Protein 7F3V (pdb70)

Nearest PDB structures (foldseek):
  7f3v-assembly2_B  TM=1.004E+00  e=4.528E-59  Escherichia coli
  1xaf-assembly1_B  TM=9.957E-01  e=8.694E-54  Shigella flexneri 2a str. 2457T
  1z9t-assembly1_A  TM=9.986E-01  e=2.511E-53  Escherichia coli
  7f3v-assembly3_C  TM=9.979E-01  e=1.737E-52  Escherichia coli
  1rw0-assembly1_B  TM=9.990E-01  e=9.414E-51  Salmonella enterica subsp. enterica serovar Typhi

Structure (mmCIF, N/CA/C/O backbone):
data_7F3V
#
_entry.id   7F3V
#
_cell.length_a   69.949
_cell.length_b   98.831
_cell.length_c   136.240
_cell.angle_alpha   90.000
_cell.angle_beta   90.000
_cell.angle_gamma   90.000
#
_symmetry.space_group_name_H-M   'P 21 21 21'
#
loop_
_entity.id
_entity.type
_entity.pdbx_description
1 polymer 'Purine nucleoside phosphorylase YfiH'
2 non-polymer '(2R)-2-{[(2R,3R,4R,5S,6R)-3-(acetylamino)-2-{[(S)-{[(R)-{[(2R,3S,4R,5R)-5-(2,4-dioxo-3,4-dihydropyrimidin-1(2H)-yl)-3,4-dihydroxytetrahydrofuran-2-yl]methoxy}(hydroxy)phosphoryl]oxy}(hydroxy)phosphoryl]oxy}-5-hydroxy-6-(hydroxymethyl)tetrahydro-2H-pyran-4-yl]oxy}propanoic acid'
3 non-polymer 'PHOSPHATE ION'
4 non-polymer 2-AMINO-2-HYDROXYMETHYL-PROPANE-1,3-DIOL
5 water water
#
loop_
_atom_site.group_PDB
_atom_site.id
_atom_site.type_symbol
_atom_site.label_atom_id
_atom_site.label_alt_id
_atom_site.label_comp_id
_atom_site.label_asym_id
_atom_site.label_entity_id
_atom_site.label_seq_id
_atom_site.pdbx_PDB_ins_code
_atom_site.Cartn_x
_atom_site.Cartn_y
_atom_site.Cartn_z
_atom_site.occupancy
_atom_site.B_iso_or_equiv
_atom_site.auth_seq_id
_atom_site.auth_comp_id
_atom_site.auth_asym_id
_atom_site.auth_atom_id
_atom_site.pdbx_PDB_model_num
ATOM 1 N N . SER A 1 2 ? -6.565 25.517 -20.040 1.00 60.90 2 SER A N 1
ATOM 2 C CA . SER A 1 2 ? -7.739 24.847 -19.402 1.00 60.81 2 SER A CA 1
ATOM 3 C C . SER A 1 2 ? -7.803 23.387 -19.870 1.00 57.25 2 SER A C 1
ATOM 4 O O . SER A 1 2 ? -6.754 22.853 -20.282 1.00 63.13 2 SER A O 1
ATOM 7 N N . LYS A 1 3 ? -8.987 22.769 -19.806 1.00 53.34 3 LYS A N 1
ATOM 8 C CA . LYS A 1 3 ? -9.277 21.463 -20.458 1.00 47.90 3 LYS A CA 1
ATOM 9 C C . LYS A 1 3 ? -8.858 21.521 -21.932 1.00 39.74 3 LYS A C 1
ATOM 10 O O . LYS A 1 3 ? -8.372 20.498 -22.428 1.00 37.35 3 LYS A O 1
ATOM 16 N N . LEU A 1 4 ? -9.074 22.660 -22.602 1.00 28.24 4 LEU A N 1
ATOM 17 C CA . LEU A 1 4 ? -9.176 22.704 -24.085 1.00 22.85 4 LEU A CA 1
ATOM 18 C C . LEU A 1 4 ? -7.999 23.450 -24.697 1.00 19.61 4 LEU A C 1
ATOM 19 O O . LEU A 1 4 ? -7.608 24.526 -24.220 1.00 22.89 4 LEU A O 1
ATOM 24 N N . ILE A 1 5 ? -7.603 22.978 -25.856 1.00 14.47 5 ILE A N 1
ATOM 25 C CA . ILE A 1 5 ? -6.631 23.660 -26.744 1.00 15.23 5 ILE A CA 1
ATOM 26 C C . ILE A 1 5 ? -7.435 24.541 -27.705 1.00 15.56 5 ILE A C 1
ATOM 27 O O . ILE A 1 5 ? -8.383 24.087 -28.311 1.00 15.11 5 ILE A O 1
ATOM 32 N N . VAL A 1 6 ? -7.018 25.791 -27.861 1.00 16.93 6 VAL A N 1
ATOM 33 C CA . VAL A 1 6 ? -7.622 26.691 -28.882 1.00 17.62 6 VAL A CA 1
ATOM 34 C C . VAL A 1 6 ? -6.586 26.870 -29.973 1.00 15.07 6 VAL A C 1
ATOM 35 O O . VAL A 1 6 ? -5.470 27.274 -29.722 1.00 17.46 6 VAL A O 1
ATOM 39 N N . PRO A 1 7 ? -6.858 26.394 -31.208 1.00 15.43 7 PRO A N 1
ATOM 40 C CA . PRO A 1 7 ? -5.877 26.516 -32.286 1.00 16.29 7 PRO A CA 1
ATOM 41 C C . PRO A 1 7 ? -5.301 27.931 -32.437 1.00 19.26 7 PRO A C 1
ATOM 42 O O . PRO A 1 7 ? -6.089 28.808 -32.375 1.00 20.55 7 PRO A O 1
ATOM 46 N N . GLN A 1 8 ? -3.969 28.028 -32.588 1.00 20.95 8 GLN A N 1
ATOM 47 C CA . GLN A 1 8 ? -3.206 29.274 -32.865 1.00 22.57 8 GLN A CA 1
ATOM 48 C C . GLN A 1 8 ? -3.043 29.314 -34.389 1.00 21.20 8 GLN A C 1
ATOM 49 O O . GLN A 1 8 ? -2.132 28.647 -34.988 1.00 24.93 8 GLN A O 1
ATOM 55 N N . TRP A 1 9 ? -4.046 29.915 -34.999 1.00 17.86 9 TRP A N 1
ATOM 56 C CA . TRP A 1 9 ? -4.069 30.225 -36.441 1.00 15.91 9 TRP A CA 1
ATOM 57 C C . TRP A 1 9 ? -4.794 31.544 -36.585 1.00 16.27 9 TRP A C 1
ATOM 58 O O . TRP A 1 9 ? -5.451 31.949 -35.645 1.00 17.62 9 TRP A O 1
ATOM 69 N N . PRO A 1 10 ? -4.687 32.210 -37.749 1.00 14.32 10 PRO A N 1
ATOM 70 C CA . PRO A 1 10 ? -5.374 33.489 -37.970 1.00 17.05 10 PRO A CA 1
ATOM 71 C C . PRO A 1 10 ? -6.857 33.231 -38.278 1.00 17.39 10 PRO A C 1
ATOM 72 O O . PRO A 1 10 ? -7.352 33.465 -39.335 1.00 24.93 10 PRO A O 1
ATOM 76 N N . GLN A 1 11 ? -7.532 32.819 -37.227 1.00 18.41 11 GLN A N 1
ATOM 77 C CA . GLN A 1 11 ? -8.954 32.444 -37.147 1.00 20.99 11 GLN A CA 1
ATOM 78 C C . GLN A 1 11 ? -9.793 33.650 -37.580 1.00 18.86 11 GLN A C 1
ATOM 79 O O . GLN A 1 11 ? -9.685 34.680 -36.966 1.00 18.37 11 GLN A O 1
ATOM 85 N N . PRO A 1 12 ? -10.618 33.546 -38.630 1.00 18.41 12 PRO A N 1
ATOM 86 C CA . PRO A 1 12 ? -11.602 34.587 -38.979 1.00 20.70 12 PRO A CA 1
ATOM 87 C C . PRO A 1 12 ? -12.592 34.799 -37.823 1.00 19.69 12 PRO A C 1
ATOM 88 O O . PRO A 1 12 ? -12.794 33.887 -37.072 1.00 17.54 12 PRO A O 1
ATOM 92 N N . LYS A 1 13 ? -13.224 35.971 -37.719 1.00 20.65 13 LYS A N 1
ATOM 93 C CA . LYS A 1 13 ? -14.169 36.303 -36.620 1.00 22.44 13 LYS A CA 1
ATOM 94 C C . LYS A 1 13 ? -15.370 35.356 -36.566 1.00 20.12 13 LYS A C 1
ATOM 95 O O . LYS A 1 13 ? -15.844 35.090 -35.465 1.00 22.08 13 LYS A O 1
ATOM 101 N N . GLY A 1 14 ? -15.873 34.857 -37.679 1.00 17.37 14 GLY A N 1
ATOM 102 C CA . GLY A 1 14 ? -17.060 33.986 -37.659 1.00 16.07 14 GLY A CA 1
ATOM 103 C C . GLY A 1 14 ? -16.826 32.537 -37.263 1.00 14.17 14 GLY A C 1
ATOM 104 O O . GLY A 1 14 ? -17.789 31.756 -37.390 1.00 15.65 14 GLY A O 1
ATOM 105 N N . VAL A 1 15 ? -15.582 32.202 -36.967 1.00 14.41 15 VAL A N 1
ATOM 106 C CA . VAL A 1 15 ? -15.146 30.795 -36.737 1.00 15.17 15 VAL A CA 1
ATOM 107 C C . VAL A 1 15 ? -14.744 30.652 -35.278 1.00 14.57 15 VAL A C 1
ATOM 108 O O . VAL A 1 15 ? -13.993 31.484 -34.749 1.00 14.05 15 VAL A O 1
ATOM 112 N N . ALA A 1 16 ? -15.115 29.512 -34.688 1.00 12.83 16 ALA A N 1
ATOM 113 C CA . ALA A 1 16 ? -14.646 29.058 -33.371 1.00 13.35 16 ALA A CA 1
ATOM 114 C C . ALA A 1 16 ? -14.183 27.608 -33.501 1.00 11.68 16 ALA A C 1
ATOM 115 O O . ALA A 1 16 ? -14.761 26.865 -34.289 1.00 11.85 16 ALA A O 1
ATOM 117 N N . ALA A 1 17 ? -13.167 27.298 -32.726 1.00 11.72 17 ALA A N 1
ATOM 118 C CA . ALA A 1 17 ? -12.593 25.927 -32.743 1.00 10.78 17 ALA A CA 1
ATOM 119 C C . ALA A 1 17 ? -12.038 25.601 -31.370 1.00 12.53 17 ALA A C 1
ATOM 120 O O . ALA A 1 17 ? -11.574 26.483 -30.631 1.00 13.50 17 ALA A O 1
ATOM 122 N N . CYS A 1 18 ? -11.951 24.307 -31.089 1.00 12.71 18 CYS A N 1
ATOM 123 C CA . CYS A 1 18 ? -11.273 23.826 -29.886 1.00 12.36 18 CYS A CA 1
ATOM 124 C C . CYS A 1 18 ? -10.872 22.377 -30.122 1.00 11.09 18 CYS A C 1
ATOM 125 O O . CYS A 1 18 ? -11.406 21.730 -31.005 1.00 11.29 18 CYS A O 1
ATOM 128 N N . SER A 1 19 ? -9.920 21.932 -29.339 1.00 11.09 19 SER A N 1
ATOM 129 C CA . SER A 1 19 ? -9.439 20.542 -29.423 1.00 10.58 19 SER A CA 1
ATOM 130 C C . SER A 1 19 ? -9.290 20.050 -27.970 1.00 9.90 19 SER A C 1
ATOM 131 O O . SER A 1 19 ? -8.605 20.679 -27.164 1.00 11.10 19 SER A O 1
ATOM 134 N N . SER A 1 20 ? -9.903 18.912 -27.661 1.00 10.07 20 SER A N 1
ATOM 135 C CA . SER A 1 20 ? -9.953 18.429 -26.260 1.00 10.07 20 SER A CA 1
ATOM 136 C C . SER A 1 20 ? -8.650 17.723 -25.888 1.00 10.42 20 SER A C 1
ATOM 137 O O . SER A 1 20 ? -7.862 17.249 -26.775 1.00 11.48 20 SER A O 1
ATOM 140 N N . THR A 1 21 ? -8.451 17.590 -24.582 1.00 11.50 21 THR A N 1
ATOM 141 C CA . THR A 1 21 ? -7.306 16.849 -24.021 1.00 11.88 21 THR A CA 1
ATOM 142 C C . THR A 1 21 ? -7.909 15.738 -23.148 1.00 11.59 21 THR A C 1
ATOM 143 O O . THR A 1 21 ? -9.131 15.649 -23.061 1.00 10.84 21 THR A O 1
ATOM 147 N N . ARG A 1 22 ? -7.063 14.939 -22.514 1.00 10.90 22 ARG A N 1
ATOM 148 C CA . ARG A 1 22 ? -7.561 13.858 -21.642 1.00 11.71 22 ARG A CA 1
ATOM 149 C C . ARG A 1 22 ? -8.085 14.382 -20.311 1.00 12.59 22 ARG A C 1
ATOM 150 O O . ARG A 1 22 ? -8.563 13.578 -19.523 1.00 11.12 22 ARG A O 1
ATOM 158 N N . ILE A 1 23 ? -7.885 15.649 -19.999 1.00 14.54 23 ILE A N 1
ATOM 159 C CA . ILE A 1 23 ? -8.115 16.211 -18.645 1.00 15.71 23 ILE A CA 1
ATOM 160 C C . ILE A 1 23 ? -9.580 16.635 -18.536 1.00 14.37 23 ILE A C 1
ATOM 161 O O . ILE A 1 23 ? -10.151 17.166 -19.542 1.00 15.33 23 ILE A O 1
ATOM 166 N N . GLY A 1 24 ? -10.143 16.514 -17.347 1.00 14.91 24 GLY A N 1
ATOM 167 C CA . GLY A 1 24 ? -11.407 17.175 -16.991 1.00 15.79 24 GLY A CA 1
ATOM 168 C C . GLY A 1 24 ? -12.632 16.301 -17.062 1.00 13.91 24 GLY A C 1
ATOM 169 O O . GLY A 1 24 ? -13.731 16.860 -17.013 1.00 16.64 24 GLY A O 1
ATOM 170 N N . GLY A 1 25 ? -12.477 14.988 -17.230 1.00 13.18 25 GLY A N 1
ATOM 171 C CA . GLY A 1 25 ? -13.629 14.070 -17.355 1.00 13.27 25 GLY A CA 1
ATOM 172 C C . GLY A 1 25 ? -13.865 13.215 -16.116 1.00 12.68 25 GLY A C 1
ATOM 173 O O . GLY A 1 25 ? -13.308 13.529 -15.036 1.00 14.81 25 GLY A O 1
ATOM 174 N N . VAL A 1 26 ? -14.589 12.105 -16.288 1.00 11.74 26 VAL A N 1
ATOM 175 C CA . VAL A 1 26 ? -14.986 11.212 -15.153 1.00 12.60 26 VAL A CA 1
ATOM 176 C C . VAL A 1 26 ? -14.541 9.782 -15.414 1.00 13.45 26 VAL A C 1
ATOM 177 O O . VAL A 1 26 ? -14.837 8.906 -14.554 1.00 15.36 26 VAL A O 1
ATOM 181 N N . SER A 1 27 ? -13.904 9.482 -16.540 1.00 11.25 27 SER A N 1
ATOM 182 C CA . SER A 1 27 ? -13.519 8.083 -16.836 1.00 11.67 27 SER A CA 1
ATOM 183 C C . SER A 1 27 ? -12.349 7.626 -15.998 1.00 11.26 27 SER A C 1
ATOM 184 O O . SER A 1 27 ? -11.440 8.411 -15.675 1.00 12.74 27 SER A O 1
ATOM 187 N N . LEU A 1 28 ? -12.383 6.322 -15.725 1.00 12.35 28 LEU A N 1
ATOM 188 C CA . LEU A 1 28 ? -11.308 5.674 -14.966 1.00 12.38 28 LEU A CA 1
ATOM 189 C C . LEU A 1 28 ? -10.198 5.239 -15.902 1.00 12.13 28 LEU A C 1
ATOM 190 O O . LEU A 1 28 ? -10.447 4.952 -17.055 1.00 10.44 28 LEU A O 1
ATOM 198 N N . PRO A 1 29 ? -8.959 5.032 -15.431 1.00 11.65 29 PRO A N 1
ATOM 199 C CA . PRO A 1 29 ? -7.895 4.412 -16.208 1.00 11.51 29 PRO A CA 1
ATOM 200 C C . PRO A 1 29 ? -8.359 3.121 -16.872 1.00 12.17 29 PRO A C 1
ATOM 201 O O . PRO A 1 29 ? -9.004 2.336 -16.194 1.00 12.20 29 PRO A O 1
ATOM 205 N N . PRO A 1 30 ? -7.983 2.809 -18.146 1.00 10.83 30 PRO A N 1
ATOM 206 C CA . PRO A 1 30 ? -7.051 3.561 -18.996 1.00 10.80 30 PRO A CA 1
ATOM 207 C C . PRO A 1 30 ? -7.660 4.719 -19.811 1.00 10.14 30 PRO A C 1
ATOM 208 O O . PRO A 1 30 ? -6.990 5.209 -20.762 1.00 11.37 30 PRO A O 1
ATOM 212 N N . TYR A 1 31 ? -8.905 5.049 -19.519 1.00 9.76 31 TYR A N 1
ATOM 213 C CA . TYR A 1 31 ? -9.696 6.073 -20.248 1.00 9.17 31 TYR A CA 1
ATOM 214 C C . TYR A 1 31 ? -9.609 7.411 -19.518 1.00 10.37 31 TYR A C 1
ATOM 215 O O . TYR A 1 31 ? -10.417 8.264 -19.757 1.00 9.41 31 TYR A O 1
ATOM 224 N N . ASP A 1 32 ? -8.669 7.532 -18.598 1.00 10.49 32 ASP A N 1
ATOM 225 C CA . ASP A 1 32 ? -8.655 8.678 -17.668 1.00 10.16 32 ASP A CA 1
ATOM 226 C C . ASP A 1 32 ? -8.264 9.979 -18.389 1.00 10.46 32 ASP A C 1
ATOM 227 O O . ASP A 1 32 ? -7.171 10.001 -18.954 1.00 9.83 32 ASP A O 1
ATOM 232 N N . SER A 1 33 ? -9.118 11.016 -18.396 1.00 10.58 33 SER A N 1
ATOM 233 C CA . SER A 1 33 ? -10.470 11.031 -17.857 1.00 10.09 33 SER A CA 1
ATOM 234 C C . SER A 1 33 ? -11.528 11.502 -18.860 1.00 10.54 33 SER A C 1
ATOM 235 O O . SER A 1 33 ? -12.675 11.061 -18.759 1.00 10.30 33 SER A O 1
ATOM 238 N N . LEU A 1 34 ? -11.200 12.424 -19.798 1.00 9.35 34 LEU A N 1
ATOM 239 C CA . LEU A 1 34 ? -12.194 13.032 -20.705 1.00 9.86 34 LEU A CA 1
ATOM 240 C C . LEU A 1 34 ? -12.234 12.197 -21.987 1.00 10.42 34 LEU A C 1
ATOM 241 O O . LEU A 1 34 ? -11.955 12.657 -23.072 1.00 11.06 34 LEU A O 1
ATOM 246 N N . ASN A 1 35 ? -12.614 10.925 -21.843 1.00 9.33 35 ASN A N 1
ATOM 247 C CA . ASN A 1 35 ? -12.753 10.014 -22.982 1.00 9.09 35 ASN A CA 1
ATOM 248 C C . ASN A 1 35 ? -14.050 10.297 -23.705 1.00 9.48 35 ASN A C 1
ATOM 249 O O . ASN A 1 35 ? -15.163 10.136 -23.140 1.00 9.47 35 ASN A O 1
ATOM 254 N N . LEU A 1 36 ? -13.964 10.740 -24.965 1.00 8.63 36 LEU A N 1
ATOM 255 C CA . LEU A 1 36 ? -15.150 11.039 -25.787 1.00 9.13 36 LEU A CA 1
ATOM 256 C C . LEU A 1 36 ? -15.532 9.885 -26.711 1.00 8.94 36 LEU A C 1
ATOM 257 O O . LEU A 1 36 ? -16.556 9.988 -27.379 1.00 11.15 36 LEU A O 1
ATOM 262 N N . GLY A 1 37 ? -14.737 8.808 -26.760 1.00 8.75 37 GLY A N 1
ATOM 263 C CA . GLY A 1 37 ? -15.011 7.703 -27.677 1.00 9.22 37 GLY A CA 1
ATOM 264 C C . GLY A 1 37 ? -15.949 6.663 -27.074 1.00 9.54 37 GLY A C 1
ATOM 265 O O . GLY A 1 37 ? -15.675 6.220 -25.927 1.00 9.76 37 GLY A O 1
ATOM 266 N N . ALA A 1 38 ? -16.951 6.223 -27.818 1.00 11.24 38 ALA A N 1
ATOM 267 C CA . ALA A 1 38 ? -18.008 5.304 -27.338 1.00 11.52 38 ALA A CA 1
ATOM 268 C C . ALA A 1 38 ? -17.742 3.862 -27.766 1.00 11.22 38 ALA A C 1
ATOM 269 O O . ALA A 1 38 ? -18.495 2.952 -27.340 1.00 13.22 38 ALA A O 1
ATOM 271 N N . HIS A 1 39 ? -16.697 3.566 -28.515 1.00 10.67 39 HIS A N 1
ATOM 272 C CA . HIS A 1 39 ? -16.436 2.193 -29.015 1.00 11.02 39 HIS A CA 1
ATOM 273 C C . HIS A 1 39 ? -15.059 1.700 -28.620 1.00 10.75 39 HIS A C 1
ATOM 274 O O . HIS A 1 39 ? -14.594 0.792 -29.268 1.00 11.00 39 HIS A O 1
ATOM 281 N N . CYS A 1 40 ? -14.520 2.183 -27.508 1.00 11.01 40 CYS A N 1
ATOM 282 C CA . CYS A 1 40 ? -13.169 1.764 -27.098 1.00 11.33 40 CYS A CA 1
ATOM 283 C C . CYS A 1 40 ? -13.214 1.045 -25.748 1.00 9.26 40 CYS A C 1
ATOM 284 O O . CYS A 1 40 ? -12.121 0.831 -25.215 1.00 10.20 40 CYS A O 1
ATOM 287 N N . GLY A 1 41 ? -14.402 0.674 -25.255 1.00 9.78 41 GLY A N 1
ATOM 288 C CA . GLY A 1 41 ? -14.564 -0.250 -24.107 1.00 10.02 41 GLY A CA 1
ATOM 289 C C . GLY A 1 41 ? -14.767 0.474 -22.803 1.00 9.58 41 GLY A C 1
ATOM 290 O O . GLY A 1 41 ? -14.871 -0.173 -21.778 1.00 11.65 41 GLY A O 1
ATOM 291 N N . ASP A 1 42 ? -14.899 1.791 -22.823 1.00 9.34 42 ASP A N 1
ATOM 292 C CA . ASP A 1 42 ? -15.221 2.554 -21.600 1.00 9.42 42 ASP A CA 1
ATOM 293 C C . ASP A 1 42 ? -16.684 2.377 -21.182 1.00 9.68 42 ASP A C 1
ATOM 294 O O . ASP A 1 42 ? -17.507 1.866 -21.920 1.00 9.86 42 ASP A O 1
ATOM 299 N N . ASN A 1 43 ? -16.954 2.753 -19.941 1.00 10.28 43 ASN A N 1
ATOM 300 C CA . ASN A 1 43 ? -18.329 2.846 -19.432 1.00 10.31 43 ASN A CA 1
ATOM 301 C C . ASN A 1 43 ? -19.115 3.849 -20.261 1.00 10.46 43 ASN A C 1
ATOM 302 O O . ASN A 1 43 ? -18.788 5.041 -20.210 1.00 10.55 43 ASN A O 1
ATOM 307 N N . PRO A 1 44 ? -20.217 3.454 -20.935 1.00 10.39 44 PRO A N 1
ATOM 308 C CA . PRO A 1 44 ? -20.985 4.378 -21.752 1.00 11.40 44 PRO A CA 1
ATOM 309 C C . PRO A 1 44 ? -21.530 5.552 -20.936 1.00 10.76 44 PRO A C 1
ATOM 310 O O . PRO A 1 44 ? -21.610 6.655 -21.435 1.00 12.29 44 PRO A O 1
ATOM 314 N N . ASP A 1 45 ? -21.839 5.340 -19.644 1.00 11.00 45 ASP A N 1
ATOM 315 C CA . ASP A 1 45 ? -22.387 6.456 -18.845 1.00 11.21 45 ASP A CA 1
ATOM 316 C C . ASP A 1 45 ? -21.302 7.505 -18.602 1.00 12.21 45 ASP A C 1
ATOM 317 O O . ASP A 1 45 ? -21.615 8.710 -18.532 1.00 13.92 45 ASP A O 1
ATOM 322 N N . HIS A 1 46 ? -20.057 7.093 -18.510 1.00 11.44 46 HIS A N 1
ATOM 323 C CA . HIS A 1 46 ? -18.941 8.047 -18.320 1.00 11.37 46 HIS A CA 1
ATOM 324 C C . HIS A 1 46 ? -18.677 8.786 -19.638 1.00 9.95 46 HIS A C 1
ATOM 325 O O . HIS A 1 46 ? -18.500 10.015 -19.579 1.00 10.93 46 HIS A O 1
ATOM 332 N N . VAL A 1 47 ? -18.718 8.084 -20.759 1.00 9.91 47 VAL A N 1
ATOM 333 C CA . VAL A 1 47 ? -18.489 8.738 -22.079 1.00 10.75 47 VAL A CA 1
ATOM 334 C C . VAL A 1 47 ? -19.526 9.822 -22.265 1.00 12.20 47 VAL A C 1
ATOM 335 O O . VAL A 1 47 ? -19.185 10.966 -22.657 1.00 10.52 47 VAL A O 1
ATOM 339 N N . GLU A 1 48 ? -20.788 9.539 -21.934 1.00 11.97 48 GLU A N 1
ATOM 340 C CA . GLU A 1 48 ? -21.925 10.485 -22.080 1.00 14.17 48 GLU A CA 1
ATOM 341 C C . GLU A 1 48 ? -21.629 11.733 -21.243 1.00 14.24 48 GLU A C 1
ATOM 342 O O . GLU A 1 48 ? -21.828 12.874 -21.707 1.00 13.18 48 GLU A O 1
ATOM 348 N N . GLU A 1 49 ? -21.152 11.536 -20.020 1.00 11.81 49 GLU A N 1
ATOM 349 C CA . GLU A 1 49 ? -20.871 12.660 -19.098 1.00 12.96 49 GLU A CA 1
ATOM 350 C C . GLU A 1 49 ? -19.668 13.444 -19.639 1.00 12.68 49 GLU A C 1
ATOM 351 O O . GLU A 1 49 ? -19.653 14.679 -19.565 1.00 12.50 49 GLU A O 1
ATOM 357 N N . ASN A 1 50 ? -18.674 12.754 -20.200 1.00 11.90 50 ASN A N 1
ATOM 358 C CA . ASN A 1 50 ? -17.457 13.458 -20.711 1.00 11.27 50 ASN A CA 1
ATOM 359 C C . ASN A 1 50 ? -17.903 14.330 -21.883 1.00 11.19 50 ASN A C 1
ATOM 360 O O . ASN A 1 50 ? -17.403 15.483 -22.039 1.00 10.77 50 ASN A O 1
ATOM 365 N N . ARG A 1 51 ? -18.800 13.836 -22.726 1.00 11.18 51 ARG A N 1
ATOM 366 C CA . ARG A 1 51 ? -19.272 14.576 -23.936 1.00 11.71 51 ARG A CA 1
ATOM 367 C C . ARG A 1 51 ? -20.060 15.797 -23.467 1.00 13.18 51 ARG A C 1
ATOM 368 O O . ARG A 1 51 ? -19.904 16.887 -24.048 1.00 14.24 51 ARG A O 1
ATOM 376 N N . LYS A 1 52 ? -20.806 15.665 -22.382 1.00 13.51 52 LYS A N 1
ATOM 377 C CA . LYS A 1 52 ? -21.575 16.827 -21.858 1.00 16.34 52 LYS A CA 1
ATOM 378 C C . LYS A 1 52 ? -20.603 17.868 -21.312 1.00 15.71 52 LYS A C 1
ATOM 379 O O . LYS A 1 52 ? -20.812 19.098 -21.520 1.00 15.33 52 LYS A O 1
ATOM 385 N N . ARG A 1 53 ? -19.555 17.433 -20.627 1.00 14.31 53 ARG A N 1
ATOM 386 C CA . ARG A 1 53 ? -18.529 18.327 -20.053 1.00 14.61 53 ARG A CA 1
ATOM 387 C C . ARG A 1 53 ? -17.857 19.082 -21.198 1.00 16.31 53 ARG A C 1
ATOM 388 O O . ARG A 1 53 ? -17.607 20.266 -20.995 1.00 16.57 53 ARG A O 1
ATOM 396 N N . LEU A 1 54 ? -17.508 18.410 -22.288 1.00 13.96 54 LEU A N 1
ATOM 397 C CA . LEU A 1 54 ? -16.840 19.060 -23.448 1.00 13.78 54 LEU A CA 1
ATOM 398 C C . LEU A 1 54 ? -17.775 20.136 -23.984 1.00 14.64 54 LEU A C 1
ATOM 399 O O . LEU A 1 54 ? -17.323 21.306 -24.223 1.00 14.10 54 LEU A O 1
ATOM 404 N N . PHE A 1 55 ? -19.036 19.780 -24.209 1.00 13.89 55 PHE A N 1
ATOM 405 C CA . PHE A 1 55 ? -20.067 20.721 -24.699 1.00 15.94 55 PHE A CA 1
ATOM 406 C C . PHE A 1 55 ? -20.040 21.988 -23.837 1.00 17.07 55 PHE A C 1
ATOM 407 O O . PHE A 1 55 ? -20.036 23.130 -24.376 1.00 17.19 55 PHE A O 1
ATOM 415 N N . ALA A 1 56 ? -20.060 21.839 -22.532 1.00 15.35 56 ALA A N 1
ATOM 416 C CA . ALA A 1 56 ? -20.116 23.023 -21.641 1.00 17.10 56 ALA A CA 1
ATOM 417 C C . ALA A 1 56 ? -18.797 23.794 -21.704 1.00 18.37 56 ALA A C 1
ATOM 418 O O . ALA A 1 56 ? -18.834 25.052 -21.811 1.00 21.21 56 ALA A O 1
ATOM 420 N N . ALA A 1 57 ? -17.649 23.131 -21.646 1.00 16.14 57 ALA A N 1
ATOM 421 C CA . ALA A 1 57 ? -16.327 23.764 -21.480 1.00 17.19 57 ALA A CA 1
ATOM 422 C C . ALA A 1 57 ? -16.059 24.543 -22.768 1.00 18.63 57 ALA A C 1
ATOM 423 O O . ALA A 1 57 ? -15.446 25.659 -22.702 1.00 19.21 57 ALA A O 1
ATOM 425 N N . GLY A 1 58 ? -16.474 23.984 -23.897 1.00 18.78 58 GLY A N 1
ATOM 426 C CA . GLY A 1 58 ? -16.194 24.568 -25.216 1.00 18.84 58 GLY A CA 1
ATOM 427 C C . GLY A 1 58 ? -17.160 25.684 -25.568 1.00 20.64 58 GLY A C 1
ATOM 428 O O . GLY A 1 58 ? -16.913 26.370 -26.592 1.00 19.99 58 GLY A O 1
ATOM 429 N N . ASN A 1 59 ? -18.264 25.829 -24.824 1.00 21.14 59 ASN A N 1
ATOM 430 C CA . ASN A 1 59 ? -19.326 26.809 -25.159 1.00 24.04 59 ASN A CA 1
ATOM 431 C C . ASN A 1 59 ? -19.883 26.451 -26.537 1.00 21.97 59 ASN A C 1
ATOM 432 O O . ASN A 1 59 ? -20.164 27.350 -27.316 1.00 24.33 59 ASN A O 1
ATOM 437 N N . LEU A 1 60 ? -20.031 25.160 -26.850 1.00 20.32 60 LEU A N 1
ATOM 438 C CA . LEU A 1 60 ? -20.548 24.747 -28.174 1.00 18.14 60 LEU A CA 1
ATOM 439 C C . LEU A 1 60 ? -21.981 25.243 -28.322 1.00 21.46 60 LEU A C 1
ATOM 440 O O . LEU A 1 60 ? -22.750 25.236 -27.359 1.00 22.32 60 LEU A O 1
ATOM 445 N N . PRO A 1 61 ? -22.375 25.719 -29.526 1.00 19.41 61 PRO A N 1
ATOM 446 C CA . PRO A 1 61 ? -23.764 26.137 -29.766 1.00 18.93 61 PRO A CA 1
ATOM 447 C C . PRO A 1 61 ? -24.811 25.050 -29.983 1.00 19.98 61 PRO A C 1
ATOM 448 O O . PRO A 1 61 ? -26.018 25.302 -29.936 1.00 21.93 61 PRO A O 1
ATOM 452 N N . SER A 1 62 ? -24.329 23.853 -30.300 1.00 18.64 62 SER A N 1
ATOM 453 C CA . SER A 1 62 ? -25.166 22.655 -30.457 1.00 18.20 62 SER A CA 1
ATOM 454 C C . SER A 1 62 ? -24.267 21.443 -30.203 1.00 18.14 62 SER A C 1
ATOM 455 O O . SER A 1 62 ? -23.012 21.616 -30.074 1.00 17.33 62 SER A O 1
ATOM 458 N N . LYS A 1 63 ? -24.882 20.288 -30.072 1.00 19.88 63 LYS A N 1
ATOM 459 C CA . LYS A 1 63 ? -24.124 19.048 -29.795 1.00 21.44 63 LYS A CA 1
ATOM 460 C C . LYS A 1 63 ? -23.315 18.693 -31.040 1.00 18.58 63 LYS A C 1
ATOM 461 O O . LYS A 1 63 ? -23.772 18.805 -32.166 1.00 16.30 63 LYS A O 1
ATOM 467 N N . PRO A 1 64 ? -22.057 18.226 -30.850 1.00 16.71 64 PRO A N 1
ATOM 468 C CA . PRO A 1 64 ? -21.225 17.860 -31.994 1.00 16.96 64 PRO A CA 1
ATOM 469 C C . PRO A 1 64 ? -21.896 16.770 -32.834 1.00 16.24 64 PRO A C 1
ATOM 470 O O . PRO A 1 64 ? -22.563 15.869 -32.283 1.00 16.49 64 PRO A O 1
ATOM 474 N N . VAL A 1 65 ? -21.689 16.802 -34.145 1.00 14.55 65 VAL A N 1
ATOM 475 C CA . VAL A 1 65 ? -22.152 15.725 -35.050 1.00 14.25 65 VAL A CA 1
ATOM 476 C C . VAL A 1 65 ? -21.065 14.650 -35.056 1.00 15.92 65 VAL A C 1
ATOM 477 O O . VAL A 1 65 ? -20.118 14.716 -35.862 1.00 18.02 65 VAL A O 1
ATOM 481 N N . TRP A 1 66 ? -21.211 13.654 -34.205 1.00 14.58 66 TRP A N 1
ATOM 482 C CA . TRP A 1 66 ? -20.236 12.533 -34.174 1.00 13.56 66 TRP A CA 1
ATOM 483 C C . TRP A 1 66 ? -20.387 11.670 -35.416 1.00 15.55 66 TRP A C 1
ATOM 484 O O . TRP A 1 66 ? -21.498 11.255 -35.771 1.00 16.17 66 TRP A O 1
ATOM 495 N N . LEU A 1 67 ? -19.261 11.299 -36.041 1.00 14.24 67 LEU A N 1
ATOM 496 C CA . LEU A 1 67 ? -19.270 10.469 -37.235 1.00 12.98 67 LEU A CA 1
ATOM 497 C C . LEU A 1 67 ? -19.047 8.982 -36.874 1.00 11.61 67 LEU A C 1
ATOM 498 O O . LEU A 1 67 ? -18.449 8.693 -35.810 1.00 12.96 67 LEU A O 1
ATOM 503 N N . GLU A 1 68 ? -19.510 8.145 -37.775 1.00 12.31 68 GLU A N 1
ATOM 504 C CA . GLU A 1 68 ? -19.166 6.709 -37.816 1.00 13.24 68 GLU A CA 1
ATOM 505 C C . GLU A 1 68 ? -17.873 6.668 -38.636 1.00 10.97 68 GLU A C 1
ATOM 506 O O . GLU A 1 68 ? -17.907 6.451 -39.837 1.00 11.39 68 GLU A O 1
ATOM 512 N N . GLN A 1 69 ? -16.762 6.853 -37.920 1.00 10.11 69 GLN A N 1
ATOM 513 C CA . GLN A 1 69 ? -15.415 6.919 -38.538 1.00 9.96 69 GLN A CA 1
ATOM 514 C C . GLN A 1 69 ? -14.939 5.536 -38.942 1.00 9.58 69 GLN A C 1
ATOM 515 O O . GLN A 1 69 ? -15.007 4.617 -38.116 1.00 11.24 69 GLN A O 1
ATOM 521 N N . VAL A 1 70 ? -14.452 5.410 -40.166 1.00 9.63 70 VAL A N 1
ATOM 522 C CA . VAL A 1 70 ? -14.011 4.109 -40.701 1.00 10.08 70 VAL A CA 1
ATOM 523 C C . VAL A 1 70 ? -12.626 4.220 -41.353 1.00 10.27 70 VAL A C 1
ATOM 524 O O . VAL A 1 70 ? -12.282 3.326 -42.103 1.00 11.43 70 VAL A O 1
ATOM 528 N N . HIS A 1 71 ? -11.871 5.275 -41.077 1.00 9.91 71 HIS A N 1
ATOM 529 C CA . HIS A 1 71 ? -10.498 5.478 -41.646 1.00 9.84 71 HIS A CA 1
ATOM 530 C C . HIS A 1 71 ? -10.563 5.557 -43.184 1.00 9.50 71 HIS A C 1
ATOM 531 O O . HIS A 1 71 ? -9.672 5.065 -43.863 1.00 9.80 71 HIS A O 1
ATOM 538 N N . GLY A 1 72 ? -11.641 6.138 -43.711 1.00 9.60 72 GLY A N 1
ATOM 539 C CA . GLY A 1 72 ? -11.791 6.366 -45.151 1.00 9.25 72 GLY A CA 1
ATOM 540 C C . GLY A 1 72 ? -11.660 7.825 -45.501 1.00 9.31 72 GLY A C 1
ATOM 541 O O . GLY A 1 72 ? -11.106 8.619 -44.723 1.00 8.98 72 GLY A O 1
ATOM 542 N N . LYS A 1 73 ? -12.154 8.146 -46.691 1.00 10.14 73 LYS A N 1
ATOM 543 C CA . LYS A 1 73 ? -11.975 9.486 -47.295 1.00 10.84 73 LYS A CA 1
ATOM 544 C C . LYS A 1 73 ? -13.346 10.120 -47.503 1.00 11.40 73 LYS A C 1
ATOM 545 O O . LYS A 1 73 ? -13.430 11.086 -48.233 1.00 11.64 73 LYS A O 1
ATOM 551 N N . ASP A 1 74 ? -14.397 9.618 -46.921 1.00 11.37 74 ASP A N 1
ATOM 552 C CA . ASP A 1 74 ? -15.729 10.223 -47.178 1.00 12.49 74 ASP A CA 1
ATOM 553 C C . ASP A 1 74 ? -15.972 11.396 -46.234 1.00 12.09 74 ASP A C 1
ATOM 554 O O . ASP A 1 74 ? -15.572 11.390 -45.087 1.00 11.24 74 ASP A O 1
ATOM 559 N N . VAL A 1 75 ? -16.683 12.413 -46.741 1.00 11.71 75 VAL A N 1
ATOM 560 C CA . VAL A 1 75 ? -17.003 13.675 -46.037 1.00 12.22 75 VAL A CA 1
ATOM 561 C C . VAL A 1 75 ? -18.537 13.756 -45.923 1.00 12.42 75 VAL A C 1
ATOM 562 O O . VAL A 1 75 ? -19.201 13.580 -46.981 1.00 14.99 75 VAL A O 1
ATOM 566 N N . LEU A 1 76 ? -19.050 13.981 -44.734 1.00 13.72 76 LEU A N 1
ATOM 567 C CA . LEU A 1 76 ? -20.497 14.235 -44.530 1.00 15.20 76 LEU A CA 1
ATOM 568 C C . LEU A 1 76 ? -20.687 15.745 -44.561 1.00 14.03 76 LEU A C 1
ATOM 569 O O . LEU A 1 76 ? -20.130 16.441 -43.712 1.00 12.79 76 LEU A O 1
ATOM 574 N N . LYS A 1 77 ? -21.530 16.232 -45.470 1.00 16.63 77 LYS A N 1
ATOM 575 C CA . LYS A 1 77 ? -21.938 17.662 -45.452 1.00 17.06 77 LYS A CA 1
ATOM 576 C C . LYS A 1 77 ? -23.069 17.810 -44.433 1.00 15.83 77 LYS A C 1
ATOM 577 O O . LYS A 1 77 ? -24.030 17.060 -44.546 1.00 17.12 77 LYS A O 1
ATOM 583 N N . LEU A 1 78 ? -22.902 18.672 -43.445 1.00 16.34 78 LEU A N 1
ATOM 584 C CA . LEU A 1 78 ? -23.783 18.790 -42.256 1.00 15.58 78 LEU A CA 1
ATOM 585 C C . LEU A 1 78 ? -24.982 19.687 -42.636 1.00 18.58 78 LEU A C 1
ATOM 586 O O . LEU A 1 78 ? -25.031 20.841 -42.243 1.00 19.08 78 LEU A O 1
ATOM 591 N N . THR A 1 79 ? -25.845 19.121 -43.454 1.00 21.61 79 THR A N 1
ATOM 592 C CA . THR A 1 79 ? -27.083 19.787 -43.960 1.00 23.00 79 THR A CA 1
ATOM 593 C C . THR A 1 79 ? -28.233 19.668 -42.947 1.00 28.79 79 THR A C 1
ATOM 594 O O . THR A 1 79 ? -29.263 20.312 -43.198 1.00 28.78 79 THR A O 1
ATOM 598 N N . GLY A 1 80 ? -28.095 18.910 -41.855 1.00 25.15 80 GLY A N 1
ATOM 599 C CA . GLY A 1 80 ? -29.025 19.009 -40.709 1.00 27.04 80 GLY A CA 1
ATOM 600 C C . GLY A 1 80 ? -29.402 17.666 -40.122 1.00 26.59 80 GLY A C 1
ATOM 601 O O . GLY A 1 80 ? -29.673 16.700 -40.901 1.00 26.17 80 GLY A O 1
ATOM 602 N N . GLU A 1 81 ? -29.496 17.625 -38.790 1.00 29.47 81 GLU A N 1
ATOM 603 C CA . GLU A 1 81 ? -29.746 16.403 -37.980 1.00 31.99 81 GLU A CA 1
ATOM 604 C C . GLU A 1 81 ? -31.247 16.107 -38.044 1.00 32.02 81 GLU A C 1
ATOM 605 O O . GLU A 1 81 ? -32.070 17.035 -38.030 1.00 29.14 81 GLU A O 1
ATOM 611 N N . PRO A 1 82 ? -31.676 14.823 -38.083 1.00 28.53 82 PRO A N 1
ATOM 612 C CA . PRO A 1 82 ? -30.784 13.667 -38.105 1.00 27.13 82 PRO A CA 1
ATOM 613 C C . PRO A 1 82 ? -30.298 13.276 -39.496 1.00 25.97 82 PRO A C 1
ATOM 614 O O . PRO A 1 82 ? -30.874 13.697 -40.480 1.00 23.54 82 PRO A O 1
ATOM 618 N N . TYR A 1 83 ? -29.259 12.450 -39.545 1.00 27.38 83 TYR A N 1
ATOM 619 C CA . TYR A 1 83 ? -28.632 11.976 -40.815 1.00 26.69 83 TYR A CA 1
ATOM 620 C C . TYR A 1 83 ? -28.954 10.492 -41.039 1.00 28.48 83 TYR A C 1
ATOM 621 O O . TYR A 1 83 ? -28.926 9.743 -40.063 1.00 29.06 83 TYR A O 1
ATOM 630 N N . ALA A 1 84 ? -29.212 10.111 -42.294 1.00 26.98 84 ALA A N 1
ATOM 631 C CA . ALA A 1 84 ? -29.418 8.715 -42.741 1.00 29.97 84 ALA A CA 1
ATOM 632 C C . ALA A 1 84 ? -28.202 7.886 -42.311 1.00 31.84 84 ALA A C 1
ATOM 633 O O . ALA A 1 84 ? -28.359 6.841 -41.652 1.00 33.34 84 ALA A O 1
ATOM 635 N N . SER A 1 85 ? -27.018 8.338 -42.706 1.00 29.66 85 SER A N 1
ATOM 636 C CA . SER A 1 85 ? -25.731 7.650 -42.434 1.00 27.27 85 SER A CA 1
ATOM 637 C C . SER A 1 85 ? -24.719 8.705 -42.007 1.00 25.88 85 SER A C 1
ATOM 638 O O . SER A 1 85 ? -24.754 9.840 -42.580 1.00 27.53 85 SER A O 1
ATOM 641 N N . LYS A 1 86 ? -23.892 8.382 -41.016 1.00 22.11 86 LYS A N 1
ATOM 642 C CA . LYS A 1 86 ? -22.754 9.261 -40.647 1.00 18.44 86 LYS A CA 1
ATOM 643 C C . LYS A 1 86 ? -21.453 8.499 -40.920 1.00 17.02 86 LYS A C 1
ATOM 644 O O . LYS A 1 86 ? -20.508 8.879 -40.267 1.00 14.88 86 LYS A O 1
ATOM 650 N N . ARG A 1 87 ? -21.454 7.530 -41.834 1.00 17.44 87 ARG A N 1
ATOM 651 C CA . ARG A 1 87 ? -20.248 6.744 -42.230 1.00 17.49 87 ARG A CA 1
ATOM 652 C C . ARG A 1 87 ? -19.332 7.696 -43.008 1.00 16.09 87 ARG A C 1
ATOM 653 O O . ARG A 1 87 ? -19.503 7.876 -44.229 1.00 18.64 87 ARG A O 1
ATOM 661 N N . ALA A 1 88 ? -18.363 8.285 -42.337 1.00 13.04 88 ALA A N 1
ATOM 662 C CA . ALA A 1 88 ? -17.488 9.336 -42.930 1.00 12.47 88 ALA A CA 1
ATOM 663 C C . ALA A 1 88 ? -16.345 9.590 -41.961 1.00 10.90 88 ALA A C 1
ATOM 664 O O . ALA A 1 88 ? -16.466 9.315 -40.746 1.00 10.09 88 ALA A O 1
ATOM 666 N N . ASP A 1 89 ? -15.254 10.160 -42.465 1.00 10.27 89 ASP A N 1
ATOM 667 C CA . ASP A 1 89 ? -14.118 10.536 -41.614 1.00 9.35 89 ASP A CA 1
ATOM 668 C C . ASP A 1 89 ? -13.851 12.035 -41.692 1.00 8.97 89 ASP A C 1
ATOM 669 O O . ASP A 1 89 ? -12.846 12.477 -41.152 1.00 8.95 89 ASP A O 1
ATOM 674 N N . ALA A 1 90 ? -14.787 12.788 -42.250 1.00 8.24 90 ALA A N 1
ATOM 675 C CA . ALA A 1 90 ? -14.696 14.245 -42.213 1.00 8.81 90 ALA A CA 1
ATOM 676 C C . ALA A 1 90 ? -16.091 14.816 -42.330 1.00 9.44 90 ALA A C 1
ATOM 677 O O . ALA A 1 90 ? -16.992 14.116 -42.851 1.00 11.23 90 ALA A O 1
ATOM 679 N N . SER A 1 91 ? -16.233 16.028 -41.873 1.00 9.97 91 SER A N 1
ATOM 680 C CA . SER A 1 91 ? -17.527 16.730 -42.030 1.00 10.54 91 SER A CA 1
ATOM 681 C C . SER A 1 91 ? -17.251 18.160 -42.478 1.00 11.01 91 SER A C 1
ATOM 682 O O . SER A 1 91 ? -16.202 18.719 -42.154 1.00 10.03 91 SER A O 1
ATOM 685 N N . TYR A 1 92 ? -18.285 18.755 -43.087 1.00 11.65 92 TYR A N 1
ATOM 686 C CA . TYR A 1 92 ? -18.234 20.088 -43.732 1.00 12.09 92 TYR A CA 1
ATOM 687 C C . TYR A 1 92 ? -19.466 20.853 -43.280 1.00 11.35 92 TYR A C 1
ATOM 688 O O . TYR A 1 92 ? -20.569 20.224 -43.317 1.00 13.66 92 TYR A O 1
ATOM 697 N N . SER A 1 93 ? -19.299 22.109 -42.914 1.00 12.51 93 SER A N 1
ATOM 698 C CA . SER A 1 93 ? -20.479 22.956 -42.591 1.00 13.63 93 SER A CA 1
ATOM 699 C C . SER A 1 93 ? -20.353 24.348 -43.209 1.00 12.63 93 SER A C 1
ATOM 700 O O . SER A 1 93 ? -19.358 24.989 -43.055 1.00 12.94 93 SER A O 1
ATOM 703 N N . ASN A 1 94 ? -21.503 24.875 -43.639 1.00 14.29 94 ASN A N 1
ATOM 704 C CA . ASN A 1 94 ? -21.635 26.328 -43.918 1.00 15.88 94 ASN A CA 1
ATOM 705 C C . ASN A 1 94 ? -22.847 26.853 -43.152 1.00 17.93 94 ASN A C 1
ATOM 706 O O . ASN A 1 94 ? -23.376 27.915 -43.552 1.00 17.88 94 ASN A O 1
ATOM 711 N N . THR A 1 95 ? -23.294 26.137 -42.123 1.00 17.71 95 THR A N 1
ATOM 712 C CA . THR A 1 95 ? -24.483 26.495 -41.315 1.00 17.70 95 THR A CA 1
ATOM 713 C C . THR A 1 95 ? -24.052 27.034 -39.963 1.00 17.76 95 THR A C 1
ATOM 714 O O . THR A 1 95 ? -23.473 26.309 -39.129 1.00 18.42 95 THR A O 1
ATOM 718 N N . PRO A 1 96 ? -24.321 28.315 -39.622 1.00 17.92 96 PRO A N 1
ATOM 719 C CA . PRO A 1 96 ? -24.005 28.800 -38.292 1.00 18.70 96 PRO A CA 1
ATOM 720 C C . PRO A 1 96 ? -24.603 27.887 -37.218 1.00 18.28 96 PRO A C 1
ATOM 721 O O . PRO A 1 96 ? -25.781 27.474 -37.312 1.00 19.24 96 PRO A O 1
ATOM 725 N N . GLY A 1 97 ? -23.773 27.590 -36.228 1.00 17.69 97 GLY A N 1
ATOM 726 C CA . GLY A 1 97 ? -24.126 26.856 -35.002 1.00 17.07 97 GLY A CA 1
ATOM 727 C C . GLY A 1 97 ? -23.845 25.364 -35.094 1.00 16.26 97 GLY A C 1
ATOM 728 O O . GLY A 1 97 ? -23.861 24.748 -34.012 1.00 18.47 97 GLY A O 1
ATOM 729 N N . THR A 1 98 ? -23.616 24.836 -36.290 1.00 15.29 98 THR A N 1
ATOM 730 C CA . THR A 1 98 ? -23.437 23.378 -36.560 1.00 14.83 98 THR A CA 1
ATOM 731 C C . THR A 1 98 ? -21.984 23.047 -36.203 1.00 14.76 98 THR A C 1
ATOM 732 O O . THR A 1 98 ? -21.066 23.769 -36.631 1.00 14.32 98 THR A O 1
ATOM 736 N N . VAL A 1 99 ? -21.782 22.010 -35.392 1.00 15.14 99 VAL A N 1
ATOM 737 C CA . VAL A 1 99 ? -20.426 21.696 -34.865 1.00 13.62 99 VAL A CA 1
ATOM 738 C C . VAL A 1 99 ? -19.880 20.465 -35.599 1.00 13.49 99 VAL A C 1
ATOM 739 O O . VAL A 1 99 ? -20.408 19.350 -35.437 1.00 13.29 99 VAL A O 1
ATOM 743 N N . CYS A 1 100 ? -18.775 20.659 -36.327 1.00 11.57 100 CYS A N 1
ATOM 744 C CA . CYS A 1 100 ? -17.993 19.562 -36.943 1.00 11.64 100 CYS A CA 1
ATOM 745 C C . CYS A 1 100 ? -17.064 19.001 -35.879 1.00 9.49 100 CYS A C 1
ATOM 746 O O . CYS A 1 100 ? -16.455 19.763 -35.138 1.00 11.26 100 CYS A O 1
ATOM 749 N N . ALA A 1 101 ? -16.928 17.670 -35.859 1.00 9.79 101 ALA A N 1
ATOM 750 C CA . ALA A 1 101 ? -16.151 16.988 -34.802 1.00 10.98 101 ALA A CA 1
ATOM 751 C C . ALA A 1 101 ? -15.502 15.744 -35.368 1.00 9.91 101 ALA A C 1
ATOM 752 O O . ALA A 1 101 ? -16.160 15.004 -36.094 1.00 9.33 101 ALA A O 1
ATOM 754 N N . VAL A 1 102 ? -14.234 15.552 -35.006 1.00 8.99 102 VAL A N 1
ATOM 755 C CA . VAL A 1 102 ? -13.506 14.305 -35.315 1.00 9.50 102 VAL A CA 1
ATOM 756 C C . VAL A 1 102 ? -12.847 13.797 -34.053 1.00 8.82 102 VAL A C 1
ATOM 757 O O . VAL A 1 102 ? -12.284 14.550 -33.306 1.00 8.70 102 VAL A O 1
ATOM 761 N N . MET A 1 103 ? -12.886 12.465 -33.918 1.00 9.71 103 MET A N 1
ATOM 762 C CA . MET A 1 103 ? -12.425 11.792 -32.686 1.00 10.18 103 MET A CA 1
ATOM 763 C C . MET A 1 103 ? -11.090 11.115 -33.000 1.00 8.54 103 MET A C 1
ATOM 764 O O . MET A 1 103 ? -10.994 10.497 -34.045 1.00 7.92 103 MET A O 1
ATOM 769 N N . THR A 1 104 ? -10.093 11.354 -32.159 1.00 7.95 104 THR A N 1
ATOM 770 C CA . THR A 1 104 ? -8.701 10.899 -32.408 1.00 7.98 104 THR A CA 1
ATOM 771 C C . THR A 1 104 ? -7.973 10.484 -31.133 1.00 8.52 104 THR A C 1
ATOM 772 O O . THR A 1 104 ? -8.302 10.991 -30.046 1.00 8.97 104 THR A O 1
ATOM 776 N N . ALA A 1 105 ? -6.963 9.630 -31.311 1.00 8.76 105 ALA A N 1
ATOM 777 C CA . ALA A 1 105 ? -5.953 9.283 -30.283 1.00 8.08 105 ALA A CA 1
ATOM 778 C C . ALA A 1 105 ? -4.706 8.799 -31.009 1.00 8.17 105 ALA A C 1
ATOM 779 O O . ALA A 1 105 ? -4.300 7.677 -30.807 1.00 8.02 105 ALA A O 1
ATOM 781 N N . ASP A 1 106 ? -4.182 9.673 -31.864 1.00 8.22 106 ASP A N 1
ATOM 782 C CA . ASP A 1 106 ? -2.915 9.561 -32.653 1.00 8.43 106 ASP A CA 1
ATOM 783 C C . ASP A 1 106 ? -3.169 10.018 -34.098 1.00 8.22 106 ASP A C 1
ATOM 784 O O . ASP A 1 106 ? -2.281 10.638 -34.707 1.00 7.74 106 ASP A O 1
ATOM 789 N N . ALA A 1 107 ? -4.327 9.684 -34.647 1.00 7.71 107 ALA A N 1
ATOM 790 C CA . ALA A 1 107 ? -4.651 10.128 -36.029 1.00 7.52 107 ALA A CA 1
ATOM 791 C C . ALA A 1 107 ? -4.645 11.647 -36.064 1.00 7.24 107 ALA A C 1
ATOM 792 O O . ALA A 1 107 ? -5.008 12.289 -35.100 1.00 8.57 107 ALA A O 1
ATOM 794 N N . LEU A 1 108 ? -4.283 12.213 -37.205 1.00 7.02 108 LEU A N 1
ATOM 795 C CA . LEU A 1 108 ? -4.218 13.669 -37.324 1.00 7.54 108 LEU A CA 1
ATOM 796 C C . LEU A 1 108 ? -5.624 14.251 -37.453 1.00 7.22 108 LEU A C 1
ATOM 797 O O . LEU A 1 108 ? -6.303 13.955 -38.436 1.00 7.83 108 LEU A O 1
ATOM 802 N N . PRO A 1 109 ? -6.021 15.143 -36.550 1.00 7.47 109 PRO A N 1
ATOM 803 C CA . PRO A 1 109 ? -7.225 15.946 -36.768 1.00 8.02 109 PRO A CA 1
ATOM 804 C C . PRO A 1 109 ? -6.825 17.171 -37.604 1.00 8.50 109 PRO A C 1
ATOM 805 O O . PRO A 1 109 ? -5.817 17.794 -37.309 1.00 9.03 109 PRO A O 1
ATOM 809 N N . VAL A 1 110 ? -7.569 17.479 -38.646 1.00 7.44 110 VAL A N 1
ATOM 810 C CA . VAL A 1 110 ? -7.301 18.758 -39.363 1.00 7.28 110 VAL A CA 1
ATOM 811 C C . VAL A 1 110 ? -8.572 19.568 -39.330 1.00 6.89 110 VAL A C 1
ATOM 812 O O . VAL A 1 110 ? -9.636 19.060 -39.739 1.00 7.59 110 VAL A O 1
ATOM 816 N N . LEU A 1 111 ? -8.447 20.789 -38.902 1.00 7.99 111 LEU A N 1
ATOM 817 C CA . LEU A 1 111 ? -9.567 21.753 -38.929 1.00 8.60 111 LEU A CA 1
ATOM 818 C C . LEU A 1 111 ? -9.353 22.709 -40.110 1.00 9.18 111 LEU A C 1
ATOM 819 O O . LEU A 1 111 ? -8.198 23.131 -40.342 1.00 8.99 111 LEU A O 1
ATOM 824 N N . PHE A 1 112 ? -10.439 23.037 -40.800 1.00 8.16 112 PHE A N 1
ATOM 825 C CA . PHE A 1 112 ? -10.383 23.907 -42.001 1.00 8.92 112 PHE A CA 1
ATOM 826 C C . PHE A 1 112 ? -11.400 25.041 -41.850 1.00 9.60 112 PHE A C 1
ATOM 827 O O . PHE A 1 112 ? -12.520 24.817 -41.365 1.00 9.46 112 PHE A O 1
ATOM 835 N N . CYS A 1 113 ? -11.055 26.203 -42.391 1.00 10.57 113 CYS A N 1
ATOM 836 C CA . CYS A 1 113 ? -12.072 27.262 -42.589 1.00 10.45 113 CYS A CA 1
ATOM 837 C C . CYS A 1 113 ? -11.629 28.103 -43.791 1.00 11.12 113 CYS A C 1
ATOM 838 O O . CYS A 1 113 ? -10.484 27.993 -44.229 1.00 11.90 113 CYS A O 1
ATOM 841 N N . ASN A 1 114 ? -12.548 28.909 -44.327 1.00 11.56 114 ASN A N 1
ATOM 842 C CA . ASN A 1 114 ? -12.208 29.904 -45.372 1.00 11.72 114 ASN A CA 1
ATOM 843 C C . ASN A 1 114 ? -11.852 31.245 -44.720 1.00 12.22 114 ASN A C 1
ATOM 844 O O . ASN A 1 114 ? -12.229 31.503 -43.554 1.00 11.80 114 ASN A O 1
ATOM 849 N N . ARG A 1 115 ? -11.140 32.098 -45.458 1.00 11.18 115 ARG A N 1
ATOM 850 C CA . ARG A 1 115 ? -10.753 33.440 -44.973 1.00 12.80 115 ARG A CA 1
ATOM 851 C C . ARG A 1 115 ? -12.003 34.257 -44.609 1.00 12.57 115 ARG A C 1
ATOM 852 O O . ARG A 1 115 ? -11.884 35.039 -43.634 1.00 14.11 115 ARG A O 1
ATOM 860 N N . ALA A 1 116 ? -13.113 34.078 -45.331 1.00 13.21 116 ALA A N 1
ATOM 861 C CA . ALA A 1 116 ? -14.378 34.809 -45.086 1.00 15.08 116 ALA A CA 1
ATOM 862 C C . ALA A 1 116 ? -15.013 34.346 -43.763 1.00 15.21 116 ALA A C 1
ATOM 863 O O . ALA A 1 116 ? -15.919 35.033 -43.254 1.00 16.74 116 ALA A O 1
ATOM 865 N N . GLY A 1 117 ? -14.655 33.175 -43.222 1.00 13.95 117 GLY A N 1
ATOM 866 C CA . GLY A 1 117 ? -15.313 32.673 -41.997 1.00 14.35 117 GLY A CA 1
ATOM 867 C C . GLY A 1 117 ? -16.772 32.352 -42.236 1.00 14.44 117 GLY A C 1
ATOM 868 O O . GLY A 1 117 ? -17.587 32.694 -41.368 1.00 16.21 117 GLY A O 1
ATOM 869 N N . THR A 1 118 ? -17.077 31.706 -43.359 1.00 13.15 118 THR A N 1
ATOM 870 C CA . THR A 1 118 ? -18.422 31.264 -43.791 1.00 14.56 118 THR A CA 1
ATOM 871 C C . THR A 1 118 ? -18.471 29.754 -44.078 1.00 14.74 118 THR A C 1
ATOM 872 O O . THR A 1 118 ? -19.545 29.274 -44.371 1.00 14.87 118 THR A O 1
ATOM 876 N N . GLU A 1 119 ? -17.340 29.028 -44.022 1.00 14.36 119 GLU A N 1
ATOM 877 C CA . GLU A 1 119 ? -17.378 27.557 -44.187 1.00 14.50 119 GLU A CA 1
ATOM 878 C C . GLU A 1 119 ? -16.244 26.963 -43.373 1.00 11.36 119 GLU A C 1
ATOM 879 O O . GLU A 1 119 ? -15.218 27.593 -43.211 1.00 11.79 119 GLU A O 1
ATOM 885 N N . VAL A 1 120 ? -16.574 25.836 -42.741 1.00 12.36 120 VAL A N 1
ATOM 886 C CA . VAL A 1 120 ? -15.635 25.086 -41.866 1.00 10.55 120 VAL A CA 1
ATOM 887 C C . VAL A 1 120 ? -15.735 23.604 -42.189 1.00 9.90 120 VAL A C 1
ATOM 888 O O . VAL A 1 120 ? -16.687 23.109 -42.758 1.00 11.24 120 VAL A O 1
ATOM 892 N N . ALA A 1 121 ? -14.713 22.871 -41.732 1.00 9.29 121 ALA A N 1
ATOM 893 C CA . ALA A 1 121 ? -14.684 21.406 -41.852 1.00 9.45 121 ALA A CA 1
ATOM 894 C C . ALA A 1 121 ? -13.670 20.829 -40.867 1.00 9.36 121 ALA A C 1
ATOM 895 O O . ALA A 1 121 ? -12.768 21.493 -40.400 1.00 9.11 121 ALA A O 1
ATOM 897 N N . ALA A 1 122 ? -13.936 19.573 -40.534 1.00 10.03 122 ALA A N 1
ATOM 898 C CA . ALA A 1 122 ? -13.018 18.790 -39.689 1.00 10.40 122 ALA A CA 1
ATOM 899 C C . ALA A 1 122 ? -12.771 17.448 -40.342 1.00 9.06 122 ALA A C 1
ATOM 900 O O . ALA A 1 122 ? -13.722 16.803 -40.783 1.00 9.39 122 ALA A O 1
ATOM 902 N N . ALA A 1 123 ? -11.497 17.030 -40.357 1.00 7.94 123 ALA A N 1
ATOM 903 C CA . ALA A 1 123 ? -11.105 15.730 -40.931 1.00 8.21 123 ALA A CA 1
ATOM 904 C C . ALA A 1 123 ? -10.327 14.873 -39.929 1.00 7.92 123 ALA A C 1
ATOM 905 O O . ALA A 1 123 ? -9.470 15.369 -39.234 1.00 7.69 123 ALA A O 1
ATOM 907 N N . HIS A 1 124 ? -10.624 13.588 -39.972 1.00 8.54 124 HIS A N 1
ATOM 908 C CA . HIS A 1 124 ? -9.920 12.498 -39.243 1.00 8.56 124 HIS A CA 1
ATOM 909 C C . HIS A 1 124 ? -8.949 11.834 -40.188 1.00 8.59 124 HIS A C 1
ATOM 910 O O . HIS A 1 124 ? -9.371 11.067 -40.992 1.00 8.45 124 HIS A O 1
ATOM 917 N N . ALA A 1 125 ? -7.668 12.198 -40.097 1.00 8.46 125 ALA A N 1
ATOM 918 C CA . ALA A 1 125 ? -6.627 11.720 -41.000 1.00 8.68 125 ALA A CA 1
ATOM 919 C C . ALA A 1 125 ? -5.664 10.771 -40.277 1.00 7.74 125 ALA A C 1
ATOM 920 O O . ALA A 1 125 ? -4.524 11.141 -39.960 1.00 7.54 125 ALA A O 1
ATOM 922 N N . GLY A 1 126 ? -6.143 9.575 -39.970 1.00 7.84 126 GLY A N 1
ATOM 923 C CA . GLY A 1 126 ? -5.203 8.504 -39.649 1.00 8.19 126 GLY A CA 1
ATOM 924 C C . GLY A 1 126 ? -4.373 8.184 -40.875 1.00 8.00 126 GLY A C 1
ATOM 925 O O . GLY A 1 126 ? -4.649 8.705 -41.967 1.00 8.53 126 GLY A O 1
ATOM 926 N N . TRP A 1 127 ? -3.391 7.290 -40.784 1.00 8.01 127 TRP A N 1
ATOM 927 C CA . TRP A 1 127 ? -2.542 7.026 -41.955 1.00 8.40 127 TRP A CA 1
ATOM 928 C C . TRP A 1 127 ? -3.406 6.529 -43.103 1.00 8.20 127 TRP A C 1
ATOM 929 O O . TRP A 1 127 ? -3.163 6.914 -44.265 1.00 8.12 127 TRP A O 1
ATOM 940 N N A ARG A 1 128 ? -4.406 5.680 -42.844 0.50 8.05 128 ARG A N 1
ATOM 941 N N B ARG A 1 128 ? -4.404 5.703 -42.833 0.50 7.96 128 ARG A N 1
ATOM 942 C CA A ARG A 1 128 ? -5.153 5.009 -43.938 0.50 8.52 128 ARG A CA 1
ATOM 943 C CA B ARG A 1 128 ? -5.135 5.039 -43.928 0.50 8.34 128 ARG A CA 1
ATOM 944 C C A ARG A 1 128 ? -6.002 6.043 -44.677 0.50 8.09 128 ARG A C 1
ATOM 945 C C B ARG A 1 128 ? -5.961 6.084 -44.678 0.50 8.01 128 ARG A C 1
ATOM 946 O O A ARG A 1 128 ? -5.999 6.029 -45.921 0.50 8.37 128 ARG A O 1
ATOM 947 O O B ARG A 1 128 ? -5.862 6.162 -45.921 0.50 8.20 128 ARG A O 1
ATOM 962 N N . GLY A 1 129 ? -6.670 6.930 -43.944 1.00 8.00 129 GLY A N 1
ATOM 963 C CA . GLY A 1 129 ? -7.531 7.961 -44.541 1.00 7.99 129 GLY A CA 1
ATOM 964 C C . GLY A 1 129 ? -6.723 9.088 -45.140 1.00 8.64 129 GLY A C 1
ATOM 965 O O . GLY A 1 129 ? -7.119 9.633 -46.196 1.00 8.60 129 GLY A O 1
ATOM 966 N N . LEU A 1 130 ? -5.628 9.439 -44.507 1.00 8.68 130 LEU A N 1
ATOM 967 C CA . LEU A 1 130 ? -4.724 10.471 -45.060 1.00 8.45 130 LEU A CA 1
ATOM 968 C C . LEU A 1 130 ? -4.207 9.962 -46.399 1.00 7.95 130 LEU A C 1
ATOM 969 O O . LEU A 1 130 ? -4.310 10.683 -47.424 1.00 8.24 130 LEU A O 1
ATOM 974 N N . CYS A 1 131 ? -3.767 8.722 -46.430 1.00 7.50 131 CYS A N 1
ATOM 975 C CA . CYS A 1 131 ? -3.252 8.158 -47.703 1.00 8.05 131 CYS A CA 1
ATOM 976 C C . CYS A 1 131 ? -4.355 8.152 -48.779 1.00 8.30 131 CYS A C 1
ATOM 977 O O . CYS A 1 131 ? -4.080 8.536 -49.935 1.00 8.72 131 CYS A O 1
ATOM 980 N N . ALA A 1 132 ? -5.579 7.784 -48.400 1.00 9.28 132 ALA A N 1
ATOM 981 C CA . ALA A 1 132 ? -6.721 7.612 -49.339 1.00 9.98 132 ALA A CA 1
ATOM 982 C C . ALA A 1 132 ? -7.178 8.961 -49.897 1.00 9.81 132 ALA A C 1
ATOM 983 O O . ALA A 1 132 ? -7.860 8.963 -50.907 1.00 10.45 132 ALA A O 1
ATOM 985 N N . GLY A 1 133 ? -6.878 10.083 -49.236 1.00 9.00 133 GLY A N 1
ATOM 986 C CA . GLY A 1 133 ? -7.303 11.414 -49.694 1.00 9.00 133 GLY A CA 1
ATOM 987 C C . GLY A 1 133 ? -8.374 12.113 -48.887 1.00 8.96 133 GLY A C 1
ATOM 988 O O . GLY A 1 133 ? -8.995 13.064 -49.390 1.00 9.21 133 GLY A O 1
ATOM 989 N N . VAL A 1 134 ? -8.531 11.787 -47.614 1.00 8.54 134 VAL A N 1
ATOM 990 C CA . VAL A 1 134 ? -9.578 12.484 -46.837 1.00 8.24 134 VAL A CA 1
ATOM 991 C C . VAL A 1 134 ? -9.347 14.006 -46.852 1.00 8.00 134 VAL A C 1
ATOM 992 O O . VAL A 1 134 ? -10.295 14.737 -46.861 1.00 7.85 134 VAL A O 1
ATOM 996 N N . LEU A 1 135 ? -8.097 14.484 -46.713 1.00 7.65 135 LEU A N 1
ATOM 997 C CA . LEU A 1 135 ? -7.880 15.952 -46.664 1.00 7.55 135 LEU A CA 1
ATOM 998 C C . LEU A 1 135 ? -8.271 16.594 -48.011 1.00 7.42 135 LEU A C 1
ATOM 999 O O . LEU A 1 135 ? -8.969 17.626 -47.984 1.00 7.31 135 LEU A O 1
ATOM 1004 N N . GLU A 1 136 ? -7.846 16.020 -49.118 1.00 8.04 136 GLU A N 1
ATOM 1005 C CA . GLU A 1 136 ? -8.168 16.552 -50.468 1.00 8.21 136 GLU A CA 1
ATOM 1006 C C . GLU A 1 136 ? -9.689 16.525 -50.627 1.00 8.63 136 GLU A C 1
ATOM 1007 O O . GLU A 1 136 ? -10.254 17.492 -51.140 1.00 8.71 136 GLU A O 1
ATOM 1013 N N . GLU A 1 137 ? -10.309 15.454 -50.175 1.00 9.38 137 GLU A N 1
ATOM 1014 C CA . GLU A 1 137 ? -11.797 15.387 -50.297 1.00 9.21 137 GLU A CA 1
ATOM 1015 C C . GLU A 1 137 ? -12.458 16.469 -49.446 1.00 10.24 137 GLU A C 1
ATOM 1016 O O . GLU A 1 137 ? -13.492 17.084 -49.852 1.00 10.29 137 GLU A O 1
ATOM 1022 N N . THR A 1 138 ? -11.968 16.712 -48.252 1.00 9.23 138 THR A N 1
ATOM 1023 C CA . THR A 1 138 ? -12.525 17.750 -47.361 1.00 9.73 138 THR A CA 1
ATOM 1024 C C . THR A 1 138 ? -12.375 19.114 -48.035 1.00 10.19 138 THR A C 1
ATOM 1025 O O . THR A 1 138 ? -13.375 19.867 -48.127 1.00 9.57 138 THR A O 1
ATOM 1029 N N . VAL A 1 139 ? -11.195 19.406 -48.581 1.00 9.46 139 VAL A N 1
ATOM 1030 C CA . VAL A 1 139 ? -10.989 20.715 -49.264 1.00 10.54 139 VAL A CA 1
ATOM 1031 C C . VAL A 1 139 ? -11.981 20.828 -50.429 1.00 11.35 139 VAL A C 1
ATOM 1032 O O . VAL A 1 139 ? -12.526 21.926 -50.679 1.00 12.76 139 VAL A O 1
ATOM 1036 N N . SER A 1 140 ? -12.199 19.757 -51.154 1.00 11.62 140 SER A N 1
ATOM 1037 C CA . SER A 1 140 ? -13.038 19.807 -52.376 1.00 13.07 140 SER A CA 1
ATOM 1038 C C . SER A 1 140 ? -14.486 20.141 -52.033 1.00 14.58 140 SER A C 1
ATOM 1039 O O . SER A 1 140 ? -15.196 20.616 -52.942 1.00 15.87 140 SER A O 1
ATOM 1042 N N . CYS A 1 141 ? -14.935 19.969 -50.781 1.00 13.08 141 CYS A N 1
ATOM 1043 C CA . CYS A 1 141 ? -16.322 20.273 -50.379 1.00 14.21 141 CYS A CA 1
ATOM 1044 C C . CYS A 1 141 ? -16.519 21.787 -50.280 1.00 13.81 141 CYS A C 1
ATOM 1045 O O . CYS A 1 141 ? -17.683 22.202 -50.229 1.00 15.20 141 CYS A O 1
ATOM 1048 N N . PHE A 1 142 ? -15.458 22.557 -50.067 1.00 12.63 142 PHE A N 1
ATOM 1049 C CA . PHE A 1 142 ? -15.544 24.029 -49.892 1.00 12.08 142 PHE A CA 1
ATOM 1050 C C . PHE A 1 142 ? -15.986 24.681 -51.206 1.00 13.80 142 PHE A C 1
ATOM 1051 O O . PHE A 1 142 ? -15.574 24.245 -52.275 1.00 13.49 142 PHE A O 1
ATOM 1059 N N . ALA A 1 143 ? -16.780 25.737 -51.071 1.00 15.63 143 ALA A N 1
ATOM 1060 C CA . ALA A 1 143 ? -17.169 26.594 -52.219 1.00 16.59 143 ALA A CA 1
ATOM 1061 C C . ALA A 1 143 ? -15.954 27.443 -52.595 1.00 14.58 143 ALA A C 1
ATOM 1062 O O . ALA A 1 143 ? -15.590 27.544 -53.797 1.00 14.07 143 ALA A O 1
ATOM 1064 N N . ASP A 1 144 ? -15.274 27.955 -51.588 1.00 13.75 144 ASP A N 1
ATOM 1065 C CA . ASP A 1 144 ? -14.089 28.806 -51.829 1.00 14.35 144 ASP A CA 1
ATOM 1066 C C . ASP A 1 144 ? -12.962 27.965 -52.442 1.00 14.24 144 ASP A C 1
ATOM 1067 O O . ASP A 1 144 ? -12.849 26.693 -52.219 1.00 14.17 144 ASP A O 1
ATOM 1072 N N . ASN A 1 145 ? -12.091 28.653 -53.155 1.00 13.14 145 ASN A N 1
ATOM 1073 C CA . ASN A 1 145 ? -10.846 28.151 -53.749 1.00 13.59 145 ASN A CA 1
ATOM 1074 C C . ASN A 1 145 ? -9.855 27.788 -52.644 1.00 12.02 145 ASN A C 1
ATOM 1075 O O . ASN A 1 145 ? -9.779 28.517 -51.637 1.00 11.64 145 ASN A O 1
ATOM 1080 N N . PRO A 1 146 ? -9.035 26.731 -52.841 1.00 12.75 146 PRO A N 1
ATOM 1081 C CA . PRO A 1 146 ? -8.018 26.392 -51.830 1.00 13.10 146 PRO A CA 1
ATOM 1082 C C . PRO A 1 146 ? -7.068 27.520 -51.438 1.00 13.53 146 PRO A C 1
ATOM 1083 O O . PRO A 1 146 ? -6.586 27.516 -50.305 1.00 12.69 146 PRO A O 1
ATOM 1087 N N . GLU A 1 147 ? -6.806 28.498 -52.311 1.00 11.98 147 GLU A N 1
ATOM 1088 C CA . GLU A 1 147 ? -5.891 29.599 -51.943 1.00 12.83 147 GLU A CA 1
ATOM 1089 C C . GLU A 1 147 ? -6.468 30.385 -50.765 1.00 11.48 147 GLU A C 1
ATOM 1090 O O . GLU A 1 147 ? -5.718 31.159 -50.102 1.00 14.30 147 GLU A O 1
ATOM 1096 N N . ASN A 1 148 ? -7.793 30.276 -50.559 1.00 11.24 148 ASN A N 1
ATOM 1097 C CA . ASN A 1 148 ? -8.539 31.043 -49.513 1.00 11.25 148 ASN A CA 1
ATOM 1098 C C . ASN A 1 148 ? -8.954 30.129 -48.340 1.00 11.79 148 ASN A C 1
ATOM 1099 O O . ASN A 1 148 ? -9.781 30.569 -47.517 1.00 10.94 148 ASN A O 1
ATOM 1104 N N . ILE A 1 149 ? -8.358 28.937 -48.247 1.00 11.18 149 ILE A N 1
ATOM 1105 C CA . ILE A 1 149 ? -8.622 28.008 -47.123 1.00 12.52 149 ILE A CA 1
ATOM 1106 C C . ILE A 1 149 ? -7.435 27.926 -46.166 1.00 12.24 149 ILE A C 1
ATOM 1107 O O . ILE A 1 149 ? -6.287 27.969 -46.601 1.00 14.61 149 ILE A O 1
ATOM 1112 N N . LEU A 1 150 ? -7.749 27.912 -44.876 1.00 10.84 150 LEU A N 1
ATOM 1113 C CA . LEU A 1 150 ? -6.796 27.753 -43.774 1.00 11.98 150 LEU A CA 1
ATOM 1114 C C . LEU A 1 150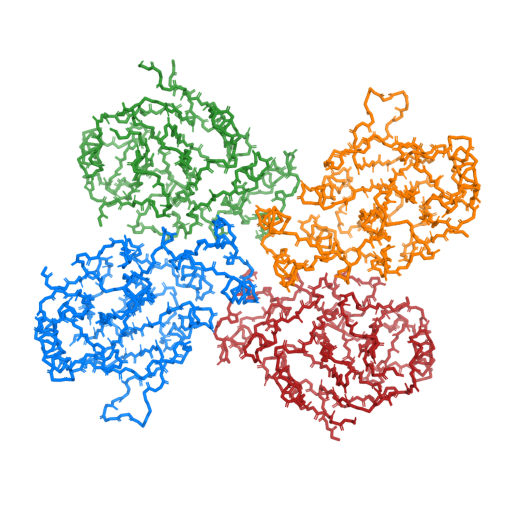 ? -6.961 26.347 -43.219 1.00 9.38 150 LEU A C 1
ATOM 1115 O O . LEU A 1 150 ? -8.069 25.880 -43.139 1.00 10.20 150 LEU A O 1
ATOM 1120 N N . ALA A 1 151 ? -5.855 25.740 -42.814 1.00 9.51 151 ALA A N 1
ATOM 1121 C CA . ALA A 1 151 ? -5.838 24.405 -42.196 1.00 9.19 151 ALA A CA 1
ATOM 1122 C C . ALA A 1 151 ? -5.038 24.506 -40.906 1.00 9.13 151 ALA A C 1
ATOM 1123 O O . ALA A 1 151 ? -3.937 25.102 -40.848 1.00 9.62 151 ALA A O 1
ATOM 1125 N N . TRP A 1 152 ? -5.538 23.803 -39.893 1.00 8.81 152 TRP A N 1
ATOM 1126 C CA . TRP A 1 152 ? -4.881 23.643 -38.592 1.00 8.59 152 TRP A CA 1
ATOM 1127 C C . TRP A 1 152 ? -4.626 22.164 -38.381 1.00 7.63 152 TRP A C 1
ATOM 1128 O O . TRP A 1 152 ? -5.588 21.371 -38.313 1.00 8.39 152 TRP A O 1
ATOM 1139 N N . LEU A 1 153 ? -3.350 21.822 -38.216 1.00 7.90 153 LEU A N 1
ATOM 1140 C CA . LEU A 1 153 ? -2.927 20.439 -37.941 1.00 8.01 153 LEU A CA 1
ATOM 1141 C C . LEU A 1 153 ? -3.037 20.238 -36.427 1.00 8.19 153 LEU A C 1
ATOM 1142 O O . LEU A 1 153 ? -2.314 20.904 -35.672 1.00 9.61 153 LEU A O 1
ATOM 1147 N N . GLY A 1 154 ? -3.975 19.390 -36.002 1.00 7.79 154 GLY A N 1
ATOM 1148 C CA . GLY A 1 154 ? -4.165 19.153 -34.568 1.00 7.66 154 GLY A CA 1
ATOM 1149 C C . GLY A 1 154 ? -3.174 18.129 -34.025 1.00 8.37 154 GLY A C 1
ATOM 1150 O O . GLY A 1 154 ? -2.264 17.639 -34.723 1.00 8.47 154 GLY A O 1
ATOM 1151 N N . PRO A 1 155 ? -3.340 17.801 -32.734 1.00 8.96 155 PRO A N 1
ATOM 1152 C CA . PRO A 1 155 ? -2.417 16.894 -32.082 1.00 8.35 155 PRO A CA 1
ATOM 1153 C C . PRO A 1 155 ? -2.536 15.470 -32.618 1.00 8.14 155 PRO A C 1
ATOM 1154 O O . PRO A 1 155 ? -3.594 14.900 -32.618 1.00 9.03 155 PRO A O 1
ATOM 1158 N N . ALA A 1 156 ? -1.413 14.964 -33.102 1.00 8.16 156 ALA A N 1
ATOM 1159 C CA . ALA A 1 156 ? -1.281 13.638 -33.713 1.00 7.92 156 ALA A CA 1
ATOM 1160 C C . ALA A 1 156 ? -0.034 12.945 -33.185 1.00 8.36 156 ALA A C 1
ATOM 1161 O O . ALA A 1 156 ? 0.755 13.564 -32.452 1.00 8.47 156 ALA A O 1
ATOM 1163 N N . ILE A 1 157 ? 0.152 11.714 -33.610 1.00 8.60 157 ILE A N 1
ATOM 1164 C CA . ILE A 1 157 ? 1.395 10.974 -33.272 1.00 9.18 157 ILE A CA 1
ATOM 1165 C C . ILE A 1 157 ? 2.499 11.511 -34.187 1.00 10.95 157 ILE A C 1
ATOM 1166 O O . ILE A 1 157 ? 2.429 11.346 -35.423 1.00 11.69 157 ILE A O 1
ATOM 1171 N N . GLY A 1 158 ? 3.504 12.134 -33.558 1.00 12.69 158 GLY A N 1
ATOM 1172 C CA . GLY A 1 158 ? 4.578 12.770 -34.344 1.00 13.21 158 GLY A CA 1
ATOM 1173 C C . GLY A 1 158 ? 5.704 11.827 -34.747 1.00 13.90 158 GLY A C 1
ATOM 1174 O O . GLY A 1 158 ? 5.748 10.633 -34.382 1.00 13.44 158 GLY A O 1
ATOM 1175 N N . PRO A 1 159 ? 6.641 12.310 -35.585 1.00 17.69 159 PRO A N 1
ATOM 1176 C CA . PRO A 1 159 ? 7.635 11.425 -36.170 1.00 19.76 159 PRO A CA 1
ATOM 1177 C C . PRO A 1 159 ? 8.638 10.859 -35.179 1.00 21.17 159 PRO A C 1
ATOM 1178 O O . PRO A 1 159 ? 9.238 9.885 -35.541 1.00 23.57 159 PRO A O 1
ATOM 1182 N N . ARG A 1 160 ? 8.737 11.413 -33.977 1.00 18.92 160 ARG A N 1
ATOM 1183 C CA . ARG A 1 160 ? 9.524 10.744 -32.902 1.00 20.95 160 ARG A CA 1
ATOM 1184 C C . ARG A 1 160 ? 8.990 9.326 -32.665 1.00 20.42 160 ARG A C 1
ATOM 1185 O O . ARG A 1 160 ? 9.781 8.492 -32.272 1.00 21.51 160 ARG A O 1
ATOM 1193 N N . ALA A 1 161 ? 7.662 9.078 -32.770 1.00 17.15 161 ALA A N 1
ATOM 1194 C CA . ALA A 1 161 ? 6.974 7.896 -32.178 1.00 16.12 161 ALA A CA 1
ATOM 1195 C C . ALA A 1 161 ? 6.233 7.041 -33.221 1.00 13.71 161 ALA A C 1
ATOM 1196 O O . ALA A 1 161 ? 5.865 5.898 -32.910 1.00 16.00 161 ALA A O 1
ATOM 1198 N N . PHE A 1 162 ? 5.945 7.598 -34.403 1.00 12.87 162 PHE A N 1
ATOM 1199 C CA . PHE A 1 162 ? 5.058 6.922 -35.368 1.00 12.33 162 PHE A CA 1
ATOM 1200 C C . PHE A 1 162 ? 5.873 5.923 -36.174 1.00 11.33 162 PHE A C 1
ATOM 1201 O O . PHE A 1 162 ? 6.139 6.119 -37.355 1.00 11.20 162 PHE A O 1
ATOM 1209 N N . GLU A 1 163 ? 6.191 4.781 -35.566 1.00 12.33 163 GLU A N 1
ATOM 1210 C CA . GLU A 1 163 ? 6.897 3.714 -36.250 1.00 13.20 163 GLU A CA 1
ATOM 1211 C C . GLU A 1 163 ? 5.909 2.951 -37.134 1.00 12.85 163 GLU A C 1
ATOM 1212 O O . GLU A 1 163 ? 4.831 2.564 -36.678 1.00 13.67 163 GLU A O 1
ATOM 1218 N N . VAL A 1 164 ? 6.240 2.772 -38.401 1.00 11.76 164 VAL A N 1
ATOM 1219 C CA . VAL A 1 164 ? 5.388 2.003 -39.348 1.00 11.78 164 VAL A CA 1
ATOM 1220 C C . VAL A 1 164 ? 6.241 1.046 -40.159 1.00 12.77 164 VAL A C 1
ATOM 1221 O O . VAL A 1 164 ? 7.467 1.265 -40.197 1.00 14.17 164 VAL A O 1
ATOM 1225 N N . GLY A 1 165 ? 5.621 0.013 -40.729 1.00 14.66 165 GLY A N 1
ATOM 1226 C CA . GLY A 1 165 ? 6.224 -0.888 -41.724 1.00 15.45 165 GLY A CA 1
ATOM 1227 C C . GLY A 1 165 ? 5.786 -0.587 -43.150 1.00 19.92 165 GLY A C 1
ATOM 1228 O O . GLY A 1 165 ? 5.273 0.515 -43.377 1.00 17.42 165 GLY A O 1
ATOM 1229 N N . GLY A 1 166 ? 5.893 -1.565 -44.078 1.00 22.57 166 GLY A N 1
ATOM 1230 C CA . GLY A 1 166 ? 5.478 -1.464 -45.505 1.00 20.59 166 GLY A CA 1
ATOM 1231 C C . GLY A 1 166 ? 3.988 -1.405 -45.752 1.00 25.26 166 GLY A C 1
ATOM 1232 O O . GLY A 1 166 ? 3.581 -0.808 -46.760 1.00 28.57 166 GLY A O 1
ATOM 1233 N N . GLU A 1 167 ? 3.138 -1.963 -44.884 1.00 29.16 167 GLU A N 1
ATOM 1234 C CA . GLU A 1 167 ? 1.675 -1.791 -45.053 1.00 29.65 167 GLU A CA 1
ATOM 1235 C C . GLU A 1 167 ? 1.470 -0.303 -45.393 1.00 27.29 167 GLU A C 1
ATOM 1236 O O . GLU A 1 167 ? 0.806 0.016 -46.390 1.00 31.06 167 GLU A O 1
ATOM 1242 N N . VAL A 1 168 ? 2.140 0.578 -44.655 1.00 22.32 168 VAL A N 1
ATOM 1243 C CA . VAL A 1 168 ? 1.940 2.057 -44.725 1.00 19.26 168 VAL A CA 1
ATOM 1244 C C . VAL A 1 168 ? 2.812 2.696 -45.814 1.00 16.75 168 VAL A C 1
ATOM 1245 O O . VAL A 1 168 ? 2.266 3.544 -46.570 1.00 13.31 168 VAL A O 1
ATOM 1249 N N . ARG A 1 169 ? 4.138 2.511 -45.804 1.00 18.00 169 ARG A N 1
ATOM 1250 C CA . ARG A 1 169 ? 4.992 3.221 -46.767 1.00 19.03 169 ARG A CA 1
ATOM 1251 C C . ARG A 1 169 ? 4.592 2.901 -48.220 1.00 18.53 169 ARG A C 1
ATOM 1252 O O . ARG A 1 169 ? 4.464 3.860 -49.002 1.00 16.95 169 ARG A O 1
ATOM 1260 N N . GLU A 1 170 ? 4.330 1.638 -48.546 1.00 20.98 170 GLU A N 1
ATOM 1261 C CA . GLU A 1 170 ? 3.987 1.267 -49.942 1.00 24.68 170 GLU A CA 1
ATOM 1262 C C . GLU A 1 170 ? 2.711 2.014 -50.359 1.00 20.85 170 GLU A C 1
ATOM 1263 O O . GLU A 1 170 ? 2.650 2.507 -51.494 1.00 20.70 170 GLU A O 1
ATOM 1269 N N . ALA A 1 171 ? 1.709 2.047 -49.487 1.00 18.52 171 ALA A N 1
ATOM 1270 C CA . ALA A 1 171 ? 0.382 2.674 -49.736 1.00 16.46 171 ALA A CA 1
ATOM 1271 C C . ALA A 1 171 ? 0.581 4.140 -50.150 1.00 14.03 171 ALA A C 1
ATOM 1272 O O . ALA A 1 171 ? 0.028 4.610 -51.153 1.00 13.79 171 ALA A O 1
ATOM 1274 N N . PHE A 1 172 ? 1.396 4.853 -49.410 1.00 12.93 172 PHE A N 1
ATOM 1275 C CA . PHE A 1 172 ? 1.642 6.280 -49.679 1.00 10.80 172 PHE A CA 1
ATOM 1276 C C . PHE A 1 172 ? 2.449 6.466 -50.959 1.00 13.13 172 PHE A C 1
ATOM 1277 O O . PHE A 1 172 ? 2.112 7.365 -51.719 1.00 13.11 172 PHE A O 1
ATOM 1285 N N . MET A 1 173 ? 3.465 5.632 -51.176 1.00 14.89 173 MET A N 1
ATOM 1286 C CA . MET A 1 173 ? 4.338 5.808 -52.359 1.00 18.30 173 MET A CA 1
ATOM 1287 C C . MET A 1 173 ? 3.546 5.455 -53.637 1.00 18.26 173 MET A C 1
ATOM 1288 O O . MET A 1 173 ? 3.803 6.127 -54.648 1.00 21.25 173 MET A O 1
ATOM 1293 N N . ALA A 1 174 ? 2.524 4.585 -53.577 1.00 18.10 174 ALA A N 1
ATOM 1294 C CA . ALA A 1 174 ? 1.588 4.290 -54.693 1.00 21.27 174 ALA A CA 1
ATOM 1295 C C . ALA A 1 174 ? 0.797 5.536 -55.110 1.00 21.34 174 ALA A C 1
ATOM 1296 O O . ALA A 1 174 ? 0.625 5.759 -56.314 1.00 25.28 174 ALA A O 1
ATOM 1298 N N . VAL A 1 175 ? 0.352 6.357 -54.162 1.00 15.23 175 VAL A N 1
ATOM 1299 C CA . VAL A 1 175 ? -0.514 7.543 -54.413 1.00 15.09 175 VAL A CA 1
ATOM 1300 C C . VAL A 1 175 ? 0.364 8.710 -54.872 1.00 12.52 175 VAL A C 1
ATOM 1301 O O . VAL A 1 175 ? -0.099 9.495 -55.707 1.00 12.17 175 VAL A O 1
ATOM 1305 N N . ASP A 1 176 ? 1.572 8.910 -54.325 1.00 12.92 176 ASP A N 1
ATOM 1306 C CA . ASP A 1 176 ? 2.359 10.161 -54.541 1.00 13.66 176 ASP A CA 1
ATOM 1307 C C . ASP A 1 176 ? 3.791 9.846 -54.082 1.00 16.59 176 ASP A C 1
ATOM 1308 O O . ASP A 1 176 ? 4.028 9.809 -52.873 1.00 15.51 176 ASP A O 1
ATOM 1313 N N . ALA A 1 177 ? 4.692 9.536 -55.002 1.00 19.23 177 ALA A N 1
ATOM 1314 C CA . ALA A 1 177 ? 6.042 9.027 -54.670 1.00 18.71 177 ALA A CA 1
ATOM 1315 C C . ALA A 1 177 ? 6.780 9.975 -53.713 1.00 18.07 177 ALA A C 1
ATOM 1316 O O . ALA A 1 177 ? 7.562 9.454 -52.878 1.00 17.73 177 ALA A O 1
ATOM 1318 N N . LYS A 1 178 ? 6.529 11.279 -53.788 1.00 17.28 178 LYS A N 1
ATOM 1319 C CA . LYS A 1 178 ? 7.185 12.315 -52.937 1.00 18.08 178 LYS A CA 1
ATOM 1320 C C . LYS A 1 178 ? 6.934 12.052 -51.443 1.00 15.55 178 LYS A C 1
ATOM 1321 O O . LYS A 1 178 ? 7.655 12.610 -50.591 1.00 15.58 178 LYS A O 1
ATOM 1327 N N . ALA A 1 179 ? 5.981 11.189 -51.075 1.00 13.73 179 ALA A N 1
ATOM 1328 C CA . ALA A 1 179 ? 5.752 10.821 -49.672 1.00 12.77 179 ALA A CA 1
ATOM 1329 C C . ALA A 1 179 ? 6.980 10.146 -49.054 1.00 12.62 179 ALA A C 1
ATOM 1330 O O . ALA A 1 179 ? 7.105 10.153 -47.856 1.00 11.81 179 ALA A O 1
ATOM 1332 N N . SER A 1 180 ? 7.857 9.594 -49.880 1.00 13.46 180 SER A N 1
ATOM 1333 C CA . SER A 1 180 ? 9.101 8.898 -49.428 1.00 14.26 180 SER A CA 1
ATOM 1334 C C . SER A 1 180 ? 9.880 9.784 -48.449 1.00 13.80 180 SER A C 1
ATOM 1335 O O . SER A 1 180 ? 10.406 9.294 -47.451 1.00 14.43 180 SER A O 1
ATOM 1338 N N . ALA A 1 181 ? 9.913 11.100 -48.638 1.00 13.29 181 ALA A N 1
ATOM 1339 C CA . ALA A 1 181 ? 10.627 12.022 -47.744 1.00 12.14 181 ALA A CA 1
ATOM 1340 C C . ALA A 1 181 ? 10.154 11.879 -46.300 1.00 12.53 181 ALA A C 1
ATOM 1341 O O . ALA A 1 181 ? 10.900 12.221 -45.389 1.00 13.51 181 ALA A O 1
ATOM 1343 N N . ALA A 1 182 ? 8.875 11.520 -46.106 1.00 11.87 182 ALA A N 1
ATOM 1344 C CA . ALA A 1 182 ? 8.223 11.554 -44.774 1.00 11.48 182 ALA A CA 1
ATOM 1345 C C . ALA A 1 182 ? 8.388 10.211 -44.069 1.00 12.04 182 ALA A C 1
ATOM 1346 O O . ALA A 1 182 ? 7.843 10.080 -42.956 1.00 12.77 182 ALA A O 1
ATOM 1348 N N . PHE A 1 183 ? 9.195 9.302 -44.625 1.00 12.17 183 PHE A N 1
ATOM 1349 C CA . PHE A 1 183 ? 9.492 7.960 -44.044 1.00 12.85 183 PHE A CA 1
ATOM 1350 C C . PHE A 1 183 ? 11.003 7.882 -43.839 1.00 12.95 183 PHE A C 1
ATOM 1351 O O . PHE A 1 183 ? 11.745 7.983 -44.836 1.00 13.32 183 PHE A O 1
ATOM 1359 N N . ILE A 1 184 ? 11.420 7.708 -42.597 1.00 13.52 184 ILE A N 1
ATOM 1360 C CA . ILE A 1 184 ? 12.864 7.656 -42.246 1.00 15.35 184 ILE A CA 1
ATOM 1361 C C . ILE A 1 184 ? 13.178 6.258 -41.744 1.00 17.54 184 ILE A C 1
ATOM 1362 O O . ILE A 1 184 ? 12.560 5.805 -40.719 1.00 15.87 184 ILE A O 1
ATOM 1367 N N . GLN A 1 185 ? 14.162 5.594 -42.342 1.00 17.77 185 GLN A N 1
ATOM 1368 C CA . GLN A 1 185 ? 14.527 4.227 -41.886 1.00 20.75 185 GLN A CA 1
ATOM 1369 C C . GLN A 1 185 ? 14.835 4.297 -40.383 1.00 19.91 185 GLN A C 1
ATOM 1370 O O . GLN A 1 185 ? 15.450 5.276 -39.917 1.00 19.51 185 GLN A O 1
ATOM 1376 N N . HIS A 1 186 ? 14.317 3.328 -39.622 1.00 22.54 186 HIS A N 1
ATOM 1377 C CA . HIS A 1 186 ? 14.455 3.275 -38.142 1.00 24.74 186 HIS A CA 1
ATOM 1378 C C . HIS A 1 186 ? 14.484 1.792 -37.786 1.00 28.85 186 HIS A C 1
ATOM 1379 O O . HIS A 1 186 ? 13.419 1.196 -37.665 1.00 28.12 186 HIS A O 1
ATOM 1386 N N . GLY A 1 187 ? 15.675 1.194 -37.828 1.00 31.20 187 GLY A N 1
ATOM 1387 C CA . GLY A 1 187 ? 15.849 -0.272 -37.825 1.00 30.83 187 GLY A CA 1
ATOM 1388 C C . GLY A 1 187 ? 15.151 -0.932 -39.003 1.00 30.71 187 GLY A C 1
ATOM 1389 O O . GLY A 1 187 ? 15.340 -0.491 -40.158 1.00 28.75 187 GLY A O 1
ATOM 1390 N N . ASP A 1 188 ? 14.342 -1.964 -38.749 1.00 31.41 188 ASP A N 1
ATOM 1391 C CA . ASP A 1 188 ? 13.639 -2.700 -39.834 1.00 35.06 188 ASP A CA 1
ATOM 1392 C C . ASP A 1 188 ? 12.342 -1.979 -40.200 1.00 32.21 188 ASP A C 1
ATOM 1393 O O . ASP A 1 188 ? 11.699 -2.390 -41.197 1.00 30.61 188 ASP A O 1
ATOM 1398 N N . LYS A 1 189 ? 11.999 -0.911 -39.476 1.00 28.82 189 LYS A N 1
ATOM 1399 C CA . LYS A 1 189 ? 10.744 -0.170 -39.740 1.00 29.12 189 LYS A CA 1
ATOM 1400 C C . LYS A 1 189 ? 11.096 1.239 -40.211 1.00 25.67 189 LYS A C 1
ATOM 1401 O O . LYS A 1 189 ? 12.230 1.473 -40.622 1.00 20.64 189 LYS A O 1
ATOM 1407 N N . TYR A 1 190 ? 10.108 2.121 -40.231 1.00 19.66 190 TYR A N 1
ATOM 1408 C CA . TYR A 1 190 ? 10.285 3.534 -40.617 1.00 17.27 190 TYR A CA 1
ATOM 1409 C C . TYR A 1 190 ? 9.663 4.373 -39.531 1.00 17.57 190 TYR A C 1
ATOM 1410 O O . TYR A 1 190 ? 8.702 3.926 -38.844 1.00 18.40 190 TYR A O 1
ATOM 1419 N N . LEU A 1 191 ? 10.184 5.566 -39.327 1.00 13.73 191 LEU A N 1
ATOM 1420 C CA . LEU A 1 191 ? 9.395 6.604 -38.659 1.00 13.63 191 LEU A CA 1
ATOM 1421 C C . LEU A 1 191 ? 8.702 7.418 -39.730 1.00 16.20 191 LEU A C 1
ATOM 1422 O O . LEU A 1 191 ? 9.348 7.785 -40.696 1.00 15.46 191 LEU A O 1
ATOM 1427 N N . ALA A 1 192 ? 7.403 7.632 -39.567 1.00 12.56 192 ALA A N 1
ATOM 1428 C CA . ALA A 1 192 ? 6.597 8.393 -40.521 1.00 12.77 192 ALA A CA 1
ATOM 1429 C C . ALA A 1 192 ? 6.257 9.737 -39.895 1.00 11.33 192 ALA A C 1
ATOM 1430 O O . ALA A 1 192 ? 5.931 9.829 -38.730 1.00 11.17 192 ALA A O 1
ATOM 1432 N N . ASP A 1 193 ? 6.288 10.778 -40.732 1.00 10.50 193 ASP A N 1
ATOM 1433 C CA . ASP A 1 193 ? 5.944 12.146 -40.344 1.00 10.69 193 ASP A CA 1
ATOM 1434 C C . ASP A 1 193 ? 4.563 12.522 -40.879 1.00 10.11 193 ASP A C 1
ATOM 1435 O O . ASP A 1 193 ? 4.396 12.853 -42.070 1.00 10.44 193 ASP A O 1
ATOM 1440 N N . ILE A 1 194 ? 3.560 12.307 -40.042 1.00 8.97 194 ILE A N 1
ATOM 1441 C CA . ILE A 1 194 ? 2.160 12.478 -40.474 1.00 8.37 194 ILE A CA 1
ATOM 1442 C C . ILE A 1 194 ? 1.889 13.950 -40.790 1.00 8.33 194 ILE A C 1
ATOM 1443 O O . ILE A 1 194 ? 1.040 14.215 -41.654 1.00 7.83 194 ILE A O 1
ATOM 1448 N N . TYR A 1 195 ? 2.564 14.879 -40.109 1.00 8.11 195 TYR A N 1
ATOM 1449 C CA . TYR A 1 195 ? 2.381 16.301 -40.392 1.00 7.99 195 TYR A CA 1
ATOM 1450 C C . TYR A 1 195 ? 2.931 16.642 -41.784 1.00 7.93 195 TYR A C 1
ATOM 1451 O O . TYR A 1 195 ? 2.265 17.351 -42.541 1.00 9.12 195 TYR A O 1
ATOM 1460 N N . GLN A 1 196 ? 4.094 16.097 -42.115 1.00 9.25 196 GLN A N 1
ATOM 1461 C CA . GLN A 1 196 ? 4.684 16.289 -43.463 1.00 9.71 196 GLN A CA 1
ATOM 1462 C C . GLN A 1 196 ? 3.752 15.712 -44.516 1.00 9.16 196 GLN A C 1
ATOM 1463 O O . GLN A 1 196 ? 3.582 16.304 -45.599 1.00 10.21 196 GLN A O 1
ATOM 1469 N N . LEU A 1 197 ? 3.208 14.511 -44.288 1.00 8.42 197 LEU A N 1
ATOM 1470 C CA . LEU A 1 197 ? 2.332 13.900 -45.298 1.00 8.86 197 LEU A CA 1
ATOM 1471 C C . LEU A 1 197 ? 1.093 14.771 -45.474 1.00 8.61 197 LEU A C 1
ATOM 1472 O O . LEU A 1 197 ? 0.660 14.995 -46.622 1.00 8.28 197 LEU A O 1
ATOM 1477 N N . ALA A 1 198 ? 0.510 15.286 -44.396 1.00 8.22 198 ALA A N 1
ATOM 1478 C CA . ALA A 1 198 ? -0.642 16.218 -44.496 1.00 8.00 198 ALA A CA 1
ATOM 1479 C C . ALA A 1 198 ? -0.244 17.453 -45.298 1.00 7.75 198 ALA A C 1
ATOM 1480 O O . ALA A 1 198 ? -0.988 17.883 -46.158 1.00 8.97 198 ALA A O 1
ATOM 1482 N N . ARG A 1 199 ? 0.910 18.005 -45.003 1.00 6.77 199 ARG A N 1
ATOM 1483 C CA . ARG A 1 199 ? 1.340 19.239 -45.712 1.00 7.52 199 ARG A CA 1
ATOM 1484 C C . ARG A 1 199 ? 1.503 18.927 -47.199 1.00 9.04 199 ARG A C 1
ATOM 1485 O O . ARG A 1 199 ? 1.178 19.779 -47.995 1.00 9.59 199 ARG A O 1
ATOM 1493 N N . GLN A 1 200 ? 1.991 17.763 -47.559 1.00 8.78 200 GLN A N 1
ATOM 1494 C CA . GLN A 1 200 ? 2.074 17.368 -49.005 1.00 9.00 200 GLN A CA 1
ATOM 1495 C C . GLN A 1 200 ? 0.683 17.364 -49.632 1.00 8.99 200 GLN A C 1
ATOM 1496 O O . GLN A 1 200 ? 0.499 17.914 -50.733 1.00 9.21 200 GLN A O 1
ATOM 1502 N N . ARG A 1 201 ? -0.258 16.668 -48.998 1.00 8.81 201 ARG A N 1
ATOM 1503 C CA . ARG A 1 201 ? -1.592 16.503 -49.580 1.00 8.68 201 ARG A CA 1
ATOM 1504 C C . ARG A 1 201 ? -2.273 17.861 -49.661 1.00 9.09 201 ARG A C 1
ATOM 1505 O O . ARG A 1 201 ? -2.997 18.156 -50.633 1.00 9.16 201 ARG A O 1
ATOM 1513 N N . LEU A 1 202 ? -2.110 18.687 -48.636 1.00 9.19 202 LEU A N 1
ATOM 1514 C CA . LEU A 1 202 ? -2.733 20.036 -48.644 1.00 9.44 202 LEU A CA 1
ATOM 1515 C C . LEU A 1 202 ? -2.098 20.876 -49.751 1.00 9.37 202 LEU A C 1
ATOM 1516 O O . LEU A 1 202 ? -2.830 21.509 -50.484 1.00 9.62 202 LEU A O 1
ATOM 1521 N N . ALA A 1 203 ? -0.773 20.870 -49.887 1.00 8.84 203 ALA A N 1
ATOM 1522 C CA . ALA A 1 203 ? -0.134 21.622 -51.005 1.00 10.04 203 ALA A CA 1
ATOM 1523 C C . ALA A 1 203 ? -0.615 21.080 -52.360 1.00 10.65 203 ALA A C 1
ATOM 1524 O O . ALA A 1 203 ? -0.798 21.852 -53.295 1.00 11.14 203 ALA A O 1
ATOM 1526 N N . ASN A 1 204 ? -0.838 19.775 -52.477 1.00 10.35 204 ASN A N 1
ATOM 1527 C CA . ASN A 1 204 ? -1.299 19.163 -53.752 1.00 11.51 204 ASN A CA 1
ATOM 1528 C C . ASN A 1 204 ? -2.609 19.795 -54.210 1.00 11.93 204 ASN A C 1
ATOM 1529 O O . ASN A 1 204 ? -2.783 19.891 -55.432 1.00 11.69 204 ASN A O 1
ATOM 1534 N N . VAL A 1 205 ? -3.507 20.157 -53.297 1.00 11.94 205 VAL A N 1
ATOM 1535 C CA . VAL A 1 205 ? -4.825 20.758 -53.642 1.00 12.15 205 VAL A CA 1
ATOM 1536 C C . VAL A 1 205 ? -4.778 22.277 -53.537 1.00 12.55 205 VAL A C 1
ATOM 1537 O O . VAL A 1 205 ? -5.823 22.886 -53.845 1.00 14.33 205 VAL A O 1
ATOM 1541 N N . GLY A 1 206 ? -3.629 22.866 -53.233 1.00 11.61 206 GLY A N 1
ATOM 1542 C CA . GLY A 1 206 ? -3.391 24.319 -53.221 1.00 11.85 206 GLY A CA 1
ATOM 1543 C C . GLY A 1 206 ? -3.680 25.001 -51.896 1.00 12.65 206 GLY A C 1
ATOM 1544 O O . GLY A 1 206 ? -3.811 26.249 -51.875 1.00 13.62 206 GLY A O 1
ATOM 1545 N N . VAL A 1 207 ? -3.854 24.237 -50.825 1.00 11.75 207 VAL A N 1
ATOM 1546 C CA . VAL A 1 207 ? -3.925 24.841 -49.468 1.00 12.18 207 VAL A CA 1
ATOM 1547 C C . VAL A 1 207 ? -2.496 25.148 -49.000 1.00 14.17 207 VAL A C 1
ATOM 1548 O O . VAL A 1 207 ? -1.741 24.215 -48.802 1.00 16.87 207 VAL A O 1
ATOM 1552 N N . GLU A 1 208 ? -2.278 26.437 -48.759 1.00 15.42 208 GLU A N 1
ATOM 1553 C CA . GLU A 1 208 ? -0.957 27.027 -48.444 1.00 19.72 208 GLU A CA 1
ATOM 1554 C C . GLU A 1 208 ? -0.850 27.511 -46.995 1.00 18.03 208 GLU A C 1
ATOM 1555 O O . GLU A 1 208 ? 0.284 27.463 -46.462 1.00 18.50 208 GLU A O 1
ATOM 1561 N N . GLN A 1 209 ? -1.983 27.917 -46.410 1.00 14.23 209 GLN A N 1
ATOM 1562 C CA . GLN A 1 209 ? -2.032 28.596 -45.103 1.00 14.19 209 GLN A CA 1
ATOM 1563 C C . GLN A 1 209 ? -2.245 27.470 -44.086 1.00 11.80 209 GLN A C 1
ATOM 1564 O O . GLN A 1 209 ? -3.383 27.080 -43.904 1.00 12.09 209 GLN A O 1
ATOM 1570 N N . ILE A 1 210 ? -1.182 26.938 -43.506 1.00 10.94 210 ILE A N 1
ATOM 1571 C CA . ILE A 1 210 ? -1.257 25.702 -42.655 1.00 11.13 210 ILE A CA 1
ATOM 1572 C C . ILE A 1 210 ? -0.618 26.051 -41.331 1.00 11.60 210 ILE A C 1
ATOM 1573 O O . ILE A 1 210 ? 0.520 26.522 -41.286 1.00 11.79 210 ILE A O 1
ATOM 1578 N N . PHE A 1 211 ? -1.288 25.704 -40.251 1.00 10.38 211 PHE A N 1
ATOM 1579 C CA . PHE A 1 211 ? -0.914 26.049 -38.867 1.00 10.66 211 PHE A CA 1
ATOM 1580 C C . PHE A 1 211 ? -0.880 24.807 -37.993 1.00 11.11 211 PHE A C 1
ATOM 1581 O O . PHE A 1 211 ? -1.354 23.762 -38.390 1.00 9.46 211 PHE A O 1
ATOM 1589 N N . GLY A 1 212 ? -0.347 24.953 -36.793 1.00 10.51 212 GLY A N 1
ATOM 1590 C CA . GLY A 1 212 ? -0.334 23.820 -35.843 1.00 11.29 212 GLY A CA 1
ATOM 1591 C C . GLY A 1 212 ? 0.756 22.848 -36.153 1.00 10.93 212 GLY A C 1
ATOM 1592 O O . GLY A 1 212 ? 1.793 23.171 -36.745 1.00 11.46 212 GLY A O 1
ATOM 1593 N N . GLY A 1 213 ? 0.595 21.586 -35.754 1.00 10.37 213 GLY A N 1
ATOM 1594 C CA . GLY A 1 213 ? 1.552 20.527 -36.078 1.00 11.40 213 GLY A CA 1
ATOM 1595 C C . GLY A 1 213 ? 2.729 20.448 -35.130 1.00 10.74 213 GLY A C 1
ATOM 1596 O O . GLY A 1 213 ? 3.687 19.726 -35.458 1.00 14.24 213 GLY A O 1
ATOM 1597 N N . ASP A 1 214 ? 2.598 20.991 -33.923 1.00 11.32 214 ASP A N 1
ATOM 1598 C CA . ASP A 1 214 ? 3.692 21.088 -32.921 1.00 13.11 214 ASP A CA 1
ATOM 1599 C C . ASP A 1 214 ? 3.534 20.034 -31.804 1.00 15.15 214 ASP A C 1
ATOM 1600 O O . ASP A 1 214 ? 4.468 19.923 -30.962 1.00 16.75 214 ASP A O 1
ATOM 1605 N N . ARG A 1 215 ? 2.416 19.317 -31.735 1.00 12.88 215 ARG A N 1
ATOM 1606 C CA . ARG A 1 215 ? 2.085 18.437 -30.584 1.00 11.99 215 ARG A CA 1
ATOM 1607 C C . ARG A 1 215 ? 2.471 16.997 -30.928 1.00 11.74 215 ARG A C 1
ATOM 1608 O O . ARG A 1 215 ? 2.750 16.632 -32.113 1.00 10.68 215 ARG A O 1
ATOM 1616 N N . CYS A 1 216 ? 2.513 16.164 -29.894 1.00 12.65 216 CYS A N 1
ATOM 1617 C CA . CYS A 1 216 ? 2.780 14.730 -30.066 1.00 12.56 216 CYS A CA 1
ATOM 1618 C C . CYS A 1 216 ? 1.909 13.961 -29.065 1.00 12.02 216 CYS A C 1
ATOM 1619 O O . CYS A 1 216 ? 2.112 14.077 -27.847 1.00 11.40 216 CYS A O 1
ATOM 1622 N N . THR A 1 217 ? 0.915 13.245 -29.565 1.00 10.69 217 THR A N 1
ATOM 1623 C CA . THR A 1 217 ? -0.045 12.536 -28.687 1.00 10.03 217 THR A CA 1
ATOM 1624 C C . THR A 1 217 ? 0.647 11.430 -27.887 1.00 10.48 217 THR A C 1
ATOM 1625 O O . THR A 1 217 ? 0.257 11.209 -26.774 1.00 11.74 217 THR A O 1
ATOM 1629 N N . TYR A 1 218 ? 1.619 10.759 -28.474 1.00 10.67 218 TYR A N 1
ATOM 1630 C CA . TYR A 1 218 ? 2.338 9.637 -27.836 1.00 11.83 218 TYR A CA 1
ATOM 1631 C C . TYR A 1 218 ? 3.197 10.221 -26.719 1.00 12.67 218 TYR A C 1
ATOM 1632 O O . TYR A 1 218 ? 3.167 9.704 -25.568 1.00 12.55 218 TYR A O 1
ATOM 1641 N N . THR A 1 219 ? 3.980 11.252 -27.036 1.00 12.65 219 THR A N 1
ATOM 1642 C CA . THR A 1 219 ? 4.984 11.795 -26.100 1.00 14.07 219 THR A CA 1
ATOM 1643 C C . THR A 1 219 ? 4.328 12.560 -24.954 1.00 14.08 219 THR A C 1
ATOM 1644 O O . THR A 1 219 ? 4.841 12.479 -23.816 1.00 14.34 219 THR A O 1
ATOM 1648 N N . GLU A 1 220 ? 3.331 13.395 -25.245 1.00 12.22 220 GLU A N 1
ATOM 1649 C CA . GLU A 1 220 ? 2.658 14.283 -24.292 1.00 12.52 220 GLU A CA 1
ATOM 1650 C C . GLU A 1 220 ? 1.506 13.543 -23.603 1.00 12.68 220 GLU A C 1
ATOM 1651 O O . GLU A 1 220 ? 0.340 13.928 -23.693 1.00 12.42 220 GLU A O 1
ATOM 1657 N N . ASN A 1 221 ? 1.895 12.564 -22.787 1.00 12.23 221 ASN A N 1
ATOM 1658 C CA . ASN A 1 221 ? 0.953 11.591 -22.189 1.00 12.12 221 ASN A CA 1
ATOM 1659 C C . ASN A 1 221 ? 0.187 12.220 -21.048 1.00 11.67 221 ASN A C 1
ATOM 1660 O O . ASN A 1 221 ? -0.929 11.725 -20.750 1.00 11.78 221 ASN A O 1
ATOM 1665 N N . GLU A 1 222 ? 0.654 13.330 -20.448 1.00 13.15 222 GLU A N 1
ATOM 1666 C CA . GLU A 1 222 ? -0.151 14.058 -19.444 1.00 13.53 222 GLU A CA 1
ATOM 1667 C C . GLU A 1 222 ? -1.368 14.724 -20.098 1.00 12.17 222 GLU A C 1
ATOM 1668 O O . GLU A 1 222 ? -2.340 15.036 -19.437 1.00 14.97 222 GLU A O 1
ATOM 1674 N N . THR A 1 223 ? -1.314 14.959 -21.423 1.00 11.02 223 THR A N 1
ATOM 1675 C CA . THR A 1 223 ? -2.313 15.770 -22.126 1.00 11.30 223 THR A CA 1
ATOM 1676 C C . THR A 1 223 ? -3.197 14.922 -23.053 1.00 9.64 223 THR A C 1
ATOM 1677 O O . THR A 1 223 ? -4.389 15.243 -23.152 1.00 10.36 223 THR A O 1
ATOM 1681 N N . PHE A 1 224 ? -2.637 13.907 -23.679 1.00 10.42 224 PHE A N 1
ATOM 1682 C CA . PHE A 1 224 ? -3.352 13.165 -24.737 1.00 9.36 224 PHE A CA 1
ATOM 1683 C C . PHE A 1 224 ? -3.428 11.666 -24.512 1.00 9.46 224 PHE A C 1
ATOM 1684 O O . PHE A 1 224 ? -2.457 11.022 -24.159 1.00 9.77 224 PHE A O 1
ATOM 1692 N N . PHE A 1 225 ? -4.557 11.086 -24.888 1.00 8.70 225 PHE A N 1
ATOM 1693 C CA . PHE A 1 225 ? -4.652 9.650 -25.171 1.00 8.80 225 PHE A CA 1
ATOM 1694 C C . PHE A 1 225 ? -3.834 9.302 -26.414 1.00 8.43 225 PHE A C 1
ATOM 1695 O O . PHE A 1 225 ? -3.750 10.108 -27.378 1.00 8.59 225 PHE A O 1
ATOM 1703 N N . SER A 1 226 ? -3.306 8.095 -26.487 1.00 8.11 226 SER A N 1
ATOM 1704 C CA . SER A 1 226 ? -2.533 7.606 -27.629 1.00 7.77 226 SER A CA 1
ATOM 1705 C C . SER A 1 226 ? -2.767 6.124 -27.773 1.00 8.18 226 SER A C 1
ATOM 1706 O O . SER A 1 226 ? -2.370 5.357 -26.849 1.00 9.07 226 SER A O 1
ATOM 1709 N N . TYR A 1 227 ? -3.343 5.714 -28.887 1.00 8.01 227 TYR A N 1
ATOM 1710 C CA . TYR A 1 227 ? -3.550 4.271 -29.172 1.00 9.25 227 TYR A CA 1
ATOM 1711 C C . TYR A 1 227 ? -2.198 3.566 -29.173 1.00 8.85 227 TYR A C 1
ATOM 1712 O O . TYR A 1 227 ? -2.051 2.442 -28.643 1.00 9.93 227 TYR A O 1
ATOM 1721 N N . ARG A 1 228 ? -1.204 4.136 -29.861 1.00 9.16 228 ARG A N 1
ATOM 1722 C CA . ARG A 1 228 ? 0.106 3.479 -29.979 1.00 9.11 228 ARG A CA 1
ATOM 1723 C C . ARG A 1 228 ? 0.759 3.331 -28.594 1.00 8.98 228 ARG A C 1
ATOM 1724 O O . ARG A 1 228 ? 1.344 2.256 -28.335 1.00 11.13 228 ARG A O 1
ATOM 1732 N N . ARG A 1 229 ? 0.681 4.353 -27.767 1.00 9.66 229 ARG A N 1
ATOM 1733 C CA . ARG A 1 229 ? 1.294 4.302 -26.412 1.00 10.45 229 ARG A CA 1
ATOM 1734 C C . ARG A 1 229 ? 0.537 3.314 -25.535 1.00 11.45 229 ARG A C 1
ATOM 1735 O O . ARG A 1 229 ? 1.196 2.423 -24.903 1.00 12.66 229 ARG A O 1
ATOM 1743 N N . ASP A 1 230 ? -0.786 3.458 -25.429 1.00 11.38 230 ASP A N 1
ATOM 1744 C CA . ASP A 1 230 ? -1.607 2.822 -24.364 1.00 10.71 230 ASP A CA 1
ATOM 1745 C C . ASP A 1 230 ? -2.287 1.523 -24.794 1.00 12.28 230 ASP A C 1
ATOM 1746 O O . ASP A 1 230 ? -2.515 0.712 -23.919 1.00 13.57 230 ASP A O 1
ATOM 1751 N N . LYS A 1 231 ? -2.582 1.341 -26.084 1.00 12.26 231 LYS A N 1
ATOM 1752 C CA . LYS A 1 231 ? -3.333 0.190 -26.669 1.00 14.60 231 LYS A CA 1
ATOM 1753 C C . LYS A 1 231 ? -4.813 0.289 -26.319 1.00 14.29 231 LYS A C 1
ATOM 1754 O O . LYS A 1 231 ? -5.607 0.655 -27.166 1.00 18.68 231 LYS A O 1
ATOM 1760 N N . THR A 1 232 ? -5.205 0.084 -25.075 1.00 11.98 232 THR A N 1
ATOM 1761 C CA . THR A 1 232 ? -6.570 0.330 -24.602 1.00 11.32 232 THR A CA 1
ATOM 1762 C C . THR A 1 232 ? -6.573 1.750 -24.063 1.00 12.18 232 THR A C 1
ATOM 1763 O O . THR A 1 232 ? -5.731 2.041 -23.144 1.00 12.19 232 THR A O 1
ATOM 1767 N N . THR A 1 233 ? -7.365 2.630 -24.655 1.00 10.46 233 THR A N 1
ATOM 17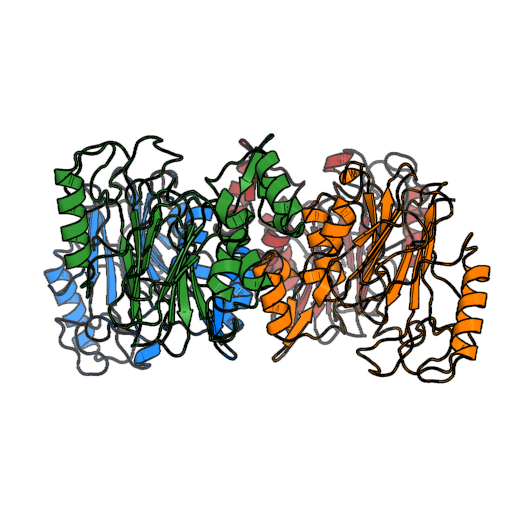68 C CA . THR A 1 233 ? -7.279 4.070 -24.303 1.00 10.91 233 THR A CA 1
ATOM 1769 C C . THR A 1 233 ? -8.551 4.776 -24.739 1.00 9.53 233 THR A C 1
ATOM 1770 O O . THR A 1 233 ? -9.421 4.211 -25.419 1.00 9.08 233 THR A O 1
ATOM 1774 N N . GLY A 1 234 ? -8.631 6.031 -24.389 1.00 9.44 234 GLY A N 1
ATOM 1775 C CA . GLY A 1 234 ? -9.762 6.863 -24.773 1.00 9.37 234 GLY A CA 1
ATOM 1776 C C . GLY A 1 234 ? -9.511 7.624 -26.060 1.00 8.12 234 GLY A C 1
ATOM 1777 O O . GLY A 1 234 ? -8.573 7.286 -26.800 1.00 8.50 234 GLY A O 1
ATOM 1778 N N . ARG A 1 235 ? -10.374 8.591 -26.317 1.00 7.87 235 ARG A N 1
ATOM 1779 C CA . ARG A 1 235 ? -10.340 9.430 -27.556 1.00 7.94 235 ARG A CA 1
ATOM 1780 C C . ARG A 1 235 ? -10.540 10.879 -27.154 1.00 8.64 235 ARG A C 1
ATOM 1781 O O . ARG A 1 235 ? -11.406 11.175 -26.328 1.00 7.79 235 ARG A O 1
ATOM 1789 N N . MET A 1 236 ? -9.720 11.779 -27.704 1.00 8.83 236 MET A N 1
ATOM 1790 C CA . MET A 1 236 ? -9.950 13.232 -27.758 1.00 9.37 236 MET A CA 1
ATOM 1791 C C . MET A 1 236 ? -10.827 13.550 -28.971 1.00 8.89 236 MET A C 1
ATOM 1792 O O . MET A 1 236 ? -11.066 12.686 -29.775 1.00 8.26 236 MET A O 1
ATOM 1797 N N . ALA A 1 237 ? -11.173 14.828 -29.140 1.00 9.06 237 ALA A N 1
ATOM 1798 C CA . ALA A 1 237 ? -11.800 15.250 -30.402 1.00 9.02 237 ALA A CA 1
ATOM 1799 C C . ALA A 1 237 ? -11.458 16.695 -30.690 1.00 8.27 237 ALA A C 1
ATOM 1800 O O . ALA A 1 237 ? -11.037 17.467 -29.807 1.00 9.95 237 ALA A O 1
ATOM 1802 N N . SER A 1 238 ? -11.513 17.010 -31.967 1.00 8.40 238 SER A N 1
ATOM 1803 C CA . SER A 1 238 ? -11.286 18.391 -32.438 1.00 8.77 238 SER A CA 1
ATOM 1804 C C . SER A 1 238 ? -12.595 18.880 -33.065 1.00 8.80 238 SER A C 1
ATOM 1805 O O . SER A 1 238 ? -13.283 18.113 -33.716 1.00 9.05 238 SER A O 1
ATOM 1808 N N . PHE A 1 239 ? -12.854 20.170 -32.856 1.00 8.85 239 PHE A N 1
ATOM 1809 C CA . PHE A 1 239 ? -14.173 20.779 -33.095 1.00 9.71 239 PHE A CA 1
ATOM 1810 C C . PHE A 1 239 ? -13.993 22.129 -33.793 1.00 9.20 239 PHE A C 1
ATOM 1811 O O . PHE A 1 239 ? -13.122 22.860 -33.455 1.00 9.49 239 PHE A O 1
ATOM 1819 N N . ILE A 1 240 ? -14.920 22.393 -34.686 1.00 9.04 240 ILE A N 1
ATOM 1820 C CA . ILE A 1 240 ? -14.980 23.724 -35.375 1.00 9.12 240 ILE A CA 1
ATOM 1821 C C . ILE A 1 240 ? -16.437 24.014 -35.721 1.00 10.05 240 ILE A C 1
ATOM 1822 O O . ILE A 1 240 ? -17.180 23.137 -36.132 1.00 10.85 240 ILE A O 1
ATOM 1827 N N . TRP A 1 241 ? -16.795 25.292 -35.662 1.00 11.47 241 TRP A N 1
ATOM 1828 C CA . TRP A 1 241 ? -18.141 25.740 -36.053 1.00 12.69 241 TRP A CA 1
ATOM 1829 C C . TRP A 1 241 ? -18.088 27.192 -36.471 1.00 11.57 241 TRP A C 1
ATOM 1830 O O . TRP A 1 241 ? -17.179 27.921 -36.055 1.00 12.58 241 TRP A O 1
ATOM 1841 N N . LEU A 1 242 ? -19.104 27.528 -37.231 1.00 13.92 242 LEU A N 1
ATOM 1842 C CA . LEU A 1 242 ? -19.471 28.943 -37.493 1.00 15.05 242 LEU A CA 1
ATOM 1843 C C . LEU A 1 242 ? -20.301 29.454 -36.311 1.00 16.82 242 LEU A C 1
ATOM 1844 O O . LEU A 1 242 ? -21.301 28.822 -35.948 1.00 16.82 242 LEU A O 1
ATOM 1849 N N . ILE A 1 243 ? -19.871 30.548 -35.727 1.00 18.58 243 ILE A N 1
ATOM 1850 C CA . ILE A 1 243 ? -20.531 31.213 -34.555 1.00 20.10 243 ILE A CA 1
ATOM 1851 C C . ILE A 1 243 ? -21.915 31.662 -35.015 1.00 18.93 243 ILE A C 1
ATOM 1852 O O . ILE A 1 243 ? -22.925 31.481 -34.288 1.00 24.48 243 ILE A O 1
ATOM 1857 N N . LYS B 1 3 ? 27.465 -15.140 -82.120 1.00 42.37 3 LYS B N 1
ATOM 1858 C CA . LYS B 1 3 ? 27.989 -14.910 -80.748 1.00 38.79 3 LYS B CA 1
ATOM 1859 C C . LYS B 1 3 ? 27.332 -13.658 -80.131 1.00 32.55 3 LYS B C 1
ATOM 1860 O O . LYS B 1 3 ? 26.945 -13.701 -78.943 1.00 38.56 3 LYS B O 1
ATOM 1866 N N . LEU B 1 4 ? 27.249 -12.556 -80.889 1.00 27.05 4 LEU B N 1
ATOM 1867 C CA . LEU B 1 4 ? 27.082 -11.197 -80.317 1.00 20.05 4 LEU B CA 1
ATOM 1868 C C . LEU B 1 4 ? 25.671 -10.667 -80.526 1.00 19.57 4 LEU B C 1
ATOM 1869 O O . LEU B 1 4 ? 25.025 -10.963 -81.530 1.00 21.18 4 LEU B O 1
ATOM 1874 N N . ILE B 1 5 ? 25.225 -9.807 -79.615 1.00 16.09 5 ILE B N 1
ATOM 1875 C CA . ILE B 1 5 ? 23.969 -9.022 -79.749 1.00 16.48 5 ILE B CA 1
ATOM 1876 C C . ILE B 1 5 ? 24.289 -7.716 -80.472 1.00 16.44 5 ILE B C 1
ATOM 1877 O O . ILE B 1 5 ? 25.255 -7.033 -80.052 1.00 16.75 5 ILE B O 1
ATOM 1882 N N . VAL B 1 6 ? 23.498 -7.380 -81.499 1.00 18.65 6 VAL B N 1
ATOM 1883 C CA . VAL B 1 6 ? 23.585 -6.053 -82.141 1.00 19.52 6 VAL B CA 1
ATOM 1884 C C . VAL B 1 6 ? 22.387 -5.271 -81.629 1.00 17.71 6 VAL B C 1
ATOM 1885 O O . VAL B 1 6 ? 21.248 -5.668 -81.783 1.00 17.90 6 VAL B O 1
ATOM 1889 N N . PRO B 1 7 ? 22.640 -4.179 -80.880 1.00 16.17 7 PRO B N 1
ATOM 1890 C CA . PRO B 1 7 ? 21.548 -3.374 -80.346 1.00 17.12 7 PRO B CA 1
ATOM 1891 C C . PRO B 1 7 ? 20.450 -3.092 -81.388 1.00 17.23 7 PRO B C 1
ATOM 1892 O O . PRO B 1 7 ? 20.789 -2.670 -82.492 1.00 18.36 7 PRO B O 1
ATOM 1896 N N . GLN B 1 8 ? 19.202 -3.300 -80.946 1.00 19.50 8 GLN B N 1
ATOM 1897 C CA . GLN B 1 8 ? 17.934 -3.005 -81.655 1.00 21.46 8 GLN B CA 1
ATOM 1898 C C . GLN B 1 8 ? 17.647 -1.519 -81.402 1.00 18.94 8 GLN B C 1
ATOM 1899 O O . GLN B 1 8 ? 17.020 -1.216 -80.401 1.00 19.69 8 GLN B O 1
ATOM 1905 N N . TRP B 1 9 ? 18.156 -0.628 -82.246 1.00 15.97 9 TRP B N 1
ATOM 1906 C CA . TRP B 1 9 ? 17.973 0.836 -82.162 1.00 14.70 9 TRP B CA 1
ATOM 1907 C C . TRP B 1 9 ? 18.269 1.475 -83.514 1.00 15.37 9 TRP B C 1
ATOM 1908 O O . TRP B 1 9 ? 18.902 0.834 -84.364 1.00 15.41 9 TRP B O 1
ATOM 1919 N N . PRO B 1 10 ? 17.796 2.706 -83.763 1.00 15.91 10 PRO B N 1
ATOM 1920 C CA . PRO B 1 10 ? 17.980 3.347 -85.056 1.00 17.18 10 PRO B CA 1
ATOM 1921 C C . PRO B 1 10 ? 19.405 3.882 -85.081 1.00 16.94 10 PRO B C 1
ATOM 1922 O O . PRO B 1 10 ? 19.583 5.044 -85.064 1.00 18.16 10 PRO B O 1
ATOM 1926 N N . GLN B 1 11 ? 20.328 2.940 -85.211 1.00 18.62 11 GLN B N 1
ATOM 1927 C CA . GLN B 1 11 ? 21.792 3.121 -85.150 1.00 17.70 11 GLN B CA 1
ATOM 1928 C C . GLN B 1 11 ? 22.194 4.096 -86.251 1.00 15.95 11 GLN B C 1
ATOM 1929 O O . GLN B 1 11 ? 21.939 3.848 -87.401 1.00 15.58 11 GLN B O 1
ATOM 1935 N N . PRO B 1 12 ? 22.832 5.227 -85.933 1.00 15.88 12 PRO B N 1
ATOM 1936 C CA . PRO B 1 12 ? 23.398 6.115 -86.949 1.00 15.99 12 PRO B CA 1
ATOM 1937 C C . PRO B 1 12 ? 24.442 5.385 -87.835 1.00 15.20 12 PRO B C 1
ATOM 1938 O O . PRO B 1 12 ? 25.106 4.513 -87.346 1.00 13.77 12 PRO B O 1
ATOM 1942 N N . LYS B 1 13 ? 24.550 5.724 -89.129 1.00 18.59 13 LYS B N 1
ATOM 1943 C CA . LYS B 1 13 ? 25.460 5.028 -90.076 1.00 19.23 13 LYS B CA 1
ATOM 1944 C C . LYS B 1 13 ? 26.935 5.059 -89.604 1.00 17.81 13 LYS B C 1
ATOM 1945 O O . LYS B 1 13 ? 27.666 4.093 -89.799 1.00 18.42 13 LYS B O 1
ATOM 1951 N N . GLY B 1 14 ? 27.314 6.122 -88.927 1.00 15.04 14 GLY B N 1
ATOM 1952 C CA . GLY B 1 14 ? 28.687 6.349 -88.426 1.00 14.38 14 GLY B CA 1
ATOM 1953 C C . GLY B 1 14 ? 28.952 5.735 -87.045 1.00 12.23 14 GLY B C 1
ATOM 1954 O O . GLY B 1 14 ? 30.008 5.990 -86.497 1.00 12.43 14 GLY B O 1
ATOM 1955 N N . VAL B 1 15 ? 28.026 4.934 -86.521 1.00 11.24 15 VAL B N 1
ATOM 1956 C CA . VAL B 1 15 ? 28.139 4.313 -85.188 1.00 11.11 15 VAL B CA 1
ATOM 1957 C C . VAL B 1 15 ? 28.105 2.803 -85.351 1.00 11.04 15 VAL B C 1
ATOM 1958 O O . VAL B 1 15 ? 27.271 2.292 -86.126 1.00 12.24 15 VAL B O 1
ATOM 1962 N N . ALA B 1 16 ? 28.968 2.117 -84.625 1.00 11.07 16 ALA B N 1
ATOM 1963 C CA . ALA B 1 16 ? 28.869 0.648 -84.531 1.00 10.99 16 ALA B CA 1
ATOM 1964 C C . ALA B 1 16 ? 28.885 0.219 -83.072 1.00 9.64 16 ALA B C 1
ATOM 1965 O O . ALA B 1 16 ? 29.480 0.935 -82.234 1.00 8.13 16 ALA B O 1
ATOM 1967 N N . ALA B 1 17 ? 28.201 -0.880 -82.749 1.00 9.71 17 ALA B N 1
ATOM 1968 C CA . ALA B 1 17 ? 28.037 -1.292 -81.354 1.00 10.37 17 ALA B CA 1
ATOM 1969 C C . ALA B 1 17 ? 27.831 -2.793 -81.309 1.00 11.42 17 ALA B C 1
ATOM 1970 O O . ALA B 1 17 ? 27.208 -3.345 -82.245 1.00 13.08 17 ALA B O 1
ATOM 1972 N N . CYS B 1 18 ? 28.222 -3.400 -80.218 1.00 10.26 18 CYS B N 1
ATOM 1973 C CA . CYS B 1 18 ? 27.942 -4.845 -80.005 1.00 10.58 18 CYS B CA 1
ATOM 1974 C C . CYS B 1 18 ? 27.952 -5.119 -78.512 1.00 10.98 18 CYS B C 1
ATOM 1975 O O . CYS B 1 18 ? 28.534 -4.398 -77.732 1.00 9.50 18 CYS B O 1
ATOM 1978 N N . SER B 1 19 ? 27.377 -6.249 -78.132 1.00 10.23 19 SER B N 1
ATOM 1979 C CA . SER B 1 19 ? 27.266 -6.661 -76.720 1.00 10.56 19 SER B CA 1
ATOM 1980 C C . SER B 1 19 ? 27.386 -8.188 -76.682 1.00 11.01 19 SER B C 1
ATOM 1981 O O . SER B 1 19 ? 26.707 -8.853 -77.528 1.00 12.53 19 SER B O 1
ATOM 1984 N N . SER B 1 20 ? 28.346 -8.690 -75.921 1.00 10.37 20 SER B N 1
ATOM 1985 C CA . SER B 1 20 ? 28.730 -10.116 -75.970 1.00 11.66 20 SER B CA 1
ATOM 1986 C C . SER B 1 20 ? 27.805 -10.965 -75.110 1.00 13.55 20 SER B C 1
ATOM 1987 O O . SER B 1 20 ? 27.101 -10.506 -74.190 1.00 12.35 20 SER B O 1
ATOM 1990 N N . THR B 1 21 ? 27.788 -12.238 -75.457 1.00 14.23 21 THR B N 1
ATOM 1991 C CA . THR B 1 21 ? 27.121 -13.291 -74.645 1.00 14.36 21 THR B CA 1
ATOM 1992 C C . THR B 1 21 ? 28.224 -14.219 -74.136 1.00 13.50 21 THR B C 1
ATOM 1993 O O . THR B 1 21 ? 29.412 -14.078 -74.468 1.00 13.37 21 THR B O 1
ATOM 1997 N N . ARG B 1 22 ? 27.844 -15.241 -73.359 1.00 14.91 22 ARG B N 1
ATOM 1998 C CA . ARG B 1 22 ? 28.802 -16.222 -72.837 1.00 15.65 22 ARG B CA 1
ATOM 1999 C C . ARG B 1 22 ? 29.157 -17.247 -73.935 1.00 15.15 22 ARG B C 1
ATOM 2000 O O . ARG B 1 22 ? 30.110 -17.964 -73.703 1.00 15.98 22 ARG B O 1
ATOM 2008 N N . ILE B 1 23 ? 28.476 -17.217 -75.091 1.00 15.02 23 ILE B N 1
ATOM 2009 C CA . ILE B 1 23 ? 28.673 -18.239 -76.173 1.00 16.14 23 ILE B CA 1
ATOM 2010 C C . ILE B 1 23 ? 29.911 -17.870 -77.006 1.00 17.96 23 ILE B C 1
ATOM 2011 O O . ILE B 1 23 ? 30.149 -16.654 -77.280 1.00 18.87 23 ILE B O 1
ATOM 2016 N N . GLY B 1 24 ? 30.748 -18.853 -77.342 1.00 19.52 24 GLY B N 1
ATOM 2017 C CA . GLY B 1 24 ? 31.694 -18.734 -78.468 1.00 18.57 24 GLY B CA 1
ATOM 2018 C C . GLY B 1 24 ? 33.148 -18.578 -78.078 1.00 16.07 24 GLY B C 1
ATOM 2019 O O . GLY B 1 24 ? 33.972 -18.260 -78.990 1.00 17.81 24 GLY B O 1
ATOM 2020 N N . GLY B 1 25 ? 33.497 -18.747 -76.805 1.00 15.51 25 GLY B N 1
ATOM 2021 C CA . GLY B 1 25 ? 34.884 -18.608 -76.355 1.00 14.71 25 GLY B CA 1
ATOM 2022 C C . GLY B 1 25 ? 35.474 -19.939 -75.960 1.00 17.19 25 GLY B C 1
ATOM 2023 O O . GLY B 1 25 ? 34.963 -21.000 -76.454 1.00 19.13 25 GLY B O 1
ATOM 2024 N N . VAL B 1 26 ? 36.506 -19.900 -75.139 1.00 16.02 26 VAL B N 1
ATOM 2025 C CA . VAL B 1 26 ? 37.300 -21.109 -74.778 1.00 19.41 26 VAL B CA 1
ATOM 2026 C C . VAL B 1 26 ? 37.348 -21.319 -73.273 1.00 21.06 26 VAL B C 1
ATOM 2027 O O . VAL B 1 26 ? 38.076 -22.216 -72.821 1.00 24.70 26 VAL B O 1
ATOM 2031 N N . SER B 1 27 ? 36.698 -20.478 -72.483 1.00 18.84 27 SER B N 1
ATOM 2032 C CA . SER B 1 27 ? 36.834 -20.612 -71.017 1.00 17.98 27 SER B CA 1
ATOM 2033 C C . SER B 1 27 ? 36.018 -21.808 -70.527 1.00 16.96 27 SER B C 1
ATOM 2034 O O . SER B 1 27 ? 34.973 -22.086 -71.107 1.00 19.92 27 SER B O 1
ATOM 2037 N N . LEU B 1 28 ? 36.396 -22.313 -69.348 1.00 19.69 28 LEU B N 1
ATOM 2038 C CA . LEU B 1 28 ? 35.722 -23.432 -68.638 1.00 22.42 28 LEU B CA 1
ATOM 2039 C C . LEU B 1 28 ? 34.759 -22.912 -67.577 1.00 24.64 28 LEU B C 1
ATOM 2040 O O . LEU B 1 28 ? 34.956 -21.811 -67.023 1.00 20.56 28 LEU B O 1
ATOM 2045 N N . PRO B 1 29 ? 33.699 -23.688 -67.227 1.00 20.65 29 PRO B N 1
ATOM 2046 C CA . PRO B 1 29 ? 32.768 -23.293 -66.163 1.00 19.76 29 PRO B CA 1
ATOM 2047 C C . PRO B 1 29 ? 33.580 -22.919 -64.930 1.00 20.38 29 PRO B C 1
ATOM 2048 O O . PRO B 1 29 ? 34.594 -23.556 -64.600 1.00 22.29 29 PRO B O 1
ATOM 2052 N N . PRO B 1 30 ? 33.175 -21.879 -64.168 1.00 19.53 30 PRO B N 1
ATOM 2053 C CA . PRO B 1 30 ? 31.930 -21.131 -64.362 1.00 19.23 30 PRO B CA 1
ATOM 2054 C C . PRO B 1 30 ? 32.072 -19.912 -65.287 1.00 18.60 30 PRO B C 1
ATOM 2055 O O . PRO B 1 30 ? 31.108 -19.128 -65.346 1.00 21.49 30 PRO B O 1
ATOM 2059 N N . TYR B 1 31 ? 33.171 -19.865 -66.042 1.00 18.48 31 TYR B N 1
ATOM 2060 C CA . TYR B 1 31 ? 33.486 -18.787 -67.028 1.00 17.96 31 TYR B CA 1
ATOM 2061 C C . TYR B 1 31 ? 33.105 -19.209 -68.454 1.00 17.93 31 TYR B C 1
ATOM 2062 O O . TYR B 1 31 ? 33.483 -18.526 -69.438 1.00 16.67 31 TYR B O 1
ATOM 2071 N N . ASP B 1 32 ? 32.401 -20.338 -68.587 1.00 18.23 32 ASP B N 1
ATOM 2072 C CA . ASP B 1 32 ? 32.118 -20.930 -69.918 1.00 18.99 32 ASP B CA 1
ATOM 2073 C C . ASP B 1 32 ? 31.212 -19.974 -70.691 1.00 16.57 32 ASP B C 1
ATOM 2074 O O . ASP B 1 32 ? 30.130 -19.691 -70.230 1.00 16.28 32 ASP B O 1
ATOM 2079 N N . SER B 1 33 ? 31.631 -19.476 -71.884 1.00 15.98 33 SER B N 1
ATOM 2080 C CA . SER B 1 33 ? 32.949 -19.695 -72.452 1.00 16.45 33 SER B CA 1
ATOM 2081 C C . SER B 1 33 ? 33.616 -18.362 -72.895 1.00 15.08 33 SER B C 1
ATOM 2082 O O . SER B 1 33 ? 34.862 -18.303 -72.882 1.00 15.29 33 SER B O 1
ATOM 2085 N N . LEU B 1 34 ? 32.831 -17.373 -73.359 1.00 14.14 34 LEU B N 1
ATOM 2086 C CA . LEU B 1 34 ? 33.411 -16.098 -73.866 1.00 13.69 34 LEU B CA 1
ATOM 2087 C C . LEU B 1 34 ? 33.533 -15.146 -72.677 1.00 14.70 34 LEU B C 1
ATOM 2088 O O . LEU B 1 34 ? 32.882 -14.058 -72.685 1.00 15.03 34 LEU B O 1
ATOM 2093 N N . ASN B 1 35 ? 34.362 -15.508 -71.708 1.00 15.09 35 ASN B N 1
ATOM 2094 C CA . ASN B 1 35 ? 34.640 -14.638 -70.548 1.00 15.83 35 ASN B CA 1
ATOM 2095 C C . ASN B 1 35 ? 35.602 -13.536 -71.016 1.00 15.43 35 ASN B C 1
ATOM 2096 O O . ASN B 1 35 ? 36.774 -13.811 -71.384 1.00 14.90 35 ASN B O 1
ATOM 2101 N N . LEU B 1 36 ? 35.151 -12.286 -70.942 1.00 14.91 36 LEU B N 1
ATOM 2102 C CA . LEU B 1 36 ? 36.019 -11.147 -71.329 1.00 14.99 36 LEU B CA 1
ATOM 2103 C C . LEU B 1 36 ? 36.607 -10.451 -70.105 1.00 16.71 36 LEU B C 1
ATOM 2104 O O . LEU B 1 36 ? 37.342 -9.442 -70.324 1.00 18.97 36 LEU B O 1
ATOM 2109 N N . GLY B 1 37 ? 36.252 -10.919 -68.915 1.00 15.82 37 GLY B N 1
ATOM 2110 C CA . GLY B 1 37 ? 36.659 -10.377 -67.597 1.00 16.10 37 GLY B CA 1
ATOM 2111 C C . GLY B 1 37 ? 38.031 -10.857 -67.211 1.00 19.58 37 GLY B C 1
ATOM 2112 O O . GLY B 1 37 ? 38.229 -12.076 -67.087 1.00 19.73 37 GLY B O 1
ATOM 2113 N N . ALA B 1 38 ? 38.982 -9.956 -67.035 1.00 19.07 38 ALA B N 1
ATOM 2114 C CA . ALA B 1 38 ? 40.395 -10.285 -66.702 1.00 20.99 38 ALA B CA 1
ATOM 2115 C C . ALA B 1 38 ? 40.686 -10.285 -65.188 1.00 22.42 38 ALA B C 1
ATOM 2116 O O . ALA B 1 38 ? 41.852 -10.557 -64.846 1.00 26.34 38 ALA B O 1
ATOM 2118 N N . HIS B 1 39 ? 39.722 -10.023 -64.317 1.00 25.75 39 HIS B N 1
ATOM 2119 C CA . HIS B 1 39 ? 39.969 -9.941 -62.852 1.00 25.64 39 HIS B CA 1
ATOM 2120 C C . HIS B 1 39 ? 38.895 -10.732 -62.100 1.00 26.88 39 HIS B C 1
ATOM 2121 O O . HIS B 1 39 ? 38.583 -10.350 -60.964 1.00 26.09 39 HIS B O 1
ATOM 2128 N N . CYS B 1 40 ? 38.381 -11.839 -62.659 1.00 23.01 40 CYS B N 1
ATOM 2129 C CA . CYS B 1 40 ? 37.302 -12.627 -62.001 1.00 22.97 40 CYS B CA 1
ATOM 2130 C C . CYS B 1 40 ? 37.744 -14.082 -61.763 1.00 23.09 40 CYS B C 1
ATOM 2131 O O . CYS B 1 40 ? 36.890 -14.869 -61.361 1.00 25.56 40 CYS B O 1
ATOM 2134 N N . GLY B 1 41 ? 39.035 -14.372 -61.902 1.00 23.11 41 GLY B N 1
ATOM 2135 C CA . GLY B 1 41 ? 39.657 -15.644 -61.479 1.00 26.85 41 GLY B CA 1
ATOM 2136 C C . GLY B 1 41 ? 39.885 -16.622 -62.624 1.00 26.94 41 GLY B C 1
ATOM 2137 O O . GLY B 1 41 ? 40.319 -17.781 -62.353 1.00 26.74 41 GLY B O 1
ATOM 2138 N N . ASP B 1 42 ? 39.596 -16.234 -63.867 1.00 24.99 42 ASP B N 1
ATOM 2139 C CA . ASP B 1 42 ? 39.688 -17.166 -65.024 1.00 23.06 42 ASP B CA 1
ATOM 2140 C C . ASP B 1 42 ? 41.157 -17.291 -65.443 1.00 22.95 42 ASP B C 1
ATOM 2141 O O . ASP B 1 42 ? 41.985 -16.474 -65.014 1.00 24.73 42 ASP B O 1
ATOM 2146 N N . ASN B 1 43 ? 41.464 -18.320 -66.231 1.00 26.87 43 ASN B N 1
ATOM 2147 C CA . ASN B 1 43 ? 42.751 -18.505 -66.941 1.00 25.85 43 ASN B CA 1
ATOM 2148 C C . ASN B 1 43 ? 42.951 -17.315 -67.875 1.00 28.67 43 ASN B C 1
ATOM 2149 O O . ASN B 1 43 ? 42.154 -17.070 -68.777 1.00 26.33 43 ASN B O 1
ATOM 2154 N N . PRO B 1 44 ? 44.010 -16.512 -67.670 1.00 30.70 44 PRO B N 1
ATOM 2155 C CA . PRO B 1 44 ? 44.295 -15.373 -68.552 1.00 30.69 44 PRO B CA 1
ATOM 2156 C C . PRO B 1 44 ? 44.582 -15.639 -70.047 1.00 29.67 44 PRO B C 1
ATOM 2157 O O . PRO B 1 44 ? 44.291 -14.781 -70.850 1.00 27.43 44 PRO B O 1
ATOM 2161 N N . ASP B 1 45 ? 45.122 -16.801 -70.438 1.00 24.89 45 ASP B N 1
ATOM 2162 C CA . ASP B 1 45 ? 45.252 -17.187 -71.870 1.00 25.46 45 ASP B CA 1
ATOM 2163 C C . ASP B 1 45 ? 43.853 -17.288 -72.502 1.00 19.72 45 ASP B C 1
ATOM 2164 O O . ASP B 1 45 ? 43.733 -16.972 -73.722 1.00 22.09 45 ASP B O 1
ATOM 2169 N N . HIS B 1 46 ? 42.922 -17.902 -71.761 1.00 20.41 46 HIS B N 1
ATOM 2170 C CA . HIS B 1 46 ? 41.501 -18.064 -72.155 1.00 19.84 46 HIS B CA 1
ATOM 2171 C C . HIS B 1 46 ? 40.889 -16.664 -72.350 1.00 19.58 46 HIS B C 1
ATOM 2172 O O . HIS B 1 46 ? 40.369 -16.401 -73.417 1.00 19.45 46 HIS B O 1
ATOM 2179 N N . VAL B 1 47 ? 41.034 -15.791 -71.365 1.00 21.02 47 VAL B N 1
ATOM 2180 C CA . VAL B 1 47 ? 40.469 -14.408 -71.478 1.00 19.14 47 VAL B CA 1
ATOM 2181 C C . VAL B 1 47 ? 41.066 -13.717 -72.715 1.00 21.71 47 VAL B C 1
ATOM 2182 O O . VAL B 1 47 ? 40.308 -13.070 -73.456 1.00 20.35 47 VAL B O 1
ATOM 2186 N N . GLU B 1 48 ? 42.379 -13.788 -72.946 1.00 21.28 48 GLU B N 1
ATOM 2187 C CA . GLU B 1 48 ? 43.029 -13.159 -74.121 1.00 25.26 48 GLU B CA 1
ATOM 2188 C C . GLU B 1 48 ? 42.443 -13.699 -75.421 1.00 23.99 48 GLU B C 1
ATOM 2189 O O . GLU B 1 48 ? 42.168 -12.916 -76.329 1.00 21.15 48 GLU B O 1
ATOM 2195 N N . GLU B 1 49 ? 42.301 -15.021 -75.544 1.00 20.94 49 GLU B N 1
ATOM 2196 C CA . GLU B 1 49 ? 41.685 -15.645 -76.734 1.00 20.95 49 GLU B CA 1
ATOM 2197 C C . GLU B 1 49 ? 40.240 -15.142 -76.897 1.00 15.06 49 GLU B C 1
ATOM 2198 O O . GLU B 1 49 ? 39.821 -14.859 -78.019 1.00 15.55 49 GLU B O 1
ATOM 2204 N N . ASN B 1 50 ? 39.501 -15.072 -75.791 1.00 17.13 50 ASN B N 1
ATOM 2205 C CA . ASN B 1 50 ? 38.084 -14.639 -75.823 1.00 14.69 50 ASN B CA 1
ATOM 2206 C C . ASN B 1 50 ? 38.045 -13.185 -76.344 1.00 13.83 50 ASN B C 1
ATOM 2207 O O . ASN B 1 50 ? 37.247 -12.890 -77.195 1.00 12.29 50 ASN B O 1
ATOM 2212 N N . ARG B 1 51 ? 38.985 -12.364 -75.889 1.00 14.03 51 ARG B N 1
ATOM 2213 C CA . ARG B 1 51 ? 39.045 -10.941 -76.298 1.00 15.87 51 ARG B CA 1
ATOM 2214 C C . ARG B 1 51 ? 39.382 -10.882 -77.786 1.00 16.07 51 ARG B C 1
ATOM 2215 O O . ARG B 1 51 ? 38.707 -10.159 -78.525 1.00 12.92 51 ARG B O 1
ATOM 2223 N N . LYS B 1 52 ? 40.371 -11.651 -78.255 1.00 17.07 52 LYS B N 1
ATOM 2224 C CA . LYS B 1 52 ? 40.682 -11.682 -79.706 1.00 16.17 52 LYS B CA 1
ATOM 2225 C C . LYS B 1 52 ? 39.440 -12.095 -80.510 1.00 14.54 52 LYS B C 1
ATOM 2226 O O . LYS B 1 52 ? 39.147 -11.500 -81.512 1.00 15.74 52 LYS B O 1
ATOM 2232 N N . ARG B 1 53 ? 38.714 -13.145 -80.083 1.00 12.78 53 ARG B N 1
ATOM 2233 C CA . ARG B 1 53 ? 37.483 -13.555 -80.763 1.00 15.12 53 ARG B CA 1
ATOM 2234 C C . ARG B 1 53 ? 36.477 -12.417 -80.799 1.00 13.89 53 ARG B C 1
ATOM 2235 O O . ARG B 1 53 ? 35.855 -12.199 -81.800 1.00 13.14 53 ARG B O 1
ATOM 2243 N N . LEU B 1 54 ? 36.364 -11.652 -79.717 1.00 13.28 54 LEU B N 1
ATOM 2244 C CA . LEU B 1 54 ? 35.418 -10.539 -79.732 1.00 12.84 54 LEU B CA 1
ATOM 2245 C C . LEU B 1 54 ? 35.897 -9.447 -80.699 1.00 11.90 54 LEU B C 1
ATOM 2246 O O . LEU B 1 54 ? 35.077 -8.886 -81.399 1.00 12.19 54 LEU B O 1
ATOM 2251 N N . PHE B 1 55 ? 37.193 -9.133 -80.712 1.00 11.46 55 PHE B N 1
ATOM 2252 C CA . PHE B 1 55 ? 37.684 -8.088 -81.644 1.00 11.42 55 PHE B CA 1
ATOM 2253 C C . PHE B 1 55 ? 37.213 -8.391 -83.076 1.00 11.18 55 PHE B C 1
ATOM 2254 O O . PHE B 1 55 ? 36.879 -7.470 -83.794 1.00 10.95 55 PHE B O 1
ATOM 2262 N N . ALA B 1 56 ? 37.342 -9.665 -83.482 1.00 11.61 56 ALA B N 1
ATOM 2263 C CA . ALA B 1 56 ? 36.988 -10.076 -84.851 1.00 11.65 56 ALA B CA 1
ATOM 2264 C C . ALA B 1 56 ? 35.479 -10.050 -85.055 1.00 11.08 56 ALA B C 1
ATOM 2265 O O . ALA B 1 56 ? 34.988 -9.411 -86.007 1.00 11.54 56 ALA B O 1
ATOM 2267 N N . ALA B 1 57 ? 34.747 -10.729 -84.159 1.00 11.29 57 ALA B N 1
ATOM 2268 C CA . ALA B 1 57 ? 33.297 -10.921 -84.315 1.00 11.26 57 ALA B CA 1
ATOM 2269 C C . ALA B 1 57 ? 32.561 -9.583 -84.304 1.00 11.25 57 ALA B C 1
ATOM 2270 O O . ALA B 1 57 ? 31.538 -9.418 -84.995 1.00 12.84 57 ALA B O 1
ATOM 2272 N N . GLY B 1 58 ? 33.067 -8.642 -83.508 1.00 11.40 58 GLY B N 1
ATOM 2273 C CA . GLY B 1 58 ? 32.478 -7.308 -83.321 1.00 12.03 58 GLY B CA 1
ATOM 2274 C C . GLY B 1 58 ? 32.967 -6.299 -84.345 1.00 12.22 58 GLY B C 1
ATOM 2275 O O . GLY B 1 58 ? 32.416 -5.199 -84.372 1.00 12.50 58 GLY B O 1
ATOM 2276 N N . ASN B 1 59 ? 33.997 -6.638 -85.132 1.00 10.87 59 ASN B N 1
ATOM 2277 C CA . ASN B 1 59 ? 34.605 -5.706 -86.115 1.00 12.09 59 ASN B CA 1
ATOM 2278 C C . ASN B 1 59 ? 35.153 -4.479 -85.368 1.00 10.82 59 ASN B C 1
ATOM 2279 O O . ASN B 1 59 ? 35.035 -3.363 -85.891 1.00 12.33 59 ASN B O 1
ATOM 2284 N N . LEU B 1 60 ? 35.804 -4.688 -84.230 1.00 10.55 60 LEU B N 1
ATOM 2285 C CA . LEU B 1 60 ? 36.363 -3.517 -83.497 1.00 10.86 60 LEU B CA 1
ATOM 2286 C C . LEU B 1 60 ? 37.510 -2.953 -84.316 1.00 11.71 60 LEU B C 1
ATOM 2287 O O . LEU B 1 60 ? 38.397 -3.711 -84.738 1.00 13.70 60 LEU B O 1
ATOM 2292 N N . PRO B 1 61 ? 37.571 -1.623 -84.502 1.00 11.22 61 PRO B N 1
ATOM 2293 C CA . PRO B 1 61 ? 38.650 -1.029 -85.277 1.00 11.48 61 PRO B CA 1
ATOM 2294 C C . PRO B 1 61 ? 39.926 -0.746 -84.499 1.00 12.31 61 PRO B C 1
ATOM 2295 O O . PRO B 1 61 ? 40.948 -0.475 -85.077 1.00 14.08 61 PRO B O 1
ATOM 2299 N N . SER B 1 62 ? 39.843 -0.840 -83.180 1.00 11.34 62 SER B N 1
ATOM 2300 C CA . SER B 1 62 ? 40.996 -0.689 -82.274 1.00 12.24 62 SER B CA 1
ATOM 2301 C C . SER B 1 62 ? 40.705 -1.455 -81.001 1.00 11.27 62 SER B C 1
ATOM 2302 O O . SER B 1 62 ? 39.570 -1.864 -80.717 1.00 10.50 62 SER B O 1
ATOM 2305 N N . LYS B 1 63 ? 41.745 -1.700 -80.231 1.00 13.63 63 LYS B N 1
ATOM 2306 C CA . LYS B 1 63 ? 41.602 -2.323 -78.922 1.00 16.10 63 LYS B CA 1
ATOM 2307 C C . LYS B 1 63 ? 40.760 -1.439 -78.017 1.00 14.84 63 LYS B C 1
ATOM 2308 O O . LYS B 1 63 ? 40.987 -0.229 -78.001 1.00 15.77 63 LYS B O 1
ATOM 2314 N N . PRO B 1 64 ? 39.787 -2.036 -77.302 1.00 14.24 64 PRO B N 1
ATOM 2315 C CA . PRO B 1 64 ? 38.904 -1.287 -76.394 1.00 16.12 64 PRO B CA 1
ATOM 2316 C C . PRO B 1 64 ? 39.731 -0.688 -75.271 1.00 15.46 64 PRO B C 1
ATOM 2317 O O . PRO B 1 64 ? 40.662 -1.293 -74.783 1.00 16.94 64 PRO B O 1
ATOM 2321 N N . VAL B 1 65 ? 39.262 0.462 -74.805 1.00 15.27 65 VAL B N 1
ATOM 2322 C CA . VAL B 1 65 ? 39.759 1.044 -73.538 1.00 15.42 65 VAL B CA 1
ATOM 2323 C C . VAL B 1 65 ? 39.056 0.392 -72.349 1.00 16.03 65 VAL B C 1
ATOM 2324 O O . VAL B 1 65 ? 38.037 0.933 -71.827 1.00 16.47 65 VAL B O 1
ATOM 2328 N N . TRP B 1 66 ? 39.621 -0.707 -71.839 1.00 16.79 66 TRP B N 1
ATOM 2329 C CA . TRP B 1 66 ? 39.114 -1.395 -70.633 1.00 17.17 66 TRP B CA 1
ATOM 2330 C C . TRP B 1 66 ? 39.281 -0.457 -69.440 1.00 16.45 66 TRP B C 1
ATOM 2331 O O . TRP B 1 66 ? 40.358 0.076 -69.241 1.00 18.53 66 TRP B O 1
ATOM 2342 N N . LEU B 1 67 ? 38.247 -0.298 -68.655 1.00 13.87 67 LEU B N 1
ATOM 2343 C CA . LEU B 1 67 ? 38.295 0.523 -67.447 1.00 13.91 67 LEU B CA 1
ATOM 2344 C C . LEU B 1 67 ? 38.656 -0.336 -66.238 1.00 14.86 67 LEU B C 1
ATOM 2345 O O . LEU B 1 67 ? 38.282 -1.520 -66.190 1.00 15.85 67 LEU B O 1
ATOM 2350 N N . GLU B 1 68 ? 39.198 0.339 -65.242 1.00 14.26 68 GLU B N 1
ATOM 2351 C CA . GLU B 1 68 ? 39.250 -0.177 -63.860 1.00 15.91 68 GLU B CA 1
ATOM 2352 C C . GLU B 1 68 ? 37.939 0.227 -63.173 1.00 13.60 68 GLU B C 1
ATOM 2353 O O . GLU B 1 68 ? 37.888 1.327 -62.607 1.00 16.08 68 GLU B O 1
ATOM 2359 N N . GLN B 1 69 ? 36.933 -0.628 -63.281 1.00 12.61 69 GLN B N 1
ATOM 2360 C CA . GLN B 1 69 ? 35.548 -0.396 -62.839 1.00 12.24 69 GLN B CA 1
ATOM 2361 C C . GLN B 1 69 ? 35.507 -0.520 -61.326 1.00 12.86 69 GLN B C 1
ATOM 2362 O O . GLN B 1 69 ? 36.035 -1.536 -60.778 1.00 14.93 69 GLN B O 1
ATOM 2368 N N . VAL B 1 70 ? 34.893 0.437 -60.641 1.00 13.17 70 VAL B N 1
ATOM 2369 C CA . VAL B 1 70 ? 34.813 0.465 -59.158 1.00 13.04 70 VAL B CA 1
ATOM 2370 C C . VAL B 1 70 ? 33.386 0.714 -58.706 1.00 13.02 70 VAL B C 1
ATOM 2371 O O . VAL B 1 70 ? 33.177 1.029 -57.501 1.00 14.16 70 VAL B O 1
ATOM 2375 N N . HIS B 1 71 ? 32.400 0.536 -59.592 1.00 11.18 71 HIS B N 1
ATOM 2376 C CA . HIS B 1 71 ? 30.977 0.719 -59.233 1.00 11.55 71 HIS B CA 1
ATOM 2377 C C . HIS B 1 71 ? 30.802 2.173 -58.774 1.00 11.86 71 HIS B C 1
ATOM 2378 O O . HIS B 1 71 ? 29.973 2.399 -57.881 1.00 13.10 71 HIS B O 1
ATOM 2385 N N . GLY B 1 72 ? 31.524 3.109 -59.377 1.00 12.08 72 GLY B N 1
ATOM 2386 C CA . GLY B 1 72 ? 31.363 4.554 -59.082 1.00 11.13 72 GLY B CA 1
ATOM 2387 C C . GLY B 1 72 ? 30.632 5.279 -60.206 1.00 12.39 72 GLY B C 1
ATOM 2388 O O . GLY B 1 72 ? 29.974 4.647 -61.052 1.00 11.26 72 GLY B O 1
ATOM 2389 N N . LYS B 1 73 ? 30.741 6.605 -60.206 1.00 12.26 73 LYS B N 1
ATOM 2390 C CA . LYS B 1 73 ? 30.048 7.425 -61.239 1.00 13.95 73 LYS B CA 1
ATOM 2391 C C . LYS B 1 73 ? 31.058 8.201 -62.077 1.00 12.76 73 LYS B C 1
ATOM 2392 O O . LYS B 1 73 ? 30.620 9.140 -62.730 1.00 13.09 73 LYS B O 1
ATOM 2398 N N . ASP B 1 74 ? 32.333 7.823 -62.116 1.00 11.63 74 ASP B N 1
ATOM 2399 C CA . ASP B 1 74 ? 33.357 8.589 -62.857 1.00 13.39 74 ASP B CA 1
ATOM 2400 C C . ASP B 1 74 ? 33.354 8.161 -64.336 1.00 12.12 74 ASP B C 1
ATOM 2401 O O . ASP B 1 74 ? 33.087 6.975 -64.624 1.00 11.99 74 ASP B O 1
ATOM 2406 N N . VAL B 1 75 ? 33.525 9.128 -65.209 1.00 12.37 75 VAL B N 1
ATOM 2407 C CA . VAL B 1 75 ? 33.592 8.958 -66.674 1.00 11.66 75 VAL B CA 1
ATOM 2408 C C . VAL B 1 75 ? 34.986 9.293 -67.149 1.00 11.74 75 VAL B C 1
ATOM 2409 O O . VAL B 1 75 ? 35.484 10.390 -66.868 1.00 13.71 75 VAL B O 1
ATOM 2413 N N . LEU B 1 76 ? 35.556 8.385 -67.927 1.00 11.73 76 LEU B N 1
ATOM 2414 C CA . LEU B 1 76 ? 36.854 8.609 -68.578 1.00 12.70 76 LEU B CA 1
ATOM 2415 C C . LEU B 1 76 ? 36.627 9.127 -69.988 1.00 12.50 76 LEU B C 1
ATOM 2416 O O . LEU B 1 76 ? 36.001 8.427 -70.830 1.00 11.68 76 LEU B O 1
ATOM 2421 N N . LYS B 1 77 ? 37.014 10.371 -70.260 1.00 12.42 77 LYS B N 1
ATOM 2422 C CA . LYS B 1 77 ? 36.952 10.904 -71.641 1.00 13.46 77 LYS B CA 1
ATOM 2423 C C . LYS B 1 77 ? 38.117 10.314 -72.403 1.00 14.10 77 LYS B C 1
ATOM 2424 O O . LYS B 1 77 ? 39.227 10.425 -71.936 1.00 15.26 77 LYS B O 1
ATOM 2430 N N . LEU B 1 78 ? 37.833 9.592 -73.492 1.00 12.47 78 LEU B N 1
ATOM 2431 C CA . LEU B 1 78 ? 38.848 8.796 -74.206 1.00 13.90 78 LEU B CA 1
ATOM 2432 C C . LEU B 1 78 ? 39.603 9.690 -75.185 1.00 16.13 78 LEU B C 1
ATOM 2433 O O . LEU B 1 78 ? 39.311 9.682 -76.362 1.00 15.08 78 LEU B O 1
ATOM 2438 N N . THR B 1 79 ? 40.539 10.450 -74.629 1.00 17.26 79 THR B N 1
ATOM 2439 C CA . THR B 1 79 ? 41.335 11.488 -75.314 1.00 21.19 79 THR B CA 1
ATOM 2440 C C . THR B 1 79 ? 42.642 10.858 -75.772 1.00 19.42 79 THR B C 1
ATOM 2441 O O . THR B 1 79 ? 43.400 11.539 -76.449 1.00 24.20 79 THR B O 1
ATOM 2445 N N . GLY B 1 80 ? 42.875 9.604 -75.454 1.00 20.46 80 GLY B N 1
ATOM 2446 C CA . GLY B 1 80 ? 44.042 8.872 -75.975 1.00 20.16 80 GLY B CA 1
ATOM 2447 C C . GLY B 1 80 ? 45.067 8.497 -74.927 1.00 21.96 80 GLY B C 1
ATOM 2448 O O . GLY B 1 80 ? 45.170 9.149 -73.822 1.00 24.03 80 GLY B O 1
ATOM 2449 N N . GLU B 1 81 ? 45.765 7.410 -75.237 1.00 25.56 81 GLU B N 1
ATOM 2450 C CA . GLU B 1 81 ? 46.843 6.839 -74.407 1.00 27.87 81 GLU B CA 1
ATOM 2451 C C . GLU B 1 81 ? 47.977 7.852 -74.360 1.00 28.61 81 GLU B C 1
ATOM 2452 O O . GLU B 1 81 ? 48.149 8.635 -75.302 1.00 26.59 81 GLU B O 1
ATOM 2458 N N . PRO B 1 82 ? 48.714 7.910 -73.230 1.00 26.93 82 PRO B N 1
ATOM 2459 C CA . PRO B 1 82 ? 48.387 7.153 -72.015 1.00 26.64 82 PRO B CA 1
ATOM 2460 C C . PRO B 1 82 ? 47.456 7.895 -71.034 1.00 25.34 82 PRO B C 1
ATOM 2461 O O . PRO B 1 82 ? 47.346 9.107 -71.098 1.00 27.02 82 PRO B O 1
ATOM 2465 N N . TYR B 1 83 ? 46.776 7.124 -70.177 1.00 25.75 83 TYR B N 1
ATOM 2466 C CA . TYR B 1 83 ? 45.846 7.598 -69.129 1.00 25.63 83 TYR B CA 1
ATOM 2467 C C . TYR B 1 83 ? 46.533 7.402 -67.777 1.00 26.55 83 TYR B C 1
ATOM 2468 O O . TYR B 1 83 ? 46.920 6.247 -67.465 1.00 30.68 83 TYR B O 1
ATOM 2477 N N . ALA B 1 84 ? 46.648 8.468 -66.990 1.00 29.37 84 ALA B N 1
ATOM 2478 C CA . ALA B 1 84 ? 47.134 8.400 -65.589 1.00 31.11 84 ALA B CA 1
ATOM 2479 C C . ALA B 1 84 ? 46.349 7.305 -64.851 1.00 32.18 84 ALA B C 1
ATOM 2480 O O . ALA B 1 84 ? 46.998 6.364 -64.327 1.00 37.03 84 ALA B O 1
ATOM 2482 N N . SER B 1 85 ? 45.010 7.383 -64.928 1.00 28.08 85 SER B N 1
ATOM 2483 C CA . SER B 1 85 ? 44.034 6.490 -64.260 1.00 26.02 85 SER B CA 1
ATOM 2484 C C . SER B 1 85 ? 42.941 6.049 -65.244 1.00 22.70 85 SER B C 1
ATOM 2485 O O . SER B 1 85 ? 42.380 6.916 -65.968 1.00 24.60 85 SER B O 1
ATOM 2488 N N . LYS B 1 86 ? 42.604 4.767 -65.234 1.00 21.06 86 LYS B N 1
ATOM 2489 C CA . LYS B 1 86 ? 41.399 4.291 -65.949 1.00 20.96 86 LYS B CA 1
ATOM 2490 C C . LYS B 1 86 ? 40.339 3.901 -64.927 1.00 19.61 86 LYS B C 1
ATOM 2491 O O . LYS B 1 86 ? 39.444 3.093 -65.250 1.00 19.37 86 LYS B O 1
ATOM 2497 N N . ARG B 1 87 ? 40.493 4.401 -63.714 1.00 19.25 87 ARG B N 1
ATOM 2498 C CA . ARG B 1 87 ? 39.550 4.189 -62.610 1.00 19.06 87 ARG B CA 1
ATOM 2499 C C . ARG B 1 87 ? 38.281 4.954 -62.946 1.00 17.47 87 ARG B C 1
ATOM 2500 O O . ARG B 1 87 ? 38.240 6.182 -62.812 1.00 19.02 87 ARG B O 1
ATOM 2508 N N . ALA B 1 88 ? 37.302 4.245 -63.470 1.00 14.48 88 ALA B N 1
ATOM 2509 C CA . ALA B 1 88 ? 36.064 4.867 -63.952 1.00 13.61 88 ALA B CA 1
ATOM 2510 C C . ALA B 1 88 ? 35.061 3.776 -64.263 1.00 11.76 88 ALA B C 1
ATOM 2511 O O . ALA B 1 88 ? 35.475 2.628 -64.425 1.00 12.78 88 ALA B O 1
ATOM 2513 N N . ASP B 1 89 ? 33.796 4.145 -64.359 1.00 10.24 89 ASP B N 1
ATOM 2514 C CA . ASP B 1 89 ? 32.719 3.183 -64.690 1.00 10.14 89 ASP B CA 1
ATOM 2515 C C . ASP B 1 89 ? 31.960 3.576 -65.943 1.00 8.67 89 ASP B C 1
ATOM 2516 O O . ASP B 1 89 ? 30.904 2.959 -66.227 1.00 9.45 89 ASP B O 1
ATOM 2521 N N . ALA B 1 90 ? 32.484 4.533 -66.691 1.00 8.35 90 ALA B N 1
ATOM 2522 C CA . ALA B 1 90 ? 31.901 4.899 -67.984 1.00 8.77 90 ALA B CA 1
ATOM 2523 C C . ALA B 1 90 ? 32.985 5.553 -68.799 1.00 8.57 90 ALA B C 1
ATOM 2524 O O . ALA B 1 90 ? 34.003 5.990 -68.235 1.00 10.13 90 ALA B O 1
ATOM 2526 N N . SER B 1 91 ? 32.792 5.627 -70.094 1.00 8.62 91 SER B N 1
ATOM 2527 C CA . SER B 1 91 ? 33.746 6.308 -70.999 1.00 9.05 91 SER B CA 1
ATOM 2528 C C . SER B 1 91 ? 32.962 6.988 -72.100 1.00 9.24 91 SER B C 1
ATOM 2529 O O . SER B 1 91 ? 31.804 6.643 -72.326 1.00 9.40 91 SER B O 1
ATOM 2532 N N . TYR B 1 92 ? 33.560 8.038 -72.614 1.00 9.61 92 TYR B N 1
ATOM 2533 C CA . TYR B 1 92 ? 32.990 8.926 -73.639 1.00 9.55 92 TYR B CA 1
ATOM 2534 C C . TYR B 1 92 ? 34.019 9.121 -74.761 1.00 8.62 92 TYR B C 1
ATOM 2535 O O . TYR B 1 92 ? 35.228 9.288 -74.489 1.00 10.42 92 TYR B O 1
ATOM 2544 N N . SER B 1 93 ? 33.531 9.111 -75.995 1.00 9.09 93 SER B N 1
ATOM 2545 C CA . SER B 1 93 ? 34.397 9.382 -77.147 1.00 10.27 93 SER B CA 1
ATOM 2546 C C . SER B 1 93 ? 33.706 10.258 -78.173 1.00 10.01 93 SER B C 1
ATOM 2547 O O . SER B 1 93 ? 32.558 9.992 -78.580 1.00 10.00 93 SER B O 1
ATOM 2550 N N . ASN B 1 94 ? 34.435 11.224 -78.718 1.00 10.97 94 ASN B N 1
ATOM 2551 C CA . ASN B 1 94 ? 34.012 11.888 -79.964 1.00 11.70 94 ASN B CA 1
ATOM 2552 C C . ASN B 1 94 ? 35.119 11.675 -81.005 1.00 11.93 94 ASN B C 1
ATOM 2553 O O . ASN B 1 94 ? 35.127 12.410 -82.006 1.00 11.68 94 ASN B O 1
ATOM 2558 N N . THR B 1 95 ? 35.919 10.623 -80.844 1.00 11.84 95 THR B N 1
ATOM 2559 C CA . THR B 1 95 ? 37.084 10.321 -81.701 1.00 12.89 95 THR B CA 1
ATOM 2560 C C . THR B 1 95 ? 36.820 9.077 -82.541 1.00 12.61 95 THR B C 1
ATOM 2561 O O . THR B 1 95 ? 36.776 7.975 -81.999 1.00 12.36 95 THR B O 1
ATOM 2565 N N . PRO B 1 96 ? 36.635 9.209 -83.873 1.00 12.90 96 PRO B N 1
ATOM 2566 C CA . PRO B 1 96 ? 36.469 8.054 -84.754 1.00 13.12 96 PRO B CA 1
ATOM 2567 C C . PRO B 1 96 ? 37.551 7.007 -84.497 1.00 11.71 96 PRO B C 1
ATOM 2568 O O . PRO B 1 96 ? 38.767 7.322 -84.376 1.00 12.30 96 PRO B O 1
ATOM 2572 N N . GLY B 1 97 ? 37.125 5.749 -84.386 1.00 11.28 97 GLY B N 1
ATOM 2573 C CA . GLY B 1 97 ? 37.997 4.582 -84.207 1.00 11.82 97 GLY B CA 1
ATOM 2574 C C . GLY B 1 97 ? 38.177 4.180 -82.762 1.00 12.02 97 GLY B C 1
ATOM 2575 O O . GLY B 1 97 ? 38.569 3.088 -82.543 1.00 11.89 97 GLY B O 1
ATOM 2576 N N . THR B 1 98 ? 37.915 5.061 -81.793 1.00 11.50 98 THR B N 1
ATOM 2577 C CA . THR B 1 98 ? 38.119 4.764 -80.360 1.00 11.58 98 THR B CA 1
ATOM 2578 C C . THR B 1 98 ? 36.955 3.945 -79.821 1.00 10.87 98 THR B C 1
ATOM 2579 O O . THR B 1 98 ? 35.813 4.342 -80.079 1.00 10.95 98 THR B O 1
ATOM 2583 N N . VAL B 1 99 ? 37.229 2.858 -79.115 1.00 9.98 99 VAL B N 1
ATOM 2584 C CA . VAL B 1 99 ? 36.169 1.931 -78.625 1.00 9.85 99 VAL B CA 1
ATOM 2585 C C . VAL B 1 99 ? 35.950 2.158 -77.129 1.00 10.00 99 VAL B C 1
ATOM 2586 O O . VAL B 1 99 ? 36.807 1.838 -76.317 1.00 10.76 99 VAL B O 1
ATOM 2590 N N . CYS B 1 100 ? 34.724 2.543 -76.775 1.00 8.78 100 CYS B N 1
ATOM 2591 C CA . CYS B 1 100 ? 34.230 2.548 -75.394 1.00 9.27 100 CYS B CA 1
ATOM 2592 C C . CYS B 1 100 ? 33.746 1.142 -75.039 1.00 9.15 100 CYS B C 1
ATOM 2593 O O . CYS B 1 100 ? 33.047 0.487 -75.878 1.00 10.42 100 CYS B O 1
ATOM 2596 N N . ALA B 1 101 ? 34.096 0.673 -73.857 1.00 9.50 101 ALA B N 1
ATOM 2597 C CA . ALA B 1 101 ? 33.774 -0.701 -73.449 1.00 9.72 101 ALA B CA 1
ATOM 2598 C C . ALA B 1 101 ? 33.461 -0.703 -71.951 1.00 9.32 101 ALA B C 1
ATOM 2599 O O . ALA B 1 101 ? 34.190 -0.088 -71.150 1.00 9.22 101 ALA B O 1
ATOM 2601 N N . VAL B 1 102 ? 32.465 -1.500 -71.577 1.00 8.79 102 VAL B N 1
ATOM 2602 C CA . VAL B 1 102 ? 32.098 -1.765 -70.163 1.00 9.15 102 VAL B CA 1
ATOM 2603 C C . VAL B 1 102 ? 31.820 -3.249 -69.954 1.00 10.15 102 VAL B C 1
ATOM 2604 O O . VAL B 1 102 ? 31.293 -3.896 -70.829 1.00 10.27 102 VAL B O 1
ATOM 2608 N N . MET B 1 103 ? 32.256 -3.761 -68.825 1.00 10.77 103 MET B N 1
ATOM 2609 C CA . MET B 1 103 ? 32.178 -5.205 -68.504 1.00 11.80 103 MET B CA 1
ATOM 2610 C C . MET B 1 103 ? 31.088 -5.438 -67.470 1.00 10.99 103 MET B C 1
ATOM 2611 O O . MET B 1 103 ? 31.063 -4.671 -66.482 1.00 11.74 103 MET B O 1
ATOM 2616 N N . THR B 1 104 ? 30.242 -6.446 -67.656 1.00 11.00 104 THR B N 1
ATOM 2617 C CA . THR B 1 104 ? 29.050 -6.666 -66.800 1.00 12.16 104 THR B CA 1
ATOM 2618 C C . THR B 1 104 ? 28.774 -8.156 -66.618 1.00 12.56 104 THR B C 1
ATOM 2619 O O . THR B 1 104 ? 29.114 -8.955 -67.486 1.00 14.71 104 THR B O 1
ATOM 2623 N N . ALA B 1 105 ? 28.070 -8.453 -65.535 1.00 13.00 105 ALA B N 1
ATOM 2624 C CA . ALA B 1 105 ? 27.444 -9.774 -65.288 1.00 14.16 105 ALA B CA 1
ATOM 2625 C C . ALA B 1 105 ? 26.306 -9.546 -64.292 1.00 14.41 105 ALA B C 1
ATOM 2626 O O . ALA B 1 105 ? 26.378 -10.132 -63.214 1.00 13.94 105 ALA B O 1
ATOM 2628 N N . ASP B 1 106 ? 25.338 -8.738 -64.668 1.00 12.80 106 ASP B N 1
ATOM 2629 C CA . ASP B 1 106 ? 24.043 -8.378 -64.015 1.00 14.16 106 ASP B CA 1
ATOM 2630 C C . ASP B 1 106 ? 23.876 -6.843 -64.060 1.00 11.28 106 ASP B C 1
ATOM 2631 O O . ASP B 1 106 ? 22.764 -6.338 -64.179 1.00 12.93 106 ASP B O 1
ATOM 2636 N N . ALA B 1 107 ? 24.956 -6.127 -63.846 1.00 12.40 107 ALA B N 1
ATOM 2637 C CA . ALA B 1 107 ? 24.956 -4.649 -63.893 1.00 10.85 107 ALA B CA 1
ATOM 2638 C C . ALA B 1 107 ? 24.462 -4.219 -65.275 1.00 12.17 107 ALA B C 1
ATOM 2639 O O . ALA B 1 107 ? 24.757 -4.930 -66.282 1.00 12.04 107 ALA B O 1
ATOM 2641 N N . LEU B 1 108 ? 23.804 -3.083 -65.327 1.00 11.10 108 LEU B N 1
ATOM 2642 C CA . LEU B 1 108 ? 23.267 -2.568 -66.597 1.00 11.46 108 LEU B CA 1
ATOM 2643 C C . LEU B 1 108 ? 24.385 -1.942 -67.417 1.00 10.86 108 LEU B C 1
ATOM 2644 O O . LEU B 1 108 ? 25.017 -0.965 -67.007 1.00 10.11 108 LEU B O 1
ATOM 2649 N N . PRO B 1 109 ? 24.650 -2.460 -68.640 1.00 9.97 109 PRO B N 1
ATOM 2650 C CA . PRO B 1 109 ? 25.486 -1.754 -69.606 1.00 10.20 109 PRO B CA 1
ATOM 2651 C C . PRO B 1 109 ? 24.554 -0.795 -70.333 1.00 10.31 109 PRO B C 1
ATOM 2652 O O . PRO B 1 109 ? 23.483 -1.208 -70.748 1.00 11.83 109 PRO B O 1
ATOM 2656 N N . VAL B 1 110 ? 24.953 0.474 -70.454 1.00 8.79 110 VAL B N 1
ATOM 2657 C CA . VAL B 1 110 ? 24.212 1.448 -71.308 1.00 9.41 110 VAL B CA 1
ATOM 2658 C C . VAL B 1 110 ? 25.168 1.940 -72.386 1.00 8.57 110 VAL B C 1
ATOM 2659 O O . VAL B 1 110 ? 26.257 2.439 -72.087 1.00 8.76 110 VAL B O 1
ATOM 2663 N N . LEU B 1 111 ? 24.741 1.793 -73.629 1.00 8.36 111 LEU B N 1
ATOM 2664 C CA . LEU B 1 111 ? 25.494 2.369 -74.751 1.00 8.86 111 LEU B CA 1
ATOM 2665 C C . LEU B 1 111 ? 24.781 3.588 -75.286 1.00 8.73 111 LEU B C 1
ATOM 2666 O O . LEU B 1 111 ? 23.553 3.590 -75.320 1.00 8.72 111 LEU B O 1
ATOM 2671 N N . PHE B 1 112 ? 25.542 4.619 -75.543 1.00 7.83 112 PHE B N 1
ATOM 2672 C CA . PHE B 1 112 ? 24.984 5.921 -75.950 1.00 8.48 112 PHE B CA 1
ATOM 2673 C C . PHE B 1 112 ? 25.569 6.342 -77.289 1.00 8.54 112 PHE B C 1
ATOM 2674 O O . PHE B 1 112 ? 26.760 6.165 -77.515 1.00 8.91 112 PHE B O 1
ATOM 2682 N N . CYS B 1 113 ? 24.759 7.009 -78.087 1.00 8.82 113 CYS B N 1
ATOM 2683 C CA . CYS B 1 113 ? 25.278 7.752 -79.232 1.00 9.32 113 CYS B CA 1
ATOM 2684 C C . CYS B 1 113 ? 24.354 8.927 -79.500 1.00 9.83 113 CYS B C 1
ATOM 2685 O O . CYS B 1 113 ? 23.242 8.924 -78.989 1.00 11.91 113 CYS B O 1
ATOM 2688 N N . ASN B 1 114 ? 24.802 9.897 -80.286 1.00 9.54 114 ASN B N 1
ATOM 2689 C CA . ASN B 1 114 ? 23.838 10.895 -80.769 1.00 9.58 114 ASN B CA 1
ATOM 2690 C C . ASN B 1 114 ? 23.306 10.505 -82.152 1.00 10.04 114 ASN B C 1
ATOM 2691 O O . ASN B 1 114 ? 23.909 9.691 -82.842 1.00 9.82 114 ASN B O 1
ATOM 2696 N N . ARG B 1 115 ? 22.110 11.008 -82.485 1.00 11.18 115 ARG B N 1
ATOM 2697 C CA . ARG B 1 115 ? 21.479 10.724 -83.796 1.00 12.14 115 ARG B CA 1
ATOM 2698 C C . ARG B 1 115 ? 22.427 11.020 -84.951 1.00 11.09 115 ARG B C 1
ATOM 2699 O O . ARG B 1 115 ? 22.334 10.295 -85.960 1.00 13.19 115 ARG B O 1
ATOM 2707 N N . ALA B 1 116 ? 23.272 12.045 -84.864 1.00 11.59 116 ALA B N 1
ATOM 2708 C CA . ALA B 1 116 ? 24.157 12.481 -85.955 1.00 12.37 116 ALA B CA 1
ATOM 2709 C C . ALA B 1 116 ? 25.401 11.612 -86.073 1.00 12.78 116 ALA B C 1
ATOM 2710 O O . ALA B 1 116 ? 26.155 11.775 -87.050 1.00 14.11 116 ALA B O 1
ATOM 2712 N N . GLY B 1 117 ? 25.651 10.713 -85.119 1.00 11.02 117 GLY B N 1
ATOM 2713 C CA . GLY B 1 117 ? 26.816 9.827 -85.208 1.00 11.47 117 GLY B CA 1
ATOM 2714 C C . GLY B 1 117 ? 28.140 10.536 -85.136 1.00 11.23 117 GLY B C 1
ATOM 2715 O O . GLY B 1 117 ? 29.063 10.233 -85.929 1.00 12.06 117 GLY B O 1
ATOM 2716 N N . THR B 1 118 ? 28.265 11.435 -84.162 1.00 9.78 118 THR B N 1
ATOM 2717 C CA . THR B 1 118 ? 29.501 12.189 -83.873 1.00 10.07 118 THR B CA 1
ATOM 2718 C C . THR B 1 118 ? 29.918 12.098 -82.397 1.00 9.62 118 THR B C 1
ATOM 2719 O O . THR B 1 118 ? 31.011 12.553 -82.102 1.00 9.22 118 THR B O 1
ATOM 2723 N N . GLU B 1 119 ? 29.155 11.406 -81.519 1.00 9.07 119 GLU B N 1
ATOM 2724 C CA . GLU B 1 119 ? 29.541 11.225 -80.099 1.00 9.26 119 GLU B CA 1
ATOM 2725 C C . GLU B 1 119 ? 28.997 9.866 -79.612 1.00 8.74 119 GLU B C 1
ATOM 2726 O O . GLU B 1 119 ? 27.856 9.512 -79.970 1.00 8.96 119 GLU B O 1
ATOM 2732 N N . VAL B 1 120 ? 29.772 9.145 -78.815 1.00 8.03 120 VAL B N 1
ATOM 2733 C CA . VAL B 1 120 ? 29.375 7.826 -78.251 1.00 8.05 120 VAL B CA 1
ATOM 2734 C C . VAL B 1 120 ? 29.852 7.765 -76.808 1.00 8.02 120 VAL B C 1
ATOM 2735 O O . VAL B 1 120 ? 30.748 8.514 -76.400 1.00 8.93 120 VAL B O 1
ATOM 2739 N N . ALA B 1 121 ? 29.252 6.846 -76.049 1.00 6.97 121 ALA B N 1
ATOM 2740 C CA . ALA B 1 121 ? 29.701 6.597 -74.686 1.00 7.31 121 ALA B CA 1
ATOM 2741 C C . ALA B 1 121 ? 29.207 5.227 -74.249 1.00 7.17 121 ALA B C 1
ATOM 2742 O O . ALA B 1 121 ? 28.248 4.695 -74.803 1.00 7.90 121 ALA B O 1
ATOM 2744 N N . ALA B 1 122 ? 29.756 4.724 -73.165 1.00 7.58 122 ALA B N 1
ATOM 2745 C CA . ALA B 1 122 ? 29.337 3.453 -72.557 1.00 7.68 122 ALA B CA 1
ATOM 2746 C C . ALA B 1 122 ? 29.431 3.615 -71.042 1.00 8.38 122 ALA B C 1
ATOM 2747 O O . ALA B 1 122 ? 30.464 4.128 -70.554 1.00 9.48 122 ALA B O 1
ATOM 2749 N N . ALA B 1 123 ? 28.440 3.074 -70.358 1.00 7.62 123 ALA B N 1
ATOM 2750 C CA . ALA B 1 123 ? 28.364 3.137 -68.891 1.00 8.25 123 ALA B CA 1
ATOM 2751 C C . ALA B 1 123 ? 28.084 1.773 -68.272 1.00 8.50 123 ALA B C 1
ATOM 2752 O O . ALA B 1 123 ? 27.289 0.998 -68.785 1.00 8.78 123 ALA B O 1
ATOM 2754 N N . HIS B 1 124 ? 28.777 1.527 -67.174 1.00 9.20 124 HIS B N 1
ATOM 2755 C CA . HIS B 1 124 ? 28.594 0.368 -66.277 1.00 9.09 124 HIS B CA 1
ATOM 2756 C C . HIS B 1 124 ? 27.725 0.791 -65.094 1.00 9.83 124 HIS B C 1
ATOM 2757 O O . HIS B 1 124 ? 28.212 1.528 -64.238 1.00 10.73 124 HIS B O 1
ATOM 2764 N N . ALA B 1 125 ? 26.454 0.472 -65.147 1.00 10.00 125 ALA B N 1
ATOM 2765 C CA . ALA B 1 125 ? 25.463 0.907 -64.136 1.00 9.62 125 ALA B CA 1
ATOM 2766 C C . ALA B 1 125 ? 25.002 -0.325 -63.338 1.00 9.60 125 ALA B C 1
ATOM 2767 O O . ALA B 1 125 ? 23.859 -0.789 -63.515 1.00 9.85 125 ALA B O 1
ATOM 2769 N N . GLY B 1 126 ? 25.859 -0.741 -62.427 1.00 11.49 126 GLY B N 1
ATOM 2770 C CA . GLY B 1 126 ? 25.407 -1.570 -61.290 1.00 10.85 126 GLY B CA 1
ATOM 2771 C C . GLY B 1 126 ? 24.503 -0.745 -60.394 1.00 11.87 126 GLY B C 1
ATOM 2772 O O . GLY B 1 126 ? 24.376 0.472 -60.562 1.00 11.95 126 GLY B O 1
ATOM 2773 N N . TRP B 1 127 ? 23.886 -1.347 -59.390 1.00 11.96 127 TRP B N 1
ATOM 2774 C CA . TRP B 1 127 ? 22.951 -0.552 -58.562 1.00 12.61 127 TRP B CA 1
ATOM 2775 C C . TRP B 1 127 ? 23.668 0.594 -57.874 1.00 11.49 127 TRP B C 1
ATOM 2776 O O . TRP B 1 127 ? 23.097 1.653 -57.778 1.00 11.66 127 TRP B O 1
ATOM 2787 N N . ARG B 1 128 ? 24.918 0.420 -57.444 1.00 11.18 128 ARG B N 1
ATOM 2788 C CA . ARG B 1 128 ? 25.667 1.485 -56.727 1.00 12.10 128 ARG B CA 1
ATOM 2789 C C . ARG B 1 128 ? 25.919 2.649 -57.654 1.00 11.62 128 ARG B C 1
ATOM 2790 O O . ARG B 1 128 ? 25.647 3.829 -57.280 1.00 11.97 128 ARG B O 1
ATOM 2798 N N . GLY B 1 129 ? 26.461 2.386 -58.839 1.00 10.39 129 GLY B N 1
ATOM 2799 C CA . GLY B 1 129 ? 26.793 3.506 -59.725 1.00 10.26 129 GLY B CA 1
ATOM 2800 C C . GLY B 1 129 ? 25.550 4.094 -60.368 1.00 9.92 129 GLY B C 1
ATOM 2801 O O . GLY B 1 129 ? 25.507 5.317 -60.603 1.00 9.69 129 GLY B O 1
ATOM 2802 N N . LEU B 1 130 ? 24.556 3.279 -60.675 1.00 10.07 130 LEU B N 1
ATOM 2803 C CA . LEU B 1 130 ? 23.250 3.778 -61.170 1.00 10.59 130 LEU B CA 1
ATOM 2804 C C . LEU B 1 130 ? 22.735 4.782 -60.135 1.00 10.80 130 LEU B C 1
ATOM 2805 O O . LEU B 1 130 ? 22.331 5.915 -60.472 1.00 10.93 130 LEU B O 1
ATOM 2810 N N . CYS B 1 131 ? 22.705 4.377 -58.869 1.00 10.79 131 CYS B N 1
ATOM 2811 C CA . CYS B 1 131 ? 22.167 5.270 -57.807 1.00 12.86 131 CYS B CA 1
ATOM 2812 C C . CYS B 1 131 ? 22.982 6.569 -57.773 1.00 11.04 131 CYS B C 1
ATOM 2813 O O . CYS B 1 131 ? 22.450 7.664 -57.695 1.00 12.12 131 CYS B O 1
ATOM 2816 N N . ALA B 1 132 ? 24.301 6.453 -57.817 1.00 11.72 132 ALA B N 1
ATOM 2817 C CA . ALA B 1 132 ? 25.215 7.575 -57.654 1.00 12.01 132 ALA B CA 1
ATOM 2818 C C . ALA B 1 132 ? 25.133 8.543 -58.823 1.00 11.92 132 ALA B C 1
ATOM 2819 O O . ALA B 1 132 ? 25.640 9.684 -58.656 1.00 13.43 132 ALA B O 1
ATOM 2821 N N . GLY B 1 133 ? 24.639 8.123 -59.995 1.00 9.75 133 GLY B N 1
ATOM 2822 C CA . GLY B 1 133 ? 24.443 9.021 -61.145 1.00 10.20 133 GLY B CA 1
ATOM 2823 C C . GLY B 1 133 ? 25.427 8.808 -62.311 1.00 9.50 133 GLY B C 1
ATOM 2824 O O . GLY B 1 133 ? 25.645 9.711 -63.068 1.00 9.97 133 GLY B O 1
ATOM 2825 N N . VAL B 1 134 ? 25.960 7.604 -62.458 1.00 9.32 134 VAL B N 1
ATOM 2826 C CA . VAL B 1 134 ? 26.870 7.325 -63.602 1.00 9.45 134 VAL B CA 1
ATOM 2827 C C . VAL B 1 134 ? 26.178 7.616 -64.934 1.00 8.74 134 VAL B C 1
ATOM 2828 O O . VAL B 1 134 ? 26.864 8.122 -65.820 1.00 7.91 134 VAL B O 1
ATOM 2832 N N . LEU B 1 135 ? 24.866 7.357 -65.092 1.00 8.94 135 LEU B N 1
ATOM 2833 C CA . LEU B 1 135 ? 24.224 7.645 -66.400 1.00 8.94 135 LEU B CA 1
ATOM 2834 C C . LEU B 1 135 ? 24.171 9.147 -66.620 1.00 9.47 135 LEU B C 1
ATOM 2835 O O . LEU B 1 135 ? 24.516 9.625 -67.708 1.00 10.03 135 LEU B O 1
ATOM 2840 N N . GLU B 1 136 ? 23.746 9.897 -65.596 1.00 9.91 136 GLU B N 1
ATOM 2841 C CA . GLU B 1 136 ? 23.657 11.370 -65.739 1.00 8.99 136 GLU B CA 1
ATOM 2842 C C . GLU B 1 136 ? 25.064 11.948 -66.004 1.00 9.16 136 GLU B C 1
ATOM 2843 O O . GLU B 1 136 ? 25.202 12.898 -66.790 1.00 8.95 136 GLU B O 1
ATOM 2849 N N . GLU B 1 137 ? 26.100 11.465 -65.312 1.00 8.75 137 GLU B N 1
ATOM 2850 C CA . GLU B 1 137 ? 27.494 11.922 -65.527 1.00 8.81 137 GLU B CA 1
ATOM 2851 C C . GLU B 1 137 ? 27.910 11.641 -66.977 1.00 8.32 137 GLU B C 1
ATOM 2852 O O . GLU B 1 137 ? 28.589 12.468 -67.591 1.00 9.43 137 GLU B O 1
ATOM 2858 N N . THR B 1 138 ? 27.572 10.461 -67.482 1.00 8.70 138 THR B N 1
ATOM 2859 C CA . THR B 1 138 ? 27.934 10.128 -68.876 1.00 8.28 138 THR B CA 1
ATOM 2860 C C . THR B 1 138 ? 27.217 11.078 -69.842 1.00 9.22 138 THR B C 1
ATOM 2861 O O . THR B 1 138 ? 27.850 11.598 -70.784 1.00 9.49 138 THR B O 1
ATOM 2865 N N . VAL B 1 139 ? 25.924 11.305 -69.651 1.00 9.58 139 VAL B N 1
ATOM 2866 C CA . VAL B 1 139 ? 25.158 12.229 -70.514 1.00 10.00 139 VAL B CA 1
ATOM 2867 C C . VAL B 1 139 ? 25.786 13.618 -70.478 1.00 10.13 139 VAL B C 1
ATOM 2868 O O . VAL B 1 139 ? 25.885 14.288 -71.529 1.00 11.38 139 VAL B O 1
ATOM 2872 N N . SER B 1 140 ? 26.260 14.043 -69.326 1.00 10.28 140 SER B N 1
ATOM 2873 C CA . SER B 1 140 ? 26.878 15.376 -69.144 1.00 12.32 140 SER B CA 1
ATOM 2874 C C . SER B 1 140 ? 28.115 15.569 -70.032 1.00 12.74 140 SER B C 1
ATOM 2875 O O . SER B 1 140 ? 28.493 16.727 -70.336 1.00 13.48 140 SER B O 1
ATOM 2878 N N . CYS B 1 141 ? 28.754 14.495 -70.480 1.00 11.24 141 CYS B N 1
ATOM 2879 C CA . CYS B 1 141 ? 29.955 14.631 -71.306 1.00 10.71 141 CYS B CA 1
ATOM 2880 C C . CYS B 1 141 ? 29.598 14.986 -72.757 1.00 10.63 141 CYS B C 1
ATOM 2881 O O . CYS B 1 141 ? 30.509 15.383 -73.504 1.00 11.97 141 CYS B O 1
ATOM 2884 N N . PHE B 1 142 ? 28.369 14.760 -73.176 1.00 10.22 142 PHE B N 1
ATOM 2885 C CA . PHE B 1 142 ? 27.906 15.041 -74.560 1.00 10.49 142 PHE B CA 1
ATOM 2886 C C . PHE B 1 142 ? 27.820 16.544 -74.797 1.00 11.10 142 PHE B C 1
ATOM 2887 O O . PHE B 1 142 ? 27.281 17.300 -73.949 1.00 12.83 142 PHE B O 1
ATOM 2895 N N . ALA B 1 143 ? 28.248 16.934 -75.981 1.00 11.07 143 ALA B N 1
ATOM 2896 C CA . ALA B 1 143 ? 28.018 18.310 -76.495 1.00 12.45 143 ALA B CA 1
ATOM 2897 C C . ALA B 1 143 ? 26.564 18.454 -76.971 1.00 11.83 143 ALA B C 1
ATOM 2898 O O . ALA B 1 143 ? 25.903 19.552 -76.736 1.00 14.31 143 ALA B O 1
ATOM 2900 N N . ASP B 1 144 ? 26.016 17.417 -77.592 1.00 11.45 144 ASP B N 1
ATOM 2901 C CA . ASP B 1 144 ? 24.692 17.487 -78.231 1.00 12.20 144 ASP B CA 1
ATOM 2902 C C . ASP B 1 144 ? 23.623 17.745 -77.194 1.00 13.39 144 ASP B C 1
ATOM 2903 O O . ASP B 1 144 ? 23.837 17.410 -75.992 1.00 14.11 144 ASP B O 1
ATOM 2908 N N . ASN B 1 145 ? 22.471 18.209 -77.687 1.00 13.74 145 ASN B N 1
ATOM 2909 C CA . ASN B 1 145 ? 21.264 18.326 -76.864 1.00 16.44 145 ASN B CA 1
ATOM 2910 C C . ASN B 1 145 ? 20.904 16.916 -76.404 1.00 15.56 145 ASN B C 1
ATOM 2911 O O . ASN B 1 145 ? 20.858 16.006 -77.230 1.00 13.52 145 ASN B O 1
ATOM 2916 N N . PRO B 1 146 ? 20.541 16.698 -75.118 1.00 15.69 146 PRO B N 1
ATOM 2917 C CA . PRO B 1 146 ? 20.124 15.365 -74.674 1.00 15.62 146 PRO B CA 1
ATOM 2918 C C . PRO B 1 146 ? 18.965 14.764 -75.472 1.00 14.61 146 PRO B C 1
ATOM 2919 O O . PRO B 1 146 ? 18.868 13.539 -75.542 1.00 12.90 146 PRO B O 1
ATOM 2923 N N . GLU B 1 147 ? 18.094 15.567 -76.101 1.00 15.63 147 GLU B N 1
ATOM 2924 C CA . GLU B 1 147 ? 16.965 15.027 -76.892 1.00 17.05 147 GLU B CA 1
ATOM 2925 C C . GLU B 1 147 ? 17.508 14.220 -78.081 1.00 14.02 147 GLU B C 1
ATOM 2926 O O . GLU B 1 147 ? 16.781 13.439 -78.625 1.00 15.16 147 GLU B O 1
ATOM 2932 N N . ASN B 1 148 ? 18.743 14.478 -78.497 1.00 15.01 148 ASN B N 1
ATOM 2933 C CA . ASN B 1 148 ? 19.361 13.795 -79.655 1.00 15.12 148 ASN B CA 1
ATOM 2934 C C . ASN B 1 148 ? 20.174 12.581 -79.219 1.00 13.38 148 ASN B C 1
ATOM 2935 O O . ASN B 1 148 ? 20.863 11.969 -80.106 1.00 12.78 148 ASN B O 1
ATOM 2940 N N . ILE B 1 149 ? 20.206 12.231 -77.941 1.00 11.80 149 ILE B N 1
ATOM 2941 C CA . ILE B 1 149 ? 21.031 11.086 -77.453 1.00 12.10 149 ILE B CA 1
ATOM 2942 C C . ILE B 1 149 ? 20.184 9.839 -77.422 1.00 11.84 149 ILE B C 1
ATOM 2943 O O . ILE B 1 149 ? 19.074 9.838 -76.810 1.00 14.35 149 ILE B O 1
ATOM 2948 N N . LEU B 1 150 ? 20.658 8.802 -78.105 1.00 11.33 150 LEU B N 1
ATOM 2949 C CA . LEU B 1 150 ? 20.030 7.473 -78.059 1.00 11.36 150 LEU B CA 1
ATOM 2950 C C . LEU B 1 150 ? 20.738 6.676 -76.967 1.00 9.98 150 LEU B C 1
ATOM 2951 O O . LEU B 1 150 ? 21.983 6.763 -76.854 1.00 9.70 150 LEU B O 1
ATOM 2956 N N . ALA B 1 151 ? 19.988 6.001 -76.135 1.00 11.44 151 ALA B N 1
ATOM 2957 C CA . ALA B 1 151 ? 20.564 5.119 -75.111 1.00 10.96 151 ALA B CA 1
ATOM 2958 C C . ALA B 1 151 ? 20.004 3.719 -75.266 1.00 11.47 151 ALA B C 1
ATOM 2959 O O . ALA B 1 151 ? 18.784 3.599 -75.384 1.00 13.26 151 ALA B O 1
ATOM 2961 N N . TRP B 1 152 ? 20.860 2.719 -75.269 1.00 10.11 152 TRP B N 1
ATOM 2962 C CA . TRP B 1 152 ? 20.511 1.305 -75.395 1.00 10.51 152 TRP B CA 1
ATOM 2963 C C . TRP B 1 152 ? 20.807 0.638 -74.067 1.00 10.82 152 TRP B C 1
ATOM 2964 O O . TRP B 1 152 ? 21.993 0.665 -73.616 1.00 11.62 152 TRP B O 1
ATOM 2975 N N . LEU B 1 153 ? 19.762 0.056 -73.484 1.00 10.97 153 LEU B N 1
ATOM 2976 C CA . LEU B 1 153 ? 19.853 -0.663 -72.185 1.00 11.32 153 LEU B CA 1
ATOM 2977 C C . LEU B 1 153 ? 20.238 -2.101 -72.495 1.00 11.33 153 LEU B C 1
ATOM 2978 O O . LEU B 1 153 ? 19.462 -2.845 -73.126 1.00 11.80 153 LEU B O 1
ATOM 2983 N N . GLY B 1 154 ? 21.458 -2.458 -72.178 1.00 10.93 154 GLY B N 1
ATOM 2984 C CA . GLY B 1 154 ? 21.986 -3.800 -72.465 1.00 11.52 154 GLY B CA 1
ATOM 2985 C C . GLY B 1 154 ? 21.466 -4.855 -71.481 1.00 12.53 154 GLY B C 1
ATOM 2986 O O . GLY B 1 154 ? 20.676 -4.572 -70.559 1.00 12.91 154 GLY B O 1
ATOM 2987 N N . PRO B 1 155 ? 21.874 -6.120 -71.666 1.00 12.65 155 PRO B N 1
ATOM 2988 C CA . PRO B 1 155 ? 21.407 -7.227 -70.817 1.00 13.42 155 PRO B CA 1
ATOM 2989 C C . PRO B 1 155 ? 21.923 -7.038 -69.389 1.00 12.45 155 PRO B C 1
ATOM 2990 O O . PRO B 1 155 ? 23.088 -6.937 -69.157 1.00 11.97 155 PRO B O 1
ATOM 2994 N N . ALA B 1 156 ? 20.975 -7.077 -68.463 1.00 13.32 156 ALA B N 1
ATOM 2995 C CA . ALA B 1 156 ? 21.149 -6.841 -67.027 1.00 14.45 156 ALA B CA 1
ATOM 2996 C C . ALA B 1 156 ? 20.246 -7.809 -66.267 1.00 17.00 156 ALA B C 1
ATOM 2997 O O . ALA B 1 156 ? 19.399 -8.511 -66.891 1.00 15.75 156 ALA B O 1
ATOM 2999 N N . ILE B 1 157 ? 20.380 -7.776 -64.955 1.00 16.04 157 ILE B N 1
ATOM 3000 C CA . ILE B 1 157 ? 19.473 -8.569 -64.065 1.00 16.70 157 ILE B CA 1
ATOM 3001 C C . ILE B 1 157 ? 18.114 -7.858 -64.010 1.00 17.66 157 ILE B C 1
ATOM 3002 O O . ILE B 1 157 ? 18.045 -6.731 -63.509 1.00 19.90 157 ILE B O 1
ATOM 3007 N N . GLY B 1 158 ? 17.054 -8.548 -64.467 1.00 18.90 158 GLY B N 1
ATOM 3008 C CA . GLY B 1 158 ? 15.705 -7.964 -64.604 1.00 23.80 158 GLY B CA 1
ATOM 3009 C C . GLY B 1 158 ? 14.913 -8.087 -63.307 1.00 23.15 158 GLY B C 1
ATOM 3010 O O . GLY B 1 158 ? 15.426 -8.675 -62.327 1.00 20.63 158 GLY B O 1
ATOM 3011 N N . PRO B 1 159 ? 13.727 -7.430 -63.192 1.00 23.53 159 PRO B N 1
ATOM 3012 C CA . PRO B 1 159 ? 13.050 -7.356 -61.909 1.00 23.17 159 PRO B CA 1
ATOM 3013 C C . PRO B 1 159 ? 12.520 -8.718 -61.445 1.00 22.71 159 PRO B C 1
ATOM 3014 O O . PRO B 1 159 ? 12.250 -8.771 -60.284 1.00 27.00 159 PRO B O 1
ATOM 3018 N N . ARG B 1 160 ? 12.471 -9.747 -62.314 1.00 24.13 160 ARG B N 1
ATOM 3019 C CA . ARG B 1 160 ? 12.105 -11.137 -61.902 1.00 27.74 160 ARG B CA 1
ATOM 3020 C C . ARG B 1 160 ? 13.125 -11.614 -60.871 1.00 27.46 160 ARG B C 1
ATOM 3021 O O . ARG B 1 160 ? 12.731 -12.331 -59.943 1.00 32.46 160 ARG B O 1
ATOM 3029 N N . ALA B 1 161 ? 14.398 -11.246 -61.029 1.00 22.49 161 ALA B N 1
ATOM 3030 C CA . ALA B 1 161 ? 15.530 -11.839 -60.284 1.00 21.34 161 ALA B CA 1
ATOM 3031 C C . ALA B 1 161 ? 16.235 -10.851 -59.348 1.00 21.96 161 ALA B C 1
ATOM 3032 O O . ALA B 1 161 ? 17.053 -11.327 -58.566 1.00 22.24 161 ALA B O 1
ATOM 3034 N N . PHE B 1 162 ? 16.066 -9.529 -59.485 1.00 20.55 162 PHE B N 1
ATOM 3035 C CA . PHE B 1 162 ? 16.924 -8.549 -58.770 1.00 19.07 162 PHE B CA 1
ATOM 3036 C C . PHE B 1 162 ? 16.305 -8.178 -57.424 1.00 20.14 162 PHE B C 1
ATOM 3037 O O . PHE B 1 162 ? 15.793 -7.084 -57.235 1.00 22.14 162 PHE B O 1
ATOM 3045 N N . GLU B 1 163 ? 16.398 -9.139 -56.492 1.00 26.59 163 GLU B N 1
ATOM 3046 C CA . GLU B 1 163 ? 15.980 -8.968 -55.080 1.00 28.69 163 GLU B CA 1
ATOM 3047 C C . GLU B 1 163 ? 16.985 -8.070 -54.339 1.00 23.62 163 GLU B C 1
ATOM 3048 O O . GLU B 1 163 ? 18.197 -8.364 -54.385 1.00 25.44 163 GLU B O 1
ATOM 3054 N N . VAL B 1 164 ? 16.526 -6.988 -53.719 1.00 22.36 164 VAL B N 1
ATOM 3055 C CA . VAL B 1 164 ? 17.425 -6.104 -52.930 1.00 26.25 164 VAL B CA 1
ATOM 3056 C C . VAL B 1 164 ? 16.816 -5.749 -51.570 1.00 27.88 164 VAL B C 1
ATOM 3057 O O . VAL B 1 164 ? 15.571 -5.704 -51.440 1.00 26.75 164 VAL B O 1
ATOM 3061 N N . GLY B 1 165 ? 17.688 -5.396 -50.632 1.00 27.24 165 GLY B N 1
ATOM 3062 C CA . GLY B 1 165 ? 17.317 -4.962 -49.271 1.00 28.33 165 GLY B CA 1
ATOM 3063 C C . GLY B 1 165 ? 16.970 -3.491 -49.215 1.00 29.89 165 GLY B C 1
ATOM 3064 O O . GLY B 1 165 ? 17.091 -2.789 -50.231 1.00 26.98 165 GLY B O 1
ATOM 3065 N N . GLY B 1 166 ? 16.560 -3.009 -48.050 1.00 25.39 166 GLY B N 1
ATOM 3066 C CA . GLY B 1 166 ? 16.114 -1.625 -47.851 1.00 30.58 166 GLY B CA 1
ATOM 3067 C C . GLY B 1 166 ? 17.244 -0.644 -48.040 1.00 28.07 166 GLY B C 1
ATOM 3068 O O . GLY B 1 166 ? 16.937 0.518 -48.363 1.00 38.32 166 GLY B O 1
ATOM 3069 N N . GLU B 1 167 ? 18.491 -1.078 -47.837 1.00 31.44 167 GLU B N 1
ATOM 3070 C CA . GLU B 1 167 ? 19.687 -0.209 -47.962 1.00 33.91 167 GLU B CA 1
ATOM 3071 C C . GLU B 1 167 ? 19.785 0.312 -49.415 1.00 26.52 167 GLU B C 1
ATOM 3072 O O . GLU B 1 167 ? 20.084 1.511 -49.568 1.00 28.25 167 GLU B O 1
ATOM 3078 N N . VAL B 1 168 ? 19.528 -0.552 -50.411 1.00 26.50 168 VAL B N 1
ATOM 3079 C CA . VAL B 1 168 ? 19.499 -0.202 -51.869 1.00 24.87 168 VAL B CA 1
ATOM 3080 C C . VAL B 1 168 ? 18.286 0.705 -52.143 1.00 23.30 168 VAL B C 1
ATOM 3081 O O . VAL B 1 168 ? 18.455 1.810 -52.704 1.00 21.39 168 VAL B O 1
ATOM 3085 N N . ARG B 1 169 ? 17.112 0.277 -51.672 1.00 24.93 169 ARG B N 1
ATOM 3086 C CA . ARG B 1 169 ? 15.864 1.070 -51.764 1.00 27.29 169 ARG B CA 1
ATOM 3087 C C . ARG B 1 169 ? 16.085 2.475 -51.178 1.00 27.48 169 ARG B C 1
ATOM 3088 O O . ARG B 1 169 ? 15.866 3.474 -51.904 1.00 28.09 169 ARG B O 1
ATOM 3096 N N . GLU B 1 170 ? 16.582 2.606 -49.939 1.00 23.34 170 GLU B N 1
ATOM 3097 C CA . GLU B 1 170 ? 16.792 3.935 -49.309 1.00 25.56 170 GLU B CA 1
ATOM 3098 C C . GLU B 1 170 ? 17.746 4.808 -50.133 1.00 19.94 170 GLU B C 1
ATOM 3099 O O . GLU B 1 170 ? 17.579 6.044 -50.158 1.00 22.46 170 GLU B O 1
ATOM 3105 N N . ALA B 1 171 ? 18.834 4.207 -50.659 1.00 20.88 171 ALA B N 1
ATOM 3106 C CA . ALA B 1 171 ? 19.876 4.967 -51.373 1.00 17.77 171 ALA B CA 1
ATOM 3107 C C . ALA B 1 171 ? 19.250 5.636 -52.610 1.00 14.35 171 ALA B C 1
ATOM 3108 O O . ALA B 1 171 ? 19.520 6.762 -52.852 1.00 17.51 171 ALA B O 1
ATOM 3110 N N . PHE B 1 172 ? 18.400 4.886 -53.308 1.00 18.35 172 PHE B N 1
ATOM 3111 C CA . PHE B 1 172 ? 17.666 5.365 -54.514 1.00 18.47 172 PHE B CA 1
ATOM 3112 C C . PHE B 1 172 ? 16.635 6.417 -54.105 1.00 19.83 172 PHE B C 1
ATOM 3113 O O . PHE B 1 172 ? 16.513 7.465 -54.708 1.00 19.00 172 PHE B O 1
ATOM 3121 N N . MET B 1 173 ? 15.954 6.201 -52.994 1.00 23.66 173 MET B N 1
ATOM 3122 C CA . MET B 1 173 ? 14.909 7.207 -52.698 1.00 25.42 173 MET B CA 1
ATOM 3123 C C . MET B 1 173 ? 15.447 8.513 -52.110 1.00 26.29 173 MET B C 1
ATOM 3124 O O . MET B 1 173 ? 14.820 9.528 -52.398 1.00 32.67 173 MET B O 1
ATOM 3129 N N . ALA B 1 174 ? 16.659 8.557 -51.525 1.00 24.63 174 ALA B N 1
ATOM 3130 C CA . ALA B 1 174 ? 17.403 9.777 -51.137 1.00 26.10 174 ALA B CA 1
ATOM 3131 C C . ALA B 1 174 ? 17.835 10.655 -52.322 1.00 28.57 174 ALA B C 1
ATOM 3132 O O . ALA B 1 174 ? 18.203 11.861 -52.116 1.00 31.42 174 ALA B O 1
ATOM 3134 N N . VAL B 1 175 ? 17.878 10.105 -53.525 1.00 20.30 175 VAL B N 1
ATOM 3135 C CA . VAL B 1 175 ? 18.312 10.871 -54.717 1.00 20.34 175 VAL B CA 1
ATOM 3136 C C . VAL B 1 175 ? 17.043 11.385 -55.398 1.00 15.50 175 VAL B C 1
ATOM 3137 O O . VAL B 1 175 ? 17.107 12.494 -55.885 1.00 18.50 175 VAL B O 1
ATOM 3141 N N . ASP B 1 176 ? 16.028 10.517 -55.462 1.00 17.87 176 ASP B N 1
ATOM 3142 C CA . ASP B 1 176 ? 14.859 10.667 -56.366 1.00 18.67 176 ASP B CA 1
ATOM 3143 C C . ASP B 1 176 ? 13.732 9.699 -55.950 1.00 17.57 176 ASP B C 1
ATOM 3144 O O . ASP B 1 176 ? 13.824 8.502 -56.200 1.00 21.22 176 ASP B O 1
ATOM 3149 N N . ALA B 1 177 ? 12.640 10.215 -55.368 1.00 26.10 177 ALA B N 1
ATOM 3150 C CA . ALA B 1 177 ? 11.502 9.432 -54.813 1.00 24.97 177 ALA B CA 1
ATOM 3151 C C . ALA B 1 177 ? 10.796 8.537 -55.840 1.00 23.05 177 ALA B C 1
ATOM 3152 O O . ALA B 1 177 ? 10.275 7.458 -55.429 1.00 22.91 177 ALA B O 1
ATOM 3154 N N . LYS B 1 178 ? 10.758 8.951 -57.123 1.00 23.01 178 LYS B N 1
ATOM 3155 C CA . LYS B 1 178 ? 10.081 8.226 -58.236 1.00 22.50 178 LYS B CA 1
ATOM 3156 C C . LYS B 1 178 ? 10.599 6.780 -58.295 1.00 19.79 178 LYS B C 1
ATOM 3157 O O . LYS B 1 178 ? 9.855 5.880 -58.725 1.00 18.75 178 LYS B O 1
ATOM 3163 N N . ALA B 1 179 ? 11.811 6.519 -57.755 1.00 19.06 179 ALA B N 1
ATOM 3164 C CA . ALA B 1 179 ? 12.415 5.170 -57.711 1.00 19.50 179 ALA B CA 1
ATOM 3165 C C . ALA B 1 179 ? 11.515 4.160 -57.010 1.00 17.33 179 ALA B C 1
ATOM 3166 O O . ALA B 1 179 ? 11.586 2.943 -57.348 1.00 20.26 179 ALA B O 1
ATOM 3168 N N . SER B 1 180 ? 10.618 4.630 -56.118 1.00 23.68 180 SER B N 1
ATOM 3169 C CA . SER B 1 180 ? 9.614 3.760 -55.459 1.00 23.80 180 SER B CA 1
ATOM 3170 C C . SER B 1 180 ? 8.859 2.959 -56.499 1.00 20.34 180 SER B C 1
ATOM 3171 O O . SER B 1 180 ? 8.621 1.795 -56.245 1.00 24.85 180 SER B O 1
ATOM 3174 N N . ALA B 1 181 ? 8.546 3.527 -57.676 1.00 23.29 181 ALA B N 1
ATOM 3175 C CA . ALA B 1 181 ? 7.780 2.783 -58.708 1.00 23.22 181 ALA B CA 1
ATOM 3176 C C . ALA B 1 181 ? 8.535 1.529 -59.169 1.00 21.61 181 ALA B C 1
ATOM 3177 O O . ALA B 1 181 ? 7.900 0.560 -59.596 1.00 21.31 181 ALA B O 1
ATOM 3179 N N . ALA B 1 182 ? 9.877 1.535 -59.042 1.00 23.36 182 ALA B N 1
ATOM 3180 C CA . ALA B 1 182 ? 10.788 0.503 -59.565 1.00 23.02 182 ALA B CA 1
ATOM 3181 C C . ALA B 1 182 ? 11.085 -0.528 -58.487 1.00 21.70 182 ALA B C 1
ATOM 3182 O O . ALA B 1 182 ? 11.784 -1.510 -58.770 1.00 22.22 182 ALA B O 1
ATOM 3184 N N . PHE B 1 183 ? 10.488 -0.352 -57.297 1.00 24.80 183 PHE B N 1
ATOM 3185 C CA . PHE B 1 183 ? 10.648 -1.291 -56.157 1.00 24.99 183 PHE B CA 1
ATOM 3186 C C . PHE B 1 183 ? 9.278 -1.806 -55.733 1.00 25.72 183 PHE B C 1
ATOM 3187 O O . PHE B 1 183 ? 8.416 -0.970 -55.461 1.00 27.86 183 PHE B O 1
ATOM 3195 N N . ILE B 1 184 ? 9.134 -3.116 -55.743 1.00 24.73 184 ILE B N 1
ATOM 3196 C CA . ILE B 1 184 ? 7.909 -3.823 -55.275 1.00 33.59 184 ILE B CA 1
ATOM 3197 C C . ILE B 1 184 ? 8.306 -4.653 -54.051 1.00 33.90 184 ILE B C 1
ATOM 3198 O O . ILE B 1 184 ? 9.209 -5.536 -54.168 1.00 25.72 184 ILE B O 1
ATOM 3203 N N . GLN B 1 185 ? 7.705 -4.329 -52.899 1.00 36.64 185 GLN B N 1
ATOM 3204 C CA . GLN B 1 185 ? 7.874 -5.089 -51.636 1.00 44.02 185 GLN B CA 1
ATOM 3205 C C . GLN B 1 185 ? 7.792 -6.566 -52.013 1.00 37.05 185 GLN B C 1
ATOM 3206 O O . GLN B 1 185 ? 6.971 -6.894 -52.871 1.00 36.76 185 GLN B O 1
ATOM 3212 N N . HIS B 1 186 ? 8.693 -7.366 -51.456 1.00 36.46 186 HIS B N 1
ATOM 3213 C CA . HIS B 1 186 ? 8.852 -8.820 -51.707 1.00 37.23 186 HIS B CA 1
ATOM 3214 C C . HIS B 1 186 ? 9.380 -9.475 -50.424 1.00 42.47 186 HIS B C 1
ATOM 3215 O O . HIS B 1 186 ? 10.609 -9.601 -50.307 1.00 37.07 186 HIS B O 1
ATOM 3222 N N . GLY B 1 187 ? 8.480 -9.792 -49.476 1.00 45.20 187 GLY B N 1
ATOM 3223 C CA . GLY B 1 187 ? 8.742 -10.615 -48.275 1.00 41.57 187 GLY B CA 1
ATOM 3224 C C . GLY B 1 187 ? 10.095 -10.363 -47.627 1.00 43.30 187 GLY B C 1
ATOM 3225 O O . GLY B 1 187 ? 10.968 -11.274 -47.729 1.00 43.90 187 GLY B O 1
ATOM 3226 N N . ASP B 1 188 ? 10.232 -9.204 -46.950 1.00 41.42 188 ASP B N 1
ATOM 3227 C CA . ASP B 1 188 ? 11.435 -8.678 -46.226 1.00 47.76 188 ASP B CA 1
ATOM 3228 C C . ASP B 1 188 ? 12.254 -7.756 -47.142 1.00 45.22 188 ASP B C 1
ATOM 3229 O O . ASP B 1 188 ? 12.814 -6.749 -46.629 1.00 45.33 188 ASP B O 1
ATOM 3234 N N . LYS B 1 189 ? 12.329 -8.104 -48.434 1.00 42.36 189 LYS B N 1
ATOM 3235 C CA . LYS B 1 189 ? 13.172 -7.447 -49.465 1.00 38.18 189 LYS B CA 1
ATOM 3236 C C . LYS B 1 189 ? 12.264 -6.758 -50.496 1.00 40.63 189 LYS B C 1
ATOM 3237 O O . LYS B 1 189 ? 11.063 -6.524 -50.202 1.00 34.01 189 LYS B O 1
ATOM 3243 N N . TYR B 1 190 ? 12.832 -6.394 -51.646 1.00 36.33 190 TYR B N 1
ATOM 3244 C CA . TYR B 1 190 ? 12.118 -5.750 -52.773 1.00 33.32 190 TYR B CA 1
ATOM 3245 C C . TYR B 1 190 ? 12.567 -6.451 -54.061 1.00 33.05 190 TYR B C 1
ATOM 3246 O O . TYR B 1 190 ? 13.616 -7.117 -54.077 1.00 29.49 190 TYR B O 1
ATOM 3255 N N . LEU B 1 191 ? 11.721 -6.402 -55.084 1.00 27.58 191 LEU B N 1
ATOM 3256 C CA . LEU B 1 191 ? 12.192 -6.595 -56.466 1.00 28.22 191 LEU B CA 1
ATOM 3257 C C . LEU B 1 191 ? 12.485 -5.208 -56.998 1.00 21.97 191 LEU B C 1
ATOM 3258 O O . LEU B 1 191 ? 11.602 -4.359 -56.884 1.00 23.85 191 LEU B O 1
ATOM 3263 N N . ALA B 1 192 ? 13.677 -5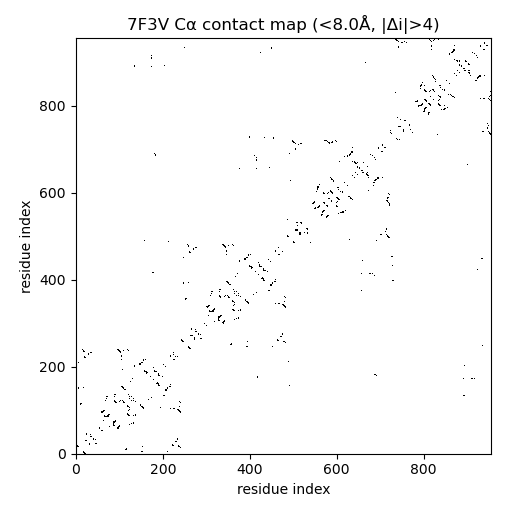.038 -57.604 1.00 25.61 192 ALA B N 1
ATOM 3264 C CA . ALA B 1 192 ? 14.141 -3.764 -58.201 1.00 20.16 192 ALA B CA 1
ATOM 3265 C C . ALA B 1 192 ? 14.182 -3.867 -59.732 1.00 16.75 192 ALA B C 1
ATOM 3266 O O . ALA B 1 192 ? 14.687 -4.851 -60.236 1.00 18.13 192 ALA B O 1
ATOM 3268 N N . ASP B 1 193 ? 13.608 -2.867 -60.401 1.00 18.90 193 ASP B N 1
ATOM 3269 C CA . ASP B 1 193 ? 13.644 -2.830 -61.886 1.00 17.98 193 ASP B CA 1
ATOM 3270 C C . ASP B 1 193 ? 14.747 -1.855 -62.305 1.00 15.66 193 ASP B C 1
ATOM 3271 O O . ASP B 1 193 ? 14.519 -0.668 -62.308 1.00 15.08 193 ASP B O 1
ATOM 3276 N N . ILE B 1 194 ? 15.904 -2.433 -62.643 1.00 16.37 194 ILE B N 1
ATOM 3277 C CA . ILE B 1 194 ? 17.148 -1.686 -62.995 1.00 15.75 194 ILE B CA 1
ATOM 3278 C C . ILE B 1 194 ? 16.923 -0.902 -64.291 1.00 14.45 194 ILE B C 1
ATOM 3279 O O . ILE B 1 194 ? 17.437 0.199 -64.404 1.00 12.93 194 ILE B O 1
ATOM 3284 N N . TYR B 1 195 ? 16.126 -1.458 -65.207 1.00 14.47 195 TYR B N 1
ATOM 3285 C CA . TYR B 1 195 ? 15.802 -0.781 -66.481 1.00 14.26 195 TYR B CA 1
ATOM 3286 C C . TYR B 1 195 ? 14.961 0.466 -66.229 1.00 14.84 195 TYR B C 1
ATOM 3287 O O . TYR B 1 195 ? 15.201 1.537 -66.779 1.00 15.19 195 TYR B O 1
ATOM 3296 N N . GLN B 1 196 ? 13.947 0.321 -65.364 1.00 14.02 196 GLN B N 1
ATOM 3297 C CA . GLN B 1 196 ? 13.034 1.404 -64.978 1.00 14.74 196 GLN B CA 1
ATOM 3298 C C . GLN B 1 196 ? 13.844 2.526 -64.293 1.00 13.06 196 GLN B C 1
ATOM 3299 O O . GLN B 1 196 ? 13.692 3.670 -64.590 1.00 14.93 196 GLN B O 1
ATOM 3305 N N . LEU B 1 197 ? 14.738 2.164 -63.377 1.00 15.29 197 LEU B N 1
ATOM 3306 C CA . LEU B 1 197 ? 15.577 3.171 -62.688 1.00 14.67 197 LEU B CA 1
ATOM 3307 C C . LEU B 1 197 ? 16.457 3.901 -63.700 1.00 12.46 197 LEU B C 1
ATOM 3308 O O . LEU B 1 197 ? 16.490 5.111 -63.661 1.00 12.79 197 LEU B O 1
ATOM 3313 N N . ALA B 1 198 ? 17.088 3.160 -64.621 1.00 12.98 198 ALA B N 1
ATOM 3314 C CA . ALA B 1 198 ? 17.875 3.789 -65.710 1.00 13.34 198 ALA B CA 1
ATOM 3315 C C . ALA B 1 198 ? 17.006 4.715 -66.552 1.00 11.99 198 ALA B C 1
ATOM 3316 O O . ALA B 1 198 ? 17.414 5.831 -66.772 1.00 12.79 198 ALA B O 1
ATOM 3318 N N . ARG B 1 199 ? 15.791 4.322 -66.920 1.00 12.19 199 ARG B N 1
ATOM 3319 C CA . ARG B 1 199 ? 14.915 5.207 -67.728 1.00 12.92 199 ARG B CA 1
ATOM 3320 C C . ARG B 1 199 ? 14.576 6.461 -66.936 1.00 13.49 199 ARG B C 1
ATOM 3321 O O . ARG B 1 199 ? 14.578 7.558 -67.502 1.00 13.39 199 ARG B O 1
ATOM 3329 N N . GLN B 1 200 ? 14.346 6.313 -65.626 1.00 13.10 200 GLN B N 1
ATOM 3330 C CA . GLN B 1 200 ? 14.104 7.503 -64.770 1.00 13.79 200 GLN B CA 1
ATOM 3331 C C . GLN B 1 200 ? 15.319 8.426 -64.800 1.00 13.00 200 GLN B C 1
ATOM 3332 O O . GLN B 1 200 ? 15.171 9.617 -64.919 1.00 14.36 200 GLN B O 1
ATOM 3338 N N . ARG B 1 201 ? 16.505 7.886 -64.565 1.00 12.56 201 ARG B N 1
ATOM 3339 C CA . ARG B 1 201 ? 17.690 8.764 -64.464 1.00 13.40 201 ARG B CA 1
ATOM 3340 C C . ARG B 1 201 ? 17.997 9.416 -65.815 1.00 12.23 201 ARG B C 1
ATOM 3341 O O . ARG B 1 201 ? 18.455 10.546 -65.842 1.00 12.90 201 ARG B O 1
ATOM 3349 N N . LEU B 1 202 ? 17.817 8.667 -66.893 1.00 12.15 202 LEU B N 1
ATOM 3350 C CA . LEU B 1 202 ? 18.048 9.227 -68.242 1.00 11.16 202 LEU B CA 1
ATOM 3351 C C . LEU B 1 202 ? 17.040 10.358 -68.507 1.00 11.23 202 LEU B C 1
ATOM 3352 O O . LEU B 1 202 ? 17.466 11.392 -69.003 1.00 11.10 202 LEU B O 1
ATOM 3357 N N . ALA B 1 203 ? 15.763 10.129 -68.148 1.00 12.61 203 ALA B N 1
ATOM 3358 C CA . ALA B 1 203 ? 14.725 11.154 -68.422 1.00 13.41 203 ALA B CA 1
ATOM 3359 C C . ALA B 1 203 ? 15.021 12.363 -67.533 1.00 13.06 203 ALA B C 1
ATOM 3360 O O . ALA B 1 203 ? 14.816 13.526 -67.937 1.00 13.97 203 ALA B O 1
ATOM 3362 N N . ASN B 1 204 ? 15.609 12.124 -66.361 1.00 14.19 204 ASN B N 1
ATOM 3363 C CA . ASN B 1 204 ? 15.975 13.253 -65.480 1.00 14.27 204 ASN B CA 1
ATOM 3364 C C . ASN B 1 204 ? 16.908 14.259 -66.148 1.00 14.96 204 ASN B C 1
ATOM 3365 O O . ASN B 1 204 ? 16.890 15.436 -65.774 1.00 16.34 204 ASN B O 1
ATOM 3370 N N . VAL B 1 205 ? 17.771 13.818 -67.084 1.00 14.08 205 VAL B N 1
ATOM 3371 C CA . VAL B 1 205 ? 18.732 14.666 -67.819 1.00 12.25 205 VAL B CA 1
ATOM 3372 C C . VAL B 1 205 ? 18.320 14.777 -69.302 1.00 12.91 205 VAL B C 1
ATOM 3373 O O . VAL B 1 205 ? 19.142 15.173 -70.098 1.00 14.41 205 VAL B O 1
ATOM 3377 N N . GLY B 1 206 ? 17.061 14.517 -69.620 1.00 14.52 206 GLY B N 1
ATOM 3378 C CA . GLY B 1 206 ? 16.526 14.888 -70.942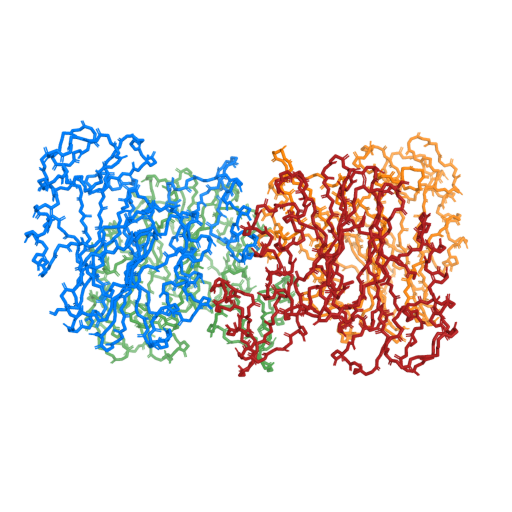 1.00 14.39 206 GLY B CA 1
ATOM 3379 C C . GLY B 1 206 ? 16.730 13.814 -71.989 1.00 15.00 206 GLY B C 1
ATOM 3380 O O . GLY B 1 206 ? 16.457 14.100 -73.168 1.00 15.30 206 GLY B O 1
ATOM 3381 N N . VAL B 1 207 ? 17.249 12.654 -71.611 1.00 15.50 207 VAL B N 1
ATOM 3382 C CA . VAL B 1 207 ? 17.373 11.536 -72.579 1.00 15.71 207 VAL B CA 1
ATOM 3383 C C . VAL B 1 207 ? 16.135 10.650 -72.509 1.00 19.26 207 VAL B C 1
ATOM 3384 O O . VAL B 1 207 ? 16.010 9.835 -71.506 1.00 20.05 207 VAL B O 1
ATOM 3388 N N . GLU B 1 208 ? 15.386 10.635 -73.609 1.00 25.75 208 GLU B N 1
ATOM 3389 C CA . GLU B 1 208 ? 14.157 9.815 -73.662 1.00 24.82 208 GLU B CA 1
ATOM 3390 C C . GLU B 1 208 ? 14.116 8.914 -74.894 1.00 21.83 208 GLU B C 1
ATOM 3391 O O . GLU B 1 208 ? 13.235 8.103 -74.905 1.00 21.01 208 GLU B O 1
ATOM 3397 N N . GLN B 1 209 ?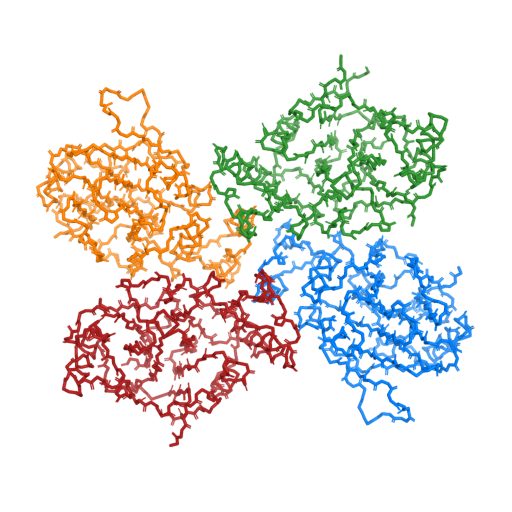 15.120 8.919 -75.772 1.00 18.54 209 GLN B N 1
ATOM 3398 C CA . GLN B 1 209 ? 15.228 7.899 -76.856 1.00 17.16 209 GLN B CA 1
ATOM 3399 C C . GLN B 1 209 ? 15.912 6.655 -76.298 1.00 15.74 209 GLN B C 1
ATOM 3400 O O . GLN B 1 209 ? 17.136 6.579 -76.422 1.00 14.26 209 GLN B O 1
ATOM 3406 N N . ILE B 1 210 ? 15.142 5.749 -75.697 1.00 14.20 210 ILE B N 1
ATOM 3407 C CA . ILE B 1 210 ? 15.713 4.590 -74.980 1.00 16.42 210 ILE B CA 1
ATOM 3408 C C . ILE B 1 210 ? 15.311 3.289 -75.672 1.00 16.43 210 ILE B C 1
ATOM 3409 O O . ILE B 1 210 ? 14.187 3.113 -76.135 1.00 16.51 210 ILE B O 1
ATOM 3414 N N . PHE B 1 211 ? 16.259 2.374 -75.784 1.00 13.00 211 PHE B N 1
ATOM 3415 C CA . PHE B 1 211 ? 16.094 1.094 -76.493 1.00 13.46 211 PHE B CA 1
ATOM 3416 C C . PHE B 1 211 ? 16.567 -0.045 -75.600 1.00 13.78 211 PHE B C 1
ATOM 3417 O O . PHE B 1 211 ? 17.251 0.198 -74.576 1.00 12.74 211 PHE B O 1
ATOM 3425 N N . GLY B 1 212 ? 16.254 -1.285 -75.975 1.00 14.62 212 GLY B N 1
ATOM 3426 C CA . GLY B 1 212 ? 16.718 -2.489 -75.283 1.00 15.26 212 GLY B CA 1
ATOM 3427 C C . GLY B 1 212 ? 15.913 -2.785 -74.042 1.00 16.09 212 GLY B C 1
ATOM 3428 O O . GLY B 1 212 ? 14.768 -2.395 -73.982 1.00 18.73 212 GLY B O 1
ATOM 3429 N N . GLY B 1 213 ? 16.530 -3.432 -73.067 1.00 18.03 213 GLY B N 1
ATOM 3430 C CA . GLY B 1 213 ? 15.942 -3.667 -71.735 1.00 19.23 213 GLY B CA 1
ATOM 3431 C C . GLY B 1 213 ? 14.978 -4.846 -71.692 1.00 20.56 213 GLY B C 1
ATOM 3432 O O . GLY B 1 213 ? 14.199 -4.849 -70.725 1.00 20.05 213 GLY B O 1
ATOM 3433 N N . ASP B 1 214 ? 15.117 -5.806 -72.616 1.00 21.29 214 ASP B N 1
ATOM 3434 C CA . ASP B 1 214 ? 14.197 -6.966 -72.802 1.00 25.17 214 ASP B CA 1
ATOM 3435 C C . ASP B 1 214 ? 14.817 -8.232 -72.215 1.00 25.56 214 ASP B C 1
ATOM 3436 O O . ASP B 1 214 ? 14.094 -9.257 -72.134 1.00 29.03 214 ASP B O 1
ATOM 3441 N N . ARG B 1 215 ? 16.093 -8.206 -71.829 1.00 21.49 215 ARG B N 1
ATOM 3442 C CA . ARG B 1 215 ? 16.843 -9.421 -71.450 1.00 21.47 215 ARG B CA 1
ATOM 3443 C C . ARG B 1 215 ? 16.899 -9.523 -69.918 1.00 18.62 215 ARG B C 1
ATOM 3444 O O . ARG B 1 215 ? 16.521 -8.538 -69.205 1.00 19.84 215 ARG B O 1
ATOM 3452 N N . CYS B 1 216 ? 17.374 -10.657 -69.443 1.00 21.65 216 CYS B N 1
ATOM 3453 C CA . CYS B 1 216 ? 17.571 -10.915 -67.996 1.00 21.04 216 CYS B CA 1
ATOM 3454 C C . CYS B 1 216 ? 18.754 -11.850 -67.837 1.00 19.14 216 CYS B C 1
ATOM 3455 O O . CYS B 1 216 ? 18.655 -13.015 -68.245 1.00 19.09 216 CYS B O 1
ATOM 3458 N N . THR B 1 217 ? 19.872 -11.350 -67.322 1.00 19.06 217 THR B N 1
ATOM 3459 C CA . THR B 1 217 ? 21.151 -12.088 -67.211 1.00 16.99 217 THR B CA 1
ATOM 3460 C C . THR B 1 217 ? 20.978 -13.321 -66.294 1.00 17.62 217 THR B C 1
ATOM 3461 O O . THR B 1 217 ? 21.651 -14.336 -66.533 1.00 20.81 217 THR B O 1
ATOM 3465 N N . TYR B 1 218 ? 20.194 -13.169 -65.223 1.00 19.27 218 TYR B N 1
ATOM 3466 C CA . TYR B 1 218 ? 19.906 -14.260 -64.255 1.00 22.59 218 TYR B CA 1
ATOM 3467 C C . TYR B 1 218 ? 19.054 -15.356 -64.927 1.00 20.32 218 TYR B C 1
ATOM 3468 O O . TYR B 1 218 ? 19.441 -16.532 -64.854 1.00 23.64 218 TYR B O 1
ATOM 3477 N N . THR B 1 219 ? 17.916 -14.987 -65.509 1.00 22.31 219 THR B N 1
ATOM 3478 C CA . THR B 1 219 ? 16.911 -15.947 -66.041 1.00 23.75 219 THR B CA 1
ATOM 3479 C C . THR B 1 219 ? 17.488 -16.678 -67.261 1.00 25.33 219 THR B C 1
ATOM 3480 O O . THR B 1 219 ? 17.249 -17.884 -67.399 1.00 25.32 219 THR B O 1
ATOM 3484 N N . GLU B 1 220 ? 18.223 -15.970 -68.135 1.00 23.22 220 GLU B N 1
ATOM 3485 C CA . GLU B 1 220 ? 18.763 -16.521 -69.401 1.00 22.91 220 GLU B CA 1
ATOM 3486 C C . GLU B 1 220 ? 20.194 -17.000 -69.185 1.00 24.94 220 GLU B C 1
ATOM 3487 O O . GLU B 1 220 ? 21.149 -16.473 -69.807 1.00 21.60 220 GLU B O 1
ATOM 3493 N N . ASN B 1 221 ? 20.350 -18.038 -68.377 1.00 24.74 221 ASN B N 1
ATOM 3494 C CA . ASN B 1 221 ? 21.652 -18.461 -67.822 1.00 27.33 221 ASN B CA 1
ATOM 3495 C C . ASN B 1 221 ? 22.452 -19.174 -68.914 1.00 25.24 221 ASN B C 1
ATOM 3496 O O . ASN B 1 221 ? 23.644 -19.327 -68.738 1.00 23.72 221 ASN B O 1
ATOM 3501 N N . GLU B 1 222 ? 21.782 -19.579 -69.992 1.00 25.36 222 GLU B N 1
ATOM 3502 C CA . GLU B 1 222 ? 22.414 -20.219 -71.173 1.00 27.68 222 GLU B CA 1
ATOM 3503 C C . GLU B 1 222 ? 23.099 -19.138 -72.007 1.00 23.60 222 GLU B C 1
ATOM 3504 O O . GLU B 1 222 ? 24.045 -19.487 -72.737 1.00 22.36 222 GLU B O 1
ATOM 3510 N N . THR B 1 223 ? 22.660 -17.879 -71.879 1.00 20.72 223 THR B N 1
ATOM 3511 C CA . THR B 1 223 ? 23.131 -16.770 -72.763 1.00 19.09 223 THR B CA 1
ATOM 3512 C C . THR B 1 223 ? 24.108 -15.858 -72.010 1.00 18.01 223 THR B C 1
ATOM 3513 O O . THR B 1 223 ? 25.057 -15.429 -72.634 1.00 15.55 223 THR B O 1
ATOM 3517 N N . PHE B 1 224 ? 23.926 -15.636 -70.711 1.00 16.27 224 PHE B N 1
ATOM 3518 C CA . PHE B 1 224 ? 24.665 -14.576 -69.970 1.00 16.14 224 PHE B CA 1
ATOM 3519 C C . PHE B 1 224 ? 25.256 -15.129 -68.695 1.00 16.33 224 PHE B C 1
ATOM 3520 O O . PHE B 1 224 ? 24.608 -16.022 -68.081 1.00 16.96 224 PHE B O 1
ATOM 3528 N N . PHE B 1 225 ? 26.449 -14.656 -68.308 1.00 15.41 225 PHE B N 1
ATOM 3529 C CA . PHE B 1 225 ? 26.962 -14.716 -66.914 1.00 15.03 225 PHE B CA 1
ATOM 3530 C C . PHE B 1 225 ? 26.091 -13.854 -65.990 1.00 17.12 225 PHE B C 1
ATOM 3531 O O . PHE B 1 225 ? 25.626 -12.768 -66.373 1.00 15.86 225 PHE B O 1
ATOM 3539 N N . SER B 1 226 ? 25.883 -14.321 -64.760 1.00 18.62 226 SER B N 1
ATOM 3540 C CA . SER B 1 226 ? 25.086 -13.621 -63.725 1.00 17.71 226 SER B CA 1
ATOM 3541 C C . SER B 1 226 ? 25.769 -13.781 -62.383 1.00 20.80 226 SER B C 1
ATOM 3542 O O . SER B 1 226 ? 25.836 -14.906 -61.894 1.00 19.89 226 SER B O 1
ATOM 3545 N N . TYR B 1 227 ? 26.310 -12.699 -61.835 1.00 18.87 227 TYR B N 1
ATOM 3546 C CA . TYR B 1 227 ? 26.944 -12.661 -60.495 1.00 19.33 227 TYR B CA 1
ATOM 3547 C C . TYR B 1 227 ? 25.905 -13.118 -59.470 1.00 17.38 227 TYR B C 1
ATOM 3548 O O . TYR B 1 227 ? 26.304 -13.888 -58.561 1.00 19.96 227 TYR B O 1
ATOM 3557 N N . ARG B 1 228 ? 24.631 -12.751 -59.612 1.00 22.72 228 ARG B N 1
ATOM 3558 C CA . ARG B 1 228 ? 23.580 -13.095 -58.611 1.00 23.45 228 ARG B CA 1
ATOM 3559 C C . ARG B 1 228 ? 23.392 -14.605 -58.650 1.00 28.38 228 ARG B C 1
ATOM 3560 O O . ARG B 1 228 ? 23.168 -15.177 -57.570 1.00 28.98 228 ARG B O 1
ATOM 3568 N N . ARG B 1 229 ? 23.580 -15.233 -59.814 1.00 26.69 229 ARG B N 1
ATOM 3569 C CA . ARG B 1 229 ? 23.409 -16.699 -59.976 1.00 27.11 229 ARG B CA 1
ATOM 3570 C C . ARG B 1 229 ? 24.677 -17.455 -59.532 1.00 28.57 229 ARG B C 1
ATOM 3571 O O . ARG B 1 229 ? 24.555 -18.573 -58.935 1.00 27.20 229 ARG B O 1
ATOM 3579 N N . ASP B 1 230 ? 25.869 -16.938 -59.813 1.00 26.54 230 ASP B N 1
ATOM 3580 C CA . ASP B 1 230 ? 27.164 -17.519 -59.376 1.00 27.97 230 ASP B CA 1
ATOM 3581 C C . ASP B 1 230 ? 28.112 -16.363 -59.072 1.00 26.80 230 ASP B C 1
ATOM 3582 O O . ASP B 1 230 ? 28.469 -15.656 -60.040 1.00 26.27 230 ASP B O 1
ATOM 3587 N N . LYS B 1 231 ? 28.540 -16.188 -57.823 1.00 26.58 231 LYS B N 1
ATOM 3588 C CA . LYS B 1 231 ? 29.426 -15.079 -57.393 1.00 26.87 231 LYS B CA 1
ATOM 3589 C C . LYS B 1 231 ? 30.743 -15.171 -58.148 1.00 25.12 231 LYS B C 1
ATOM 3590 O O . LYS B 1 231 ? 31.375 -14.144 -58.395 1.00 24.91 231 LYS B O 1
ATOM 3596 N N . THR B 1 232 ? 31.170 -16.387 -58.475 1.00 23.62 232 THR B N 1
ATOM 3597 C CA . THR B 1 232 ? 32.327 -16.638 -59.350 1.00 22.97 232 THR B CA 1
ATOM 3598 C C . THR B 1 232 ? 31.789 -16.948 -60.754 1.00 20.12 232 THR B C 1
ATOM 3599 O O . THR B 1 232 ? 31.212 -18.013 -60.952 1.00 21.65 232 THR B O 1
ATOM 3603 N N . THR B 1 233 ? 31.958 -16.027 -61.699 1.00 19.61 233 THR B N 1
ATOM 3604 C CA . THR B 1 233 ? 31.423 -16.149 -63.076 1.00 17.21 233 THR B CA 1
ATOM 3605 C C . THR B 1 233 ? 32.236 -15.219 -63.980 1.00 17.09 233 THR B C 1
ATOM 3606 O O . THR B 1 233 ? 33.194 -14.546 -63.534 1.00 18.03 233 THR B O 1
ATOM 3610 N N . GLY B 1 234 ? 31.969 -15.329 -65.279 1.00 17.24 234 GLY B N 1
ATOM 3611 C CA . GLY B 1 234 ? 32.646 -14.507 -66.285 1.00 16.32 234 GLY B CA 1
ATOM 3612 C C . GLY B 1 234 ? 32.019 -13.136 -66.324 1.00 14.83 234 GLY B C 1
ATOM 3613 O O . GLY B 1 234 ? 31.092 -12.859 -65.542 1.00 15.38 234 GLY B O 1
ATOM 3614 N N . ARG B 1 235 ? 32.416 -12.400 -67.347 1.00 14.23 235 ARG B N 1
ATOM 3615 C CA . ARG B 1 235 ? 31.863 -11.079 -67.672 1.00 13.27 235 ARG B CA 1
ATOM 3616 C C . ARG B 1 235 ? 31.631 -10.981 -69.177 1.00 11.69 235 ARG B C 1
ATOM 3617 O O . ARG B 1 235 ? 32.529 -11.414 -69.961 1.00 13.13 235 ARG B O 1
ATOM 3625 N N . MET B 1 236 ? 30.451 -10.471 -69.529 1.00 11.48 236 MET B N 1
ATOM 3626 C CA . MET B 1 236 ? 30.155 -9.965 -70.865 1.00 11.35 236 MET B CA 1
ATOM 3627 C C . MET B 1 236 ? 30.739 -8.556 -70.953 1.00 10.93 236 MET B C 1
ATOM 3628 O O . MET B 1 236 ? 31.105 -7.969 -69.929 1.00 11.60 236 MET B O 1
ATOM 3633 N N . ALA B 1 237 ? 30.712 -8.013 -72.146 1.00 10.39 237 ALA B N 1
ATOM 3634 C CA . ALA B 1 237 ? 31.035 -6.593 -72.310 1.00 10.09 237 ALA B CA 1
ATOM 3635 C C . ALA B 1 237 ? 30.190 -6.026 -73.445 1.00 9.47 237 ALA B C 1
ATOM 3636 O O . ALA B 1 237 ? 29.796 -6.722 -74.386 1.00 9.74 237 ALA B O 1
ATOM 3638 N N . SER B 1 238 ? 30.021 -4.727 -73.347 1.00 9.77 238 SER B N 1
ATOM 3639 C CA . SER B 1 238 ? 29.276 -3.933 -74.319 1.00 9.35 238 SER B CA 1
ATOM 3640 C C . SER B 1 238 ? 30.213 -2.843 -74.855 1.00 9.15 238 SER B C 1
ATOM 3641 O O . SER B 1 238 ? 30.998 -2.259 -74.114 1.00 9.10 238 SER B O 1
ATOM 3644 N N . PHE B 1 239 ? 30.151 -2.660 -76.153 1.00 8.41 239 PHE B N 1
ATOM 3645 C CA . PHE B 1 239 ? 31.125 -1.814 -76.889 1.00 8.78 239 PHE B CA 1
ATOM 3646 C C . PHE B 1 239 ? 30.439 -0.900 -77.883 1.00 8.15 239 PHE B C 1
ATOM 3647 O O . PHE B 1 239 ? 29.445 -1.273 -78.531 1.00 7.98 239 PHE B O 1
ATOM 3655 N N . ILE B 1 240 ? 30.957 0.332 -78.007 1.00 8.14 240 ILE B N 1
ATOM 3656 C CA . ILE B 1 240 ? 30.441 1.268 -79.009 1.00 8.44 240 ILE B CA 1
ATOM 3657 C C . ILE B 1 240 ? 31.589 2.137 -79.489 1.00 7.93 240 ILE B C 1
ATOM 3658 O O . ILE B 1 240 ? 32.523 2.411 -78.727 1.00 8.19 240 ILE B O 1
ATOM 3663 N N . TRP B 1 241 ? 31.488 2.540 -80.753 1.00 8.67 241 TRP B N 1
ATOM 3664 C CA . TRP B 1 241 ? 32.501 3.424 -81.359 1.00 9.20 241 TRP B CA 1
ATOM 3665 C C . TRP B 1 241 ? 31.946 4.160 -82.540 1.00 8.39 241 TRP B C 1
ATOM 3666 O O . TRP B 1 241 ? 30.942 3.743 -83.145 1.00 8.52 241 TRP B O 1
ATOM 3677 N N . LEU B 1 242 ? 32.611 5.274 -82.862 1.00 8.67 242 LEU B N 1
ATOM 3678 C CA . LEU B 1 242 ? 32.444 5.966 -84.157 1.00 9.53 242 LEU B CA 1
ATOM 3679 C C . LEU B 1 242 ? 33.306 5.268 -85.207 1.00 9.31 242 LEU B C 1
ATOM 3680 O O . LEU B 1 242 ? 34.463 5.021 -84.929 1.00 9.90 242 LEU B O 1
ATOM 3685 N N . ILE B 1 243 ? 32.709 4.954 -86.346 1.00 11.96 243 ILE B N 1
ATOM 3686 C CA . ILE B 1 243 ? 33.444 4.313 -87.486 1.00 12.78 243 ILE B CA 1
ATOM 3687 C C . ILE B 1 243 ? 34.365 5.371 -88.122 1.00 12.83 243 ILE B C 1
ATOM 3688 O O . ILE B 1 243 ? 35.487 4.961 -88.509 1.00 16.68 243 ILE B O 1
ATOM 3693 N N . SER C 1 2 ? 3.631 28.252 -29.969 1.00 54.40 2 SER C N 1
ATOM 3694 C CA . SER C 1 2 ? 4.830 28.884 -29.365 1.00 49.80 2 SER C CA 1
ATOM 3695 C C . SER C 1 2 ? 5.490 29.814 -30.389 1.00 47.25 2 SER C C 1
ATOM 3696 O O . SER C 1 2 ? 5.167 29.728 -31.607 1.00 48.63 2 SER C O 1
ATOM 3699 N N . LYS C 1 3 ? 6.376 30.687 -29.910 1.00 38.70 3 LYS C N 1
ATOM 3700 C CA . LYS C 1 3 ? 7.360 31.396 -30.765 1.00 35.71 3 LYS C CA 1
ATOM 3701 C C . LYS C 1 3 ? 8.124 30.356 -31.608 1.00 29.23 3 LYS C C 1
ATOM 3702 O O . LYS C 1 3 ? 8.478 30.731 -32.753 1.00 28.87 3 LYS C O 1
ATOM 3708 N N . LEU C 1 4 ? 8.423 29.155 -31.067 1.00 21.86 4 LEU C N 1
ATOM 3709 C CA . LEU C 1 4 ? 9.524 28.286 -31.580 1.00 18.70 4 LEU C CA 1
ATOM 3710 C C . LEU C 1 4 ? 9.018 26.962 -32.130 1.00 17.47 4 LEU C C 1
ATOM 3711 O O . LEU C 1 4 ? 8.055 26.373 -31.627 1.00 21.80 4 LEU C O 1
ATOM 3716 N N . ILE C 1 5 ? 9.719 26.481 -33.133 1.00 14.31 5 ILE C N 1
ATOM 3717 C CA . ILE C 1 5 ? 9.582 25.114 -33.681 1.00 13.47 5 ILE C CA 1
ATOM 3718 C C . ILE C 1 5 ? 10.602 24.253 -32.953 1.00 13.66 5 ILE C C 1
ATOM 3719 O O . ILE C 1 5 ? 11.814 24.608 -32.889 1.00 13.99 5 ILE C O 1
ATOM 3724 N N . VAL C 1 6 ? 10.166 23.104 -32.455 1.00 15.93 6 VAL C N 1
ATOM 3725 C CA . VAL C 1 6 ? 11.089 22.100 -31.874 1.00 16.36 6 VAL C CA 1
ATOM 3726 C C . VAL C 1 6 ? 11.127 20.929 -32.833 1.00 17.26 6 VAL C C 1
ATOM 3727 O O . VAL C 1 6 ? 10.099 20.299 -33.078 1.00 15.58 6 VAL C O 1
ATOM 3731 N N . PRO C 1 7 ? 12.296 20.636 -33.431 1.00 13.84 7 PRO C N 1
ATOM 3732 C CA . PRO C 1 7 ? 12.400 19.532 -34.369 1.00 14.93 7 PRO C CA 1
ATOM 3733 C C . PRO C 1 7 ? 11.838 18.227 -33.786 1.00 15.39 7 PRO C C 1
ATOM 3734 O O . PRO C 1 7 ? 12.168 17.895 -32.609 1.00 15.88 7 PRO C O 1
ATOM 3738 N N . GLN C 1 8 ? 11.002 17.582 -34.591 1.00 18.44 8 GLN C N 1
ATOM 3739 C CA . GLN C 1 8 ? 10.367 16.285 -34.257 1.00 19.67 8 GLN C CA 1
ATOM 3740 C C . GLN C 1 8 ? 11.211 15.255 -34.983 1.00 19.07 8 GLN C C 1
ATOM 3741 O O . GLN C 1 8 ? 11.161 15.172 -36.232 1.00 21.71 8 GLN C O 1
ATOM 3747 N N . TRP C 1 9 ? 12.095 14.655 -34.227 1.00 21.33 9 TRP C N 1
ATOM 3748 C CA . TRP C 1 9 ? 13.138 13.683 -34.637 1.00 18.66 9 TRP C CA 1
ATOM 3749 C C . TRP C 1 9 ? 13.423 12.899 -33.377 1.00 18.98 9 TRP C C 1
ATOM 3750 O O . TRP C 1 9 ? 13.144 13.414 -32.303 1.00 20.71 9 TRP C O 1
ATOM 3761 N N . PRO C 1 10 ? 13.889 11.631 -33.469 1.00 18.31 10 PRO C N 1
ATOM 3762 C CA . PRO C 1 10 ? 14.181 10.805 -32.290 1.00 18.37 10 PRO C CA 1
ATOM 3763 C C . PRO C 1 10 ? 15.562 11.139 -31.709 1.00 18.79 10 PRO C C 1
ATOM 3764 O O . PRO C 1 10 ? 16.361 10.260 -31.523 1.00 20.51 10 PRO C O 1
ATOM 3768 N N . GLN C 1 11 ? 15.765 12.393 -31.366 1.00 20.19 11 GLN C N 1
ATOM 3769 C CA . GLN C 1 11 ? 17.119 12.813 -30.933 1.00 21.17 11 GLN C CA 1
ATOM 3770 C C . GLN C 1 11 ? 17.309 12.349 -29.494 1.00 21.70 11 GLN C C 1
ATOM 3771 O O . GLN C 1 11 ? 16.356 12.261 -28.704 1.00 21.35 11 GLN C O 1
ATOM 3777 N N . PRO C 1 12 ? 18.572 12.046 -29.146 1.00 21.36 12 PRO C N 1
ATOM 3778 C CA . PRO C 1 12 ? 18.878 11.558 -27.804 1.00 21.07 12 PRO C CA 1
ATOM 3779 C C . PRO C 1 12 ? 18.648 12.624 -26.729 1.00 21.28 12 PRO C C 1
ATOM 3780 O O . PRO C 1 12 ? 18.550 13.796 -26.970 1.00 18.84 12 PRO C O 1
ATOM 3784 N N . LYS C 1 13 ? 18.585 12.171 -25.484 1.00 23.00 13 LYS C N 1
ATOM 3785 C CA . LYS C 1 13 ? 18.190 12.997 -24.322 1.00 22.68 13 LYS C CA 1
ATOM 3786 C C . LYS C 1 13 ? 19.287 14.040 -24.047 1.00 18.82 13 LYS C C 1
ATOM 3787 O O . LYS C 1 13 ? 18.948 15.083 -23.511 1.00 22.30 13 LYS C O 1
ATOM 3793 N N . GLY C 1 14 ? 20.510 13.809 -24.517 1.00 19.40 14 GLY C N 1
ATOM 3794 C CA . GLY C 1 14 ? 21.621 14.768 -24.323 1.00 18.48 14 GLY C CA 1
ATOM 3795 C C . GLY C 1 14 ? 21.594 15.953 -25.270 1.00 19.53 14 GLY C C 1
ATOM 3796 O O . GLY C 1 14 ? 22.516 16.761 -25.167 1.00 19.18 14 GLY C O 1
ATOM 3797 N N . VAL C 1 15 ? 20.599 16.022 -26.164 1.00 19.54 15 VAL C N 1
ATOM 3798 C CA . VAL C 1 15 ? 20.537 17.027 -27.265 1.00 17.60 15 VAL C CA 1
ATOM 3799 C C . VAL C 1 15 ? 19.247 17.827 -27.149 1.00 17.06 15 VAL C C 1
ATOM 3800 O O . VAL C 1 15 ? 18.131 17.218 -26.955 1.00 18.04 15 VAL C O 1
ATOM 3804 N N . ALA C 1 16 ? 19.364 19.147 -27.336 1.00 15.57 16 ALA C N 1
ATOM 3805 C CA . ALA C 1 16 ? 18.212 20.050 -27.399 1.00 15.63 16 ALA C CA 1
ATOM 3806 C C . ALA C 1 16 ? 18.350 20.921 -28.646 1.00 14.71 16 ALA C C 1
ATOM 3807 O O . ALA C 1 16 ? 19.483 21.156 -29.104 1.00 13.92 16 ALA C O 1
ATOM 3809 N N . ALA C 1 17 ? 17.223 21.207 -29.275 1.00 14.16 17 ALA C N 1
ATOM 3810 C CA . ALA C 1 17 ? 17.225 21.987 -30.535 1.00 13.05 17 ALA C CA 1
ATOM 3811 C C . ALA C 1 17 ? 15.976 22.834 -30.590 1.00 13.01 17 ALA C C 1
ATOM 3812 O O . ALA C 1 17 ? 14.929 22.465 -30.060 1.00 13.50 17 ALA C O 1
ATOM 3814 N N . CYS C 1 18 ? 16.052 23.944 -31.329 1.00 12.97 18 CYS C N 1
ATOM 3815 C CA . CYS C 1 18 ? 14.849 24.746 -31.613 1.00 12.10 18 CYS C CA 1
ATOM 3816 C C . CYS C 1 18 ? 15.111 25.548 -32.875 1.00 12.01 18 CYS C C 1
ATOM 3817 O O . CYS C 1 18 ? 16.260 25.719 -33.213 1.00 10.33 18 CYS C O 1
ATOM 3820 N N . SER C 1 19 ? 14.057 26.062 -33.460 1.00 11.39 19 SER C N 1
ATOM 3821 C CA . SER C 1 19 ? 14.120 26.836 -34.725 1.00 11.22 19 SER C CA 1
ATOM 3822 C C . SER C 1 19 ? 13.089 27.948 -34.616 1.00 11.06 19 SER C C 1
ATOM 3823 O O . SER C 1 19 ? 11.947 27.669 -34.300 1.00 11.08 19 SER C O 1
ATOM 3826 N N . SER C 1 20 ? 13.495 29.184 -34.815 1.00 9.87 20 SER C N 1
ATOM 3827 C CA . SER C 1 20 ? 12.604 30.328 -34.522 1.00 10.05 20 SER C CA 1
ATOM 3828 C C . SER C 1 20 ? 11.674 30.621 -35.712 1.00 9.84 20 SER C C 1
ATOM 3829 O O . SER C 1 20 ? 11.943 30.260 -36.870 1.00 11.07 20 SER C O 1
ATOM 3832 N N . THR C 1 21 ? 10.589 31.352 -35.443 1.00 10.67 21 THR C N 1
ATOM 3833 C CA . THR C 1 21 ? 9.684 31.890 -36.476 1.00 11.12 21 THR C CA 1
ATOM 3834 C C . THR C 1 21 ? 9.728 33.414 -36.344 1.00 10.34 21 THR C C 1
ATOM 3835 O O . THR C 1 21 ? 10.425 33.948 -35.457 1.00 10.96 21 THR C O 1
ATOM 3839 N N . ARG C 1 22 ? 9.008 34.105 -37.209 1.00 10.13 22 ARG C N 1
ATOM 3840 C CA . ARG C 1 22 ? 8.998 35.571 -37.222 1.00 9.61 22 ARG C CA 1
ATOM 3841 C C . ARG C 1 22 ? 8.138 36.100 -36.069 1.00 10.12 22 ARG C C 1
ATOM 3842 O O . ARG C 1 22 ? 8.257 37.276 -35.804 1.00 9.94 22 ARG C O 1
ATOM 3850 N N . ILE C 1 23 ? 7.405 35.251 -35.352 1.00 11.82 23 ILE C N 1
ATOM 3851 C CA . ILE C 1 23 ? 6.434 35.671 -34.300 1.00 14.06 23 ILE C CA 1
ATOM 3852 C C . ILE C 1 23 ? 7.160 35.917 -32.986 1.00 12.65 23 ILE C C 1
ATOM 3853 O O . ILE C 1 23 ? 8.150 35.201 -32.669 1.00 14.02 23 ILE C O 1
ATOM 3858 N N . GLY C 1 24 ? 6.673 36.905 -32.233 1.00 13.38 24 GLY C N 1
ATOM 3859 C CA . GLY C 1 24 ? 6.956 37.027 -30.792 1.00 14.15 24 GLY C CA 1
ATOM 3860 C C . GLY C 1 24 ? 8.040 38.037 -30.452 1.00 13.93 24 GLY C C 1
ATOM 3861 O O . GLY C 1 24 ? 8.535 38.015 -29.319 1.00 14.47 24 GLY C O 1
ATOM 3862 N N . GLY C 1 25 ? 8.487 38.846 -31.414 1.00 12.10 25 GLY C N 1
ATOM 3863 C CA . GLY C 1 25 ? 9.536 39.853 -31.198 1.00 12.21 25 GLY C CA 1
ATOM 3864 C C . GLY C 1 25 ? 8.998 41.260 -31.070 1.00 10.85 25 GLY C C 1
ATOM 3865 O O . GLY C 1 25 ? 7.807 41.456 -30.907 1.00 12.51 25 GLY C O 1
ATOM 3866 N N . VAL C 1 26 ? 9.870 42.216 -31.245 1.00 11.22 26 VAL C N 1
ATOM 3867 C CA . VAL C 1 26 ? 9.593 43.668 -31.062 1.00 11.19 26 VAL C CA 1
ATOM 3868 C C . VAL C 1 26 ? 9.929 44.438 -32.338 1.00 10.42 26 VAL C C 1
ATOM 3869 O O . VAL C 1 26 ? 9.695 45.649 -32.396 1.00 11.49 26 VAL C O 1
ATOM 3873 N N . SER C 1 27 ? 10.474 43.795 -33.375 1.00 10.33 27 SER C N 1
ATOM 3874 C CA . SER C 1 27 ? 10.876 44.572 -34.559 1.00 9.72 27 SER C CA 1
ATOM 3875 C C . SER C 1 27 ? 9.657 44.944 -35.398 1.00 9.82 27 SER C C 1
ATOM 3876 O O . SER C 1 27 ? 8.655 44.201 -35.427 1.00 9.94 27 SER C O 1
ATOM 3879 N N . LEU C 1 28 ? 9.780 46.089 -36.078 1.00 9.68 28 LEU C N 1
ATOM 3880 C CA . LEU C 1 28 ? 8.740 46.615 -36.985 1.00 9.90 28 LEU C CA 1
ATOM 3881 C C . LEU C 1 28 ? 8.932 46.038 -38.382 1.00 10.43 28 LEU C C 1
ATOM 3882 O O . LEU C 1 28 ? 10.050 45.693 -38.780 1.00 10.27 28 LEU C O 1
ATOM 3887 N N . PRO C 1 29 ? 7.864 46.039 -39.186 1.00 9.21 29 PRO C N 1
ATOM 3888 C CA . PRO C 1 29 ? 8.003 45.764 -40.623 1.00 10.21 29 PRO C CA 1
ATOM 3889 C C . PRO C 1 29 ? 9.113 46.646 -41.176 1.00 10.05 29 PRO C C 1
ATOM 3890 O O . PRO C 1 29 ? 9.180 47.825 -40.845 1.00 10.19 29 PRO C O 1
ATOM 3894 N N . PRO C 1 30 ? 10.001 46.170 -42.072 1.00 9.22 30 PRO C N 1
ATOM 3895 C CA . PRO C 1 30 ? 9.904 44.859 -42.734 1.00 9.67 30 PRO C CA 1
ATOM 3896 C C . PRO C 1 30 ? 10.593 43.728 -41.982 1.00 9.48 30 PRO C C 1
ATOM 3897 O O . PRO C 1 30 ? 10.707 42.588 -42.531 1.00 9.79 30 PRO C O 1
ATOM 3901 N N . TYR C 1 31 ? 10.921 43.959 -40.704 1.00 8.65 31 TYR C N 1
ATOM 3902 C CA . TYR C 1 31 ? 11.634 42.985 -39.839 1.00 8.35 31 TYR C CA 1
ATOM 3903 C C . TYR C 1 31 ? 10.705 42.304 -38.828 1.00 7.86 31 TYR C C 1
ATOM 3904 O O . TYR C 1 31 ? 11.192 41.775 -37.807 1.00 8.43 31 TYR C O 1
ATOM 3913 N N . ASP C 1 32 ? 9.388 42.406 -39.045 1.00 8.87 32 ASP C N 1
ATOM 3914 C CA . ASP C 1 32 ? 8.388 42.088 -37.999 1.00 9.53 32 ASP C CA 1
ATOM 3915 C C . ASP C 1 32 ? 8.267 40.588 -37.805 1.00 9.44 32 ASP C C 1
ATOM 3916 O O . ASP C 1 32 ? 7.973 39.903 -38.772 1.00 9.25 32 ASP C O 1
ATOM 3921 N N . SER C 1 33 ? 8.525 40.056 -36.620 1.00 8.65 33 SER C N 1
ATOM 3922 C CA . SER C 1 33 ? 8.894 40.790 -35.409 1.00 9.46 33 SER C CA 1
ATOM 3923 C C . SER C 1 33 ? 10.118 40.205 -34.708 1.00 9.41 33 SER C C 1
ATOM 3924 O O . SER C 1 33 ? 10.888 40.958 -34.117 1.00 9.58 33 SER C O 1
ATOM 3927 N N . LEU C 1 34 ? 10.297 38.887 -34.749 1.00 9.07 34 LEU C N 1
ATOM 3928 C CA . LEU C 1 34 ? 11.441 38.252 -34.033 1.00 9.57 34 LEU C CA 1
ATOM 3929 C C . LEU C 1 34 ? 12.644 38.178 -34.990 1.00 9.60 34 LEU C C 1
ATOM 3930 O O . LEU C 1 34 ? 13.164 37.085 -35.293 1.00 9.71 34 LEU C O 1
ATOM 3935 N N . ASN C 1 35 ? 13.126 39.321 -35.391 1.00 9.15 35 ASN C N 1
ATOM 3936 C CA . ASN C 1 35 ? 14.335 39.392 -36.226 1.00 9.15 35 ASN C CA 1
ATOM 3937 C C . ASN C 1 35 ? 15.586 39.171 -35.394 1.00 10.22 35 ASN C C 1
ATOM 3938 O O . ASN C 1 35 ? 15.872 39.954 -34.528 1.00 9.45 35 ASN C O 1
ATOM 3943 N N . LEU C 1 36 ? 16.325 38.129 -35.683 1.00 9.85 36 LEU C N 1
ATOM 3944 C CA . LEU C 1 36 ? 17.575 37.793 -34.974 1.00 10.57 36 LEU C CA 1
ATOM 3945 C C . LEU C 1 36 ? 18.803 38.250 -35.759 1.00 11.54 36 LEU C C 1
ATOM 3946 O O . LEU C 1 36 ? 19.903 38.060 -35.219 1.00 12.70 36 LEU C O 1
ATOM 3951 N N . GLY C 1 37 ? 18.672 38.795 -36.984 1.00 11.14 37 GLY C N 1
ATOM 3952 C CA . GLY C 1 37 ? 19.817 39.245 -37.787 1.00 10.92 37 GLY C CA 1
ATOM 3953 C C . GLY C 1 37 ? 20.231 40.654 -37.420 1.00 11.45 37 GLY C C 1
ATOM 3954 O O . GLY C 1 37 ? 19.409 41.580 -37.452 1.00 12.11 37 GLY C O 1
ATOM 3955 N N . ALA C 1 38 ? 21.512 40.864 -37.136 1.00 13.06 38 ALA C N 1
ATOM 3956 C CA . ALA C 1 38 ? 21.995 42.175 -36.665 1.00 13.59 38 ALA C CA 1
ATOM 3957 C C . ALA C 1 38 ? 22.632 42.985 -37.787 1.00 14.46 38 ALA C C 1
ATOM 3958 O O . ALA C 1 38 ? 23.030 44.132 -37.514 1.00 15.25 38 ALA C O 1
ATOM 3960 N N . HIS C 1 39 ? 22.639 42.489 -39.021 1.00 13.84 39 HIS C N 1
ATOM 3961 C CA . HIS C 1 39 ? 23.317 43.144 -40.158 1.00 16.67 39 HIS C CA 1
ATOM 3962 C C . HIS C 1 39 ? 22.349 43.274 -41.314 1.00 16.35 39 HIS C C 1
ATOM 3963 O O . HIS C 1 39 ? 22.775 43.245 -42.448 1.00 18.67 39 HIS C O 1
ATOM 3970 N N . CYS C 1 40 ? 21.065 43.521 -41.027 1.00 13.66 40 CYS C N 1
ATOM 3971 C CA A CYS C 1 40 ? 20.117 43.675 -42.164 0.49 12.85 40 CYS C CA 1
ATOM 3972 C CA B CYS C 1 40 ? 19.958 43.581 -42.012 0.51 13.41 40 CYS C CA 1
ATOM 3973 C C . CYS C 1 40 ? 19.363 44.997 -42.056 1.00 11.71 40 CYS C C 1
ATOM 3974 O O . CYS C 1 40 ? 18.442 45.190 -42.832 1.00 12.12 40 CYS C O 1
ATOM 3979 N N . GLY C 1 41 ? 19.857 45.913 -41.234 1.00 11.82 41 GLY C N 1
ATOM 3980 C CA . GLY C 1 41 ? 19.354 47.294 -41.240 1.00 10.79 41 GLY C CA 1
ATOM 3981 C C . GLY C 1 41 ? 18.312 47.575 -40.160 1.00 10.28 41 GLY C C 1
ATOM 3982 O O . GLY C 1 41 ? 17.833 48.717 -40.100 1.00 10.63 41 GLY C O 1
ATOM 3983 N N . ASP C 1 42 ? 17.992 46.607 -39.310 1.00 9.59 42 ASP C N 1
ATOM 3984 C CA . ASP C 1 42 ? 16.988 46.777 -38.226 1.00 10.67 42 ASP C CA 1
ATOM 3985 C C . ASP C 1 42 ? 17.523 47.629 -37.076 1.00 10.71 42 ASP C C 1
ATOM 3986 O O . ASP C 1 42 ? 18.771 47.872 -36.991 1.00 11.37 42 ASP C O 1
ATOM 3991 N N . ASN C 1 43 ? 16.577 48.121 -36.301 1.00 10.59 43 ASN C N 1
ATOM 3992 C CA . ASN C 1 43 ? 16.796 48.802 -35.011 1.00 10.87 43 ASN C CA 1
ATOM 3993 C C . ASN C 1 43 ? 17.612 47.856 -34.134 1.00 11.98 43 ASN C C 1
ATOM 3994 O O . ASN C 1 43 ? 17.182 46.741 -33.830 1.00 10.75 43 ASN C O 1
ATOM 3999 N N . PRO C 1 44 ? 18.823 48.271 -33.713 1.00 13.49 44 PRO C N 1
ATOM 4000 C CA . PRO C 1 44 ? 19.734 47.349 -33.044 1.00 13.60 44 PRO C CA 1
ATOM 4001 C C . PRO C 1 44 ? 19.206 47.004 -31.650 1.00 13.01 44 PRO C C 1
ATOM 4002 O O . PRO C 1 44 ? 19.421 45.905 -31.170 1.00 13.25 44 PRO C O 1
ATOM 4006 N N . ASP C 1 45 ? 18.467 47.907 -31.036 1.00 12.23 45 ASP C N 1
ATOM 4007 C CA . ASP C 1 45 ? 17.817 47.608 -29.742 1.00 13.17 45 ASP C CA 1
ATOM 4008 C C . ASP C 1 45 ? 16.762 46.506 -29.896 1.00 13.11 45 ASP C C 1
ATOM 4009 O O . ASP C 1 45 ? 16.634 45.602 -29.006 1.00 13.59 45 ASP C O 1
ATOM 4014 N N . HIS C 1 46 ? 16.010 46.566 -30.982 1.00 12.33 46 HIS C N 1
ATOM 4015 C CA . HIS C 1 46 ? 15.005 45.510 -31.270 1.00 12.06 46 HIS C CA 1
ATOM 4016 C C . HIS C 1 46 ? 15.725 44.182 -31.458 1.00 11.55 46 HIS C C 1
ATOM 4017 O O . HIS C 1 46 ? 15.281 43.192 -30.890 1.00 11.04 46 HIS C O 1
ATOM 4024 N N . VAL C 1 47 ? 16.817 44.138 -32.215 1.00 10.86 47 VAL C N 1
ATOM 4025 C CA . VAL C 1 47 ? 17.529 42.858 -32.463 1.00 11.27 47 VAL C CA 1
ATOM 4026 C C . VAL C 1 47 ? 18.017 42.266 -31.136 1.00 11.65 47 VAL C C 1
ATOM 4027 O O . VAL C 1 47 ? 17.812 41.092 -30.932 1.00 11.77 47 VAL C O 1
ATOM 4031 N N . GLU C 1 48 ? 18.593 43.075 -30.259 1.00 12.70 48 GLU C N 1
ATOM 4032 C CA . GLU C 1 48 ? 19.127 42.618 -28.952 1.00 14.70 48 GLU C CA 1
ATOM 4033 C C . GLU C 1 48 ? 17.966 42.027 -28.150 1.00 13.68 48 GLU C C 1
ATOM 4034 O O . GLU C 1 48 ? 18.117 40.921 -27.586 1.00 13.95 48 GLU C O 1
ATOM 4040 N N . GLU C 1 49 ? 16.825 42.694 -28.125 1.00 13.21 49 GLU C N 1
ATOM 4041 C CA . GLU C 1 49 ? 15.634 42.262 -27.364 1.00 12.91 49 GLU C CA 1
ATOM 4042 C C . GLU C 1 49 ? 15.106 40.955 -27.984 1.00 13.33 49 GLU C C 1
ATOM 4043 O O . GLU C 1 49 ? 14.736 40.014 -27.220 1.00 13.06 49 GLU C O 1
ATOM 4049 N N . ASN C 1 50 ? 15.162 40.816 -29.312 1.00 12.36 50 ASN C N 1
ATOM 4050 C CA . ASN C 1 50 ? 14.646 39.576 -29.965 1.00 12.65 50 ASN C CA 1
ATOM 4051 C C . ASN C 1 50 ? 15.558 38.425 -29.552 1.00 11.99 50 ASN C C 1
ATOM 4052 O O . ASN C 1 50 ? 15.093 37.316 -29.346 1.00 12.47 50 ASN C O 1
ATOM 4057 N N . ARG C 1 51 ? 16.855 38.636 -29.578 1.00 12.60 51 ARG C N 1
ATOM 4058 C CA . ARG C 1 51 ? 17.795 37.561 -29.182 1.00 12.23 51 ARG C CA 1
ATOM 4059 C C . ARG C 1 51 ? 17.630 37.182 -27.712 1.00 13.73 51 ARG C C 1
ATOM 4060 O O . ARG C 1 51 ? 17.773 35.991 -27.401 1.00 12.88 51 ARG C O 1
ATOM 4068 N N . LYS C 1 52 ? 17.307 38.155 -26.880 1.00 14.31 52 LYS C N 1
ATOM 4069 C CA . LYS C 1 52 ? 17.067 37.879 -25.446 1.00 15.33 52 LYS C CA 1
ATOM 4070 C C . LYS C 1 52 ? 15.824 36.993 -25.331 1.00 15.17 52 LYS C C 1
ATOM 4071 O O . LYS C 1 52 ? 15.861 35.988 -24.605 1.00 14.44 52 LYS C O 1
ATOM 4077 N N . ARG C 1 53 ? 14.778 37.315 -26.096 1.00 13.63 53 ARG C N 1
ATOM 4078 C CA . ARG C 1 53 ? 13.528 36.531 -26.085 1.00 13.11 53 ARG C CA 1
ATOM 4079 C C . ARG C 1 53 ? 13.737 35.123 -26.620 1.00 14.40 53 ARG C C 1
ATOM 4080 O O . ARG C 1 53 ? 13.087 34.171 -26.064 1.00 15.51 53 ARG C O 1
ATOM 4088 N N . LEU C 1 54 ? 14.531 34.960 -27.667 1.00 13.25 54 LEU C N 1
ATOM 4089 C CA . LEU C 1 54 ? 14.933 33.628 -28.169 1.00 13.67 54 LEU C CA 1
ATOM 4090 C C . LEU C 1 54 ? 15.600 32.879 -27.012 1.00 14.57 54 LEU C C 1
ATOM 4091 O O . LEU C 1 54 ? 15.257 31.731 -26.804 1.00 14.22 54 LEU C O 1
ATOM 4096 N N . PHE C 1 55 ? 16.620 33.470 -26.391 1.00 15.24 55 PHE C N 1
ATOM 4097 C CA . PHE C 1 55 ? 17.432 32.790 -25.350 1.00 17.19 55 PHE C CA 1
ATOM 4098 C C . PHE C 1 55 ? 16.490 32.263 -24.261 1.00 16.26 55 PHE C C 1
ATOM 4099 O O . PHE C 1 55 ? 16.609 31.080 -23.891 1.00 17.06 55 PHE C O 1
ATOM 4107 N N . ALA C 1 56 ? 15.536 33.067 -23.807 1.00 17.49 56 ALA C N 1
ATOM 4108 C CA . ALA C 1 56 ? 14.509 32.689 -22.794 1.00 17.98 56 ALA C CA 1
ATOM 4109 C C . ALA C 1 56 ? 13.607 31.573 -23.313 1.00 20.18 56 ALA C C 1
ATOM 4110 O O . ALA C 1 56 ? 13.498 30.544 -22.638 1.00 18.67 56 ALA C O 1
ATOM 4112 N N . ALA C 1 57 ? 12.955 31.774 -24.458 1.00 17.86 57 ALA C N 1
ATOM 4113 C CA . ALA C 1 57 ? 11.945 30.834 -24.992 1.00 18.61 57 ALA C CA 1
ATOM 4114 C C . ALA C 1 57 ? 12.580 29.444 -25.188 1.00 18.17 57 ALA C C 1
ATOM 4115 O O . ALA C 1 57 ? 11.909 28.412 -24.944 1.00 19.66 57 ALA C O 1
ATOM 4117 N N . GLY C 1 58 ? 13.824 29.370 -25.660 1.00 15.63 58 GLY C N 1
ATOM 4118 C CA . GLY C 1 58 ? 14.498 28.106 -26.001 1.00 15.67 58 GLY C CA 1
ATOM 4119 C C . GLY C 1 58 ? 15.187 27.440 -24.796 1.00 17.03 58 GLY C C 1
ATOM 4120 O O . GLY C 1 58 ? 15.776 26.374 -25.012 1.00 18.19 58 GLY C O 1
ATOM 4121 N N . ASN C 1 59 ? 15.193 28.096 -23.642 1.00 20.11 59 ASN C N 1
ATOM 4122 C CA . ASN C 1 59 ? 15.957 27.652 -22.433 1.00 22.20 59 ASN C CA 1
ATOM 4123 C C . ASN C 1 59 ? 17.421 27.386 -22.794 1.00 21.39 59 ASN C C 1
ATOM 4124 O O . ASN C 1 59 ? 17.981 26.342 -22.402 1.00 20.70 59 ASN C O 1
ATOM 4129 N N . LEU C 1 60 ? 18.044 28.261 -23.587 1.00 17.62 60 LEU C N 1
ATOM 4130 C CA . LEU C 1 60 ? 19.446 28.064 -24.011 1.00 18.11 60 LEU C CA 1
ATOM 4131 C C . LEU C 1 60 ? 20.344 28.085 -22.771 1.00 17.77 60 LEU C C 1
ATOM 4132 O O . LEU C 1 60 ? 20.118 28.868 -21.867 1.00 19.03 60 LEU C O 1
ATOM 4137 N N . PRO C 1 61 ? 21.379 27.221 -22.729 1.00 19.40 61 PRO C N 1
ATOM 4138 C CA . PRO C 1 61 ? 22.328 27.227 -21.609 1.00 21.53 61 PRO C CA 1
ATOM 4139 C C . PRO C 1 61 ? 23.329 28.391 -21.663 1.00 23.18 61 PRO C C 1
ATOM 4140 O O . PRO C 1 61 ? 23.899 28.738 -20.662 1.00 23.80 61 PRO C O 1
ATOM 4144 N N . SER C 1 62 ? 23.535 28.971 -22.844 1.00 21.49 62 SER C N 1
ATOM 4145 C CA . SER C 1 62 ? 24.541 30.024 -23.077 1.00 21.13 62 SER C CA 1
ATOM 4146 C C . SER C 1 62 ? 24.163 30.718 -24.387 1.00 20.70 62 SER C C 1
ATOM 4147 O O . SER C 1 62 ? 23.332 30.131 -25.161 1.00 20.99 62 SER C O 1
ATOM 4150 N N . LYS C 1 63 ? 24.712 31.898 -24.617 1.00 20.88 63 LYS C N 1
ATOM 4151 C CA . LYS C 1 63 ? 24.336 32.680 -25.811 1.00 20.23 63 LYS C CA 1
ATOM 4152 C C . LYS C 1 63 ? 24.834 31.966 -27.057 1.00 16.77 63 LYS C C 1
ATOM 4153 O O . LYS C 1 63 ? 25.928 31.408 -27.132 1.00 15.90 63 LYS C O 1
ATOM 4159 N N . PRO C 1 64 ? 24.030 32.010 -28.140 1.00 15.17 64 PRO C N 1
ATOM 4160 C CA . PRO C 1 64 ? 24.416 31.397 -29.384 1.00 14.17 64 PRO C CA 1
ATOM 4161 C C . PRO C 1 64 ? 25.746 31.940 -29.898 1.00 13.64 64 PRO C C 1
ATOM 4162 O O . PRO C 1 64 ? 25.981 33.138 -29.788 1.00 14.52 64 PRO C O 1
ATOM 4166 N N . VAL C 1 65 ? 26.521 31.064 -30.518 1.00 14.72 65 VAL C N 1
ATOM 4167 C CA . VAL C 1 65 ? 27.771 31.495 -31.202 1.00 15.64 65 VAL C CA 1
ATOM 4168 C C . VAL C 1 65 ? 27.398 31.912 -32.625 1.00 13.28 65 VAL C C 1
ATOM 4169 O O . VAL C 1 65 ? 27.558 31.133 -33.543 1.00 15.39 65 VAL C O 1
ATOM 4173 N N . TRP C 1 66 ? 26.935 33.139 -32.751 1.00 15.55 66 TRP C N 1
ATOM 4174 C CA . TRP C 1 66 ? 26.576 33.644 -34.084 1.00 15.61 66 TRP C CA 1
ATOM 4175 C C . TRP C 1 66 ? 27.797 33.617 -35.000 1.00 15.50 66 TRP C C 1
ATOM 4176 O O . TRP C 1 66 ? 28.931 33.993 -34.596 1.00 15.84 66 TRP C O 1
ATOM 4187 N N . LEU C 1 67 ? 27.596 33.181 -36.228 1.00 14.24 67 LEU C N 1
ATOM 4188 C CA . LEU C 1 67 ? 28.672 33.142 -37.254 1.00 15.24 67 LEU C CA 1
ATOM 4189 C C . LEU C 1 67 ? 28.625 34.396 -38.139 1.00 14.90 67 LEU C C 1
ATOM 4190 O O . LEU C 1 67 ? 27.537 35.013 -38.271 1.00 14.07 67 LEU C O 1
ATOM 4195 N N . GLU C 1 68 ? 29.767 34.715 -38.734 1.00 15.33 68 GLU C N 1
ATOM 4196 C CA . GLU C 1 68 ? 29.826 35.686 -39.860 1.00 16.88 68 GLU C CA 1
ATOM 4197 C C . GLU C 1 68 ? 29.656 34.877 -41.136 1.00 14.16 68 GLU C C 1
ATOM 4198 O O . GLU C 1 68 ? 30.609 34.311 -41.681 1.00 14.18 68 GLU C O 1
ATOM 4204 N N . GLN C 1 69 ? 28.389 34.692 -41.540 1.00 12.58 69 GLN C N 1
ATOM 4205 C CA . GLN C 1 69 ? 27.981 33.794 -42.619 1.00 12.16 69 GLN C CA 1
ATOM 4206 C C . GLN C 1 69 ? 28.343 34.463 -43.933 1.00 11.21 69 GLN C C 1
ATOM 4207 O O . GLN C 1 69 ? 27.969 35.640 -44.107 1.00 13.10 69 GLN C O 1
ATOM 4213 N N . VAL C 1 70 ? 28.940 33.714 -44.827 1.00 11.60 70 VAL C N 1
ATOM 4214 C CA . VAL C 1 70 ? 29.356 34.266 -46.158 1.00 12.65 70 VAL C CA 1
ATOM 4215 C C . VAL C 1 70 ? 28.877 33.376 -47.302 1.00 12.36 70 VAL C C 1
ATOM 4216 O O . VAL C 1 70 ? 29.286 33.577 -48.457 1.00 13.20 70 VAL C O 1
ATOM 4220 N N . HIS C 1 71 ? 27.932 32.428 -47.075 1.00 11.47 71 HIS C N 1
ATOM 4221 C CA . HIS C 1 71 ? 27.430 31.521 -48.138 1.00 11.72 71 HIS C CA 1
ATOM 4222 C C . HIS C 1 71 ? 28.573 30.660 -48.680 1.00 11.05 71 HIS C C 1
ATOM 4223 O O . HIS C 1 71 ? 28.539 30.312 -49.861 1.00 11.72 71 HIS C O 1
ATOM 4230 N N . GLY C 1 72 ? 29.525 30.333 -47.798 1.00 12.78 72 GLY C N 1
ATOM 4231 C CA . GLY C 1 72 ? 30.555 29.353 -48.140 1.00 12.71 72 GLY C CA 1
ATOM 4232 C C . GLY C 1 72 ? 30.346 28.024 -47.450 1.00 14.96 72 GLY C C 1
ATOM 4233 O O . GLY C 1 72 ? 29.175 27.614 -47.095 1.00 13.61 72 GLY C O 1
ATOM 4234 N N . LYS C 1 73 ? 31.422 27.258 -47.372 1.00 15.68 73 LYS C N 1
ATOM 4235 C CA . LYS C 1 73 ? 31.332 25.842 -46.942 1.00 16.51 73 LYS C CA 1
ATOM 4236 C C . LYS C 1 73 ? 32.244 25.594 -45.750 1.00 17.70 73 LYS C C 1
ATOM 4237 O O . LYS C 1 73 ? 32.486 24.385 -45.486 1.00 17.09 73 LYS C O 1
ATOM 4243 N N . ASP C 1 74 ? 32.706 26.637 -45.075 1.00 15.83 74 ASP C N 1
ATOM 4244 C CA . ASP C 1 74 ? 33.597 26.497 -43.904 1.00 16.78 74 ASP C CA 1
ATOM 4245 C C . ASP C 1 74 ? 32.757 26.211 -42.661 1.00 15.97 74 ASP C C 1
ATOM 4246 O O . ASP C 1 74 ? 31.654 26.818 -42.436 1.00 15.65 74 ASP C O 1
ATOM 4251 N N . VAL C 1 75 ? 33.345 25.407 -41.780 1.00 18.10 75 VAL C N 1
ATOM 4252 C CA . VAL C 1 75 ? 32.743 24.987 -40.497 1.00 15.49 75 VAL C CA 1
ATOM 4253 C C . VAL C 1 75 ? 33.637 25.508 -39.374 1.00 18.46 75 VAL C C 1
ATOM 4254 O O . VAL C 1 75 ? 34.851 25.257 -39.450 1.00 20.38 75 VAL C O 1
ATOM 4258 N N . LEU C 1 76 ? 33.061 26.178 -38.394 1.00 17.52 76 LEU C N 1
ATOM 4259 C CA . LEU C 1 76 ? 33.754 26.584 -37.146 1.00 18.56 76 LEU C CA 1
ATOM 4260 C C . LEU C 1 76 ? 33.561 25.480 -36.105 1.00 20.78 76 LEU C C 1
ATOM 4261 O O . LEU C 1 76 ? 32.419 25.190 -35.729 1.00 17.46 76 LEU C O 1
ATOM 4266 N N . LYS C 1 77 ? 34.657 24.855 -35.669 1.00 20.84 77 LYS C N 1
ATOM 4267 C CA . LYS C 1 77 ? 34.624 23.894 -34.532 1.00 21.40 77 LYS C CA 1
ATOM 4268 C C . LYS C 1 77 ? 34.665 24.723 -33.252 1.00 23.80 77 LYS C C 1
ATOM 4269 O O . LYS C 1 77 ? 35.555 25.599 -33.105 1.00 24.03 77 LYS C O 1
ATOM 4275 N N . LEU C 1 78 ? 33.649 24.578 -32.409 1.00 22.13 78 LEU C N 1
ATOM 4276 C CA . LEU C 1 78 ? 33.392 25.505 -31.277 1.00 24.06 78 LEU C CA 1
ATOM 4277 C C . LEU C 1 78 ? 34.109 24.977 -30.034 1.00 28.05 78 LEU C C 1
ATOM 4278 O O . LEU C 1 78 ? 33.449 24.341 -29.185 1.00 25.88 78 LEU C O 1
ATOM 4283 N N . THR C 1 79 ? 35.403 25.302 -29.930 1.00 32.15 79 THR C N 1
ATOM 4284 C CA . THR C 1 79 ? 36.349 24.731 -28.922 1.00 38.06 79 THR C CA 1
ATOM 4285 C C . THR C 1 79 ? 36.677 25.734 -27.796 1.00 42.72 79 THR C C 1
ATOM 4286 O O . THR C 1 79 ? 37.576 25.396 -26.982 1.00 44.22 79 THR C O 1
ATOM 4290 N N . GLY C 1 80 ? 36.022 26.907 -27.719 1.00 42.66 80 GLY C N 1
ATOM 4291 C CA . GLY C 1 80 ? 36.148 27.801 -26.542 1.00 43.28 80 GLY C CA 1
ATOM 4292 C C . GLY C 1 80 ? 35.946 29.272 -26.861 1.00 44.59 80 GLY C C 1
ATOM 4293 O O . GLY C 1 80 ? 36.866 29.857 -27.473 1.00 39.40 80 GLY C O 1
ATOM 4294 N N . SER C 1 85 ? 38.586 33.758 -36.120 1.00 33.87 85 SER C N 1
ATOM 4295 C CA . SER C 1 85 ? 37.579 34.330 -37.054 1.00 29.67 85 SER C CA 1
ATOM 4296 C C . SER C 1 85 ? 36.297 33.492 -37.007 1.00 26.49 85 SER C C 1
ATOM 4297 O O . SER C 1 85 ? 36.410 32.266 -36.959 1.00 24.25 85 SER C O 1
ATOM 4300 N N . LYS C 1 86 ? 35.134 34.136 -37.073 1.00 24.77 86 LYS C N 1
ATOM 4301 C CA . LYS C 1 86 ? 33.830 33.403 -37.102 1.00 24.19 86 LYS C CA 1
ATOM 4302 C C . LYS C 1 86 ? 33.277 33.433 -38.531 1.00 23.38 86 LYS C C 1
ATOM 4303 O O . LYS C 1 86 ? 32.046 33.206 -38.679 1.00 20.81 86 LYS C O 1
ATOM 4309 N N . ARG C 1 87 ? 34.137 33.581 -39.544 1.00 19.71 87 ARG C N 1
ATOM 4310 C CA . ARG C 1 87 ? 33.738 33.543 -40.975 1.00 20.78 87 ARG C CA 1
ATOM 4311 C C . ARG C 1 87 ? 33.550 32.087 -41.370 1.00 18.69 87 ARG C C 1
ATOM 4312 O O . ARG C 1 87 ? 34.517 31.366 -41.716 1.00 20.09 87 ARG C O 1
ATOM 4320 N N . ALA C 1 88 ? 32.288 31.645 -41.362 1.00 15.89 88 ALA C N 1
ATOM 4321 C CA . ALA C 1 88 ? 31.919 30.256 -41.558 1.00 15.04 88 ALA C CA 1
ATOM 4322 C C . ALA C 1 88 ? 30.399 30.214 -41.724 1.00 12.24 88 ALA C C 1
ATOM 4323 O O . ALA C 1 88 ? 29.722 31.136 -41.266 1.00 11.79 88 ALA C O 1
ATOM 4325 N N . ASP C 1 89 ? 29.929 29.121 -42.306 1.00 13.57 89 ASP C N 1
ATOM 4326 C CA . ASP C 1 89 ? 28.478 28.935 -42.566 1.00 12.10 89 ASP C CA 1
ATOM 4327 C C . ASP C 1 89 ? 27.989 27.681 -41.830 1.00 13.08 89 ASP C C 1
ATOM 4328 O O . ASP C 1 89 ? 26.888 27.246 -42.108 1.00 12.12 89 ASP C O 1
ATOM 4333 N N . ALA C 1 90 ? 28.790 27.113 -40.924 1.00 13.51 90 ALA C N 1
ATOM 4334 C CA . ALA C 1 90 ? 28.331 25.981 -40.097 1.00 13.82 90 ALA C CA 1
ATOM 4335 C C . ALA C 1 90 ? 29.210 25.993 -38.853 1.00 15.51 90 ALA C C 1
ATOM 4336 O O . ALA C 1 90 ? 30.370 26.469 -38.906 1.00 13.79 90 ALA C O 1
ATOM 4338 N N . SER C 1 91 ? 28.705 25.383 -37.803 1.00 14.56 91 SER C N 1
ATOM 4339 C CA . SER C 1 91 ? 29.479 25.141 -36.566 1.00 14.65 91 SER C CA 1
ATOM 4340 C C . SER C 1 91 ? 29.216 23.744 -36.071 1.00 15.05 91 SER C C 1
ATOM 4341 O O . SER C 1 91 ? 28.191 23.147 -36.409 1.00 13.69 91 SER C O 1
ATOM 4344 N N . TYR C 1 92 ? 30.176 23.292 -35.274 1.00 15.68 92 TYR C N 1
ATOM 4345 C CA . TYR C 1 92 ? 30.241 21.919 -34.743 1.00 14.56 92 TYR C CA 1
ATOM 4346 C C . TYR C 1 92 ? 30.593 22.065 -33.274 1.00 16.28 92 TYR C C 1
ATOM 4347 O O . TYR C 1 92 ? 31.411 22.896 -32.901 1.00 16.27 92 TYR C O 1
ATOM 4356 N N . SER C 1 93 ? 29.971 21.253 -32.428 1.00 16.27 93 SER C N 1
ATOM 4357 C CA . SER C 1 93 ? 30.269 21.267 -30.975 1.00 17.77 93 SER C CA 1
ATOM 4358 C C . SER C 1 93 ? 30.260 19.851 -30.411 1.00 18.10 93 SER C C 1
ATOM 4359 O O . SER C 1 93 ? 29.338 19.090 -30.745 1.00 18.19 93 SER C O 1
ATOM 4362 N N . ASN C 1 94 ? 31.240 19.529 -29.553 1.00 20.50 94 ASN C N 1
ATOM 4363 C CA . ASN C 1 94 ? 31.130 18.341 -28.661 1.00 21.70 94 ASN C CA 1
ATOM 4364 C C . ASN C 1 94 ? 31.234 18.783 -27.212 1.00 22.61 94 ASN C C 1
ATOM 4365 O O . ASN C 1 94 ? 31.484 17.900 -26.356 1.00 23.93 94 ASN C O 1
ATOM 4370 N N . THR C 1 95 ? 30.951 20.043 -26.919 1.00 21.65 95 THR C N 1
ATOM 4371 C CA . THR C 1 95 ? 31.049 20.655 -25.575 1.00 23.41 95 THR C CA 1
ATOM 4372 C C . THR C 1 95 ? 29.654 20.917 -25.027 1.00 25.42 95 THR C C 1
ATOM 4373 O O . THR C 1 95 ? 28.908 21.730 -25.581 1.00 21.82 95 THR C O 1
ATOM 4377 N N . PRO C 1 96 ? 29.254 20.265 -23.908 1.00 23.10 96 PRO C N 1
ATOM 4378 C CA . PRO C 1 96 ? 28.016 20.604 -23.217 1.00 21.39 96 PRO C CA 1
ATOM 4379 C C . PRO C 1 96 ? 27.813 22.093 -22.989 1.00 24.10 96 PRO C C 1
ATOM 4380 O O . PRO C 1 96 ? 28.740 22.753 -22.527 1.00 24.36 96 PRO C O 1
ATOM 4384 N N . GLY C 1 97 ? 26.625 22.578 -23.349 1.00 21.72 97 GLY C N 1
ATOM 4385 C CA . GLY C 1 97 ? 26.213 23.963 -23.123 1.00 19.82 97 GLY C CA 1
ATOM 4386 C C . GLY C 1 97 ? 26.566 24.909 -24.273 1.00 16.71 97 GLY C C 1
ATOM 4387 O O . GLY C 1 97 ? 26.115 26.015 -24.188 1.00 20.55 97 GLY C O 1
ATOM 4388 N N . THR C 1 98 ? 27.419 24.513 -25.222 1.00 18.64 98 THR C N 1
ATOM 4389 C CA . THR C 1 98 ? 27.775 25.367 -26.387 1.00 17.29 98 THR C CA 1
ATOM 4390 C C . THR C 1 98 ? 26.623 25.316 -27.413 1.00 17.22 98 THR C C 1
ATOM 4391 O O . THR C 1 98 ? 26.209 24.223 -27.817 1.00 17.09 98 THR C O 1
ATOM 4395 N N . VAL C 1 99 ? 26.136 26.488 -27.808 1.00 17.03 99 VAL C N 1
ATOM 4396 C CA . VAL C 1 99 ? 24.966 26.586 -28.734 1.00 15.86 99 VAL C CA 1
ATOM 4397 C C . VAL C 1 99 ? 25.433 26.906 -30.156 1.00 14.24 99 VAL C C 1
ATOM 4398 O O . VAL C 1 99 ? 25.909 28.051 -30.401 1.00 15.16 99 VAL C O 1
ATOM 4402 N N . CYS C 1 100 ? 25.288 25.945 -31.049 1.00 12.53 100 CYS C N 1
ATOM 4403 C CA . CYS C 1 100 ? 25.436 26.099 -32.509 1.00 12.67 100 CYS C CA 1
ATOM 4404 C C . CYS C 1 100 ? 24.203 26.842 -33.039 1.00 12.96 100 CYS C C 1
ATOM 4405 O O . CYS C 1 100 ? 23.065 26.479 -32.656 1.00 13.11 100 CYS C O 1
ATOM 4408 N N . ALA C 1 101 ? 24.406 27.818 -33.928 1.00 11.81 101 ALA C N 1
ATOM 4409 C CA . ALA C 1 101 ? 23.288 28.649 -34.431 1.00 11.27 101 ALA C CA 1
ATOM 4410 C C . ALA C 1 101 ? 23.578 29.079 -35.863 1.00 11.50 101 ALA C C 1
ATOM 4411 O O . ALA C 1 101 ? 24.735 29.421 -36.183 1.00 12.08 101 ALA C O 1
ATOM 4413 N N . VAL C 1 102 ? 22.558 29.017 -36.695 1.00 10.29 102 VAL C N 1
ATOM 4414 C CA . VAL C 1 102 ? 22.643 29.516 -38.086 1.00 10.48 102 VAL C CA 1
ATOM 4415 C C . VAL C 1 102 ? 21.417 30.376 -38.361 1.00 9.99 102 VAL C C 1
ATOM 4416 O O . VAL C 1 102 ? 20.281 30.021 -37.928 1.00 9.24 102 VAL C O 1
ATOM 4420 N N . MET C 1 103 ? 21.650 31.500 -39.046 1.00 10.04 103 MET C N 1
ATOM 4421 C CA . MET C 1 103 ? 20.600 32.504 -39.341 1.00 9.66 103 MET C CA 1
ATOM 4422 C C . MET C 1 103 ? 20.165 32.323 -40.764 1.00 9.08 103 MET C C 1
ATOM 4423 O O . MET C 1 103 ? 20.990 32.157 -41.647 1.00 9.12 103 MET C O 1
ATOM 4428 N N . THR C 1 104 ? 18.849 32.309 -40.994 1.00 7.65 104 THR C N 1
ATOM 4429 C CA . THR C 1 104 ? 18.348 32.059 -42.351 1.00 7.51 104 THR C CA 1
ATOM 4430 C C . THR C 1 104 ? 17.077 32.883 -42.631 1.00 7.77 104 THR C C 1
ATOM 4431 O O . THR C 1 104 ? 16.366 33.300 -41.675 1.00 7.49 104 THR C O 1
ATOM 4435 N N . ALA C 1 105 ? 16.777 33.069 -43.887 1.00 6.34 105 ALA C N 1
ATOM 4436 C CA . ALA C 1 105 ? 15.485 33.608 -44.373 1.00 6.30 105 ALA C CA 1
ATOM 4437 C C . ALA C 1 105 ? 15.265 33.116 -45.807 1.00 6.12 105 ALA C C 1
ATOM 4438 O O . ALA C 1 105 ? 15.175 33.916 -46.701 1.00 6.22 105 ALA C O 1
ATOM 4440 N N . ASP C 1 106 ? 15.226 31.781 -45.927 1.00 6.06 106 ASP C N 1
ATOM 4441 C CA . ASP C 1 106 ? 15.039 30.976 -47.160 1.00 6.45 106 ASP C CA 1
ATOM 4442 C C . ASP C 1 106 ? 16.128 29.904 -47.262 1.00 6.13 106 ASP C C 1
ATOM 4443 O O . ASP C 1 106 ? 15.848 28.790 -47.730 1.00 6.49 106 ASP C O 1
ATOM 4448 N N . ALA C 1 107 ? 17.380 30.218 -46.919 1.00 6.62 107 ALA C N 1
ATOM 4449 C CA . ALA C 1 107 ? 18.410 29.164 -46.921 1.00 6.91 107 ALA C CA 1
ATOM 4450 C C . ALA C 1 107 ? 17.991 27.991 -46.048 1.00 7.01 107 ALA C C 1
ATOM 4451 O O . ALA C 1 107 ? 17.366 28.187 -45.013 1.00 7.29 107 ALA C O 1
ATOM 4453 N N . LEU C 1 108 ? 18.521 26.824 -46.349 1.00 7.46 108 LEU C N 1
ATOM 4454 C CA . LEU C 1 108 ? 18.200 25.605 -45.605 1.00 8.37 108 LEU C CA 1
ATOM 4455 C C . LEU C 1 108 ? 19.030 25.565 -44.363 1.00 7.94 108 LEU C C 1
ATOM 4456 O O . LEU C 1 108 ? 20.260 25.462 -44.443 1.00 8.00 108 LEU C O 1
ATOM 4461 N N . PRO C 1 109 ? 18.411 25.587 -43.182 1.00 7.48 109 PRO C N 1
ATOM 4462 C CA . PRO C 1 109 ? 19.136 25.292 -41.947 1.00 7.97 109 PRO C CA 1
ATOM 4463 C C . PRO C 1 109 ? 19.133 23.784 -41.779 1.00 9.01 109 PRO C C 1
ATOM 4464 O O . PRO C 1 109 ? 18.096 23.150 -41.994 1.00 10.29 109 PRO C O 1
ATOM 4468 N N . VAL C 1 110 ? 20.294 23.217 -41.487 1.00 9.17 110 VAL C N 1
ATOM 4469 C CA . VAL C 1 110 ? 20.358 21.771 -41.179 1.00 9.00 110 VAL C CA 1
ATOM 4470 C C . VAL C 1 110 ? 20.948 21.606 -39.806 1.00 9.25 110 VAL C C 1
ATOM 4471 O O . VAL C 1 110 ? 21.992 22.155 -39.548 1.00 9.95 110 VAL C O 1
ATOM 4475 N N . LEU C 1 111 ? 20.257 20.877 -38.944 1.00 10.09 111 LEU C N 1
ATOM 4476 C CA . LEU C 1 111 ? 20.777 20.558 -37.583 1.00 10.46 111 LEU C CA 1
ATOM 4477 C C . LEU C 1 111 ? 21.137 19.078 -37.554 1.00 10.98 111 LEU C C 1
ATOM 4478 O O . LEU C 1 111 ? 20.497 18.255 -38.214 1.00 11.61 111 LEU C O 1
ATOM 4483 N N . PHE C 1 112 ? 22.252 18.806 -36.875 1.00 12.70 112 PHE C N 1
ATOM 4484 C CA . PHE C 1 112 ? 22.857 17.469 -36.876 1.00 12.21 112 PHE C CA 1
ATOM 4485 C C . PHE C 1 112 ? 23.140 17.071 -35.444 1.00 12.47 112 PHE C C 1
ATOM 4486 O O . PHE C 1 112 ? 23.549 17.887 -34.607 1.00 11.87 112 PHE C O 1
ATOM 4494 N N . CYS C 1 113 ? 22.984 15.767 -35.158 1.00 13.65 113 CYS C N 1
ATOM 4495 C CA . CYS C 1 113 ? 23.504 15.208 -33.910 1.00 15.13 113 CYS C CA 1
ATOM 4496 C C . CYS C 1 113 ? 23.781 13.750 -34.139 1.00 13.77 113 CYS C C 1
ATOM 4497 O O . CYS C 1 113 ? 23.386 13.185 -35.139 1.00 14.56 113 CYS C O 1
ATOM 4500 N N . ASN C 1 114 ? 24.564 13.165 -33.248 1.00 15.62 114 ASN C N 1
ATOM 4501 C CA . ASN C 1 114 ? 24.771 11.709 -33.348 1.00 16.67 114 ASN C CA 1
ATOM 4502 C C . ASN C 1 114 ? 23.765 11.007 -32.432 1.00 16.43 114 ASN C C 1
ATOM 4503 O O . ASN C 1 114 ? 23.227 11.628 -31.526 1.00 17.11 114 ASN C O 1
ATOM 4508 N N . ARG C 1 115 ? 23.532 9.725 -32.717 1.00 19.53 115 ARG C N 1
ATOM 4509 C CA . ARG C 1 115 ? 22.551 8.901 -31.948 1.00 21.64 115 ARG C CA 1
ATOM 4510 C C . ARG C 1 115 ? 22.964 8.853 -30.480 1.00 21.90 115 ARG C C 1
ATOM 4511 O O . ARG C 1 115 ? 22.096 8.959 -29.594 1.00 22.43 115 ARG C O 1
ATOM 4519 N N . ALA C 1 116 ? 24.261 8.843 -30.217 1.00 21.28 116 ALA C N 1
ATOM 4520 C CA . ALA C 1 116 ? 24.761 8.842 -28.828 1.00 22.09 116 ALA C CA 1
ATOM 4521 C C . ALA C 1 116 ? 24.543 10.180 -28.108 1.00 23.90 116 ALA C C 1
ATOM 4522 O O . ALA C 1 116 ? 24.615 10.205 -26.900 1.00 24.48 116 ALA C O 1
ATOM 4524 N N . GLY C 1 117 ? 24.277 11.304 -28.773 1.00 20.89 117 GLY C N 1
ATOM 4525 C CA . GLY C 1 117 ? 23.999 12.541 -28.035 1.00 20.19 117 GLY C CA 1
ATOM 4526 C C . GLY C 1 117 ? 25.260 13.138 -27.438 1.00 19.62 117 GLY C C 1
ATOM 4527 O O . GLY C 1 117 ? 25.181 13.687 -26.363 1.00 19.76 117 GLY C O 1
ATOM 4528 N N . THR C 1 118 ? 26.378 13.067 -28.156 1.00 19.77 118 THR C N 1
ATOM 4529 C CA . THR C 1 118 ? 27.653 13.672 -27.694 1.00 19.72 118 THR C CA 1
ATOM 4530 C C . THR C 1 118 ? 28.280 14.591 -28.745 1.00 21.45 118 THR C C 1
ATOM 4531 O O . THR C 1 118 ? 29.386 15.089 -28.479 1.00 20.50 118 THR C O 1
ATOM 4535 N N . GLU C 1 119 ? 27.641 14.813 -29.894 1.00 18.75 119 GLU C N 1
ATOM 4536 C CA . GLU C 1 119 ? 28.156 15.813 -30.863 1.00 18.66 119 GLU C CA 1
ATOM 4537 C C . GLU C 1 119 ? 26.973 16.398 -31.620 1.00 18.46 119 GLU C C 1
ATOM 4538 O O . GLU C 1 119 ? 26.049 15.649 -31.941 1.00 15.31 119 GLU C O 1
ATOM 4544 N N . VAL C 1 120 ? 27.056 17.688 -31.914 1.00 16.61 120 VAL C N 1
ATOM 4545 C CA . VAL C 1 120 ? 25.963 18.427 -32.611 1.00 15.42 120 VAL C CA 1
ATOM 4546 C C . VAL C 1 120 ? 26.586 19.352 -33.662 1.00 15.55 120 VAL C C 1
ATOM 4547 O O . VAL C 1 120 ? 27.782 19.711 -33.559 1.00 15.42 120 VAL C O 1
ATOM 4551 N N . ALA C 1 121 ? 25.799 19.741 -34.659 1.00 14.55 121 ALA C N 1
ATOM 4552 C CA . ALA C 1 121 ? 26.275 20.761 -35.632 1.00 13.16 121 ALA C CA 1
ATOM 4553 C C . ALA C 1 121 ? 25.062 21.483 -36.205 1.00 13.69 121 ALA C C 1
ATOM 4554 O O . ALA C 1 121 ? 23.925 20.977 -36.146 1.00 13.28 121 ALA C O 1
ATOM 4556 N N . ALA C 1 122 ? 25.303 22.693 -36.701 1.00 13.06 122 ALA C N 1
ATOM 4557 C CA . ALA C 1 122 ? 24.292 23.463 -37.448 1.00 11.15 122 ALA C CA 1
ATOM 4558 C C . ALA C 1 122 ? 24.932 24.018 -38.719 1.00 11.74 122 ALA C C 1
ATOM 4559 O O . ALA C 1 122 ? 26.058 24.561 -38.644 1.00 11.59 122 ALA C O 1
ATOM 4561 N N . ALA C 1 123 ? 24.239 23.914 -39.841 1.00 10.38 123 ALA C N 1
ATOM 4562 C CA . ALA C 1 123 ? 24.749 24.350 -41.165 1.00 10.43 123 ALA C CA 1
ATOM 4563 C C . ALA C 1 123 ? 23.778 25.324 -41.793 1.00 10.67 123 ALA C C 1
ATOM 4564 O O . ALA C 1 123 ? 22.575 25.068 -41.811 1.00 8.82 123 ALA C O 1
ATOM 4566 N N . HIS C 1 124 ? 24.341 26.361 -42.400 1.00 9.61 124 HIS C N 1
ATOM 4567 C CA . HIS C 1 124 ? 23.609 27.368 -43.200 1.00 9.69 124 HIS C CA 1
ATOM 4568 C C . HIS C 1 124 ? 23.754 26.98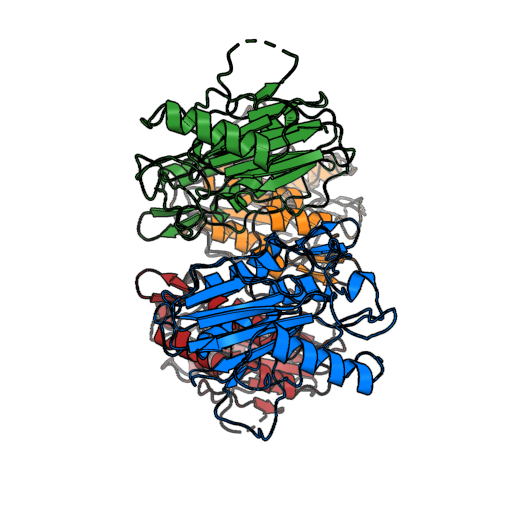8 -44.651 1.00 10.61 124 HIS C C 1
ATOM 4569 O O . HIS C 1 124 ? 24.845 27.263 -45.183 1.00 10.68 124 HIS C O 1
ATOM 4576 N N . ALA C 1 125 ? 22.778 26.324 -45.239 1.00 8.49 125 ALA C N 1
ATOM 4577 C CA . ALA C 1 125 ? 22.869 25.806 -46.609 1.00 8.74 125 ALA C CA 1
ATOM 4578 C C . ALA C 1 125 ? 21.957 26.617 -47.493 1.00 8.73 125 ALA C C 1
ATOM 4579 O O . ALA C 1 125 ? 20.939 26.153 -47.927 1.00 8.00 125 ALA C O 1
ATOM 4581 N N . GLY C 1 126 ? 22.379 27.852 -47.786 1.00 7.99 126 GLY C N 1
ATOM 4582 C CA . GLY C 1 126 ? 21.839 28.510 -48.970 1.00 8.35 126 GLY C CA 1
ATOM 4583 C C . GLY C 1 126 ? 22.208 27.784 -50.226 1.00 8.85 126 GLY C C 1
ATOM 4584 O O . GLY C 1 126 ? 23.018 26.818 -50.126 1.00 8.42 126 GLY C O 1
ATOM 4585 N N . TRP C 1 127 ? 21.649 28.131 -51.386 1.00 7.72 127 TRP C N 1
ATOM 4586 C CA . TRP C 1 127 ? 21.975 27.335 -52.587 1.00 7.98 127 TRP C CA 1
ATOM 4587 C C . TRP C 1 127 ? 23.490 27.361 -52.883 1.00 8.21 127 TRP C C 1
ATOM 4588 O O . TRP C 1 127 ? 24.002 26.306 -53.287 1.00 8.73 127 TRP C O 1
ATOM 4599 N N . ARG C 1 128 ? 24.155 28.471 -52.617 1.00 8.56 128 ARG C N 1
ATOM 4600 C CA . ARG C 1 128 ? 25.622 28.552 -52.905 1.00 9.00 128 ARG C CA 1
ATOM 4601 C C . ARG C 1 128 ? 26.426 27.637 -51.978 1.00 9.43 128 ARG C C 1
ATOM 4602 O O . ARG C 1 128 ? 27.247 26.825 -52.506 1.00 10.29 128 ARG C O 1
ATOM 4610 N N . GLY C 1 129 ? 26.181 27.667 -50.677 1.00 9.47 129 GLY C N 1
ATOM 4611 C CA . GLY C 1 129 ? 26.911 26.793 -49.736 1.00 10.89 129 GLY C CA 1
ATOM 4612 C C . GLY C 1 129 ? 26.531 25.349 -49.948 1.00 10.04 129 GLY C C 1
ATOM 4613 O O . GLY C 1 129 ? 27.377 24.455 -49.846 1.00 10.54 129 GLY C O 1
ATOM 4614 N N . LEU C 1 130 ? 25.259 25.079 -50.195 1.00 9.77 130 LEU C N 1
ATOM 4615 C CA . LEU C 1 130 ? 24.790 23.699 -50.439 1.00 9.73 130 LEU C CA 1
ATOM 4616 C C . LEU C 1 130 ? 25.539 23.167 -51.669 1.00 10.13 130 LEU C C 1
ATOM 4617 O O . LEU C 1 130 ? 26.068 22.017 -51.622 1.00 10.02 130 LEU C O 1
ATOM 4622 N N . CYS C 1 131 ? 25.573 23.919 -52.755 1.00 10.56 131 CYS C N 1
ATOM 4623 C CA . CYS C 1 131 ? 26.214 23.432 -53.987 1.00 9.90 131 CYS C CA 1
ATOM 4624 C C . CYS C 1 131 ? 27.711 23.202 -53.698 1.00 10.31 131 CYS C C 1
ATOM 4625 O O . CYS C 1 131 ? 28.239 22.162 -54.193 1.00 12.63 131 CYS C O 1
ATOM 4628 N N . ALA C 1 132 ? 28.350 24.037 -52.894 1.00 11.65 132 ALA C N 1
ATOM 4629 C CA . ALA C 1 132 ? 29.813 23.997 -52.629 1.00 12.67 132 ALA C CA 1
ATOM 4630 C C . ALA C 1 132 ? 30.175 22.885 -51.656 1.00 13.38 132 ALA C C 1
ATOM 4631 O O . ALA C 1 132 ? 31.369 22.634 -51.488 1.00 15.42 132 ALA C O 1
ATOM 4633 N N . GLY C 1 133 ? 29.208 22.301 -50.968 1.00 12.74 133 GLY C N 1
ATOM 4634 C CA . GLY C 1 133 ? 29.488 21.165 -50.071 1.00 13.18 133 GLY C CA 1
ATOM 4635 C C . GLY C 1 133 ? 29.505 21.498 -48.584 1.00 13.38 133 GLY C C 1
ATOM 4636 O O . GLY C 1 133 ? 30.117 20.778 -47.755 1.00 14.15 133 GLY C O 1
ATOM 4637 N N . VAL C 1 134 ? 28.787 22.511 -48.126 1.00 12.28 134 VAL C N 1
ATOM 4638 C CA . VAL C 1 134 ? 28.715 22.820 -46.682 1.00 11.18 134 VAL C CA 1
ATOM 4639 C C . VAL C 1 134 ? 28.178 21.627 -45.879 1.00 11.71 134 VAL C C 1
ATOM 4640 O O . VAL C 1 134 ? 28.659 21.458 -44.744 1.00 10.49 134 VAL C O 1
ATOM 4644 N N . LEU C 1 135 ? 27.273 20.829 -46.417 1.00 12.02 135 LEU C N 1
ATOM 4645 C CA . LEU C 1 135 ? 26.716 19.710 -45.612 1.00 12.19 135 LEU C CA 1
ATOM 4646 C C . LEU C 1 135 ? 27.774 18.632 -45.450 1.00 13.24 135 LEU C C 1
ATOM 4647 O O . LEU C 1 135 ? 27.963 18.224 -44.295 1.00 14.88 135 LEU C O 1
ATOM 4652 N N . GLU C 1 136 ? 28.423 18.276 -46.529 1.00 14.39 136 GLU C N 1
ATOM 4653 C CA . GLU C 1 136 ? 29.486 17.233 -46.501 1.00 14.75 136 GLU C CA 1
ATOM 4654 C C . GLU C 1 136 ? 30.556 17.713 -45.541 1.00 16.51 136 GLU C C 1
ATOM 4655 O O . GLU C 1 136 ? 31.037 16.933 -44.721 1.00 15.61 136 GLU C O 1
ATOM 4661 N N . GLU C 1 137 ? 30.919 18.985 -45.605 1.00 15.45 137 GLU C N 1
ATOM 4662 C CA . GLU C 1 137 ? 31.984 19.508 -44.735 1.00 16.17 137 GLU C CA 1
ATOM 4663 C C . GLU C 1 137 ? 31.562 19.420 -43.283 1.00 16.28 137 GLU C C 1
ATOM 4664 O O . GLU C 1 137 ? 32.389 19.029 -42.459 1.00 17.53 137 GLU C O 1
ATOM 4670 N N . THR C 1 138 ? 30.298 19.683 -42.941 1.00 13.16 138 THR C N 1
ATOM 4671 C CA . THR C 1 138 ? 29.845 19.622 -41.539 1.00 12.04 138 THR C CA 1
ATOM 4672 C C . THR C 1 138 ? 29.837 18.137 -41.097 1.00 12.73 138 THR C C 1
ATOM 4673 O O . THR C 1 138 ? 30.303 17.850 -40.001 1.00 14.29 138 THR C O 1
ATOM 4677 N N . VAL C 1 139 ? 29.360 17.236 -41.915 1.00 13.39 139 VAL C N 1
ATOM 4678 C CA . VAL C 1 139 ? 29.335 15.768 -41.631 1.00 14.34 139 VAL C CA 1
ATOM 4679 C C . VAL C 1 139 ? 30.777 15.324 -41.349 1.00 18.04 139 VAL C C 1
ATOM 4680 O O . VAL C 1 139 ? 30.959 14.571 -40.367 1.00 18.71 139 VAL C O 1
ATOM 4684 N N . SER C 1 140 ? 31.737 15.757 -42.159 1.00 18.51 140 SER C N 1
ATOM 4685 C CA . SER C 1 140 ? 33.158 15.328 -42.044 1.00 20.39 140 SER C CA 1
ATOM 4686 C C . SER C 1 140 ? 33.761 15.757 -40.703 1.00 23.33 140 SER C C 1
ATOM 4687 O O . SER C 1 140 ? 34.782 15.135 -40.293 1.00 21.39 140 SER C O 1
ATOM 4690 N N . CYS C 1 141 ? 33.165 16.705 -39.973 1.00 22.14 141 CYS C N 1
ATOM 4691 C CA . CYS C 1 141 ? 33.662 17.197 -38.661 1.00 22.15 141 CYS C CA 1
ATOM 4692 C C . CYS C 1 141 ? 33.308 16.220 -37.538 1.00 21.85 141 CYS C C 1
ATOM 4693 O O . CYS C 1 141 ? 33.871 16.343 -36.460 1.00 23.39 141 CYS C O 1
ATOM 4696 N N . PHE C 1 142 ? 32.363 15.307 -37.752 1.00 20.63 142 PHE C N 1
ATOM 4697 C CA . PHE C 1 142 ? 31.884 14.399 -36.673 1.00 19.96 142 PHE C CA 1
ATOM 4698 C C . PHE C 1 142 ? 32.922 13.300 -36.434 1.00 19.22 142 PHE C C 1
ATOM 4699 O O . PHE C 1 142 ? 33.449 12.785 -37.422 1.00 22.34 142 PHE C O 1
ATOM 4707 N N . ALA C 1 143 ? 33.177 12.990 -35.168 1.00 22.28 143 ALA C N 1
ATOM 4708 C CA . ALA C 1 143 ? 33.965 11.792 -34.779 1.00 21.74 143 ALA C CA 1
ATOM 4709 C C . ALA C 1 143 ? 33.177 10.546 -35.179 1.00 24.05 143 ALA C C 1
ATOM 4710 O O . ALA C 1 143 ? 33.755 9.583 -35.755 1.00 25.14 143 ALA C O 1
ATOM 4712 N N . ASP C 1 144 ? 31.863 10.590 -34.988 1.00 22.72 144 ASP C N 1
ATOM 4713 C CA . ASP C 1 144 ? 30.975 9.419 -35.187 1.00 21.67 144 ASP C CA 1
ATOM 4714 C C . ASP C 1 144 ? 30.881 9.063 -36.675 1.00 23.83 144 ASP C C 1
ATOM 4715 O O . ASP C 1 144 ? 31.189 9.932 -37.529 1.00 24.80 144 ASP C O 1
ATOM 4720 N N . ASN C 1 145 ? 30.495 7.814 -36.995 1.00 26.40 145 ASN C N 1
ATOM 4721 C CA . ASN C 1 145 ? 30.278 7.333 -38.387 1.00 28.66 145 ASN C CA 1
ATOM 4722 C C . ASN C 1 145 ? 29.061 8.062 -38.967 1.00 25.09 145 ASN C C 1
ATOM 4723 O O . ASN C 1 145 ? 28.090 8.273 -38.241 1.00 24.44 145 ASN C O 1
ATOM 4728 N N . PRO C 1 146 ? 29.076 8.468 -40.255 1.00 24.30 146 PRO C N 1
ATOM 4729 C CA . PRO C 1 146 ? 27.900 9.088 -40.883 1.00 23.88 146 PRO C CA 1
ATOM 4730 C C . PRO C 1 146 ? 26.547 8.388 -40.663 1.00 25.54 146 PRO C C 1
ATOM 4731 O O . PRO C 1 146 ? 25.568 9.057 -40.532 1.00 22.02 146 PRO C O 1
ATOM 4735 N N . GLU C 1 147 ? 26.518 7.052 -40.628 1.00 23.55 147 GLU C N 1
ATOM 4736 C CA . GLU C 1 147 ? 25.251 6.289 -40.498 1.00 25.55 147 GLU C CA 1
ATOM 4737 C C . GLU C 1 147 ? 24.685 6.528 -39.093 1.00 22.33 147 GLU C C 1
ATOM 4738 O O . GLU C 1 147 ? 23.457 6.340 -38.941 1.00 25.31 147 GLU C O 1
ATOM 4744 N N . ASN C 1 148 ? 25.486 7.030 -38.139 1.00 22.74 148 ASN C N 1
ATOM 4745 C CA . ASN C 1 148 ? 25.001 7.364 -36.769 1.00 19.52 148 ASN C CA 1
ATOM 4746 C C . ASN C 1 148 ? 24.616 8.850 -36.601 1.00 18.87 148 ASN C C 1
ATOM 4747 O O . ASN C 1 148 ? 24.308 9.254 -35.474 1.00 17.00 148 ASN C O 1
ATOM 4752 N N . ILE C 1 149 ? 24.542 9.608 -37.697 1.00 18.36 149 ILE C N 1
ATOM 4753 C CA . ILE C 1 149 ? 24.214 11.061 -37.631 1.00 17.36 149 ILE C CA 1
ATOM 4754 C C . ILE C 1 149 ? 22.755 11.255 -38.023 1.00 15.34 149 ILE C C 1
ATOM 4755 O O . ILE C 1 149 ? 22.352 10.720 -39.086 1.00 16.19 149 ILE C O 1
ATOM 4760 N N . LEU C 1 150 ? 22.025 11.950 -37.153 1.00 14.23 150 LEU C N 1
ATOM 4761 C CA . LEU C 1 150 ? 20.645 12.410 -37.454 1.00 14.03 150 LEU C CA 1
ATOM 4762 C C . LEU C 1 150 ? 20.734 13.822 -38.038 1.00 12.83 150 LEU C C 1
ATOM 4763 O O . LEU C 1 150 ? 21.483 14.654 -37.468 1.00 13.97 150 LEU C O 1
ATOM 4768 N N . ALA C 1 151 ? 19.956 14.062 -39.095 1.00 11.66 151 ALA C N 1
ATOM 4769 C CA . ALA C 1 151 ? 19.878 15.428 -39.664 1.00 10.80 151 ALA C CA 1
ATOM 4770 C C . ALA C 1 151 ? 18.428 15.864 -39.636 1.00 11.65 151 ALA C C 1
ATOM 4771 O O . ALA C 1 151 ? 17.559 15.032 -39.873 1.00 13.56 151 ALA C O 1
ATOM 4773 N N . TRP C 1 152 ? 18.218 17.141 -39.384 1.00 10.45 152 TRP C N 1
ATOM 4774 C CA . TRP C 1 152 ? 16.888 17.776 -39.444 1.00 9.86 152 TRP C CA 1
ATOM 4775 C C . TRP C 1 152 ? 16.990 18.916 -40.451 1.00 9.55 152 TRP C C 1
ATOM 4776 O O . TRP C 1 152 ? 17.819 19.837 -40.257 1.00 10.86 152 TRP C O 1
ATOM 4787 N N . LEU C 1 153 ? 16.141 18.866 -41.444 1.00 9.28 153 LEU C N 1
ATOM 4788 C CA . LEU C 1 153 ? 16.018 19.925 -42.473 1.00 8.28 153 LEU C CA 1
ATOM 4789 C C . LEU C 1 153 ? 15.063 20.953 -41.926 1.00 8.53 153 LEU C C 1
ATOM 4790 O O . LEU C 1 153 ? 13.851 20.618 -41.812 1.00 9.37 153 LEU C O 1
ATOM 4795 N N . GLY C 1 154 ? 15.547 22.162 -41.680 1.00 8.07 154 GLY C N 1
ATOM 4796 C CA . GLY C 1 154 ? 14.669 23.206 -41.146 1.00 8.19 154 GLY C CA 1
ATOM 4797 C C . GLY C 1 154 ? 13.918 23.934 -42.248 1.00 7.35 154 GLY C C 1
ATOM 4798 O O . GLY C 1 154 ? 13.976 23.631 -43.459 1.00 7.05 154 GLY C O 1
ATOM 4799 N N . PRO C 1 155 ? 13.129 24.955 -41.825 1.00 7.55 155 PRO C N 1
ATOM 4800 C CA . PRO C 1 155 ? 12.302 25.698 -42.779 1.00 7.60 155 PRO C CA 1
ATOM 4801 C C . PRO C 1 155 ? 13.146 26.505 -43.763 1.00 6.92 155 PRO C C 1
ATOM 4802 O O . PRO C 1 155 ? 13.958 27.313 -43.326 1.00 7.65 155 PRO C O 1
ATOM 4806 N N . ALA C 1 156 ? 12.940 26.234 -45.032 1.00 7.03 156 ALA C N 1
ATOM 4807 C CA . ALA C 1 156 ? 13.651 26.846 -46.174 1.00 7.54 156 ALA C CA 1
ATOM 4808 C C . ALA C 1 156 ? 12.666 27.216 -47.265 1.00 7.78 156 ALA C C 1
ATOM 4809 O O . ALA C 1 156 ? 11.468 26.894 -47.172 1.00 7.33 156 ALA C O 1
ATOM 4811 N N . ILE C 1 157 ? 13.141 27.857 -48.327 1.00 7.76 157 ILE C N 1
ATOM 4812 C CA . ILE C 1 157 ? 12.297 28.126 -49.503 1.00 7.51 157 ILE C CA 1
ATOM 4813 C C . ILE C 1 157 ? 12.054 26.795 -50.226 1.00 8.03 157 ILE C C 1
ATOM 4814 O O . ILE C 1 157 ? 13.010 26.135 -50.614 1.00 9.40 157 ILE C O 1
ATOM 4819 N N . GLY C 1 158 ? 10.782 26.448 -50.422 1.00 9.18 158 GLY C N 1
ATOM 4820 C CA . GLY C 1 158 ? 10.429 25.095 -50.810 1.00 10.02 158 GLY C CA 1
ATOM 4821 C C . GLY C 1 158 ? 10.287 24.966 -52.320 1.00 10.42 158 GLY C C 1
ATOM 4822 O O . GLY C 1 158 ? 10.456 25.912 -53.088 1.00 9.46 158 GLY C O 1
ATOM 4823 N N . PRO C 1 159 ? 10.016 23.729 -52.774 1.00 10.66 159 PRO C N 1
ATOM 4824 C CA . PRO C 1 159 ? 10.088 23.407 -54.190 1.00 11.04 159 PRO C CA 1
ATOM 4825 C C . PRO C 1 159 ? 9.024 24.052 -55.078 1.00 11.85 159 PRO C C 1
ATOM 4826 O O . PRO C 1 159 ? 9.160 24.046 -56.308 1.00 13.87 159 PRO C O 1
ATOM 4830 N N . ARG C 1 160 ? 7.944 24.561 -54.506 1.00 12.97 160 ARG C N 1
ATOM 4831 C CA . ARG C 1 160 ? 6.933 25.271 -55.323 1.00 14.11 160 ARG C CA 1
ATOM 4832 C C . ARG C 1 160 ? 7.338 26.742 -55.495 1.00 13.72 160 ARG C C 1
ATOM 4833 O O . ARG C 1 160 ? 6.669 27.446 -56.272 1.00 17.33 160 ARG C O 1
ATOM 4841 N N . ALA C 1 161 ? 8.308 27.247 -54.721 1.00 11.64 161 ALA C N 1
ATOM 4842 C CA . ALA C 1 161 ? 8.599 28.686 -54.705 1.00 10.99 161 ALA C CA 1
ATOM 4843 C C . ALA C 1 161 ? 10.023 28.994 -55.165 1.00 9.40 161 ALA C C 1
ATOM 4844 O O . ALA C 1 161 ? 10.286 30.147 -55.553 1.00 10.27 161 ALA C O 1
ATOM 4846 N N . PHE C 1 162 ? 10.932 28.028 -55.096 1.00 9.22 162 PHE C N 1
ATOM 4847 C CA . PHE C 1 162 ? 12.373 28.322 -55.255 1.00 8.24 162 PHE C CA 1
ATOM 4848 C C . PHE C 1 162 ? 12.732 28.340 -56.734 1.00 8.77 162 PHE C C 1
ATOM 4849 O O . PHE C 1 162 ? 13.325 27.364 -57.278 1.00 8.72 162 PHE C O 1
ATOM 4857 N N . GLU C 1 163 ? 12.302 29.380 -57.435 1.00 8.35 163 GLU C N 1
ATOM 4858 C CA . GLU C 1 163 ? 12.582 29.544 -58.870 1.00 9.09 163 GLU C CA 1
ATOM 4859 C C . GLU C 1 163 ? 14.056 29.955 -59.021 1.00 8.77 163 GLU C C 1
ATOM 4860 O O . GLU C 1 163 ? 14.512 30.914 -58.373 1.00 9.47 163 GLU C O 1
ATOM 4866 N N . VAL C 1 164 ? 14.776 29.263 -59.898 1.00 8.07 164 VAL C N 1
ATOM 4867 C CA . VAL C 1 164 ? 16.209 29.578 -60.145 1.00 8.74 164 VAL C CA 1
ATOM 4868 C C . VAL C 1 164 ? 16.433 29.575 -61.641 1.00 8.41 164 VAL C C 1
ATOM 4869 O O . VAL C 1 164 ? 15.717 28.884 -62.387 1.00 10.95 164 VAL C O 1
ATOM 4873 N N . GLY C 1 165 ? 17.459 30.275 -62.062 1.00 9.31 165 GLY C N 1
ATOM 4874 C CA . GLY C 1 165 ? 17.852 30.184 -63.469 1.00 9.42 165 GLY C CA 1
ATOM 4875 C C . GLY C 1 165 ? 18.567 28.877 -63.768 1.00 9.15 165 GLY C C 1
ATOM 4876 O O . GLY C 1 165 ? 19.073 28.205 -62.885 1.00 9.08 165 GLY C O 1
ATOM 4877 N N . GLY C 1 166 ? 18.717 28.619 -65.053 1.00 9.76 166 GLY C N 1
ATOM 4878 C CA . GLY C 1 166 ? 19.418 27.404 -65.493 1.00 9.80 166 GLY C CA 1
ATOM 4879 C C . GLY C 1 166 ? 20.843 27.376 -65.075 1.00 9.13 166 GLY C C 1
ATOM 4880 O O . GLY C 1 166 ? 21.418 26.298 -64.955 1.00 9.57 166 GLY C O 1
ATOM 4881 N N . GLU C 1 167 ? 21.484 28.532 -64.874 1.00 8.46 167 GLU C N 1
ATOM 4882 C CA . GLU C 1 167 ? 22.901 28.515 -64.417 1.00 9.11 167 GLU C CA 1
ATOM 4883 C C . GLU C 1 167 ? 23.032 27.873 -63.040 1.00 8.60 167 GLU C C 1
ATOM 4884 O O . GLU C 1 167 ? 24.047 27.279 -62.715 1.00 8.81 167 GLU C O 1
ATOM 4890 N N . VAL C 1 168 ? 22.019 28.005 -62.180 1.00 9.73 168 VAL C N 1
ATOM 4891 C CA . VAL C 1 168 ? 22.069 27.362 -60.844 1.00 9.41 168 VAL C CA 1
ATOM 4892 C C . VAL C 1 168 ? 21.911 25.847 -61.010 1.00 8.86 168 VAL C C 1
ATOM 4893 O O . VAL C 1 168 ? 22.646 25.124 -60.406 1.00 8.98 168 VAL C O 1
ATOM 4897 N N . ARG C 1 169 ? 20.896 25.440 -61.746 1.00 9.07 169 ARG C N 1
ATOM 4898 C CA . ARG C 1 169 ? 20.758 23.996 -62.079 1.00 9.43 169 ARG C CA 1
ATOM 4899 C C . ARG C 1 169 ? 22.113 23.459 -62.574 1.00 9.34 169 ARG C C 1
ATOM 4900 O O . ARG C 1 169 ? 22.575 22.386 -62.105 1.00 9.74 169 ARG C O 1
ATOM 4908 N N . GLU C 1 170 ? 22.672 24.150 -63.552 1.00 9.53 170 GLU C N 1
ATOM 4909 C CA . GLU C 1 170 ? 23.941 23.718 -64.211 1.00 10.57 170 GLU C CA 1
ATOM 4910 C C . GLU C 1 170 ? 25.057 23.630 -63.186 1.00 10.65 170 GLU C C 1
ATOM 4911 O O . GLU C 1 170 ? 25.839 22.662 -63.218 1.00 10.30 170 GLU C O 1
ATOM 4917 N N . ALA C 1 171 ? 25.136 24.540 -62.199 1.00 9.62 171 ALA C N 1
ATOM 4918 C CA . ALA C 1 171 ? 26.213 24.524 -61.199 1.00 10.64 171 ALA C CA 1
ATOM 4919 C C . ALA C 1 171 ? 26.042 23.311 -60.269 1.00 10.16 171 ALA C C 1
ATOM 4920 O O . ALA C 1 171 ? 27.034 22.652 -59.922 1.00 10.52 171 ALA C O 1
ATOM 4922 N N . PHE C 1 172 ? 24.803 22.990 -59.879 1.00 9.41 172 PHE C N 1
ATOM 4923 C CA . PHE C 1 172 ? 24.592 21.791 -59.047 1.00 9.71 172 PHE C CA 1
ATOM 4924 C C . PHE C 1 172 ? 25.027 20.565 -59.848 1.00 9.72 172 PHE C C 1
ATOM 4925 O O . PHE C 1 172 ? 25.654 19.640 -59.275 1.00 9.71 172 PHE C O 1
ATOM 4933 N N . MET C 1 173 ? 24.637 20.511 -61.113 1.00 9.47 173 MET C N 1
ATOM 4934 C CA . MET C 1 173 ? 24.884 19.304 -61.947 1.00 10.06 173 MET C CA 1
ATOM 4935 C C . MET C 1 173 ? 26.384 19.177 -62.192 1.00 11.30 173 MET C C 1
ATOM 4936 O O . MET C 1 173 ? 26.839 18.048 -62.406 1.00 11.72 173 MET C O 1
ATOM 4941 N N . ALA C 1 174 ? 27.136 20.267 -62.190 1.00 10.78 174 ALA C N 1
ATOM 4942 C CA . ALA C 1 174 ? 28.585 20.221 -62.441 1.00 12.06 174 ALA C CA 1
ATOM 4943 C C . ALA C 1 174 ? 29.255 19.459 -61.302 1.00 14.04 174 ALA C C 1
ATOM 4944 O O . ALA C 1 174 ? 30.330 18.861 -61.485 1.00 16.56 174 ALA C O 1
ATOM 4946 N N . VAL C 1 175 ? 28.672 19.487 -60.102 1.00 12.70 175 VAL C N 1
ATOM 4947 C CA . VAL C 1 175 ? 29.208 18.787 -58.914 1.00 13.26 175 VAL C CA 1
ATOM 4948 C C . VAL C 1 175 ? 28.721 17.344 -58.934 1.00 13.46 175 VAL C C 1
ATOM 4949 O O . VAL C 1 175 ? 29.533 16.405 -58.633 1.00 13.16 175 VAL C O 1
ATOM 4953 N N . ASP C 1 176 ? 27.439 17.167 -59.216 1.00 12.82 176 ASP C N 1
ATOM 4954 C CA . ASP C 1 176 ? 26.744 15.872 -59.078 1.00 12.82 176 ASP C CA 1
ATOM 4955 C C . ASP C 1 176 ? 25.590 15.891 -60.057 1.00 11.84 176 ASP C C 1
ATOM 4956 O O . ASP C 1 176 ? 24.524 16.506 -59.788 1.00 11.01 176 ASP C O 1
ATOM 4961 N N . ALA C 1 177 ? 25.749 15.250 -61.214 1.00 10.57 177 ALA C N 1
ATOM 4962 C CA . ALA C 1 177 ? 24.783 15.346 -62.299 1.00 10.25 177 ALA C CA 1
ATOM 4963 C C . ALA C 1 177 ? 23.421 14.855 -61.883 1.00 9.67 177 ALA C C 1
ATOM 4964 O O . ALA C 1 177 ? 22.444 15.318 -62.481 1.00 11.01 177 ALA C O 1
ATOM 4966 N N . LYS C 1 178 ? 23.344 13.908 -60.939 1.00 10.14 178 LYS C N 1
ATOM 4967 C CA . LYS C 1 178 ? 22.012 13.420 -60.496 1.00 11.71 178 LYS C CA 1
ATOM 4968 C C . LYS C 1 178 ? 21.205 14.528 -59.787 1.00 10.70 178 LYS C C 1
ATOM 4969 O O . LYS C 1 178 ? 19.996 14.313 -59.651 1.00 11.11 178 LYS C O 1
ATOM 4975 N N . ALA C 1 179 ? 21.785 15.690 -59.562 1.00 11.08 179 ALA C N 1
ATOM 4976 C CA . ALA C 1 179 ? 21.049 16.869 -59.046 1.00 11.50 179 ALA C CA 1
ATOM 4977 C C . ALA C 1 179 ? 19.950 17.266 -60.016 1.00 11.23 179 ALA C C 1
ATOM 4978 O O . ALA C 1 179 ? 19.026 17.966 -59.597 1.00 10.82 179 ALA C O 1
ATOM 4980 N N . SER C 1 180 ? 20.005 16.895 -61.302 1.00 10.90 180 SER C N 1
ATOM 4981 C CA . SER C 1 180 ? 18.977 17.143 -62.309 1.00 11.96 180 SER C CA 1
ATOM 4982 C C . SER C 1 180 ? 17.611 16.756 -61.766 1.00 12.43 180 SER C C 1
ATOM 4983 O O . SER C 1 180 ? 16.635 17.391 -62.144 1.00 14.25 180 SER C O 1
ATOM 4986 N N . ALA C 1 181 ? 17.562 15.700 -60.945 1.00 13.16 181 ALA C N 1
ATOM 4987 C CA . ALA C 1 181 ? 16.261 15.197 -60.442 1.00 14.31 181 ALA C CA 1
ATOM 4988 C C . ALA C 1 181 ? 15.535 16.289 -59.626 1.00 14.28 181 ALA C C 1
ATOM 4989 O O . ALA C 1 181 ? 14.271 16.206 -59.522 1.00 13.38 181 ALA C O 1
ATOM 4991 N N . ALA C 1 182 ? 16.288 17.218 -59.041 1.00 13.51 182 ALA C N 1
ATOM 4992 C CA . ALA C 1 182 ? 15.733 18.172 -58.049 1.00 13.15 182 ALA C CA 1
ATOM 4993 C C . ALA C 1 182 ? 15.309 19.475 -58.724 1.00 13.11 182 ALA C C 1
ATOM 4994 O O . ALA C 1 182 ? 14.897 20.376 -57.989 1.00 12.66 182 ALA C O 1
ATOM 4996 N N . PHE C 1 183 ? 15.325 19.586 -60.052 1.00 13.78 183 PHE C N 1
ATOM 4997 C CA . PHE C 1 183 ? 14.948 20.786 -60.823 1.00 13.81 183 PHE C CA 1
ATOM 4998 C C . PHE C 1 183 ? 13.834 20.447 -61.806 1.00 17.35 183 PHE C C 1
ATOM 4999 O O . PHE C 1 183 ? 14.027 19.496 -62.631 1.00 20.89 183 PHE C O 1
ATOM 5007 N N . ILE C 1 184 ? 12.710 21.135 -61.737 1.00 13.40 184 ILE C N 1
ATOM 5008 C CA . ILE C 1 184 ? 11.549 20.930 -62.626 1.00 16.93 184 ILE C CA 1
ATOM 5009 C C . ILE C 1 184 ? 11.549 22.139 -63.544 1.00 16.70 184 ILE C C 1
ATOM 5010 O O . ILE C 1 184 ? 11.611 23.271 -63.025 1.00 15.51 184 ILE C O 1
ATOM 5015 N N . GLN C 1 185 ? 11.395 21.948 -64.848 1.00 17.27 185 GLN C N 1
ATOM 5016 C CA . GLN C 1 185 ? 11.301 23.084 -65.790 1.00 18.60 185 GLN C CA 1
ATOM 5017 C C . GLN C 1 185 ? 10.143 24.007 -65.401 1.00 19.26 185 GLN C C 1
ATOM 5018 O O . GLN C 1 185 ? 9.089 23.479 -64.995 1.00 18.51 185 GLN C O 1
ATOM 5024 N N . HIS C 1 186 ? 10.368 25.327 -65.504 1.00 17.96 186 HIS C N 1
ATOM 5025 C CA . HIS C 1 186 ? 9.436 26.432 -65.162 1.00 18.36 186 HIS C CA 1
ATOM 5026 C C . HIS C 1 186 ? 9.647 27.531 -66.200 1.00 19.26 186 HIS C C 1
ATOM 5027 O O . HIS C 1 186 ? 10.452 28.435 -65.966 1.00 18.37 186 HIS C O 1
ATOM 5034 N N . GLY C 1 187 ? 8.976 27.420 -67.342 1.00 23.11 187 GLY C N 1
ATOM 5035 C CA . GLY C 1 187 ? 9.309 28.215 -68.535 1.00 23.22 187 GLY C CA 1
ATOM 5036 C C . GLY C 1 187 ? 10.774 28.040 -68.871 1.00 21.26 187 GLY C C 1
ATOM 5037 O O . GLY C 1 187 ? 11.196 26.896 -69.060 1.00 23.74 187 GLY C O 1
ATOM 5038 N N . ASP C 1 188 ? 11.514 29.138 -68.958 1.00 23.77 188 ASP C N 1
ATOM 5039 C CA . ASP C 1 188 ? 12.963 29.126 -69.296 1.00 25.38 188 ASP C CA 1
ATOM 5040 C C . ASP C 1 188 ? 13.806 28.947 -68.032 1.00 22.35 188 ASP C C 1
ATOM 5041 O O . ASP C 1 188 ? 15.041 28.831 -68.131 1.00 21.56 188 ASP C O 1
ATOM 5046 N N . LYS C 1 189 ? 13.140 28.893 -66.883 1.00 17.90 189 LYS C N 1
ATOM 5047 C CA . LYS C 1 189 ? 13.795 28.700 -65.580 1.00 15.72 189 LYS C CA 1
ATOM 5048 C C . LYS C 1 189 ? 13.404 27.341 -64.984 1.00 13.70 189 LYS C C 1
ATOM 5049 O O . LYS C 1 189 ? 12.927 26.453 -65.724 1.00 14.44 189 LYS C O 1
ATOM 5055 N N . TYR C 1 190 ? 13.702 27.144 -63.704 1.00 11.93 190 TYR C N 1
ATOM 5056 C CA . TYR C 1 190 ? 13.495 25.877 -62.973 1.00 11.51 190 TYR C CA 1
ATOM 5057 C C . TYR C 1 190 ? 12.920 26.162 -61.602 1.00 11.10 190 TYR C C 1
ATOM 5058 O O . TYR C 1 190 ? 13.171 27.257 -61.033 1.00 10.53 190 TYR C O 1
ATOM 5067 N N . LEU C 1 191 ? 12.156 25.234 -61.061 1.00 10.40 191 LEU C N 1
ATOM 5068 C CA . LEU C 1 191 ? 11.840 25.182 -59.621 1.00 9.95 191 LEU C CA 1
ATOM 5069 C C . LEU C 1 191 ? 12.763 24.154 -59.000 1.00 10.24 191 LEU C C 1
ATOM 5070 O O . LEU C 1 191 ? 12.818 23.004 -59.498 1.00 11.44 191 LEU C O 1
ATOM 5075 N N . ALA C 1 192 ? 13.545 24.567 -58.044 1.00 8.82 192 ALA C N 1
ATOM 5076 C CA . ALA C 1 192 ? 14.557 23.744 -57.391 1.00 9.11 192 ALA C CA 1
ATOM 5077 C C . ALA C 1 192 ? 13.996 23.235 -56.066 1.00 8.68 192 ALA C C 1
ATOM 5078 O O . ALA C 1 192 ? 13.356 24.002 -55.333 1.00 9.40 192 ALA C O 1
ATOM 5080 N N . ASP C 1 193 ? 14.278 21.997 -55.725 1.00 9.27 193 ASP C N 1
ATOM 5081 C CA . ASP C 1 193 ? 13.904 21.380 -54.437 1.00 8.69 193 ASP C CA 1
ATOM 5082 C C . ASP C 1 193 ? 15.142 21.315 -53.568 1.00 8.66 193 ASP C C 1
ATOM 5083 O O . ASP C 1 193 ? 15.958 20.387 -53.686 1.00 9.20 193 ASP C O 1
ATOM 5088 N N . ILE C 1 194 ? 15.270 22.272 -52.646 1.00 8.00 194 ILE C N 1
ATOM 5089 C CA . ILE C 1 194 ? 16.480 22.452 -51.840 1.00 8.32 194 ILE C CA 1
ATOM 5090 C C . ILE C 1 194 ? 16.576 21.277 -50.870 1.00 8.46 194 ILE C C 1
ATOM 5091 O O . ILE C 1 194 ? 17.666 20.878 -50.468 1.00 8.12 194 ILE C O 1
ATOM 5096 N N . TYR C 1 195 ? 15.441 20.718 -50.457 1.00 7.88 195 TYR C N 1
ATOM 5097 C CA . TYR C 1 195 ? 15.431 19.585 -49.514 1.00 8.05 195 TYR C CA 1
ATOM 5098 C C . TYR C 1 195 ? 15.969 18.350 -50.227 1.00 8.47 195 TYR C C 1
ATOM 5099 O O . TYR C 1 195 ? 16.739 17.616 -49.594 1.00 10.04 195 TYR C O 1
ATOM 5108 N N . GLN C 1 196 ? 15.521 18.129 -51.458 1.00 9.03 196 GLN C N 1
ATOM 5109 C CA . GLN C 1 196 ? 15.996 16.950 -52.225 1.00 9.37 196 GLN C CA 1
ATOM 5110 C C . GLN C 1 196 ? 17.485 17.131 -52.525 1.00 10.12 196 GLN C C 1
ATOM 5111 O O . GLN C 1 196 ? 18.218 16.125 -52.405 1.00 10.28 196 GLN C O 1
ATOM 5117 N N . LEU C 1 197 ? 17.960 18.335 -52.816 1.00 9.45 197 LEU C N 1
ATOM 5118 C CA . LEU C 1 197 ? 19.411 18.506 -53.033 1.00 10.22 197 LEU C CA 1
ATOM 5119 C C . LEU C 1 197 ? 20.177 18.191 -51.756 1.00 11.34 197 LEU C C 1
ATOM 5120 O O . LEU C 1 197 ? 21.263 17.543 -51.796 1.00 11.91 197 LEU C O 1
ATOM 5125 N N . ALA C 1 198 ? 19.668 18.597 -50.596 1.00 9.86 198 ALA C N 1
ATOM 5126 C CA . ALA C 1 198 ? 20.332 18.325 -49.310 1.00 10.27 198 ALA C CA 1
ATOM 5127 C C . ALA C 1 198 ? 20.298 16.810 -49.057 1.00 10.60 198 ALA C C 1
ATOM 5128 O O . ALA C 1 198 ? 21.308 16.303 -48.595 1.00 11.21 198 ALA C O 1
ATOM 5130 N N . ARG C 1 199 ? 19.156 16.157 -49.287 1.00 9.91 199 ARG C N 1
ATOM 5131 C CA . ARG C 1 199 ? 19.089 14.664 -49.140 1.00 9.88 199 ARG C CA 1
ATOM 5132 C C . ARG C 1 199 ? 20.163 14.021 -50.043 1.00 11.51 199 ARG C C 1
ATOM 5133 O O . ARG C 1 199 ? 20.784 13.026 -49.595 1.00 12.11 199 ARG C O 1
ATOM 5141 N N . GLN C 1 200 ? 20.416 14.552 -51.234 1.00 11.03 200 GLN C N 1
ATOM 5142 C CA . GLN C 1 200 ? 21.400 13.922 -52.165 1.00 11.66 200 GLN C CA 1
ATOM 5143 C C . GLN C 1 200 ? 22.756 14.036 -51.496 1.00 12.46 200 GLN C C 1
ATOM 5144 O O . GLN C 1 200 ? 23.527 13.050 -51.493 1.00 13.08 200 GLN C O 1
ATOM 5150 N N . ARG C 1 201 ? 23.133 15.225 -51.015 1.00 11.43 201 ARG C N 1
ATOM 5151 C CA . ARG C 1 201 ? 24.485 15.502 -50.487 1.00 12.65 201 ARG C CA 1
ATOM 5152 C C . ARG C 1 201 ? 24.672 14.690 -49.222 1.00 16.64 201 ARG C C 1
ATOM 5153 O O . ARG C 1 201 ? 25.693 14.013 -49.108 1.00 15.07 201 ARG C O 1
ATOM 5161 N N . LEU C 1 202 ? 23.652 14.631 -48.352 1.00 13.39 202 LEU C N 1
ATOM 5162 C CA . LEU C 1 202 ? 23.763 13.848 -47.109 1.00 12.61 202 LEU C CA 1
ATOM 5163 C C . LEU C 1 202 ? 23.876 12.348 -47.441 1.00 13.73 202 LEU C C 1
ATOM 5164 O O . LEU C 1 202 ? 24.745 11.708 -46.800 1.00 15.32 202 LEU C O 1
ATOM 5169 N N . ALA C 1 203 ? 23.072 11.836 -48.356 1.00 13.68 203 ALA C N 1
ATOM 5170 C CA . ALA C 1 203 ? 23.094 10.407 -48.813 1.00 14.58 203 ALA C CA 1
ATOM 5171 C C . ALA C 1 203 ? 24.461 10.111 -49.432 1.00 17.43 203 ALA C C 1
ATOM 5172 O O . ALA C 1 203 ? 24.995 8.988 -49.270 1.00 18.32 203 ALA C O 1
ATOM 5174 N N . ASN C 1 204 ? 25.025 11.063 -50.156 1.00 17.56 204 ASN C N 1
ATOM 5175 C CA . ASN C 1 204 ? 26.313 10.800 -50.839 1.00 17.52 204 ASN C CA 1
ATOM 5176 C C . ASN C 1 204 ? 27.380 10.515 -49.804 1.00 17.05 204 ASN C C 1
ATOM 5177 O O . ASN C 1 204 ? 28.325 9.740 -50.176 1.00 19.88 204 ASN C O 1
ATOM 5182 N N . VAL C 1 205 ? 27.312 11.100 -48.607 1.00 16.40 205 VAL C N 1
ATOM 5183 C CA . VAL C 1 205 ? 28.348 10.905 -47.553 1.00 18.07 205 VAL C CA 1
ATOM 5184 C C . VAL C 1 205 ? 27.871 9.944 -46.454 1.00 19.45 205 VAL C C 1
ATOM 5185 O O . VAL C 1 205 ? 28.559 9.857 -45.445 1.00 21.22 205 VAL C O 1
ATOM 5189 N N . GLY C 1 206 ? 26.735 9.279 -46.664 1.00 19.16 206 GLY C N 1
ATOM 5190 C CA . GLY C 1 206 ? 26.306 8.103 -45.880 1.00 19.55 206 GLY C CA 1
ATOM 5191 C C . GLY C 1 206 ? 25.406 8.433 -44.699 1.00 18.61 206 GLY C C 1
ATOM 5192 O O . GLY C 1 206 ? 25.208 7.548 -43.854 1.00 19.52 206 GLY C O 1
ATOM 5193 N N . VAL C 1 207 ? 24.871 9.659 -44.598 1.00 16.77 207 VAL C N 1
ATOM 5194 C CA . VAL C 1 207 ? 23.832 10.005 -43.592 1.00 17.23 207 VAL C CA 1
ATOM 5195 C C . VAL C 1 207 ? 22.501 9.439 -44.077 1.00 19.44 207 VAL C C 1
ATOM 5196 O O . VAL C 1 207 ? 22.051 9.756 -45.229 1.00 20.56 207 VAL C O 1
ATOM 5200 N N . GLU C 1 208 ? 21.857 8.679 -43.204 1.00 18.44 208 GLU C N 1
ATOM 5201 C CA . GLU C 1 208 ? 20.711 7.821 -43.573 1.00 19.31 208 GLU C CA 1
ATOM 5202 C C . GLU C 1 208 ? 19.425 8.322 -42.941 1.00 18.85 208 GLU C C 1
ATOM 5203 O O . GLU C 1 208 ? 18.379 7.866 -43.418 1.00 22.82 208 GLU C O 1
ATOM 5209 N N . GLN C 1 209 ? 19.497 9.137 -41.892 1.00 14.88 209 GLN C N 1
ATOM 5210 C CA . GLN C 1 209 ? 18.317 9.492 -41.067 1.00 16.24 209 GLN C CA 1
ATOM 5211 C C . GLN C 1 209 ? 18.075 10.989 -41.185 1.00 14.08 209 GLN C C 1
ATOM 5212 O O . GLN C 1 209 ? 18.755 11.731 -40.488 1.00 16.78 209 GLN C O 1
ATOM 5218 N N . ILE C 1 210 ? 17.189 11.369 -42.100 1.00 12.76 210 ILE C N 1
ATOM 5219 C CA . ILE C 1 210 ? 17.011 12.814 -42.434 1.00 11.53 210 ILE C CA 1
ATOM 5220 C C . ILE C 1 210 ? 15.546 13.181 -42.185 1.00 11.31 210 ILE C C 1
ATOM 5221 O O . ILE C 1 210 ? 14.680 12.705 -42.928 1.00 14.44 210 ILE C O 1
ATOM 5226 N N . PHE C 1 211 ? 15.323 14.082 -41.248 1.00 10.87 211 PHE C N 1
ATOM 5227 C CA . PHE C 1 211 ? 13.984 14.482 -40.766 1.00 11.32 211 PHE C CA 1
ATOM 5228 C C . PHE C 1 211 ? 13.667 15.889 -41.280 1.00 11.37 211 PHE C C 1
ATOM 5229 O O . PHE C 1 211 ? 14.595 16.565 -41.738 1.00 10.99 211 PHE C O 1
ATOM 5237 N N . GLY C 1 212 ? 12.428 16.332 -41.056 1.00 12.35 212 GLY C N 1
ATOM 5238 C CA . GLY C 1 212 ? 11.961 17.669 -41.456 1.00 11.24 212 GLY C CA 1
ATOM 5239 C C . GLY C 1 212 ? 11.835 17.835 -42.937 1.00 10.87 212 GLY C C 1
ATOM 5240 O O . GLY C 1 212 ? 11.533 16.957 -43.646 1.00 12.54 212 GLY C O 1
ATOM 5241 N N . GLY C 1 213 ? 11.943 19.086 -43.389 1.00 10.55 213 GLY C N 1
ATOM 5242 C CA . GLY C 1 213 ? 11.912 19.441 -44.817 1.00 11.37 213 GLY C CA 1
ATOM 5243 C C . GLY C 1 213 ? 10.524 19.562 -45.414 1.00 11.19 213 GLY C C 1
ATOM 5244 O O . GLY C 1 213 ? 10.380 19.275 -46.606 1.00 14.20 213 GLY C O 1
ATOM 5245 N N . ASP C 1 214 ? 9.541 19.989 -44.620 1.00 12.27 214 ASP C N 1
ATOM 5246 C CA . ASP C 1 214 ? 8.145 20.076 -45.094 1.00 12.99 214 ASP C CA 1
ATOM 5247 C C . ASP C 1 214 ? 7.596 21.516 -45.091 1.00 12.67 214 ASP C C 1
ATOM 5248 O O . ASP C 1 214 ? 6.464 21.683 -45.479 1.00 13.98 214 ASP C O 1
ATOM 5253 N N . ARG C 1 215 ? 8.429 22.530 -44.872 1.00 11.50 215 ARG C N 1
ATOM 5254 C CA . ARG C 1 215 ? 7.950 23.923 -44.745 1.00 9.93 215 ARG C CA 1
ATOM 5255 C C . ARG C 1 215 ? 8.343 24.743 -45.976 1.00 10.13 215 ARG C C 1
ATOM 5256 O O . ARG C 1 215 ? 9.187 24.301 -46.799 1.00 10.51 215 ARG C O 1
ATOM 5264 N N . CYS C 1 216 ? 7.800 25.945 -46.115 1.00 9.68 216 CYS C N 1
ATOM 5265 C CA . CYS C 1 216 ? 8.149 26.841 -47.227 1.00 9.86 216 CYS C CA 1
ATOM 5266 C C . CYS C 1 216 ? 8.212 28.252 -46.669 1.00 9.61 216 CYS C C 1
ATOM 5267 O O . CYS C 1 216 ? 7.166 28.832 -46.415 1.00 10.85 216 CYS C O 1
ATOM 5270 N N . THR C 1 217 ? 9.400 28.814 -46.527 1.00 8.09 217 THR C N 1
ATOM 5271 C CA . THR C 1 217 ? 9.546 30.176 -45.952 1.00 7.77 217 THR C CA 1
ATOM 5272 C C . THR C 1 217 ? 8.893 31.248 -46.827 1.00 8.28 217 THR C C 1
ATOM 5273 O O . THR C 1 217 ? 8.433 32.268 -46.268 1.00 8.61 217 THR C O 1
ATOM 5277 N N . TYR C 1 218 ? 8.852 31.046 -48.131 1.00 8.05 218 TYR C N 1
ATOM 5278 C CA . TYR C 1 218 ? 8.314 32.043 -49.061 1.00 8.76 218 TYR C CA 1
ATOM 5279 C C . TYR C 1 218 ? 6.778 32.031 -48.955 1.00 9.31 218 TYR C C 1
ATOM 5280 O O . TYR C 1 218 ? 6.173 33.102 -48.875 1.00 11.24 218 TYR C O 1
ATOM 5289 N N . THR C 1 219 ? 6.191 30.847 -49.018 1.00 10.77 219 THR C N 1
ATOM 5290 C CA . THR C 1 219 ? 4.714 30.708 -49.027 1.00 12.02 219 THR C CA 1
ATOM 5291 C C . THR C 1 219 ? 4.124 30.999 -47.650 1.00 10.55 219 THR C C 1
ATOM 5292 O O . THR C 1 219 ? 3.041 31.632 -47.553 1.00 12.33 219 THR C O 1
ATOM 5296 N N . GLU C 1 220 ? 4.797 30.594 -46.582 1.00 9.73 220 GLU C N 1
ATOM 5297 C CA . GLU C 1 220 ? 4.260 30.629 -45.211 1.00 10.36 220 GLU C CA 1
ATOM 5298 C C . GLU C 1 220 ? 4.663 31.970 -44.604 1.00 9.39 220 GLU C C 1
ATOM 5299 O O . GLU C 1 220 ? 5.397 32.030 -43.631 1.00 8.16 220 GLU C O 1
ATOM 5305 N N . ASN C 1 221 ? 4.091 33.019 -45.181 1.00 10.17 221 ASN C N 1
ATOM 5306 C CA . ASN C 1 221 ? 4.470 34.412 -44.851 1.00 11.44 221 ASN C CA 1
ATOM 5307 C C . ASN C 1 221 ? 4.013 34.799 -43.449 1.00 11.89 221 ASN C C 1
ATOM 5308 O O . ASN C 1 221 ? 4.662 35.706 -42.860 1.00 11.93 221 ASN C O 1
ATOM 5313 N N . GLU C 1 222 ? 3.023 34.117 -42.869 1.00 12.30 222 GLU C N 1
ATOM 5314 C CA . GLU C 1 222 ? 2.610 34.450 -41.487 1.00 14.66 222 GLU C CA 1
ATOM 5315 C C . GLU C 1 222 ? 3.675 33.974 -40.499 1.00 12.00 222 GLU C C 1
ATOM 5316 O O . GLU C 1 222 ? 3.744 34.467 -39.343 1.00 13.39 222 GLU C O 1
ATOM 5322 N N . THR C 1 223 ? 4.529 33.037 -40.917 1.00 10.77 223 THR C N 1
ATOM 5323 C CA . THR C 1 223 ? 5.376 32.283 -39.996 1.00 10.05 223 THR C CA 1
ATOM 5324 C C . THR C 1 223 ? 6.845 32.593 -40.195 1.00 9.41 223 THR C C 1
ATOM 5325 O O . THR C 1 223 ? 7.541 32.632 -39.216 1.00 9.77 223 THR C O 1
ATOM 5329 N N . PHE C 1 224 ? 7.260 32.865 -41.435 1.00 8.23 224 PHE C N 1
ATOM 5330 C CA . PHE C 1 224 ? 8.703 32.977 -41.746 1.00 7.92 224 PHE C CA 1
ATOM 5331 C C . PHE C 1 224 ? 9.025 34.250 -42.511 1.00 8.11 224 PHE C C 1
ATOM 5332 O O . PHE C 1 224 ? 8.242 34.701 -43.363 1.00 8.31 224 PHE C O 1
ATOM 5340 N N . PHE C 1 225 ? 10.230 34.774 -42.244 1.00 7.60 225 PHE C N 1
ATOM 5341 C CA . PHE C 1 225 ? 10.886 35.767 -43.128 1.00 7.76 225 PHE C CA 1
ATOM 5342 C C . PHE C 1 225 ? 11.370 35.070 -44.393 1.00 7.36 225 PHE C C 1
ATOM 5343 O O . PHE C 1 225 ? 11.715 33.877 -44.329 1.00 7.99 225 PHE C O 1
ATOM 5351 N N . SER C 1 226 ? 11.345 35.780 -45.506 1.00 6.87 226 SER C N 1
ATOM 5352 C CA . SER C 1 226 ? 11.814 35.281 -46.819 1.00 7.37 226 SER C CA 1
ATOM 5353 C C . SER C 1 226 ? 12.525 36.389 -47.581 1.00 7.75 226 SER C C 1
ATOM 5354 O O . SER C 1 226 ? 11.907 37.364 -47.960 1.00 7.51 226 SER C O 1
ATOM 5357 N N . TYR C 1 227 ? 13.823 36.215 -47.820 1.00 7.67 227 TYR C N 1
ATOM 5358 C CA . TYR C 1 227 ? 14.584 37.151 -48.663 1.00 8.26 227 TYR C CA 1
ATOM 5359 C C . TYR C 1 227 ? 13.993 37.191 -50.068 1.00 7.84 227 TYR C C 1
ATOM 5360 O O . TYR C 1 227 ? 13.942 38.245 -50.701 1.00 7.92 227 TYR C O 1
ATOM 5369 N N . ARG C 1 228 ? 13.600 36.032 -50.589 1.00 7.54 228 ARG C N 1
ATOM 5370 C CA . ARG C 1 228 ? 13.044 35.994 -51.925 1.00 7.88 228 ARG C CA 1
ATOM 5371 C C . ARG C 1 228 ? 11.782 36.869 -51.984 1.00 8.70 228 ARG C C 1
ATOM 5372 O O . ARG C 1 228 ? 11.567 37.583 -52.971 1.00 8.92 228 ARG C O 1
ATOM 5380 N N . ARG C 1 229 ? 10.958 36.800 -50.943 1.00 8.96 229 ARG C N 1
ATOM 5381 C CA . ARG C 1 229 ? 9.694 37.563 -50.927 1.00 9.99 229 ARG C CA 1
ATOM 5382 C C . ARG C 1 229 ? 9.980 39.030 -50.669 1.00 9.54 229 ARG C C 1
ATOM 5383 O O . ARG C 1 229 ? 9.423 39.907 -51.350 1.00 11.64 229 ARG C O 1
ATOM 5391 N N . ASP C 1 230 ? 10.901 39.324 -49.756 1.00 11.18 230 ASP C N 1
ATOM 5392 C CA . ASP C 1 230 ? 11.172 40.679 -49.200 1.00 14.72 230 ASP C CA 1
ATOM 5393 C C . ASP C 1 230 ? 12.737 40.742 -49.130 1.00 15.44 230 ASP C C 1
ATOM 5394 O O . ASP C 1 230 ? 13.314 40.165 -48.207 1.00 20.20 230 ASP C O 1
ATOM 5399 N N . LYS C 1 231 ? 13.474 41.252 -50.072 1.00 17.15 231 LYS C N 1
ATOM 5400 C CA . LYS C 1 231 ? 14.917 41.482 -49.993 1.00 15.40 231 LYS C CA 1
ATOM 5401 C C . LYS C 1 231 ? 15.420 42.072 -48.647 1.00 13.93 231 LYS C C 1
ATOM 5402 O O . LYS C 1 231 ? 16.621 41.820 -48.253 1.00 16.75 231 LYS C O 1
ATOM 5408 N N . THR C 1 232 ? 14.766 43.112 -48.180 1.00 11.51 232 THR C N 1
ATOM 5409 C CA . THR C 1 232 ? 15.145 43.686 -46.887 1.00 10.68 232 THR C CA 1
ATOM 5410 C C . THR C 1 232 ? 14.173 43.155 -45.841 1.00 10.32 232 THR C C 1
ATOM 5411 O O . THR C 1 232 ? 13.000 43.474 -45.871 1.00 11.19 232 THR C O 1
ATOM 5415 N N . THR C 1 233 ? 14.639 42.240 -45.027 1.00 9.22 233 THR C N 1
ATOM 5416 C CA . THR C 1 233 ? 13.762 41.575 -44.027 1.00 9.31 233 THR C CA 1
ATOM 5417 C C . THR C 1 233 ? 14.588 41.011 -42.869 1.00 8.61 233 THR C C 1
ATOM 5418 O O . THR C 1 233 ? 15.801 41.238 -42.806 1.00 8.57 233 THR C O 1
ATOM 5422 N N . GLY C 1 234 ? 13.908 40.346 -41.952 1.00 7.89 234 GLY C N 1
ATOM 5423 C CA . GLY C 1 234 ? 14.543 39.729 -40.784 1.00 7.88 234 GLY C CA 1
ATOM 5424 C C . GLY C 1 234 ? 15.186 38.390 -41.100 1.00 7.79 234 GLY C C 1
ATOM 5425 O O . GLY C 1 234 ? 15.144 37.926 -42.232 1.00 7.55 234 GLY C O 1
ATOM 5426 N N . ARG C 1 235 ? 15.732 37.796 -40.042 1.00 8.12 235 ARG C N 1
ATOM 5427 C CA . ARG C 1 235 ? 16.299 36.426 -40.056 1.00 8.65 235 ARG C CA 1
ATOM 5428 C C . ARG C 1 235 ? 15.701 35.635 -38.911 1.00 9.19 235 ARG C C 1
ATOM 5429 O O . ARG C 1 235 ? 15.659 36.163 -37.777 1.00 9.45 235 ARG C O 1
ATOM 5437 N N . MET C 1 236 ? 15.304 34.412 -39.220 1.00 8.66 236 MET C N 1
ATOM 5438 C CA . MET C 1 236 ? 15.071 33.331 -38.248 1.00 8.91 236 MET C CA 1
ATOM 5439 C C . MET C 1 236 ? 16.427 32.695 -37.934 1.00 8.94 236 MET C C 1
ATOM 5440 O O . MET C 1 236 ? 17.444 32.997 -38.589 1.00 8.19 236 MET C O 1
ATOM 5445 N N . ALA C 1 237 ? 16.472 31.807 -36.945 1.00 8.98 237 ALA C N 1
ATOM 5446 C CA . ALA C 1 237 ? 17.683 30.988 -36.745 1.00 9.35 237 ALA C CA 1
ATOM 5447 C C . ALA C 1 237 ? 17.283 29.619 -36.222 1.00 8.70 237 ALA C C 1
ATOM 5448 O O . ALA C 1 237 ? 16.225 29.469 -35.658 1.00 8.89 237 ALA C O 1
ATOM 5450 N N . SER C 1 238 ? 18.182 28.696 -36.419 1.00 9.01 238 SER C N 1
ATOM 5451 C CA . SER C 1 238 ? 18.064 27.326 -35.921 1.00 9.08 238 SER C CA 1
ATOM 5452 C C . SER C 1 238 ? 19.246 27.045 -34.994 1.00 9.72 238 SER C C 1
ATOM 5453 O O . SER C 1 238 ? 20.387 27.426 -35.332 1.00 9.48 238 SER C O 1
ATOM 5456 N N . PHE C 1 239 ? 18.967 26.332 -33.897 1.00 9.99 239 PHE C N 1
ATOM 5457 C CA . PHE C 1 239 ? 19.901 26.186 -32.764 1.00 10.26 239 PHE C CA 1
ATOM 5458 C C . PHE C 1 239 ? 19.947 24.756 -32.291 1.00 11.05 239 PHE C C 1
ATOM 5459 O O . PHE C 1 239 ? 18.932 24.066 -32.327 1.00 13.13 239 PHE C O 1
ATOM 5467 N N . ILE C 1 240 ? 21.131 24.311 -31.928 1.00 11.55 240 ILE C N 1
ATOM 5468 C CA . ILE C 1 240 ? 21.272 22.919 -31.378 1.00 11.83 240 ILE C CA 1
ATOM 5469 C C . ILE C 1 240 ? 22.387 22.973 -30.360 1.00 14.57 240 ILE C C 1
ATOM 5470 O O . ILE C 1 240 ? 23.316 23.766 -30.531 1.00 12.14 240 ILE C O 1
ATOM 5475 N N . TRP C 1 241 ? 22.254 22.219 -29.268 1.00 13.96 241 TRP C N 1
ATOM 5476 C CA . TRP C 1 241 ? 23.307 22.167 -28.240 1.00 14.78 241 TRP C CA 1
ATOM 5477 C C . TRP C 1 241 ? 23.260 20.828 -27.531 1.00 14.88 241 TRP C C 1
ATOM 5478 O O . TRP C 1 241 ? 22.210 20.160 -27.537 1.00 15.94 241 TRP C O 1
ATOM 5489 N N . LEU C 1 242 ? 24.381 20.483 -26.923 1.00 16.15 242 LEU C N 1
ATOM 5490 C CA . LEU C 1 242 ? 24.455 19.357 -25.950 1.00 16.88 242 LEU C CA 1
ATOM 5491 C C . LEU C 1 242 ? 24.042 19.944 -24.612 1.00 16.10 242 LEU C C 1
ATOM 5492 O O . LEU C 1 242 ? 24.519 21.038 -24.213 1.00 17.84 242 LEU C O 1
ATOM 5497 N N . ILE C 1 243 ? 23.119 19.266 -23.924 1.00 19.66 243 ILE C N 1
ATOM 5498 C CA . ILE C 1 243 ? 22.492 19.807 -22.680 1.00 21.04 243 ILE C CA 1
ATOM 5499 C C . ILE C 1 243 ? 23.518 19.802 -21.539 1.00 24.49 243 ILE C C 1
ATOM 5500 O O . ILE C 1 243 ? 23.562 20.676 -20.674 1.00 26.90 243 ILE C O 1
ATOM 5505 N N . LYS D 1 3 ? 10.731 -4.582 -82.948 1.00 44.88 3 LYS D N 1
ATOM 5506 C CA . LYS D 1 3 ? 9.976 -5.821 -82.744 1.00 44.27 3 LYS D CA 1
ATOM 5507 C C . LYS D 1 3 ? 8.845 -5.551 -81.740 1.00 41.60 3 LYS D C 1
ATOM 5508 O O . LYS D 1 3 ? 7.914 -4.763 -82.054 1.00 47.33 3 LYS D O 1
ATOM 5514 N N . LEU D 1 4 ? 8.905 -6.183 -80.575 1.00 36.88 4 LEU D N 1
ATOM 5515 C CA . LEU D 1 4 ? 7.889 -6.020 -79.520 1.00 32.25 4 LEU D CA 1
ATOM 5516 C C . LEU D 1 4 ? 8.621 -5.953 -78.184 1.00 31.24 4 LEU D C 1
ATOM 5517 O O . LEU D 1 4 ? 9.859 -6.160 -78.156 1.00 35.16 4 LEU D O 1
ATOM 5522 N N . ILE D 1 5 ? 7.874 -5.615 -77.141 1.00 25.14 5 ILE D N 1
ATOM 5523 C CA . ILE D 1 5 ? 8.348 -5.419 -75.748 1.00 25.70 5 ILE D CA 1
ATOM 5524 C C . ILE D 1 5 ? 7.756 -6.543 -74.928 1.00 23.63 5 ILE D C 1
ATOM 5525 O O . ILE D 1 5 ? 6.544 -6.746 -74.948 1.00 23.77 5 ILE D O 1
ATOM 5530 N N . VAL D 1 6 ? 8.585 -7.249 -74.168 1.00 26.74 6 VAL D N 1
ATOM 5531 C CA . VAL D 1 6 ? 8.046 -8.265 -73.240 1.00 23.76 6 VAL D CA 1
ATOM 5532 C C . VAL D 1 6 ? 8.117 -7.671 -71.839 1.00 25.26 6 VAL D C 1
ATOM 5533 O O . VAL D 1 6 ? 9.194 -7.331 -71.362 1.00 28.13 6 VAL D O 1
ATOM 5537 N N . PRO D 1 7 ? 6.966 -7.491 -71.169 1.00 22.22 7 PRO D N 1
ATOM 5538 C CA . PRO D 1 7 ? 6.927 -6.883 -69.846 1.00 21.93 7 PRO D CA 1
ATOM 5539 C C . PRO D 1 7 ? 7.905 -7.588 -68.909 1.00 23.74 7 PRO D C 1
ATOM 5540 O O . PRO D 1 7 ? 7.904 -8.797 -68.910 1.00 22.65 7 PRO D O 1
ATOM 5544 N N . GLN D 1 8 ? 8.708 -6.779 -68.221 1.00 27.90 8 GLN D N 1
ATOM 5545 C CA . GLN D 1 8 ? 9.584 -7.177 -67.104 1.00 31.11 8 GLN D CA 1
ATOM 5546 C C . GLN D 1 8 ? 8.715 -7.082 -65.857 1.00 31.60 8 GLN D C 1
ATOM 5547 O O . GLN D 1 8 ? 8.399 -5.950 -65.388 1.00 37.99 8 GLN D O 1
ATOM 5553 N N . TRP D 1 9 ? 8.225 -8.222 -65.427 1.00 28.07 9 TRP D N 1
ATOM 5554 C CA . TRP D 1 9 ? 7.451 -8.397 -64.184 1.00 24.32 9 TRP D CA 1
ATOM 5555 C C . TRP D 1 9 ? 7.667 -9.843 -63.785 1.00 25.62 9 TRP D C 1
ATOM 5556 O O . TRP D 1 9 ? 7.949 -10.646 -64.663 1.00 27.65 9 TRP D O 1
ATOM 5567 N N . PRO D 1 10 ? 7.567 -10.181 -62.480 1.00 24.68 10 PRO D N 1
ATOM 5568 C CA . PRO D 1 10 ? 7.716 -11.567 -62.026 1.00 24.31 10 PRO D CA 1
ATOM 5569 C C . PRO D 1 10 ? 6.435 -12.382 -62.261 1.00 23.55 10 PRO D C 1
ATOM 5570 O O . PRO D 1 10 ? 5.860 -12.902 -61.310 1.00 26.44 10 PRO D O 1
ATOM 5574 N N . GLN D 1 11 ? 5.979 -12.426 -63.505 1.00 25.55 11 GLN D N 1
ATOM 5575 C CA . GLN D 1 11 ? 4.674 -13.057 -63.813 1.00 25.03 11 GLN D CA 1
ATOM 5576 C C . GLN D 1 11 ? 4.890 -14.565 -63.805 1.00 25.70 11 GLN D C 1
ATOM 5577 O O . GLN D 1 11 ? 5.978 -15.040 -64.169 1.00 25.63 11 GLN D O 1
ATOM 5583 N N . PRO D 1 12 ? 3.856 -15.316 -63.376 1.00 23.28 12 PRO D 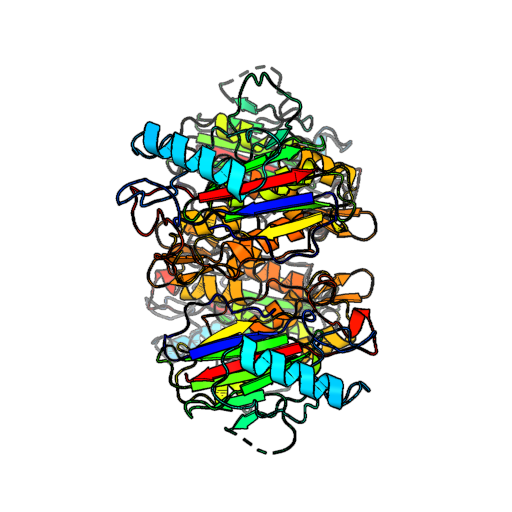N 1
ATOM 5584 C CA . PRO D 1 12 ? 3.921 -16.783 -63.339 1.00 25.42 12 PRO D CA 1
ATOM 5585 C C . PRO D 1 12 ? 4.175 -17.415 -64.718 1.00 25.91 12 PRO D C 1
ATOM 5586 O O . PRO D 1 12 ? 3.801 -16.836 -65.727 1.00 26.94 12 PRO D O 1
ATOM 5590 N N . LYS D 1 13 ? 4.691 -18.648 -64.714 1.00 25.31 13 LYS D N 1
ATOM 5591 C CA . LYS D 1 13 ? 5.096 -19.415 -65.918 1.00 26.95 13 LYS D CA 1
ATOM 5592 C C . LYS D 1 13 ? 3.908 -19.625 -66.858 1.00 23.47 13 LYS D C 1
ATOM 5593 O O . LYS D 1 13 ? 4.153 -19.788 -68.063 1.00 24.46 13 LYS D O 1
ATOM 5599 N N . GLY D 1 14 ? 2.693 -19.598 -66.308 1.00 20.89 14 GLY D N 1
ATOM 5600 C CA . GLY D 1 14 ? 1.418 -19.846 -67.000 1.00 20.96 14 GLY D CA 1
ATOM 5601 C C . GLY D 1 14 ? 0.963 -18.682 -67.858 1.00 22.06 14 GLY D C 1
ATOM 5602 O O . GLY D 1 14 ? 0.020 -18.880 -68.652 1.00 22.90 14 GLY D O 1
ATOM 5603 N N . VAL D 1 15 ? 1.622 -17.521 -67.715 1.00 20.91 15 VAL D N 1
ATOM 5604 C CA . VAL D 1 15 ? 1.234 -16.242 -68.376 1.00 18.06 15 VAL D CA 1
ATOM 5605 C C . VAL D 1 15 ? 2.321 -15.789 -69.316 1.00 17.19 15 VAL D C 1
ATOM 5606 O O . VAL D 1 15 ? 3.533 -15.840 -68.928 1.00 20.33 15 VAL D O 1
ATOM 5610 N N . ALA D 1 16 ? 1.937 -15.274 -70.487 1.00 16.98 16 ALA D N 1
ATOM 5611 C CA . ALA D 1 16 ? 2.850 -14.577 -71.424 1.00 18.95 16 ALA D CA 1
ATOM 5612 C C . ALA D 1 16 ? 2.175 -13.274 -71.856 1.00 17.41 16 ALA D C 1
ATOM 5613 O O . ALA D 1 16 ? 0.960 -13.181 -71.729 1.00 17.13 16 ALA D O 1
ATOM 5615 N N . ALA D 1 17 ? 3.003 -12.325 -72.223 1.00 18.11 17 ALA D N 1
ATOM 5616 C CA . ALA D 1 17 ? 2.546 -10.966 -72.581 1.00 16.54 17 ALA D CA 1
ATOM 5617 C C . ALA D 1 17 ? 3.555 -10.352 -73.511 1.00 19.82 17 ALA D C 1
ATOM 5618 O O . ALA D 1 17 ? 4.760 -10.686 -73.462 1.00 21.61 17 ALA D O 1
ATOM 5620 N N . CYS D 1 18 ? 3.056 -9.407 -74.301 1.00 17.46 18 CYS D N 1
ATOM 5621 C CA . CYS D 1 18 ? 3.893 -8.607 -75.199 1.00 17.22 18 CYS D CA 1
ATOM 5622 C C . CYS D 1 18 ? 3.144 -7.314 -75.501 1.00 16.40 18 CYS D C 1
ATOM 5623 O O . CYS D 1 18 ? 1.918 -7.232 -75.304 1.00 15.71 18 CYS D O 1
ATOM 5626 N N . SER D 1 19 ? 3.931 -6.372 -75.919 1.00 17.68 19 SER D N 1
ATOM 5627 C CA . SER D 1 19 ? 3.416 -5.030 -76.241 1.00 15.27 19 SER D CA 1
ATOM 5628 C C . SER D 1 19 ? 4.138 -4.618 -77.487 1.00 15.02 19 SER D C 1
ATOM 5629 O O . SER D 1 19 ? 5.373 -4.616 -77.495 1.00 16.33 19 SER D O 1
ATOM 5632 N N . SER D 1 20 ? 3.385 -4.234 -78.524 1.00 14.53 20 SER D N 1
ATOM 5633 C CA . SER D 1 20 ? 3.975 -3.973 -79.845 1.00 16.10 20 SER D CA 1
ATOM 5634 C C . SER D 1 20 ? 4.600 -2.586 -79.915 1.00 14.18 20 SER D C 1
ATOM 5635 O O . SER D 1 20 ? 4.215 -1.659 -79.131 1.00 15.22 20 SER D O 1
ATOM 5638 N N . THR D 1 21 ? 5.546 -2.413 -80.831 1.00 16.17 21 THR D N 1
ATOM 5639 C CA . THR D 1 21 ? 6.173 -1.122 -81.134 1.00 16.12 21 THR D CA 1
ATOM 5640 C C . THR D 1 21 ? 5.799 -0.796 -82.580 1.00 15.73 21 THR D C 1
ATOM 5641 O O . THR D 1 21 ? 5.121 -1.656 -83.262 1.00 17.22 21 THR D O 1
ATOM 5645 N N . ARG D 1 22 ? 6.212 0.348 -83.095 1.00 15.15 22 ARG D N 1
ATOM 5646 C CA . ARG D 1 22 ? 5.817 0.805 -84.446 1.00 17.55 22 ARG D CA 1
ATOM 5647 C C . ARG D 1 22 ? 6.703 0.169 -85.520 1.00 19.78 22 ARG D C 1
ATOM 5648 O O . ARG D 1 22 ? 6.462 0.476 -86.691 1.00 17.32 22 ARG D O 1
ATOM 5656 N N . ILE D 1 23 ? 7.760 -0.561 -85.145 1.00 19.46 23 ILE D N 1
ATOM 5657 C CA . ILE D 1 23 ? 8.794 -0.971 -86.146 1.00 22.59 23 ILE D CA 1
ATOM 5658 C C . ILE D 1 23 ? 8.470 -2.362 -86.694 1.00 22.96 23 ILE D C 1
ATOM 5659 O O . ILE D 1 23 ? 7.807 -3.122 -86.020 1.00 19.92 23 ILE D O 1
ATOM 5664 N N . GLY D 1 24 ? 8.896 -2.620 -87.931 1.00 23.10 24 GLY D N 1
ATOM 5665 C CA . GLY D 1 24 ? 8.936 -3.986 -88.490 1.00 25.74 24 GLY D CA 1
ATOM 5666 C C . GLY D 1 24 ? 7.632 -4.362 -89.181 1.00 27.33 24 GLY D C 1
ATOM 5667 O O . GLY D 1 24 ? 7.346 -5.569 -89.261 1.00 31.53 24 GLY D O 1
ATOM 5668 N N . GLY D 1 25 ? 6.883 -3.369 -89.666 1.00 25.91 25 GLY D N 1
ATOM 5669 C CA . GLY D 1 25 ? 5.609 -3.563 -90.387 1.00 27.18 25 GLY D CA 1
ATOM 5670 C C . GLY D 1 25 ? 5.720 -3.142 -91.844 1.00 29.75 25 GLY D C 1
ATOM 5671 O O . GLY D 1 25 ? 6.867 -2.907 -92.309 1.00 32.76 25 GLY D O 1
ATOM 5672 N N . VAL D 1 26 ? 4.595 -2.968 -92.540 1.00 29.87 26 VAL D N 1
ATOM 5673 C CA . VAL D 1 26 ? 4.571 -2.621 -93.997 1.00 30.38 26 VAL D CA 1
ATOM 5674 C C . VAL D 1 26 ? 3.811 -1.325 -94.239 1.00 28.33 26 VAL D C 1
ATOM 5675 O O . VAL D 1 26 ? 3.770 -0.847 -95.405 1.00 29.08 26 VAL D O 1
ATOM 5679 N N . SER D 1 27 ? 3.180 -0.766 -93.202 1.00 23.83 27 SER D N 1
ATOM 5680 C CA . SER D 1 27 ? 2.350 0.435 -93.372 1.00 23.86 27 SER D CA 1
ATOM 5681 C C . SER D 1 27 ? 3.266 1.599 -93.716 1.00 22.45 27 SER D C 1
ATOM 5682 O O . SER D 1 27 ? 4.444 1.615 -93.242 1.00 24.12 27 SER D O 1
ATOM 5685 N N . LEU D 1 28 ? 2.730 2.518 -94.499 1.00 23.02 28 LEU D N 1
ATOM 5686 C CA . LEU D 1 28 ? 3.442 3.716 -94.965 1.00 24.47 28 LEU D CA 1
ATOM 5687 C C . LEU D 1 28 ? 3.033 4.855 -94.049 1.00 23.55 28 LEU D C 1
ATOM 5688 O O . LEU D 1 28 ? 1.991 4.784 -93.401 1.00 22.02 28 LEU D O 1
ATOM 5696 N N . PRO D 1 29 ? 3.833 5.932 -93.986 1.00 24.37 29 PRO D N 1
ATOM 5697 C CA . PRO D 1 29 ? 3.450 7.156 -93.284 1.00 24.27 29 PRO D CA 1
ATOM 5698 C C . PRO D 1 29 ? 2.022 7.576 -93.621 1.00 26.19 29 PRO D C 1
ATOM 5699 O O . PRO D 1 29 ? 1.623 7.539 -94.787 1.00 28.46 29 PRO D O 1
ATOM 5703 N N . PRO D 1 30 ? 1.183 7.991 -92.645 1.00 24.66 30 PRO D N 1
ATOM 5704 C CA . PRO D 1 30 ? 1.616 8.175 -91.253 1.00 22.13 30 PRO D CA 1
ATOM 5705 C C . PRO D 1 30 ? 1.506 6.959 -90.321 1.00 22.31 30 PRO D C 1
ATOM 5706 O O . PRO D 1 30 ? 1.571 7.142 -89.077 1.00 21.71 30 PRO D O 1
ATOM 5710 N N . TYR D 1 31 ? 1.364 5.753 -90.868 1.00 18.72 31 TYR D N 1
ATOM 5711 C CA . TYR D 1 31 ? 1.060 4.519 -90.113 1.00 18.18 31 TYR D CA 1
ATOM 5712 C C . TYR D 1 31 ? 2.308 3.660 -90.012 1.00 16.00 31 TYR D C 1
ATOM 5713 O O . TYR D 1 31 ? 2.218 2.497 -89.691 1.00 17.04 31 TYR D O 1
ATOM 5722 N N . ASP D 1 32 ? 3.452 4.293 -90.298 1.00 18.46 32 ASP D N 1
ATOM 5723 C CA . ASP D 1 32 ? 4.719 3.563 -90.564 1.00 19.77 32 ASP D CA 1
ATOM 5724 C C . ASP D 1 32 ? 5.273 3.072 -89.235 1.00 20.44 32 ASP D C 1
ATOM 5725 O O . ASP D 1 32 ? 5.588 3.917 -88.389 1.00 19.55 32 ASP D O 1
ATOM 5730 N N . SER D 1 33 ? 5.367 1.754 -89.043 1.00 17.37 33 SER D N 1
ATOM 5731 C CA . SER D 1 33 ? 5.036 0.741 -90.043 1.00 20.98 33 SER D CA 1
ATOM 5732 C C . SER D 1 33 ? 4.208 -0.410 -89.454 1.00 21.93 33 SER D C 1
ATOM 5733 O O . SER D 1 33 ? 3.368 -0.969 -90.208 1.00 24.14 33 SER D O 1
ATOM 5736 N N . LEU D 1 34 ? 4.336 -0.774 -88.173 1.00 19.52 34 LEU D N 1
ATOM 5737 C CA . LEU D 1 34 ? 3.545 -1.888 -87.598 1.00 18.11 34 LEU D CA 1
ATOM 5738 C C . LEU D 1 34 ? 2.219 -1.378 -87.001 1.00 18.07 34 LEU D C 1
ATOM 5739 O O . LEU D 1 34 ? 1.971 -1.554 -85.792 1.00 19.52 34 LEU D O 1
ATOM 5744 N N . ASN D 1 35 ? 1.389 -0.788 -87.843 1.00 16.63 35 ASN D N 1
ATOM 5745 C CA . ASN D 1 35 ? 0.028 -0.334 -87.467 1.00 16.11 35 ASN D CA 1
ATOM 5746 C C . ASN D 1 35 ? -0.885 -1.531 -87.330 1.00 15.78 35 ASN D C 1
ATOM 5747 O O . ASN D 1 35 ? -1.166 -2.202 -88.386 1.00 16.96 35 ASN D O 1
ATOM 5752 N N . LEU D 1 36 ? -1.398 -1.780 -86.132 1.00 15.34 36 LEU D N 1
ATOM 5753 C CA . LEU D 1 36 ? -2.312 -2.906 -85.824 1.00 14.16 36 LEU D CA 1
ATOM 5754 C C . LEU D 1 36 ? -3.777 -2.442 -85.832 1.00 13.54 36 LEU D C 1
ATOM 5755 O O . LEU D 1 36 ? -4.654 -3.308 -85.668 1.00 15.77 36 LEU D O 1
ATOM 5760 N N . GLY D 1 37 ? -4.068 -1.144 -85.962 1.00 14.16 37 GLY D N 1
ATOM 5761 C CA . GLY D 1 37 ? -5.442 -0.645 -85.823 1.00 13.89 37 GLY D CA 1
ATOM 5762 C C . GLY D 1 37 ? -6.173 -0.513 -87.153 1.00 14.73 37 GLY D C 1
ATOM 5763 O O . GLY D 1 37 ? -5.597 -0.010 -88.072 1.00 14.52 37 GLY D O 1
ATOM 5764 N N . ALA D 1 38 ? -7.439 -0.913 -87.173 1.00 15.02 38 ALA D N 1
ATOM 5765 C CA . ALA D 1 38 ? -8.218 -1.085 -88.406 1.00 15.16 38 ALA D CA 1
ATOM 5766 C C . ALA D 1 38 ? -9.129 0.124 -88.572 1.00 16.11 38 ALA D C 1
ATOM 5767 O O . ALA D 1 38 ? -9.860 0.168 -89.573 1.00 17.74 38 ALA D O 1
ATOM 5769 N N . HIS D 1 39 ? -9.103 1.099 -87.647 1.00 13.89 39 HIS D N 1
ATOM 5770 C CA . HIS D 1 39 ? -10.078 2.212 -87.687 1.00 14.11 39 HIS D CA 1
ATOM 5771 C C . HIS D 1 39 ? -9.433 3.559 -88.014 1.00 14.78 39 HIS D C 1
ATOM 5772 O O . HIS D 1 39 ? -10.165 4.558 -87.942 1.00 18.91 39 HIS D O 1
ATOM 5779 N N . CYS D 1 40 ? -8.141 3.593 -88.268 1.00 15.21 40 CYS D N 1
ATOM 5780 C CA . CYS D 1 40 ? -7.397 4.877 -88.303 1.00 17.55 40 CYS D CA 1
ATOM 5781 C C . CYS D 1 40 ? -7.128 5.319 -89.748 1.00 20.08 40 CYS D C 1
ATOM 5782 O O . CYS D 1 40 ? -6.488 6.341 -89.897 1.00 19.53 40 CYS D O 1
ATOM 5785 N N . GLY D 1 41 ? -7.692 4.628 -90.749 1.00 19.75 41 GLY D N 1
ATOM 5786 C CA . GLY D 1 41 ? -7.688 5.030 -92.170 1.00 21.12 41 GLY D CA 1
ATOM 5787 C C . GLY D 1 41 ? -6.572 4.398 -92.984 1.00 21.23 41 GLY D C 1
ATOM 5788 O O . GLY D 1 41 ? -6.308 4.914 -94.103 1.00 22.44 41 GLY D O 1
ATOM 5789 N N . ASP D 1 42 ? -5.887 3.389 -92.455 1.00 18.94 42 ASP D N 1
ATOM 5790 C CA . ASP D 1 42 ? -4.734 2.700 -93.102 1.00 21.25 42 ASP D CA 1
ATOM 5791 C C . ASP D 1 42 ? -5.262 1.695 -94.133 1.00 25.38 42 ASP D C 1
ATOM 5792 O O . ASP D 1 42 ? -6.464 1.383 -94.114 1.00 22.32 42 ASP D O 1
ATOM 5797 N N . ASN D 1 43 ? -4.353 1.213 -94.971 1.00 24.89 43 ASN D N 1
ATOM 5798 C CA . ASN D 1 43 ? -4.604 0.137 -95.954 1.00 26.79 43 ASN D CA 1
ATOM 5799 C C . ASN D 1 43 ? -4.895 -1.149 -95.189 1.00 24.57 43 ASN D C 1
ATOM 5800 O O . ASN D 1 43 ? -4.016 -1.678 -94.512 1.00 23.34 43 ASN D O 1
ATOM 5805 N N . PRO D 1 44 ? -6.127 -1.711 -95.290 1.00 25.18 44 PRO D N 1
ATOM 5806 C CA . PRO D 1 44 ? -6.465 -2.935 -94.567 1.00 24.46 44 PRO D CA 1
ATOM 5807 C C . PRO D 1 44 ? -5.539 -4.141 -94.816 1.00 23.20 44 PRO D C 1
ATOM 5808 O O . PRO D 1 44 ? -5.377 -4.954 -93.938 1.00 21.27 44 PRO D O 1
ATOM 5812 N N . ASP D 1 45 ? -4.976 -4.296 -96.022 1.00 25.32 45 ASP D N 1
ATOM 5813 C CA . ASP D 1 45 ? -4.059 -5.421 -96.310 1.00 25.30 45 ASP D CA 1
ATOM 5814 C C . ASP D 1 45 ? -2.736 -5.199 -95.573 1.00 20.78 45 ASP D C 1
ATOM 5815 O O . ASP D 1 45 ? -2.167 -6.153 -95.147 1.00 21.30 45 ASP D O 1
ATOM 5820 N N . HIS D 1 46 ? -2.310 -3.942 -95.437 1.00 24.63 46 HIS D N 1
ATOM 5821 C CA . HIS D 1 46 ? -1.123 -3.560 -94.615 1.00 23.41 46 HIS D CA 1
ATOM 5822 C C . HIS D 1 46 ? -1.371 -3.914 -93.138 1.00 21.35 46 HIS D C 1
ATOM 5823 O O . HIS D 1 46 ? -0.571 -4.625 -92.545 1.00 23.35 46 HIS D O 1
ATOM 5830 N N . VAL D 1 47 ? -2.531 -3.519 -92.598 1.00 21.51 47 VAL D N 1
ATOM 5831 C CA . VAL D 1 47 ? -2.906 -3.886 -91.201 1.00 22.03 47 VAL D CA 1
ATOM 5832 C C . VAL D 1 47 ? -2.880 -5.404 -91.027 1.00 21.73 47 VAL D C 1
ATOM 5833 O O . VAL D 1 47 ? -2.408 -5.893 -90.016 1.00 20.07 47 VAL D O 1
ATOM 5837 N N . GLU D 1 48 ? -3.451 -6.142 -91.992 1.00 23.26 48 GLU D N 1
ATOM 5838 C CA . GLU D 1 48 ? -3.520 -7.618 -91.928 1.00 23.38 48 GLU D CA 1
ATOM 5839 C C . GLU D 1 48 ? -2.098 -8.187 -91.901 1.00 20.74 48 GLU D C 1
ATOM 5840 O O . GLU D 1 48 ? -1.881 -9.053 -91.091 1.00 22.38 48 GLU D O 1
ATOM 5846 N N . GLU D 1 49 ? -1.191 -7.669 -92.732 1.00 24.90 49 GLU D N 1
ATOM 5847 C CA . GLU D 1 49 ? 0.243 -8.099 -92.795 1.00 25.39 49 GLU D CA 1
ATOM 5848 C C . GLU D 1 49 ? 0.915 -7.762 -91.449 1.00 23.64 49 GLU D C 1
ATOM 5849 O O . GLU D 1 49 ? 1.548 -8.613 -90.866 1.00 20.67 49 GLU D O 1
ATOM 5855 N N . ASN D 1 50 ? 0.716 -6.554 -90.936 1.00 22.03 50 ASN D N 1
ATOM 5856 C CA . ASN D 1 50 ? 1.288 -6.179 -89.609 1.00 22.48 50 ASN D CA 1
ATOM 5857 C C . ASN D 1 50 ? 0.829 -7.124 -88.504 1.00 19.49 50 ASN D C 1
ATOM 5858 O O . ASN D 1 50 ? 1.634 -7.511 -87.637 1.00 18.23 50 ASN D O 1
ATOM 5863 N N . ARG D 1 51 ? -0.471 -7.418 -88.470 1.00 16.84 51 ARG D N 1
ATOM 5864 C CA . ARG D 1 51 ? -1.048 -8.279 -87.430 1.00 18.20 51 ARG D CA 1
ATOM 5865 C C . ARG D 1 51 ? -0.448 -9.692 -87.543 1.00 18.34 51 ARG D C 1
ATOM 5866 O O . ARG D 1 51 ? -0.174 -10.319 -86.517 1.00 20.46 51 ARG D O 1
ATOM 5874 N N . LYS D 1 52 ? -0.324 -10.199 -88.774 1.00 23.23 52 LYS D N 1
ATOM 5875 C CA . LYS D 1 52 ? 0.303 -11.518 -88.996 1.00 24.07 52 LYS D CA 1
ATOM 5876 C C . LYS D 1 52 ? 1.742 -11.497 -88.456 1.00 22.60 52 LYS D C 1
ATOM 5877 O O . LYS D 1 52 ? 2.122 -12.458 -87.783 1.00 24.91 52 LYS D O 1
ATOM 5883 N N . ARG D 1 53 ? 2.483 -10.441 -88.760 1.00 24.50 53 ARG D N 1
ATOM 5884 C CA . ARG D 1 53 ? 3.895 -10.299 -88.330 1.00 25.73 53 ARG D CA 1
ATOM 5885 C C . ARG D 1 53 ? 3.926 -10.296 -86.803 1.00 27.07 53 ARG D C 1
ATOM 5886 O O . ARG D 1 53 ? 4.780 -10.969 -86.240 1.00 25.55 53 ARG D O 1
ATOM 5894 N N . LEU D 1 54 ? 2.993 -9.600 -86.145 1.00 28.45 54 LEU D N 1
ATOM 5895 C CA . LEU D 1 54 ? 2.976 -9.560 -84.658 1.00 26.56 54 LEU D CA 1
ATOM 5896 C C . LEU D 1 54 ? 2.656 -10.929 -84.073 1.00 27.08 54 LEU D C 1
ATOM 5897 O O . LEU D 1 54 ? 3.339 -11.329 -83.132 1.00 23.68 54 LEU D O 1
ATOM 5902 N N . PHE D 1 55 ? 1.569 -11.560 -84.522 1.00 29.70 55 PHE D N 1
ATOM 5903 C CA . PHE D 1 55 ? 1.082 -12.870 -84.007 1.00 34.76 55 PHE D CA 1
ATOM 5904 C C . PHE D 1 55 ? 2.280 -13.829 -83.941 1.00 30.22 55 PHE D C 1
ATOM 5905 O O . PHE D 1 55 ? 2.482 -14.494 -82.911 1.00 30.32 55 PHE D O 1
ATOM 5913 N N . ALA D 1 56 ? 3.070 -13.832 -85.010 1.00 32.95 56 ALA D N 1
ATOM 5914 C CA . ALA D 1 56 ? 4.253 -14.699 -85.230 1.00 34.93 56 ALA D CA 1
ATOM 5915 C C . ALA D 1 56 ? 5.348 -14.326 -84.233 1.00 35.48 56 ALA D C 1
ATOM 5916 O O . ALA D 1 56 ? 5.740 -15.207 -83.425 1.00 33.23 56 ALA D O 1
ATOM 5918 N N . ALA D 1 57 ? 5.783 -13.057 -84.289 1.00 34.16 57 ALA D N 1
ATOM 5919 C CA . ALA D 1 57 ? 6.859 -12.488 -83.448 1.00 32.67 57 ALA D CA 1
ATOM 5920 C C . ALA D 1 57 ? 6.570 -12.764 -81.965 1.00 31.77 57 ALA D C 1
ATOM 5921 O O . ALA D 1 57 ? 7.526 -13.014 -81.212 1.00 29.44 57 ALA D O 1
ATOM 5923 N N . GLY D 1 58 ? 5.302 -12.721 -81.544 1.00 30.05 58 GLY D N 1
ATOM 5924 C CA . GLY D 1 58 ? 4.886 -12.829 -80.130 1.00 29.37 58 GLY D CA 1
ATOM 5925 C C . GLY D 1 58 ? 4.565 -14.254 -79.720 1.00 28.17 58 GLY D C 1
ATOM 5926 O O . GLY D 1 58 ? 4.277 -14.486 -78.546 1.00 27.56 58 GLY D O 1
ATOM 5927 N N . ASN D 1 59 ? 4.530 -15.167 -80.686 1.00 31.55 59 ASN D N 1
ATOM 5928 C CA . ASN D 1 59 ? 4.240 -16.600 -80.441 1.00 32.85 59 ASN D CA 1
ATOM 5929 C C . ASN D 1 59 ? 2.851 -16.710 -79.801 1.00 30.55 59 ASN D C 1
ATOM 5930 O O . ASN D 1 59 ? 2.720 -17.421 -78.812 1.00 28.26 59 ASN D O 1
ATOM 5935 N N . LEU D 1 60 ? 1.872 -15.944 -80.294 1.00 29.10 60 LEU D N 1
ATOM 5936 C CA . LEU D 1 60 ? 0.482 -15.943 -79.752 1.00 26.51 60 LEU D CA 1
ATOM 5937 C C . LEU D 1 60 ? -0.133 -17.317 -80.015 1.00 26.59 60 LEU D C 1
ATOM 5938 O O . LEU D 1 60 ? 0.021 -17.856 -81.103 1.00 25.65 60 LEU D O 1
ATOM 5943 N N . PRO D 1 61 ? -0.855 -17.897 -79.035 1.00 26.60 61 PRO D N 1
ATOM 5944 C CA . PRO D 1 61 ? -1.493 -19.208 -79.209 1.00 26.16 61 PRO D CA 1
ATOM 5945 C C . PRO D 1 61 ? -2.776 -19.141 -80.050 1.00 29.08 61 PRO D C 1
ATOM 5946 O O . PRO D 1 61 ? -3.325 -20.179 -80.420 1.00 28.93 61 PRO D O 1
ATOM 5950 N N . SER D 1 62 ? -3.251 -17.923 -80.326 1.00 26.96 62 SER D N 1
ATOM 5951 C CA . SER D 1 62 ? -4.489 -17.678 -81.109 1.00 25.59 62 SER D CA 1
ATOM 5952 C C . SER D 1 62 ? -4.535 -16.200 -81.458 1.00 27.15 62 SER D C 1
ATOM 5953 O O . SER D 1 62 ? -3.703 -15.448 -80.923 1.00 22.92 62 SER D O 1
ATOM 5956 N N . LYS D 1 63 ? -5.434 -15.842 -82.367 1.00 24.18 63 LYS D N 1
ATOM 5957 C CA . LYS D 1 63 ? -5.670 -14.444 -82.783 1.00 27.56 63 LYS D CA 1
ATOM 5958 C C . LYS D 1 63 ? -6.307 -13.670 -81.633 1.00 23.01 63 LYS D C 1
ATOM 5959 O O . LYS D 1 63 ? -7.167 -14.143 -80.906 1.00 23.41 63 LYS D O 1
ATOM 5965 N N . PRO D 1 64 ? -5.897 -12.401 -81.456 1.00 24.94 64 PRO D N 1
ATOM 5966 C CA . PRO D 1 64 ? -6.456 -11.595 -80.377 1.00 25.44 64 PRO D CA 1
ATOM 5967 C C . PRO D 1 64 ? -7.929 -11.274 -80.647 1.00 22.00 64 PRO D C 1
ATOM 5968 O O . PRO D 1 64 ? -8.315 -11.194 -81.825 1.00 20.80 64 PRO D O 1
ATOM 5972 N N . VAL D 1 65 ? -8.726 -11.209 -79.591 1.00 22.03 65 VAL D N 1
ATOM 5973 C CA . VAL D 1 65 ? -10.116 -10.706 -79.620 1.00 18.60 65 VAL D CA 1
ATOM 5974 C C . VAL D 1 65 ? -9.992 -9.176 -79.628 1.00 18.66 65 VAL D C 1
ATOM 5975 O O . VAL D 1 65 ? -9.778 -8.600 -78.550 1.00 20.29 65 VAL D O 1
ATOM 5979 N N . TRP D 1 66 ? -10.055 -8.548 -80.799 1.00 15.64 66 TRP D N 1
ATOM 5980 C CA . TRP D 1 66 ? -10.050 -7.064 -80.867 1.00 15.28 66 TRP D CA 1
ATOM 5981 C C . TRP D 1 66 ? -11.354 -6.557 -80.271 1.00 14.65 66 TRP D C 1
ATOM 5982 O O . TRP D 1 66 ? -12.406 -6.981 -80.682 1.00 17.64 66 TRP D O 1
ATOM 5993 N N . LEU D 1 67 ? -11.262 -5.518 -79.424 1.00 14.04 67 LEU D N 1
ATOM 5994 C CA . LEU D 1 67 ? -12.423 -4.821 -78.831 1.00 13.40 67 LEU D CA 1
ATOM 5995 C C . LEU D 1 67 ? -12.896 -3.639 -79.690 1.00 12.80 67 LEU D C 1
ATOM 5996 O O . LEU D 1 67 ? -12.096 -3.033 -80.393 1.00 13.61 67 LEU D O 1
ATOM 6001 N N . GLU D 1 68 ? -14.175 -3.325 -79.572 1.00 12.64 68 GLU D N 1
ATOM 6002 C CA . GLU D 1 68 ? -14.747 -2.120 -80.174 1.00 13.83 68 GLU D CA 1
ATOM 6003 C C . GLU D 1 68 ? -14.676 -1.060 -79.067 1.00 13.67 68 GLU D C 1
ATOM 6004 O O . GLU D 1 68 ? -15.590 -0.925 -78.272 1.00 12.50 68 GLU D O 1
ATOM 6010 N N . GLN D 1 69 ? -13.549 -0.363 -79.058 1.00 13.90 69 GLN D N 1
ATOM 6011 C CA . GLN D 1 69 ? -13.122 0.545 -77.958 1.00 12.71 69 GLN D CA 1
ATOM 6012 C C . GLN D 1 69 ? -13.806 1.891 -78.061 1.00 12.92 69 GLN D C 1
ATOM 6013 O O . GLN D 1 69 ? -13.861 2.451 -79.201 1.00 12.82 69 GLN D O 1
ATOM 6019 N N . VAL D 1 70 ? -14.319 2.409 -76.952 1.00 12.74 70 VAL D N 1
ATOM 6020 C CA . VAL D 1 70 ? -15.077 3.689 -76.962 1.00 12.65 70 VAL D CA 1
ATOM 6021 C C . VAL D 1 70 ? -14.582 4.637 -75.855 1.00 13.45 70 VAL D C 1
ATOM 6022 O O . VAL D 1 70 ? -15.288 5.563 -75.555 1.00 13.07 70 VAL D O 1
ATOM 6026 N N . HIS D 1 71 ? -13.385 4.402 -75.312 1.00 12.32 71 HIS D N 1
ATOM 6027 C CA . HIS D 1 71 ? -12.904 5.173 -74.145 1.00 11.88 71 HIS D CA 1
ATOM 6028 C C . HIS D 1 71 ? -13.896 5.110 -72.980 1.00 12.03 71 HIS D C 1
ATOM 6029 O O . HIS D 1 71 ? -13.951 6.088 -72.209 1.00 12.86 71 HIS D O 1
ATOM 6036 N N . GLY D 1 72 ? -14.554 3.973 -72.774 1.00 12.22 72 GLY D N 1
ATOM 6037 C CA . GLY D 1 72 ? -15.464 3.773 -71.642 1.00 13.38 72 GLY D CA 1
ATOM 6038 C C . GLY D 1 72 ? -14.852 2.863 -70.590 1.00 13.93 72 GLY D C 1
ATOM 6039 O O . GLY D 1 72 ? -13.640 2.609 -70.641 1.00 14.57 72 GLY D O 1
ATOM 6040 N N . LYS D 1 73 ? -15.702 2.212 -69.795 1.00 15.96 73 LYS D N 1
ATOM 6041 C CA . LYS D 1 73 ? -15.250 1.415 -68.626 1.00 18.29 73 LYS D CA 1
ATOM 6042 C C . LYS D 1 73 ? -15.756 -0.021 -68.730 1.00 20.31 73 LYS D C 1
ATOM 6043 O O . LYS D 1 73 ? -15.678 -0.716 -67.738 1.00 20.18 73 LYS D O 1
ATOM 6049 N N . ASP D 1 74 ? -16.236 -0.476 -69.894 1.00 18.85 74 ASP D N 1
ATOM 6050 C CA . ASP D 1 74 ? -16.876 -1.820 -69.946 1.00 17.19 74 ASP D CA 1
ATOM 6051 C C . ASP D 1 74 ? -15.828 -2.883 -70.230 1.00 17.80 74 ASP D C 1
ATOM 6052 O O . ASP D 1 74 ? -14.868 -2.597 -70.994 1.00 18.17 74 ASP D O 1
ATOM 6057 N N . VAL D 1 75 ? -16.040 -4.100 -69.693 1.00 15.33 75 VAL D N 1
ATOM 6058 C CA . VAL D 1 75 ? -15.094 -5.242 -69.799 1.00 17.67 75 VAL D CA 1
ATOM 6059 C C . VAL D 1 75 ? -15.793 -6.352 -70.575 1.00 20.03 75 VAL D C 1
ATOM 6060 O O . VAL D 1 75 ? -16.912 -6.675 -70.190 1.00 23.09 75 VAL D O 1
ATOM 6064 N N . LEU D 1 76 ? -15.123 -6.908 -71.581 1.00 21.02 76 LEU D N 1
ATOM 6065 C CA . LEU D 1 76 ? -15.582 -8.136 -72.275 1.00 21.76 76 LEU D CA 1
ATOM 6066 C C . LEU D 1 76 ? -14.931 -9.356 -71.617 1.00 20.54 76 LEU D C 1
ATOM 6067 O O . LEU D 1 76 ? -13.681 -9.487 -71.693 1.00 18.68 76 LEU D O 1
ATOM 6072 N N . LYS D 1 77 ? -15.758 -10.281 -71.101 1.00 25.16 77 LYS D N 1
ATOM 6073 C CA . LYS D 1 77 ? -15.317 -11.588 -70.545 1.00 25.70 77 LYS D CA 1
ATOM 6074 C C . LYS D 1 77 ? -15.145 -12.622 -71.669 1.00 24.48 77 LYS D C 1
ATOM 6075 O O . LYS D 1 77 ? -16.091 -12.897 -72.395 1.00 28.60 77 LYS D O 1
ATOM 6081 N N . LEU D 1 78 ? -13.936 -13.133 -71.855 1.00 24.50 78 LEU D N 1
ATOM 6082 C CA . LEU D 1 78 ? -13.588 -14.124 -72.903 1.00 23.66 78 LEU D CA 1
ATOM 6083 C C . LEU D 1 78 ? -13.430 -15.515 -72.261 1.00 27.56 78 LEU D C 1
ATOM 6084 O O . LEU D 1 78 ? -12.286 -15.849 -71.834 1.00 31.25 78 LEU D O 1
ATOM 6089 N N . LYS D 1 86 ? -20.295 -6.735 -77.836 1.00 29.18 86 LYS D N 1
ATOM 6090 C CA . LYS D 1 86 ? -20.474 -5.549 -76.949 1.00 27.55 86 LYS D CA 1
ATOM 6091 C C . LYS D 1 86 ? -19.343 -4.539 -77.190 1.00 20.51 86 LYS D C 1
ATOM 6092 O O . LYS D 1 86 ? -18.247 -4.987 -77.507 1.00 30.50 86 LYS D O 1
ATOM 6098 N N . ARG D 1 87 ? -19.591 -3.233 -77.027 1.00 20.01 87 ARG D N 1
ATOM 6099 C CA . ARG D 1 87 ? -18.494 -2.218 -77.002 1.00 19.21 87 ARG D CA 1
ATOM 6100 C C . ARG D 1 87 ? -17.756 -2.333 -75.660 1.00 17.32 87 ARG D C 1
ATOM 6101 O O . ARG D 1 87 ? -18.390 -2.703 -74.656 1.00 18.30 87 ARG D O 1
ATOM 6109 N N . ALA D 1 88 ? -16.435 -2.300 -75.700 1.00 16.72 88 ALA D N 1
ATOM 6110 C CA . ALA D 1 88 ? -15.648 -2.535 -74.455 1.00 14.47 88 ALA D CA 1
ATOM 6111 C C . ALA D 1 88 ? -14.255 -1.948 -74.594 1.00 14.95 88 ALA D C 1
ATOM 6112 O O . ALA D 1 88 ? -13.731 -1.871 -75.680 1.00 13.62 88 ALA D O 1
ATOM 6114 N N . ASP D 1 89 ? -13.671 -1.579 -73.449 1.00 13.30 89 ASP D N 1
ATOM 6115 C CA . ASP D 1 89 ? -12.307 -1.017 -73.388 1.00 12.98 89 ASP D CA 1
ATOM 6116 C C . ASP D 1 89 ? -11.398 -1.897 -72.528 1.00 14.46 89 ASP D C 1
ATOM 6117 O O . ASP D 1 89 ? -10.219 -1.571 -72.407 1.00 14.54 89 ASP D O 1
ATOM 6122 N N . ALA D 1 90 ? -11.838 -3.118 -72.168 1.00 13.06 90 ALA D N 1
ATOM 6123 C CA . ALA D 1 90 ? -11.008 -4.099 -71.436 1.00 14.20 90 ALA D CA 1
ATOM 6124 C C . ALA D 1 90 ? -11.525 -5.501 -71.715 1.00 13.96 90 ALA D C 1
ATOM 6125 O O . ALA D 1 90 ? -12.693 -5.621 -72.087 1.00 14.48 90 ALA D O 1
ATOM 6127 N N . SER D 1 91 ? -10.637 -6.481 -71.624 1.00 14.41 91 SER D N 1
ATOM 6128 C CA . SER D 1 91 ? -11.001 -7.910 -71.780 1.00 14.45 91 SER D CA 1
ATOM 6129 C C . SER D 1 91 ? -10.340 -8.734 -70.678 1.00 17.48 91 SER D C 1
ATOM 6130 O O . SER D 1 91 ? -9.349 -8.321 -70.117 1.00 14.77 91 SER D O 1
ATOM 6133 N N . TYR D 1 92 ? -10.944 -9.865 -70.356 1.00 17.51 92 TYR D N 1
ATOM 6134 C CA . TYR D 1 92 ? -10.583 -10.703 -69.190 1.00 18.70 92 TYR D CA 1
ATOM 6135 C C . TYR D 1 92 ? -10.703 -12.155 -69.664 1.00 19.82 92 TYR D C 1
ATOM 6136 O O . TYR D 1 92 ? -11.636 -12.448 -70.439 1.00 19.37 92 TYR D O 1
ATOM 6145 N N . SER D 1 93 ? -9.753 -13.010 -69.312 1.00 18.82 93 SER D N 1
ATOM 6146 C CA . SER D 1 93 ? -9.843 -14.433 -69.709 1.00 18.77 93 SER D CA 1
ATOM 6147 C C . SER D 1 93 ? -9.276 -15.325 -68.595 1.00 19.96 93 SER D C 1
ATOM 6148 O O . SER D 1 93 ? -8.322 -14.971 -67.927 1.00 20.21 93 SER D O 1
ATOM 6151 N N . ASN D 1 94 ? -9.862 -16.512 -68.472 1.00 19.78 94 ASN D N 1
ATOM 6152 C CA . ASN D 1 94 ? -9.331 -17.643 -67.665 1.00 20.97 94 ASN D CA 1
ATOM 6153 C C . ASN D 1 94 ? -9.251 -18.881 -68.570 1.00 23.33 94 ASN D C 1
ATOM 6154 O O . ASN D 1 94 ? -9.088 -19.989 -68.029 1.00 26.95 94 ASN D O 1
ATOM 6159 N N . THR D 1 95 ? -9.313 -18.688 -69.883 1.00 23.41 95 THR D N 1
ATOM 6160 C CA . THR D 1 95 ? -9.248 -19.781 -70.874 1.00 23.47 95 THR D CA 1
ATOM 6161 C C . THR D 1 95 ? -7.847 -19.847 -71.437 1.00 22.82 95 THR D C 1
ATOM 6162 O O . THR D 1 95 ? -7.386 -18.925 -72.094 1.00 21.34 95 THR D O 1
ATOM 6166 N N . PRO D 1 96 ? -7.100 -20.948 -71.236 1.00 21.90 96 PRO D N 1
ATOM 6167 C CA . PRO D 1 96 ? -5.806 -21.060 -71.897 1.00 21.79 96 PRO D CA 1
ATOM 6168 C C . PRO D 1 96 ? -5.847 -20.843 -73.419 1.00 22.22 96 PRO D C 1
ATOM 6169 O O . PRO D 1 96 ? -6.730 -21.391 -74.058 1.00 24.13 96 PRO D O 1
ATOM 6173 N N . GLY D 1 97 ? -4.936 -20.009 -73.930 1.00 20.92 97 GLY D N 1
ATOM 6174 C CA . GLY D 1 97 ? -4.703 -19.715 -75.354 1.00 20.28 97 GLY D CA 1
ATOM 6175 C C . GLY D 1 97 ? -5.506 -18.537 -75.911 1.00 19.57 97 GLY D C 1
ATOM 6176 O O . GLY D 1 97 ? -5.204 -18.160 -77.054 1.00 25.14 97 GLY D O 1
ATOM 6177 N N . THR D 1 98 ? -6.483 -18.022 -75.157 1.00 24.22 98 THR D N 1
ATOM 6178 C CA . THR D 1 98 ? -7.291 -16.788 -75.440 1.00 20.63 98 THR D CA 1
ATOM 6179 C C . THR D 1 98 ? -6.434 -15.538 -75.205 1.00 21.74 98 THR D C 1
ATOM 6180 O O . THR D 1 98 ? -5.951 -15.349 -74.083 1.00 21.28 98 THR D O 1
ATOM 6184 N N . VAL D 1 99 ? -6.298 -14.706 -76.226 1.00 20.87 99 VAL D N 1
ATOM 6185 C CA . VAL D 1 99 ? -5.362 -13.544 -76.209 1.00 20.47 99 VAL D CA 1
ATOM 6186 C C . VAL D 1 99 ? -6.173 -12.267 -75.984 1.00 19.54 99 VAL D C 1
ATOM 6187 O O . VAL D 1 99 ? -6.965 -11.875 -76.895 1.00 20.90 99 VAL D O 1
ATOM 6191 N N . CYS D 1 100 ? -6.046 -11.687 -74.789 1.00 17.50 100 CYS D N 1
ATOM 6192 C CA . CYS D 1 100 ? -6.638 -10.365 -74.466 1.00 17.76 100 CYS D CA 1
ATOM 6193 C C . CYS D 1 100 ? -5.783 -9.251 -75.052 1.00 16.71 100 CYS D C 1
ATOM 6194 O O . CYS D 1 100 ? -4.537 -9.350 -75.008 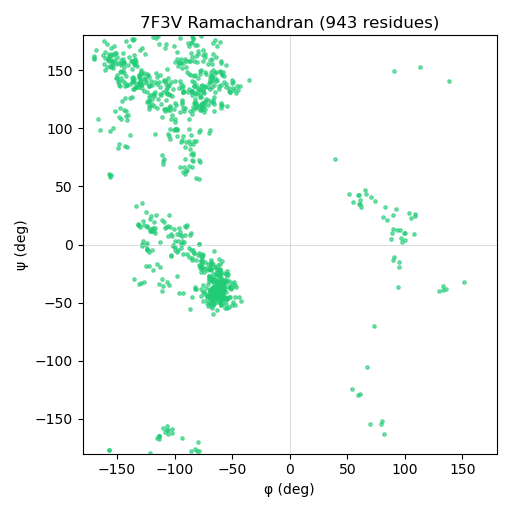1.00 16.75 100 CYS D O 1
ATOM 6197 N N . ALA D 1 101 ? -6.412 -8.276 -75.720 1.00 15.25 101 ALA D N 1
ATOM 6198 C CA . ALA D 1 101 ? -5.666 -7.253 -76.490 1.00 14.42 101 ALA D CA 1
ATOM 6199 C C . ALA D 1 101 ? -6.371 -5.899 -76.367 1.00 13.44 101 ALA D C 1
ATOM 6200 O O . ALA D 1 101 ? -7.591 -5.841 -76.450 1.00 12.42 101 ALA D O 1
ATOM 6202 N N . VAL D 1 102 ? -5.573 -4.848 -76.160 1.00 12.90 102 VAL D N 1
ATOM 6203 C CA . VAL D 1 102 ? -6.077 -3.456 -76.194 1.00 12.83 102 VAL D CA 1
ATOM 6204 C C . VAL D 1 102 ? -5.217 -2.673 -77.161 1.00 10.68 102 VAL D C 1
ATOM 6205 O O . VAL D 1 102 ? -3.977 -2.825 -77.202 1.00 10.67 102 VAL D O 1
ATOM 6209 N N . MET D 1 103 ? -5.843 -1.766 -77.906 1.00 13.16 103 MET D N 1
ATOM 6210 C CA . MET D 1 103 ? -5.224 -0.964 -78.969 1.00 12.24 103 MET D CA 1
ATOM 6211 C C . MET D 1 103 ? -4.990 0.475 -78.469 1.00 11.08 103 MET D C 1
ATOM 6212 O O . MET D 1 103 ? -5.921 1.037 -77.923 1.00 11.53 103 MET D O 1
ATOM 6217 N N . THR D 1 104 ? -3.776 0.972 -78.616 1.00 10.08 104 THR D N 1
ATOM 6218 C CA . THR D 1 104 ? -3.380 2.284 -78.005 1.00 10.24 104 THR D CA 1
ATOM 6219 C C . THR D 1 104 ? -2.433 3.064 -78.906 1.00 10.01 104 THR D C 1
ATOM 6220 O O . THR D 1 104 ? -1.680 2.506 -79.694 1.00 10.50 104 THR D O 1
ATOM 6224 N N . ALA D 1 105 ? -2.403 4.385 -78.710 1.00 9.07 105 ALA D N 1
ATOM 6225 C CA . ALA D 1 105 ? -1.356 5.273 -79.217 1.00 8.88 105 ALA D CA 1
ATOM 6226 C C . ALA D 1 105 ? -1.336 6.508 -78.331 1.00 8.49 105 ALA D C 1
ATOM 6227 O O . ALA D 1 105 ? -1.589 7.615 -78.851 1.00 8.66 105 ALA D O 1
ATOM 6229 N N . ASP D 1 106 ? -1.088 6.291 -77.037 1.00 8.61 106 ASP D N 1
ATOM 6230 C CA . ASP D 1 106 ? -0.943 7.279 -75.936 1.00 8.88 106 ASP D CA 1
ATOM 6231 C C . ASP D 1 106 ? -1.765 6.813 -74.731 1.00 8.76 106 ASP D C 1
ATOM 6232 O O . ASP D 1 106 ? -1.332 7.050 -73.602 1.00 9.01 106 ASP D O 1
ATOM 6237 N N . ALA D 1 107 ? -2.935 6.193 -74.922 1.00 8.64 107 ALA D N 1
ATOM 6238 C CA . ALA D 1 107 ? -3.728 5.687 -73.791 1.00 9.08 107 ALA D CA 1
ATOM 6239 C C . ALA D 1 107 ? -2.897 4.655 -73.029 1.00 9.83 107 ALA D C 1
ATOM 6240 O O . ALA D 1 107 ? -2.070 3.960 -73.614 1.00 9.85 107 ALA D O 1
ATOM 6242 N N . LEU D 1 108 ? -3.111 4.564 -71.724 1.00 9.04 108 LEU D N 1
ATOM 6243 C CA . LEU D 1 108 ? -2.367 3.554 -70.922 1.00 10.42 108 LEU D CA 1
ATOM 6244 C C . LEU D 1 108 ? -2.940 2.152 -71.145 1.00 9.50 108 LEU D C 1
ATOM 6245 O O . LEU D 1 108 ? -4.118 1.935 -70.849 1.00 9.53 108 LEU D O 1
ATOM 6250 N N . PRO D 1 109 ? -2.128 1.198 -71.651 1.00 10.00 109 PRO D N 1
ATOM 6251 C CA . PRO D 1 109 ? -2.516 -0.204 -71.599 1.00 10.77 109 PRO D CA 1
ATOM 6252 C C . PRO D 1 109 ? -2.137 -0.717 -70.198 1.00 10.94 109 PRO D C 1
ATOM 6253 O O . PRO D 1 109 ? -1.025 -0.449 -69.764 1.00 11.42 109 PRO D O 1
ATOM 6257 N N . VAL D 1 110 ? -3.017 -1.466 -69.606 1.00 11.26 110 VAL D N 1
ATOM 6258 C CA . VAL D 1 110 ? -2.708 -2.186 -68.340 1.00 11.27 110 VAL D CA 1
ATOM 6259 C C . VAL D 1 110 ? -2.981 -3.680 -68.536 1.00 11.97 110 VAL D C 1
ATOM 6260 O O . VAL D 1 110 ? -4.120 -4.012 -68.947 1.00 13.64 110 VAL D O 1
ATOM 6264 N N . LEU D 1 111 ? -1.945 -4.481 -68.300 1.00 12.61 111 LEU D N 1
ATOM 6265 C CA . LEU D 1 111 ? -2.054 -5.962 -68.397 1.00 12.65 111 LEU D CA 1
ATOM 6266 C C . LEU D 1 111 ? -2.076 -6.504 -66.975 1.00 14.85 111 LEU D C 1
ATOM 6267 O O . LEU D 1 111 ? -1.328 -5.982 -66.107 1.00 15.51 111 LEU D O 1
ATOM 6272 N N . PHE D 1 112 ? -2.938 -7.465 -66.720 1.00 14.42 112 PHE D N 1
ATOM 6273 C CA . PHE D 1 112 ? -3.194 -8.006 -65.375 1.00 14.82 112 PHE D CA 1
ATOM 6274 C C . PHE D 1 112 ? -3.017 -9.518 -65.445 1.00 16.20 112 PHE D C 1
ATOM 6275 O O . PHE D 1 112 ? -3.384 -10.119 -66.487 1.00 16.81 112 PHE D O 1
ATOM 6283 N N . CYS D 1 113 ? -2.557 -10.110 -64.348 1.00 17.91 113 CYS D N 1
ATOM 6284 C CA . CYS D 1 113 ? -2.680 -11.577 -64.112 1.00 18.28 113 CYS D CA 1
ATOM 6285 C C . CYS D 1 113 ? -2.706 -11.816 -62.619 1.00 18.45 113 CYS D C 1
ATOM 6286 O O . CYS D 1 113 ? -2.373 -10.905 -61.835 1.00 17.66 113 CYS D O 1
ATOM 6289 N N . ASN D 1 114 ? -3.006 -13.056 -62.234 1.00 18.35 114 ASN D N 1
ATOM 6290 C CA . ASN D 1 114 ? -2.940 -13.493 -60.809 1.00 20.88 114 ASN D CA 1
ATOM 6291 C C . ASN D 1 114 ? -1.629 -14.246 -60.595 1.00 20.42 114 ASN D C 1
ATOM 6292 O O . ASN D 1 114 ? -1.042 -14.751 -61.583 1.00 19.05 114 ASN D O 1
ATOM 6297 N N . ARG D 1 115 ? -1.176 -14.303 -59.336 1.00 22.34 115 ARG D N 1
ATOM 6298 C CA . ARG D 1 115 ? 0.110 -14.981 -58.968 1.00 23.74 115 ARG D CA 1
ATOM 6299 C C . ARG D 1 115 ? 0.072 -16.450 -59.414 1.00 20.42 115 ARG D C 1
ATOM 6300 O O . ARG D 1 115 ? 1.106 -16.954 -59.898 1.00 22.89 115 ARG D O 1
ATOM 6308 N N . ALA D 1 116 ? -1.095 -17.061 -59.346 1.00 19.63 116 ALA D N 1
ATOM 6309 C CA . ALA D 1 116 ? -1.317 -18.496 -59.673 1.00 22.94 116 ALA D CA 1
ATOM 6310 C C . ALA D 1 116 ? -1.269 -18.751 -61.179 1.00 24.09 116 ALA D C 1
ATOM 6311 O O . ALA D 1 116 ? -1.205 -19.927 -61.575 1.00 24.44 116 ALA D O 1
ATOM 6313 N N . GLY D 1 117 ? -1.358 -17.720 -62.022 1.00 24.56 117 GLY D N 1
ATOM 6314 C CA . GLY D 1 117 ? -1.236 -17.879 -63.485 1.00 21.64 117 GLY D CA 1
ATOM 6315 C C . GLY D 1 117 ? -2.430 -18.594 -64.096 1.00 20.55 117 GLY D C 1
ATOM 6316 O O . GLY D 1 117 ? -2.188 -19.395 -64.996 1.00 19.67 117 GLY D O 1
ATOM 6317 N N . THR D 1 118 ? -3.648 -18.287 -63.648 1.00 18.64 118 THR D N 1
ATOM 6318 C CA . THR D 1 118 ? -4.915 -18.883 -64.118 1.00 22.37 118 THR D CA 1
ATOM 6319 C C . THR D 1 118 ? -5.902 -17.812 -64.617 1.00 23.07 118 THR D C 1
ATOM 6320 O O . THR D 1 118 ? -6.977 -18.179 -65.081 1.00 24.20 118 THR D O 1
ATOM 6324 N N . GLU D 1 119 ? -5.585 -16.520 -64.519 1.00 22.00 119 GLU D N 1
ATOM 6325 C CA . GLU D 1 119 ? -6.473 -15.489 -65.103 1.00 22.39 119 GLU D CA 1
ATOM 6326 C C . GLU D 1 119 ? -5.648 -14.279 -65.515 1.00 18.73 119 GLU D C 1
ATOM 6327 O O . GLU D 1 119 ? -4.665 -13.926 -64.853 1.00 17.73 119 GLU D O 1
ATOM 6333 N N . VAL D 1 120 ? -6.063 -13.706 -66.631 1.00 17.32 120 VAL D N 1
ATOM 6334 C CA . VAL D 1 120 ? -5.394 -12.566 -67.302 1.00 18.67 120 VAL D CA 1
ATOM 6335 C C . VAL D 1 120 ? -6.462 -11.534 -67.684 1.00 16.63 120 VAL D C 1
ATOM 6336 O O . VAL D 1 120 ? -7.666 -11.827 -67.773 1.00 15.90 120 VAL D O 1
ATOM 6340 N N . ALA D 1 121 ? -6.026 -10.289 -67.881 1.00 15.05 121 ALA D N 1
ATOM 6341 C CA . ALA D 1 121 ? -6.918 -9.215 -68.370 1.00 15.64 121 ALA D CA 1
ATOM 6342 C C . ALA D 1 121 ? -6.094 -8.064 -68.947 1.00 14.92 121 ALA D C 1
ATOM 6343 O O . ALA D 1 121 ? -4.870 -7.970 -68.712 1.00 13.62 121 ALA D O 1
ATOM 6345 N N . ALA D 1 122 ? -6.686 -7.390 -69.925 1.00 14.71 122 ALA D N 1
ATOM 6346 C CA . ALA D 1 122 ? -6.061 -6.213 -70.570 1.00 13.45 122 ALA D CA 1
ATOM 6347 C C . ALA D 1 122 ? -7.062 -5.064 -70.574 1.00 12.95 122 ALA D C 1
ATOM 6348 O O . ALA D 1 122 ? -8.247 -5.233 -70.863 1.00 13.70 122 ALA D O 1
ATOM 6350 N N . ALA D 1 123 ? -6.578 -3.865 -70.252 1.00 13.46 123 ALA D N 1
ATOM 6351 C CA . ALA D 1 123 ? -7.455 -2.679 -70.170 1.00 12.43 123 ALA D CA 1
ATOM 6352 C C . ALA D 1 123 ? -6.874 -1.507 -70.980 1.00 10.72 123 ALA D C 1
ATOM 6353 O O . ALA D 1 123 ? -5.660 -1.293 -70.967 1.00 11.26 123 ALA D O 1
ATOM 6355 N N . HIS D 1 124 ? -7.764 -0.818 -71.689 1.00 11.72 124 HIS D N 1
ATOM 6356 C CA . HIS D 1 124 ? -7.459 0.409 -72.453 1.00 11.70 124 HIS D CA 1
ATOM 6357 C C . HIS D 1 124 ? -7.884 1.609 -71.617 1.00 11.06 124 HIS D C 1
ATOM 6358 O O . HIS D 1 124 ? -9.038 1.902 -71.510 1.00 12.26 124 HIS D O 1
ATOM 6365 N N . ALA D 1 125 ? -6.918 2.242 -70.946 1.00 11.16 125 ALA D N 1
ATOM 6366 C CA . ALA D 1 125 ? -7.158 3.349 -69.996 1.00 10.73 125 ALA D CA 1
ATOM 6367 C C . ALA D 1 125 ? -6.637 4.670 -70.568 1.00 10.51 125 ALA D C 1
ATOM 6368 O O . ALA D 1 125 ? -5.539 5.154 -70.157 1.00 10.89 125 ALA D O 1
ATOM 6370 N N . GLY D 1 126 ? -7.282 5.200 -71.615 1.00 9.38 126 GLY D N 1
ATOM 6371 C CA . GLY D 1 126 ? -7.083 6.623 -71.937 1.00 8.83 126 GLY D CA 1
ATOM 6372 C C . GLY D 1 126 ? -7.540 7.454 -70.754 1.00 8.79 126 GLY D C 1
ATOM 6373 O O . GLY D 1 126 ? -8.092 6.915 -69.777 1.00 9.15 126 GLY D O 1
ATOM 6374 N N . TRP D 1 127 ? -7.337 8.749 -70.786 1.00 9.62 127 TRP D N 1
ATOM 6375 C CA . TRP D 1 127 ? -7.703 9.542 -69.594 1.00 8.84 127 TRP D CA 1
ATOM 6376 C C . TRP D 1 127 ? -9.192 9.403 -69.310 1.00 8.34 127 TRP D C 1
ATOM 6377 O O . TRP D 1 127 ? -9.569 9.335 -68.158 1.00 10.60 127 TRP D O 1
ATOM 6388 N N . ARG D 1 128 ? -10.054 9.362 -70.312 1.00 9.83 128 ARG D N 1
ATOM 6389 C CA . ARG D 1 128 ? -11.493 9.336 -70.042 1.00 10.54 128 ARG D CA 1
ATOM 6390 C C . ARG D 1 128 ? -11.885 8.025 -69.356 1.00 10.32 128 ARG D C 1
ATOM 6391 O O . ARG D 1 128 ? -12.613 8.056 -68.346 1.00 11.60 128 ARG D O 1
ATOM 6399 N N . GLY D 1 129 ? -11.451 6.890 -69.894 1.00 10.98 129 GLY D N 1
ATOM 6400 C CA . GLY D 1 129 ? -11.774 5.572 -69.318 1.00 11.43 129 GLY D CA 1
ATOM 6401 C C . GLY D 1 129 ? -11.114 5.357 -67.980 1.00 11.74 129 GLY D C 1
ATOM 6402 O O . GLY D 1 129 ? -11.681 4.716 -67.066 1.00 12.58 129 GLY D O 1
ATOM 6403 N N . LEU D 1 130 ? -9.875 5.813 -67.872 1.00 10.69 130 LEU D N 1
ATOM 6404 C CA . LEU D 1 130 ? -9.198 5.738 -66.564 1.00 10.85 130 LEU D CA 1
ATOM 6405 C C . LEU D 1 130 ? -10.026 6.508 -65.537 1.00 11.03 130 LEU D C 1
ATOM 6406 O O . LEU D 1 130 ? -10.256 6.007 -64.410 1.00 11.53 130 LEU D O 1
ATOM 6411 N N . CYS D 1 131 ? -10.402 7.744 -65.838 1.00 10.48 131 CYS D N 1
ATOM 6412 C CA . CYS D 1 131 ? -11.185 8.574 -64.899 1.00 11.09 131 CYS D CA 1
ATOM 6413 C C . CYS D 1 131 ? -12.469 7.830 -64.556 1.00 12.23 131 CYS D C 1
ATOM 6414 O O . CYS D 1 131 ? -12.895 7.897 -63.372 1.00 13.89 131 CYS D O 1
ATOM 6417 N N . ALA D 1 132 ? -13.064 7.166 -65.559 1.00 11.93 132 ALA D N 1
ATOM 6418 C CA . ALA D 1 132 ? -14.407 6.551 -65.426 1.00 13.69 132 ALA D CA 1
ATOM 6419 C C . ALA D 1 132 ? -14.371 5.245 -64.633 1.00 14.50 132 ALA D C 1
ATOM 6420 O O . ALA D 1 132 ? -15.476 4.744 -64.331 1.00 18.89 132 ALA D O 1
ATOM 6422 N N . GLY D 1 133 ? -13.223 4.653 -64.385 1.00 14.61 133 GLY D N 1
ATOM 6423 C CA . GLY D 1 133 ? -13.125 3.409 -63.599 1.00 13.96 133 GLY D CA 1
ATOM 6424 C C . GLY D 1 133 ? -12.853 2.173 -64.419 1.00 15.04 133 GLY D C 1
ATOM 6425 O O . GLY D 1 133 ? -13.125 1.081 -63.891 1.00 14.21 133 GLY D O 1
ATOM 6426 N N . VAL D 1 134 ? -12.280 2.240 -65.626 1.00 13.57 134 VAL D N 1
ATOM 6427 C CA . VAL D 1 134 ? -11.999 1.004 -66.413 1.00 12.99 134 VAL D CA 1
ATOM 6428 C C . VAL D 1 134 ? -11.095 0.056 -65.602 1.00 14.62 134 VAL D C 1
ATOM 6429 O O . VAL D 1 134 ? -11.273 -1.167 -65.681 1.00 13.84 134 VAL D O 1
ATOM 6433 N N . LEU D 1 135 ? -10.109 0.527 -64.834 1.00 12.92 135 LEU D N 1
ATOM 6434 C CA . LEU D 1 135 ? -9.175 -0.406 -64.156 1.00 13.86 135 LEU D CA 1
ATOM 6435 C C . LEU D 1 135 ? -9.902 -1.118 -63.023 1.00 13.94 135 LEU D C 1
ATOM 6436 O O . LEU D 1 135 ? -9.752 -2.332 -62.935 1.00 12.66 135 LEU D O 1
ATOM 6441 N N . GLU D 1 136 ? -10.678 -0.396 -62.245 1.00 15.89 136 GLU D N 1
ATOM 6442 C CA . GLU D 1 136 ? -11.480 -1.002 -61.156 1.00 15.72 136 GLU D CA 1
ATOM 6443 C C . GLU D 1 136 ? -12.414 -2.039 -61.768 1.00 16.03 136 GLU D C 1
ATOM 6444 O O . GLU D 1 136 ? -12.475 -3.162 -61.242 1.00 14.74 136 GLU D O 1
ATOM 6450 N N . GLU D 1 137 ? -13.056 -1.712 -62.893 1.00 15.37 137 GLU D N 1
ATOM 6451 C CA . GLU D 1 137 ? -14.002 -2.679 -63.537 1.00 16.23 137 GLU D CA 1
ATOM 6452 C C . GLU D 1 137 ? -13.276 -3.940 -63.970 1.00 16.69 137 GLU D C 1
ATOM 6453 O O . GLU D 1 137 ? -13.847 -5.022 -63.767 1.00 17.09 137 GLU D O 1
ATOM 6459 N N . THR D 1 138 ? -12.076 -3.832 -64.513 1.00 14.01 138 THR D N 1
ATOM 6460 C CA . THR D 1 138 ? -11.265 -4.974 -64.967 1.00 15.13 138 THR D CA 1
ATOM 6461 C C . THR D 1 138 ? -10.829 -5.812 -63.746 1.00 16.77 138 THR D C 1
ATOM 6462 O O . THR D 1 138 ? -10.954 -7.070 -63.793 1.00 16.86 138 THR D O 1
ATOM 6466 N N . VAL D 1 139 ? -10.366 -5.187 -62.655 1.00 17.30 139 VAL D N 1
ATOM 6467 C CA . VAL D 1 139 ? -9.948 -5.923 -61.423 1.00 15.72 139 VAL D CA 1
ATOM 6468 C C . VAL D 1 139 ? -11.138 -6.754 -60.918 1.00 18.08 139 VAL D C 1
ATOM 6469 O O . VAL D 1 139 ? -10.919 -7.919 -60.517 1.00 16.86 139 VAL D O 1
ATOM 6473 N N . SER D 1 140 ? -12.319 -6.158 -60.847 1.00 17.65 140 SER D N 1
ATOM 6474 C CA . SER D 1 140 ? -13.542 -6.778 -60.279 1.00 23.22 140 SER D CA 1
ATOM 6475 C C . SER D 1 140 ? -13.928 -8.041 -61.063 1.00 24.49 140 SER D C 1
ATOM 6476 O O . SER D 1 140 ? -14.691 -8.864 -60.506 1.00 23.42 140 SER D O 1
ATOM 6479 N N . CYS D 1 141 ? -13.420 -8.251 -62.277 1.00 21.47 141 CYS D N 1
ATOM 6480 C CA . CYS D 1 141 ? -13.728 -9.493 -63.033 1.00 23.81 141 CYS D CA 1
ATOM 6481 C C . CYS D 1 141 ? -12.914 -10.671 -62.499 1.00 23.61 141 CYS D C 1
ATOM 6482 O O . CYS D 1 141 ? -13.244 -11.804 -62.860 1.00 22.21 141 CYS D O 1
ATOM 6485 N N . PHE D 1 142 ? -11.875 -10.450 -61.700 1.00 22.94 142 PHE D N 1
ATOM 6486 C CA . PHE D 1 142 ? -10.971 -11.549 -61.275 1.00 21.71 142 PHE D CA 1
ATOM 6487 C C . PHE D 1 142 ? -11.700 -12.322 -60.178 1.00 23.96 142 PHE D C 1
ATOM 6488 O O . PHE D 1 142 ? -12.337 -11.680 -59.341 1.00 21.72 142 PHE D O 1
ATOM 6496 N N . ALA D 1 143 ? -11.659 -13.659 -60.227 1.00 26.77 143 ALA D N 1
ATOM 6497 C CA . ALA D 1 143 ? -12.044 -14.502 -59.069 1.00 24.12 143 ALA D CA 1
ATOM 6498 C C . ALA D 1 143 ? -11.083 -14.226 -57.900 1.00 24.93 143 ALA D C 1
ATOM 6499 O O . ALA D 1 143 ? -11.521 -14.164 -56.750 1.00 29.21 143 ALA D O 1
ATOM 6501 N N . ASP D 1 144 ? -9.793 -14.119 -58.177 1.00 24.19 144 ASP D N 1
ATOM 6502 C CA . ASP D 1 144 ? -8.734 -14.059 -57.144 1.00 24.69 144 ASP D CA 1
ATOM 6503 C C . ASP D 1 144 ? -8.844 -12.752 -56.347 1.00 28.97 144 ASP D C 1
ATOM 6504 O O . ASP D 1 144 ? -9.488 -11.789 -56.836 1.00 29.66 144 ASP D O 1
ATOM 6509 N N . ASN D 1 145 ? -8.259 -12.716 -55.148 1.00 26.58 145 ASN D N 1
ATOM 6510 C CA . ASN D 1 145 ? -8.270 -11.512 -54.282 1.00 29.92 145 ASN D CA 1
ATOM 6511 C C . ASN D 1 145 ? -7.388 -10.473 -54.956 1.00 22.48 145 ASN D C 1
ATOM 6512 O O . ASN D 1 145 ? -6.368 -10.838 -55.525 1.00 23.76 145 ASN D O 1
ATOM 6517 N N . PRO D 1 146 ? -7.727 -9.173 -54.887 1.00 24.89 146 PRO D N 1
ATOM 6518 C CA . PRO D 1 146 ? -6.859 -8.118 -55.424 1.00 26.27 146 PRO D CA 1
ATOM 6519 C C . PRO D 1 146 ? -5.392 -8.158 -54.991 1.00 26.04 146 PRO D C 1
ATOM 6520 O O . PRO D 1 146 ? -4.555 -7.833 -55.816 1.00 25.44 146 PRO D O 1
ATOM 6524 N N . GLU D 1 147 ? -5.111 -8.606 -53.764 1.00 26.70 147 GLU D N 1
ATOM 6525 C CA . GLU D 1 147 ? -3.736 -8.737 -53.223 1.00 27.23 147 GLU D CA 1
ATOM 6526 C C . GLU D 1 147 ? -2.926 -9.689 -54.090 1.00 24.50 147 GLU D C 1
ATOM 6527 O O . GLU D 1 147 ? -1.704 -9.571 -54.046 1.00 27.85 147 GLU D O 1
ATOM 6533 N N . ASN D 1 148 ? -3.559 -10.605 -54.846 1.00 24.84 148 ASN D N 1
ATOM 6534 C CA . ASN D 1 148 ? -2.831 -11.599 -55.678 1.00 22.58 148 ASN D CA 1
ATOM 6535 C C . ASN D 1 148 ? -2.763 -11.219 -57.166 1.00 21.37 148 ASN D C 1
ATOM 6536 O O . ASN D 1 148 ? -2.292 -12.041 -57.989 1.00 19.41 148 ASN D O 1
ATOM 6541 N N . ILE D 1 149 ? -3.085 -9.974 -57.494 1.00 19.00 149 ILE D N 1
ATOM 6542 C CA . ILE D 1 149 ? -3.153 -9.537 -58.904 1.00 18.45 149 ILE D CA 1
ATOM 6543 C C . ILE D 1 149 ? -1.920 -8.699 -59.204 1.00 18.02 149 ILE D C 1
ATOM 6544 O O . ILE D 1 149 ? -1.612 -7.801 -58.365 1.00 21.43 149 ILE D O 1
ATOM 6549 N N . LEU D 1 150 ? -1.225 -9.020 -60.283 1.00 17.69 150 LEU D N 1
ATOM 6550 C CA . LEU D 1 150 ? -0.065 -8.279 -60.811 1.00 18.79 150 LEU D CA 1
ATOM 6551 C C . LEU D 1 150 ? -0.609 -7.364 -61.902 1.00 18.80 150 LEU D C 1
ATOM 6552 O O . LEU D 1 150 ? -1.502 -7.802 -62.672 1.00 17.07 150 LEU D O 1
ATOM 6557 N N . ALA D 1 151 ? -0.174 -6.112 -61.900 1.00 17.08 151 ALA D N 1
ATOM 6558 C CA . ALA D 1 151 ? -0.493 -5.159 -62.983 1.00 16.24 151 ALA D CA 1
ATOM 6559 C C . ALA D 1 151 ? 0.791 -4.660 -63.612 1.00 16.15 151 ALA D C 1
ATOM 6560 O O . ALA D 1 151 ? 1.719 -4.268 -62.896 1.00 18.03 151 ALA D O 1
ATOM 6562 N N . TRP D 1 152 ? 0.782 -4.584 -64.937 1.00 14.05 152 TRP D N 1
ATOM 6563 C CA . TRP D 1 152 ? 1.872 -3.998 -65.737 1.00 14.62 152 TRP D CA 1
ATOM 6564 C C . TRP D 1 152 ? 1.343 -2.797 -66.497 1.00 14.10 152 TRP D C 1
ATOM 6565 O O . TRP D 1 152 ? 0.277 -2.919 -67.218 1.00 15.35 152 TRP D O 1
ATOM 6576 N N . LEU D 1 153 ? 1.941 -1.652 -66.193 1.00 11.77 153 LEU D N 1
ATOM 6577 C CA . LEU D 1 153 ? 1.580 -0.390 -66.872 1.00 11.52 153 LEU D CA 1
ATOM 6578 C C . LEU D 1 153 ? 2.372 -0.361 -68.153 1.00 10.56 153 LEU D C 1
ATOM 6579 O O . LEU D 1 153 ? 3.621 -0.246 -68.139 1.00 12.05 153 LEU D O 1
ATOM 6584 N N . GLY D 1 154 ? 1.664 -0.390 -69.280 1.00 10.80 154 GLY D N 1
ATOM 6585 C CA . GLY D 1 154 ? 2.293 -0.398 -70.596 1.00 10.01 154 GLY D CA 1
ATOM 6586 C C . GLY D 1 154 ? 2.645 1.012 -71.090 1.00 10.57 154 GLY D C 1
ATOM 6587 O O . GLY D 1 154 ? 2.447 2.021 -70.390 1.00 10.46 154 GLY D O 1
ATOM 6588 N N . PRO D 1 155 ? 3.249 1.118 -72.287 1.00 10.59 155 PRO D N 1
ATOM 6589 C CA . PRO D 1 155 ? 3.686 2.409 -72.808 1.00 10.92 155 PRO D CA 1
ATOM 6590 C C . PRO D 1 155 ? 2.502 3.321 -73.121 1.00 10.07 155 PRO D C 1
ATOM 6591 O O . PRO D 1 155 ? 1.575 2.974 -73.875 1.00 10.05 155 PRO D O 1
ATOM 6595 N N . ALA D 1 156 ? 2.565 4.494 -72.504 1.00 10.08 156 ALA D N 1
ATOM 6596 C CA . ALA D 1 156 ? 1.536 5.535 -72.578 1.00 9.78 156 ALA D CA 1
ATOM 6597 C C . ALA D 1 156 ? 2.216 6.875 -72.752 1.00 8.70 156 ALA D C 1
ATOM 6598 O O . ALA D 1 156 ? 3.456 7.015 -72.743 1.00 9.03 156 ALA D O 1
ATOM 6600 N N . ILE D 1 157 ? 1.403 7.894 -72.896 1.00 9.88 157 ILE D N 1
ATOM 6601 C CA . ILE D 1 157 ? 1.936 9.271 -72.939 1.00 10.06 157 ILE D CA 1
ATOM 6602 C C . ILE D 1 157 ? 2.335 9.651 -71.509 1.00 9.33 157 ILE D C 1
ATOM 6603 O O . ILE D 1 157 ? 1.485 9.569 -70.607 1.00 10.57 157 ILE D O 1
ATOM 6608 N N . GLY D 1 158 ? 3.616 10.006 -71.355 1.00 9.98 158 GLY D N 1
ATOM 6609 C CA . GLY D 1 158 ? 4.239 10.109 -70.029 1.00 9.83 158 GLY D CA 1
ATOM 6610 C C . GLY D 1 158 ? 4.077 11.470 -69.393 1.00 10.40 158 GLY D C 1
ATOM 6611 O O . GLY D 1 158 ? 3.544 12.403 -69.997 1.00 10.27 158 GLY D O 1
ATOM 6612 N N . PRO D 1 159 ? 4.513 11.569 -68.130 1.00 11.18 159 PRO D N 1
ATOM 6613 C CA . PRO D 1 159 ? 4.305 12.755 -67.321 1.00 11.46 159 PRO D CA 1
ATOM 6614 C C . PRO D 1 159 ? 5.050 13.999 -67.794 1.00 11.92 159 PRO D C 1
ATOM 6615 O O . PRO D 1 159 ? 4.700 15.038 -67.305 1.00 12.53 159 PRO D O 1
ATOM 6619 N N . ARG D 1 160 ? 6.061 13.867 -68.644 1.00 12.41 160 ARG D N 1
ATOM 6620 C CA . ARG D 1 160 ? 6.748 15.072 -69.143 1.00 14.00 160 ARG D CA 1
ATOM 6621 C C . ARG D 1 160 ? 6.042 15.560 -70.408 1.00 13.43 160 ARG D C 1
ATOM 6622 O O . ARG D 1 160 ? 6.358 16.697 -70.839 1.00 17.28 160 ARG D O 1
ATOM 6630 N N . ALA D 1 161 ? 5.087 14.809 -70.956 1.00 10.87 161 ALA D N 1
ATOM 6631 C CA . ALA D 1 161 ? 4.492 15.151 -72.263 1.00 10.66 161 ALA D CA 1
ATOM 6632 C C . ALA D 1 161 ? 2.978 15.278 -72.181 1.00 10.83 161 ALA D C 1
ATOM 6633 O O . ALA D 1 161 ? 2.417 15.862 -73.126 1.00 11.07 161 ALA D O 1
ATOM 6635 N N . PHE D 1 162 ? 2.326 14.737 -71.165 1.00 10.41 162 PHE D N 1
ATOM 6636 C CA . PHE D 1 162 ? 0.860 14.650 -71.193 1.00 9.57 162 PHE D CA 1
ATOM 6637 C C . PHE D 1 162 ? 0.266 15.959 -70.673 1.00 10.27 162 PHE D C 1
ATOM 6638 O O . PHE D 1 162 ? -0.227 16.054 -69.559 1.00 10.26 162 PHE D O 1
ATOM 6646 N N . GLU D 1 163 ? 0.264 16.974 -71.518 1.00 10.78 163 GLU D N 1
ATOM 6647 C CA . GLU D 1 163 ? -0.234 18.307 -71.137 1.00 11.35 163 GLU D CA 1
ATOM 6648 C C . GLU D 1 163 ? -1.754 18.213 -71.213 1.00 9.66 163 GLU D C 1
ATOM 6649 O O . GLU D 1 163 ? -2.233 17.718 -72.256 1.00 9.80 163 GLU D O 1
ATOM 6655 N N . VAL D 1 164 ? -2.447 18.706 -70.199 1.00 9.23 164 VAL D N 1
ATOM 6656 C CA . VAL D 1 164 ? -3.920 18.704 -70.144 1.00 9.02 164 VAL D CA 1
ATOM 6657 C C . VAL D 1 164 ? -4.386 20.021 -69.544 1.00 9.82 164 VAL D C 1
ATOM 6658 O O . VAL D 1 164 ? -3.666 20.653 -68.751 1.00 10.18 164 VAL D O 1
ATOM 6662 N N . GLY D 1 165 ? -5.612 20.402 -69.886 1.00 9.48 165 GLY D N 1
ATOM 6663 C CA . GLY D 1 165 ? -6.231 21.557 -69.248 1.00 9.60 165 GLY D CA 1
ATOM 6664 C C . GLY D 1 165 ? -6.701 21.242 -67.861 1.00 9.32 165 GLY D C 1
ATOM 6665 O O . GLY D 1 165 ? -6.894 20.045 -67.489 1.00 9.37 165 GLY D O 1
ATOM 6666 N N . GLY D 1 166 ? -6.955 22.296 -67.098 1.00 9.26 166 GLY D N 1
ATOM 6667 C CA . GLY D 1 166 ? -7.574 22.170 -65.793 1.00 9.13 166 GLY D CA 1
ATOM 6668 C C . GLY D 1 166 ? -8.880 21.376 -65.776 1.00 9.57 166 GLY D C 1
ATOM 6669 O O . GLY D 1 166 ? -9.167 20.803 -64.753 1.00 11.31 166 GLY D O 1
ATOM 6670 N N . GLU D 1 167 ? -9.694 21.382 -66.845 1.00 10.75 167 GLU D N 1
ATOM 6671 C CA . GLU D 1 167 ? -10.956 20.629 -66.835 1.00 11.40 167 GLU D CA 1
ATOM 6672 C C . GLU D 1 167 ? -10.696 19.119 -66.705 1.00 10.68 167 GLU D C 1
ATOM 6673 O O . GLU D 1 167 ? -11.563 18.400 -66.172 1.00 10.91 167 GLU D O 1
ATOM 6679 N N . VAL D 1 168 ? -9.587 18.655 -67.292 1.00 9.87 168 VAL D N 1
ATOM 6680 C CA . VAL D 1 168 ? -9.231 17.217 -67.182 1.00 10.67 168 VAL D CA 1
ATOM 6681 C C . VAL D 1 168 ? -8.872 16.961 -65.728 1.00 10.37 168 VAL D C 1
ATOM 6682 O O . VAL D 1 168 ? -9.337 15.964 -65.178 1.00 9.79 168 VAL D O 1
ATOM 6686 N N . ARG D 1 169 ? -8.027 17.815 -65.152 1.00 10.20 169 ARG D N 1
ATOM 6687 C CA . ARG D 1 169 ? -7.692 17.703 -63.700 1.00 11.35 169 ARG D CA 1
ATOM 6688 C C . ARG D 1 169 ? -8.985 17.668 -62.892 1.00 11.53 169 ARG D C 1
ATOM 6689 O O . ARG D 1 169 ? -9.102 16.850 -61.950 1.00 11.85 169 ARG D O 1
ATOM 6697 N N . GLU D 1 170 ? -9.961 18.528 -63.183 1.00 11.56 170 GLU D N 1
ATOM 6698 C CA . GLU D 1 170 ? -11.217 18.571 -62.399 1.00 14.07 170 GLU D CA 1
ATOM 6699 C C . GLU D 1 170 ? -11.977 17.248 -62.532 1.00 13.23 170 GLU D C 1
ATOM 6700 O O . GLU D 1 170 ? -12.541 16.777 -61.575 1.00 13.35 170 GLU D O 1
ATOM 6706 N N . ALA D 1 171 ? -12.068 16.695 -63.737 1.00 12.60 171 ALA D N 1
ATOM 6707 C CA . ALA D 1 171 ? -12.767 15.406 -63.951 1.00 12.53 171 ALA D CA 1
ATOM 6708 C C . ALA D 1 171 ? -12.182 14.333 -63.026 1.00 11.83 171 ALA D C 1
ATOM 6709 O O . ALA D 1 171 ? -12.959 13.580 -62.401 1.00 11.05 171 ALA D O 1
ATOM 6711 N N . PHE D 1 172 ? -10.848 14.231 -62.950 1.00 11.31 172 PHE D N 1
ATOM 6712 C CA . PHE D 1 172 ? -10.249 13.212 -62.052 1.00 10.88 172 PHE D CA 1
ATOM 6713 C C . PHE D 1 172 ? -10.512 13.554 -60.572 1.00 10.83 172 PHE D C 1
ATOM 6714 O O . PHE D 1 172 ? -10.863 12.673 -59.786 1.00 11.16 172 PHE D O 1
ATOM 6722 N N . MET D 1 173 ? -10.382 14.808 -60.221 1.00 11.16 173 MET D N 1
ATOM 6723 C CA . MET D 1 173 ? -10.554 15.215 -58.796 1.00 11.50 173 MET D CA 1
ATOM 6724 C C . MET D 1 173 ? -12.013 15.022 -58.364 1.00 12.38 173 MET D C 1
ATOM 6725 O O . MET D 1 173 ? -12.213 14.673 -57.191 1.00 13.44 173 MET D O 1
ATOM 6730 N N . ALA D 1 174 ? -12.996 15.169 -59.260 1.00 12.72 174 ALA D N 1
ATOM 6731 C CA . ALA D 1 174 ? -14.419 14.893 -58.935 1.00 14.10 174 ALA D CA 1
ATOM 6732 C C . ALA D 1 174 ? -14.644 13.453 -58.489 1.00 14.26 174 ALA D C 1
ATOM 6733 O O . ALA D 1 174 ? -15.590 13.204 -57.725 1.00 17.89 174 ALA D O 1
ATOM 6735 N N . VAL D 1 175 ? -13.840 12.516 -58.950 1.00 13.76 175 VAL D N 1
ATOM 6736 C CA . VAL D 1 175 ? -13.995 11.088 -58.612 1.00 13.47 175 VAL D CA 1
ATOM 6737 C C . VAL D 1 175 ? -13.137 10.774 -57.387 1.00 13.95 175 VAL D C 1
ATOM 6738 O O . VAL D 1 175 ? -13.593 10.005 -56.529 1.00 15.31 175 VAL D O 1
ATOM 6742 N N . ASP D 1 176 ? -11.918 11.312 -57.339 1.00 11.70 176 ASP D N 1
ATOM 6743 C CA . ASP D 1 176 ? -10.942 10.926 -56.285 1.00 10.86 176 ASP D CA 1
ATOM 6744 C C . ASP D 1 176 ? -9.954 12.081 -56.131 1.00 10.63 176 ASP D C 1
ATOM 6745 O O . ASP D 1 176 ? -9.099 12.234 -57.018 1.00 11.03 176 ASP D O 1
ATOM 6750 N N . ALA D 1 177 ? -10.167 12.938 -55.144 1.00 10.68 177 ALA D N 1
ATOM 6751 C CA . ALA D 1 177 ? -9.524 14.263 -55.045 1.00 11.14 177 ALA D CA 1
ATOM 6752 C C . ALA D 1 177 ? -7.990 14.099 -54.889 1.00 10.48 177 ALA D C 1
ATOM 6753 O O . ALA D 1 177 ? -7.258 15.048 -55.288 1.00 11.70 177 ALA D O 1
ATOM 6755 N N . LYS D 1 178 ? -7.497 12.974 -54.364 1.00 10.04 178 LYS D N 1
ATOM 6756 C CA . LYS D 1 178 ? -6.028 12.754 -54.338 1.00 9.96 178 LYS D CA 1
ATOM 6757 C C . LYS D 1 178 ? -5.410 12.727 -55.745 1.00 9.63 178 LYS D C 1
ATOM 6758 O O . LYS D 1 178 ? -4.180 12.726 -55.803 1.00 9.69 178 LYS D O 1
ATOM 6764 N N . ALA D 1 179 ? -6.210 12.641 -56.806 1.00 10.41 179 ALA D N 1
ATOM 6765 C CA . ALA D 1 179 ? -5.688 12.752 -58.190 1.00 10.11 179 ALA D CA 1
ATOM 6766 C C . ALA D 1 179 ? -4.883 14.033 -58.343 1.00 9.95 179 ALA D C 1
ATOM 6767 O O . ALA D 1 179 ? -4.018 14.076 -59.217 1.00 10.30 179 ALA D O 1
ATOM 6769 N N . SER D 1 180 ? -5.159 15.039 -57.522 1.00 10.07 180 SER D N 1
ATOM 6770 C CA . SER D 1 180 ? -4.398 16.303 -57.496 1.00 10.31 180 SER D CA 1
ATOM 6771 C C . SER D 1 180 ? -2.876 16.058 -57.458 1.00 10.57 180 SER D C 1
ATOM 6772 O O . SER D 1 180 ? -2.138 16.820 -58.061 1.00 12.44 180 SER D O 1
ATOM 6775 N N . ALA D 1 181 ? -2.430 14.974 -56.817 1.00 10.22 181 ALA D N 1
ATOM 6776 C CA . ALA D 1 181 ? -0.995 14.692 -56.694 1.00 10.00 181 ALA D CA 1
ATOM 6777 C C . ALA D 1 181 ? -0.398 14.441 -58.075 1.00 10.45 181 ALA D C 1
ATOM 6778 O O . ALA D 1 181 ? 0.846 14.599 -58.212 1.00 11.93 181 ALA D O 1
ATOM 6780 N N . ALA D 1 182 ? -1.212 14.018 -59.055 1.00 10.51 182 ALA D N 1
ATOM 6781 C CA . ALA D 1 182 ? -0.666 13.548 -60.346 1.00 10.40 182 ALA D CA 1
ATOM 6782 C C . ALA D 1 182 ? -0.654 14.647 -61.402 1.00 11.31 182 ALA D C 1
ATOM 6783 O O . ALA D 1 182 ? -0.366 14.384 -62.595 1.00 10.59 182 ALA D O 1
ATOM 6785 N N . PHE D 1 183 ? -0.957 15.894 -61.049 1.00 10.46 183 PHE D N 1
ATOM 6786 C CA . PHE D 1 183 ? -1.036 17.038 -61.987 1.00 12.40 183 PHE D CA 1
ATOM 6787 C C . PHE D 1 183 ? -0.069 18.124 -61.528 1.00 15.09 183 PHE D C 1
ATOM 6788 O O . PHE D 1 183 ? -0.189 18.590 -60.362 1.00 18.17 183 PHE D O 1
ATOM 6796 N N . ILE D 1 184 ? 0.901 18.451 -62.380 1.00 13.36 184 ILE D N 1
ATOM 6797 C CA . ILE D 1 184 ? 1.954 19.452 -62.052 1.00 14.13 184 ILE D CA 1
ATOM 6798 C C . ILE D 1 184 ? 1.609 20.698 -62.871 1.00 15.09 184 ILE D C 1
ATOM 6799 O O . ILE D 1 184 ? 1.436 20.602 -64.093 1.00 12.20 184 ILE D O 1
ATOM 6804 N N . GLN D 1 185 ? 1.574 21.860 -62.238 1.00 13.78 185 GLN D N 1
ATOM 6805 C CA . GLN D 1 185 ? 1.294 23.103 -62.967 1.00 15.52 185 GLN D CA 1
ATOM 6806 C C . GLN D 1 185 ? 2.275 23.269 -64.120 1.00 15.19 185 GLN D C 1
ATOM 6807 O O . GLN D 1 185 ? 3.498 22.984 -63.995 1.00 15.79 185 GLN D O 1
ATOM 6813 N N . HIS D 1 186 ? 1.744 23.701 -65.254 1.00 16.21 186 HIS D N 1
ATOM 6814 C CA . HIS D 1 186 ? 2.550 23.908 -66.478 1.00 18.75 186 HIS D CA 1
ATOM 6815 C C . HIS D 1 186 ? 1.992 25.176 -67.118 1.00 20.58 186 HIS D C 1
ATOM 6816 O O . HIS D 1 186 ? 1.030 25.096 -67.908 1.00 21.23 186 HIS D O 1
ATOM 6823 N N . GLY D 1 187 ? 2.428 26.348 -66.680 1.00 22.80 187 GLY D N 1
ATOM 6824 C CA . GLY D 1 187 ? 1.692 27.574 -67.063 1.00 20.91 187 GLY D CA 1
ATOM 6825 C C . GLY D 1 187 ? 0.258 27.525 -66.559 1.00 20.36 187 GLY D C 1
ATOM 6826 O O . GLY D 1 187 ? 0.065 27.221 -65.377 1.00 23.01 187 GLY D O 1
ATOM 6827 N N . ASP D 1 188 ? -0.763 27.758 -67.411 1.00 19.67 188 ASP D N 1
ATOM 6828 C CA . ASP D 1 188 ? -2.183 27.761 -66.940 1.00 21.63 188 ASP D CA 1
ATOM 6829 C C . ASP D 1 188 ? -2.744 26.342 -67.120 1.00 19.84 188 ASP D C 1
ATOM 6830 O O . ASP D 1 188 ? -3.917 26.143 -66.793 1.00 20.75 188 ASP D O 1
ATOM 6835 N N . LYS D 1 189 ? -1.898 25.413 -67.584 1.00 17.68 189 LYS D N 1
ATOM 6836 C CA . LYS D 1 189 ? -2.268 23.969 -67.818 1.00 17.27 189 LYS D CA 1
ATOM 6837 C C . LYS D 1 189 ? -1.515 23.085 -66.855 1.00 15.49 189 LYS D C 1
ATOM 6838 O O . LYS D 1 189 ? -0.958 23.588 -65.891 1.00 14.09 189 LYS D O 1
ATOM 6844 N N . TYR D 1 190 ? -1.490 21.798 -67.144 1.00 11.73 190 TYR D N 1
ATOM 6845 C CA . TYR D 1 190 ? -0.933 20.813 -66.204 1.00 11.31 190 TYR D CA 1
ATOM 6846 C C . TYR D 1 190 ? -0.255 19.744 -67.009 1.00 11.03 190 TYR D C 1
ATOM 6847 O O . TYR D 1 190 ? -0.658 19.473 -68.197 1.00 11.69 190 TYR D O 1
ATOM 6856 N N . LEU D 1 191 ? 0.781 19.154 -66.429 1.00 11.27 191 LEU D N 1
ATOM 6857 C CA . LEU D 1 191 ? 1.331 17.875 -66.926 1.00 10.72 191 LEU D CA 1
ATOM 6858 C C . LEU D 1 191 ? 0.757 16.773 -66.039 1.00 10.20 191 LEU D C 1
ATOM 6859 O O . LEU D 1 191 ? 0.884 16.855 -64.810 1.00 11.50 191 LEU D O 1
ATOM 6864 N N . ALA D 1 192 ? 0.031 15.852 -66.638 1.00 9.39 192 ALA D N 1
ATOM 6865 C CA . ALA D 1 192 ? -0.617 14.733 -65.928 1.00 9.30 192 ALA D CA 1
ATOM 6866 C C . ALA D 1 192 ? 0.273 13.501 -65.989 1.00 8.91 192 ALA D C 1
ATOM 6867 O O . ALA D 1 192 ? 0.800 13.187 -67.024 1.00 8.41 192 ALA D O 1
ATOM 6869 N N . ASP D 1 193 ? 0.311 12.776 -64.878 1.00 8.93 193 ASP D N 1
ATOM 6870 C CA . ASP D 1 193 ? 1.045 11.492 -64.773 1.00 9.13 193 ASP D CA 1
ATOM 6871 C C . ASP D 1 193 ? 0.030 10.344 -64.776 1.00 8.87 193 ASP D C 1
ATOM 6872 O O . ASP D 1 193 ? -0.570 10.059 -63.764 1.00 8.92 193 ASP D O 1
ATOM 6877 N N . ILE D 1 194 ? -0.197 9.791 -65.961 1.00 9.76 194 ILE D N 1
ATOM 6878 C CA . ILE D 1 194 ? -1.239 8.767 -66.184 1.00 9.76 194 ILE D CA 1
ATOM 6879 C C . ILE D 1 194 ? -0.863 7.497 -65.422 1.00 9.43 194 ILE D C 1
ATOM 6880 O O . ILE D 1 194 ? -1.767 6.806 -64.979 1.00 9.80 194 ILE D O 1
ATOM 6885 N N . TYR D 1 195 ? 0.423 7.245 -65.244 1.00 10.07 195 TYR D N 1
ATOM 6886 C CA . TYR D 1 195 ? 0.877 6.041 -64.500 1.00 9.63 195 TYR D CA 1
ATOM 6887 C C . TYR D 1 195 ? 0.502 6.210 -63.028 1.00 9.78 195 TYR D C 1
ATOM 6888 O O . TYR D 1 195 ? -0.011 5.291 -62.398 1.00 10.66 195 TYR D O 1
ATOM 6897 N N . GLN D 1 196 ? 0.760 7.388 -62.489 1.00 9.04 196 GLN D N 1
ATOM 6898 C CA . GLN D 1 196 ? 0.414 7.675 -61.073 1.00 9.58 196 GLN D CA 1
ATOM 6899 C C . GLN D 1 196 ? -1.107 7.598 -60.880 1.00 9.10 196 GLN D C 1
ATOM 6900 O O . GLN D 1 196 ? -1.564 7.051 -59.874 1.00 9.96 196 GLN D O 1
ATOM 6906 N N . LEU D 1 197 ? -1.895 8.149 -61.791 1.00 9.20 197 LEU D N 1
ATOM 6907 C CA . LEU D 1 197 ? -3.356 8.049 -61.690 1.00 9.23 197 LEU D CA 1
ATOM 6908 C C . LEU D 1 197 ? -3.756 6.580 -61.674 1.00 10.03 197 LEU D C 1
ATOM 6909 O O . LEU D 1 197 ? -4.712 6.224 -60.914 1.00 10.25 197 LEU D O 1
ATOM 6914 N N . ALA D 1 198 ? -3.207 5.764 -62.561 1.00 10.34 198 ALA D N 1
ATOM 6915 C CA . ALA D 1 198 ? -3.506 4.309 -62.622 1.00 10.21 198 ALA D CA 1
ATOM 6916 C C . ALA D 1 198 ? -3.127 3.665 -61.277 1.00 10.75 198 ALA D C 1
ATOM 6917 O O . ALA D 1 198 ? -3.908 2.886 -60.768 1.00 11.38 198 ALA D O 1
ATOM 6919 N N . ARG D 1 199 ? -1.936 3.987 -60.774 1.00 9.99 199 ARG D N 1
ATOM 6920 C CA . ARG D 1 199 ? -1.544 3.421 -59.455 1.00 11.34 199 ARG D CA 1
ATOM 6921 C C . ARG D 1 199 ? -2.557 3.785 -58.369 1.00 11.09 199 ARG D C 1
ATOM 6922 O O . ARG D 1 199 ? -2.811 2.958 -57.457 1.00 12.26 199 ARG D O 1
ATOM 6930 N N . GLN D 1 200 ? -3.089 5.019 -58.387 1.00 10.59 200 GLN D N 1
ATOM 6931 C CA . GLN D 1 200 ? -4.118 5.444 -57.424 1.00 10.95 200 GLN D CA 1
ATOM 6932 C C . GLN D 1 200 ? -5.340 4.546 -57.541 1.00 12.16 200 GLN D C 1
ATOM 6933 O O . GLN D 1 200 ? -5.818 4.054 -56.505 1.00 12.61 200 GLN D O 1
ATOM 6939 N N . ARG D 1 201 ? -5.815 4.313 -58.747 1.00 12.12 201 ARG D N 1
ATOM 6940 C CA . ARG D 1 201 ? -7.076 3.538 -58.897 1.00 12.48 201 ARG D CA 1
ATOM 6941 C C . ARG D 1 201 ? -6.797 2.091 -58.493 1.00 11.79 201 ARG D C 1
ATOM 6942 O O . ARG D 1 201 ? -7.671 1.481 -57.885 1.00 14.68 201 ARG D O 1
ATOM 6950 N N . LEU D 1 202 ? -5.636 1.569 -58.849 1.00 12.72 202 LEU D N 1
ATOM 6951 C CA . LEU D 1 202 ? -5.292 0.148 -58.560 1.00 12.99 202 LEU D CA 1
ATOM 6952 C C . LEU D 1 202 ? -5.141 0.009 -57.033 1.00 14.60 202 LEU D C 1
ATOM 6953 O O . LEU D 1 202 ? -5.729 -0.899 -56.482 1.00 15.08 202 LEU D O 1
ATOM 6958 N N . ALA D 1 203 ? -4.434 0.926 -56.363 1.00 14.87 203 ALA D N 1
ATOM 6959 C CA . ALA D 1 203 ? -4.380 0.970 -54.871 1.00 16.33 203 ALA D CA 1
ATOM 6960 C C . ALA D 1 203 ? -5.787 1.047 -54.278 1.00 15.58 203 ALA D C 1
ATOM 6961 O O . ALA D 1 203 ? -6.041 0.320 -53.286 1.00 17.76 203 ALA D O 1
ATOM 6963 N N . ASN D 1 204 ? -6.717 1.819 -54.839 1.00 15.48 204 ASN D N 1
ATOM 6964 C CA . ASN D 1 204 ? -8.091 2.025 -54.329 1.00 15.45 204 ASN D CA 1
ATOM 6965 C C . ASN D 1 204 ? -8.829 0.669 -54.231 1.00 17.42 204 ASN D C 1
ATOM 6966 O O . ASN D 1 204 ? -9.686 0.530 -53.345 1.00 19.59 204 ASN D O 1
ATOM 6971 N N . VAL D 1 205 ? -8.521 -0.267 -55.114 1.00 16.25 205 VAL D N 1
ATOM 6972 C CA . VAL D 1 205 ? -9.180 -1.609 -55.165 1.00 17.13 205 VAL D CA 1
ATOM 6973 C C . VAL D 1 205 ? -8.234 -2.717 -54.694 1.00 19.37 205 VAL D C 1
ATOM 6974 O O . VAL D 1 205 ? -8.569 -3.898 -54.905 1.00 20.29 205 VAL D O 1
ATOM 6978 N N . GLY D 1 206 ? -7.113 -2.396 -54.052 1.00 19.30 206 GLY D N 1
ATOM 6979 C CA . GLY D 1 206 ? -6.275 -3.382 -53.356 1.00 18.61 206 GLY D CA 1
ATOM 6980 C C . GLY D 1 206 ? -5.215 -4.027 -54.186 1.00 19.25 206 GLY D C 1
ATOM 6981 O O . GLY D 1 206 ? -4.605 -5.021 -53.712 1.00 20.12 206 GLY D O 1
ATOM 6982 N N . VAL D 1 207 ? -4.968 -3.547 -55.409 1.00 17.31 207 VAL D N 1
ATOM 6983 C CA . VAL D 1 207 ? -3.871 -4.124 -56.222 1.00 19.35 207 VAL D CA 1
ATOM 6984 C C . VAL D 1 207 ? -2.593 -3.435 -55.758 1.00 22.44 207 VAL D C 1
ATOM 6985 O O . VAL D 1 207 ? -2.504 -2.194 -55.888 1.00 25.97 207 VAL D O 1
ATOM 6989 N N . GLU D 1 208 ? -1.639 -4.230 -55.305 1.00 25.93 208 GLU D N 1
ATOM 6990 C CA . GLU D 1 208 ? -0.355 -3.770 -54.728 1.00 26.82 208 GLU D CA 1
ATOM 6991 C C . GLU D 1 208 ? 0.823 -4.006 -55.675 1.00 26.01 208 GLU D C 1
ATOM 6992 O O . GLU D 1 208 ? 1.757 -3.206 -55.618 1.00 29.94 208 GLU D O 1
ATOM 6998 N N . GLN D 1 209 ? 0.829 -5.042 -56.505 1.00 18.34 209 GLN D N 1
ATOM 6999 C CA . GLN D 1 209 ? 2.069 -5.405 -57.220 1.00 19.31 209 GLN D CA 1
ATOM 7000 C C . GLN D 1 209 ? 2.015 -4.816 -58.632 1.00 17.36 209 GLN D C 1
ATOM 7001 O O . GLN D 1 209 ? 1.413 -5.415 -59.499 1.00 18.87 209 GLN D O 1
ATOM 7007 N N . ILE D 1 210 ? 2.584 -3.632 -58.781 1.00 16.71 210 ILE D N 1
ATOM 7008 C CA . ILE D 1 210 ? 2.445 -2.809 -60.012 1.00 15.55 210 ILE D CA 1
ATOM 7009 C C . ILE D 1 210 ? 3.846 -2.613 -60.589 1.00 17.19 210 ILE D C 1
ATOM 7010 O O . ILE D 1 210 ? 4.790 -2.307 -59.852 1.00 17.27 210 ILE D O 1
ATOM 7015 N N . PHE D 1 211 ? 3.987 -2.896 -61.885 1.00 15.48 211 PHE D N 1
ATOM 7016 C CA . PHE D 1 211 ? 5.257 -2.895 -62.638 1.00 15.36 211 PHE D CA 1
ATOM 7017 C C . PHE D 1 211 ? 5.090 -1.975 -63.846 1.00 14.96 211 PHE D C 1
ATOM 7018 O O . PHE D 1 211 ? 3.904 -1.683 -64.207 1.00 14.20 211 PHE D O 1
ATOM 7026 N N . GLY D 1 212 ? 6.209 -1.606 -64.431 1.00 16.54 212 GLY D N 1
ATOM 7027 C CA . GLY D 1 212 ? 6.177 -0.817 -65.665 1.00 14.49 212 GLY D CA 1
ATOM 7028 C C . GLY D 1 212 ? 5.977 0.642 -65.356 1.00 14.86 212 GLY D C 1
ATOM 7029 O O . GLY D 1 212 ? 6.098 1.118 -64.188 1.00 16.41 212 GLY D O 1
ATOM 7030 N N . GLY D 1 213 ? 5.595 1.362 -66.398 1.00 14.99 213 GLY D N 1
ATOM 7031 C CA . GLY D 1 213 ? 5.194 2.756 -66.241 1.00 15.75 213 GLY D CA 1
ATOM 7032 C C . GLY D 1 213 ? 6.369 3.654 -66.438 1.00 17.07 213 GLY D C 1
ATOM 7033 O O . GLY D 1 213 ? 6.353 4.745 -65.799 1.00 19.26 213 GLY D O 1
ATOM 7034 N N . ASP D 1 214 ? 7.332 3.261 -67.271 1.00 18.68 214 ASP D N 1
ATOM 7035 C CA . ASP D 1 214 ? 8.556 4.071 -67.501 1.00 21.21 214 ASP D CA 1
ATOM 7036 C C . ASP D 1 214 ? 8.714 4.574 -68.948 1.00 17.73 214 ASP D C 1
ATOM 7037 O O . ASP D 1 214 ? 9.766 5.111 -69.273 1.00 16.08 214 ASP D O 1
ATOM 7042 N N . ARG D 1 215 ? 7.681 4.526 -69.777 1.00 14.35 215 ARG D N 1
ATOM 7043 C CA . ARG D 1 215 ? 7.874 4.858 -71.208 1.00 13.25 215 ARG D CA 1
ATOM 7044 C C . ARG D 1 215 ? 7.106 6.141 -71.519 1.00 12.92 215 ARG D C 1
ATOM 7045 O O . ARG D 1 215 ? 6.308 6.591 -70.713 1.00 12.95 215 ARG D O 1
ATOM 7053 N N . CYS D 1 216 ? 7.298 6.668 -72.718 1.00 12.99 216 CYS D N 1
ATOM 7054 C CA . CYS D 1 216 ? 6.533 7.848 -73.202 1.00 12.36 216 CYS D CA 1
ATOM 7055 C C . CYS D 1 216 ? 6.333 7.700 -74.716 1.00 11.45 216 CYS D C 1
ATOM 7056 O O . CYS D 1 216 ? 7.261 7.954 -75.488 1.00 12.26 216 CYS D O 1
ATOM 7059 N N . THR D 1 217 ? 5.093 7.413 -75.095 1.00 10.19 217 THR D N 1
ATOM 7060 C CA . THR D 1 217 ? 4.737 7.222 -76.519 1.00 10.31 217 THR D CA 1
ATOM 7061 C C . THR D 1 217 ? 4.984 8.518 -77.299 1.00 11.01 217 THR D C 1
ATOM 7062 O O . THR D 1 217 ? 5.367 8.473 -78.493 1.00 11.41 217 THR D O 1
ATOM 7066 N N . TYR D 1 218 ? 4.764 9.648 -76.656 1.00 11.10 218 TYR D N 1
ATOM 7067 C CA . TYR D 1 218 ? 4.886 10.958 -77.340 1.00 11.47 218 TYR D CA 1
ATOM 7068 C C . TYR D 1 218 ? 6.349 11.213 -77.661 1.00 11.46 218 TYR D C 1
ATOM 7069 O O . TYR D 1 218 ? 6.668 11.661 -78.754 1.00 11.72 218 TYR D O 1
ATOM 7078 N N . THR D 1 219 ? 7.220 10.981 -76.703 1.00 12.87 219 THR D N 1
ATOM 7079 C CA . THR D 1 219 ? 8.635 11.381 -76.850 1.00 14.21 219 THR D CA 1
ATOM 7080 C C . THR D 1 219 ? 9.376 10.311 -77.660 1.00 13.54 219 THR D C 1
ATOM 7081 O O . THR D 1 219 ? 10.256 10.641 -78.448 1.00 16.30 219 THR D O 1
ATOM 7085 N N . GLU D 1 220 ? 9.032 9.047 -77.458 1.00 12.93 220 GLU D N 1
ATOM 7086 C CA . GLU D 1 220 ? 9.760 7.895 -78.024 1.00 13.56 220 GLU D CA 1
ATOM 7087 C C . GLU D 1 220 ? 9.247 7.623 -79.450 1.00 14.02 220 GLU D C 1
ATOM 7088 O O . GLU D 1 220 ? 8.679 6.545 -79.670 1.00 14.08 220 GLU D O 1
ATOM 7094 N N . ASN D 1 221 ? 9.505 8.556 -80.369 1.00 14.37 221 ASN D N 1
ATOM 7095 C CA . ASN D 1 221 ? 8.916 8.569 -81.735 1.00 17.00 221 ASN D CA 1
ATOM 7096 C C . ASN D 1 221 ? 9.491 7.480 -82.631 1.00 18.16 221 ASN D C 1
ATOM 7097 O O . ASN D 1 221 ? 8.848 7.132 -83.607 1.00 17.75 221 ASN D O 1
ATOM 7102 N N . GLU D 1 222 ? 10.671 6.973 -82.319 1.00 17.47 222 GLU D N 1
ATOM 7103 C CA . GLU D 1 222 ? 11.265 5.858 -83.061 1.00 18.08 222 GLU D CA 1
ATOM 7104 C C . GLU D 1 222 ? 10.559 4.569 -82.674 1.00 16.69 222 GLU D C 1
ATOM 7105 O O . GLU D 1 222 ? 10.708 3.595 -83.431 1.00 18.39 222 GLU D O 1
ATOM 7111 N N . THR D 1 223 ? 9.872 4.497 -81.525 1.00 15.41 223 THR D N 1
ATOM 7112 C CA . THR D 1 223 ? 9.372 3.210 -80.971 1.00 13.01 223 THR D CA 1
ATOM 7113 C C . THR D 1 223 ? 7.840 3.148 -81.044 1.00 12.09 223 THR D C 1
ATOM 7114 O O . THR D 1 223 ? 7.310 2.055 -81.213 1.00 13.26 223 THR D O 1
ATOM 7118 N N . PHE D 1 224 ? 7.195 4.263 -80.751 1.00 11.40 224 PHE D N 1
ATOM 7119 C CA . PHE D 1 224 ? 5.726 4.260 -80.561 1.00 10.29 224 PHE D CA 1
ATOM 7120 C C . PHE D 1 224 ? 5.053 5.263 -81.500 1.00 10.18 224 PHE D C 1
ATOM 7121 O O . PHE D 1 224 ? 5.552 6.350 -81.699 1.00 11.36 224 PHE D O 1
ATOM 7129 N N . PHE D 1 225 ? 3.838 4.868 -81.923 1.00 11.47 225 PHE D N 1
ATOM 7130 C CA . PHE D 1 225 ? 2.847 5.822 -82.446 1.00 11.31 225 PHE D CA 1
ATOM 7131 C C . PHE D 1 225 ? 2.299 6.698 -81.306 1.00 10.78 225 PHE D C 1
ATOM 7132 O O . PHE D 1 225 ? 2.163 6.255 -80.160 1.00 10.63 225 PHE D O 1
ATOM 7140 N N . SER D 1 226 ? 1.817 7.890 -81.654 1.00 10.91 226 SER D N 1
ATOM 7141 C CA . SER D 1 226 ? 1.261 8.831 -80.648 1.00 11.43 226 SER D CA 1
ATOM 7142 C C . SER D 1 226 ? 0.219 9.702 -81.334 1.00 10.97 226 SER D C 1
ATOM 7143 O O . SER D 1 226 ? 0.587 10.474 -82.244 1.00 11.88 226 SER D O 1
ATOM 7146 N N . TYR D 1 227 ? -1.034 9.580 -80.929 1.00 10.97 227 TYR D N 1
ATOM 7147 C CA . TYR D 1 227 ? -2.094 10.467 -81.433 1.00 10.60 227 TYR D CA 1
ATOM 7148 C C . TYR D 1 227 ? -1.757 11.908 -81.128 1.00 10.27 227 TYR D C 1
ATOM 7149 O O . TYR D 1 227 ? -2.014 12.816 -81.973 1.00 11.35 227 TYR D O 1
ATOM 7158 N N . ARG D 1 228 ? -1.232 12.194 -79.936 1.00 9.77 228 ARG D N 1
ATOM 7159 C CA . ARG D 1 228 ? -0.912 13.577 -79.519 1.00 9.93 228 ARG D CA 1
ATOM 7160 C C . ARG D 1 228 ? 0.154 14.151 -80.450 1.00 11.60 228 ARG D C 1
ATOM 7161 O O . ARG D 1 228 ? 0.085 15.335 -80.809 1.00 12.12 228 ARG D O 1
ATOM 7169 N N . ARG D 1 229 ? 1.144 13.346 -80.789 1.00 12.39 229 ARG D N 1
ATOM 7170 C CA . ARG D 1 229 ? 2.278 13.821 -81.595 1.00 14.47 229 ARG D CA 1
ATOM 7171 C C . ARG D 1 229 ? 1.855 13.940 -83.060 1.00 14.50 229 ARG D C 1
ATOM 7172 O O . ARG D 1 229 ? 2.117 15.011 -83.647 1.00 15.85 229 ARG D O 1
ATOM 7180 N N . ASP D 1 230 ? 1.154 12.958 -83.592 1.00 14.74 230 ASP D N 1
ATOM 7181 C CA . ASP D 1 230 ? 1.043 12.803 -85.062 1.00 16.65 230 ASP D CA 1
ATOM 7182 C C . ASP D 1 230 ? -0.380 12.884 -85.599 1.00 20.12 230 ASP D C 1
ATOM 7183 O O . ASP D 1 230 ? -0.465 12.859 -86.848 1.00 21.23 230 ASP D O 1
ATOM 7188 N N . LYS D 1 231 ? -1.397 12.994 -84.744 1.00 17.52 231 LYS D N 1
ATOM 7189 C CA . LYS D 1 231 ? -2.835 13.139 -85.113 1.00 16.95 231 LYS D CA 1
ATOM 7190 C C . LYS D 1 231 ? -3.261 11.816 -85.759 1.00 17.67 231 LYS D C 1
ATOM 7191 O O . LYS D 1 231 ? -3.343 10.835 -85.067 1.00 24.42 231 LYS D O 1
ATOM 7197 N N . THR D 1 232 ? -3.434 11.752 -87.063 1.00 16.71 232 THR D N 1
ATOM 7198 C CA . THR D 1 232 ? -3.778 10.524 -87.793 1.00 16.94 232 THR D CA 1
ATOM 7199 C C . THR D 1 232 ? -2.540 9.638 -87.859 1.00 15.57 232 THR D C 1
ATOM 7200 O O . THR D 1 232 ? -1.495 10.084 -88.400 1.00 17.43 232 THR D O 1
ATOM 7204 N N . THR D 1 233 ? -2.600 8.489 -87.191 1.00 13.59 233 THR D N 1
ATOM 7205 C CA . THR D 1 233 ? -1.438 7.623 -87.103 1.00 14.15 233 THR D CA 1
ATOM 7206 C C . THR D 1 233 ? -1.867 6.207 -86.813 1.00 12.85 233 THR D C 1
ATOM 7207 O O . THR D 1 233 ? -3.030 5.942 -86.729 1.00 12.94 233 THR D O 1
ATOM 7211 N N . GLY D 1 234 ? -0.897 5.342 -86.647 1.00 13.69 234 GLY D N 1
ATOM 7212 C CA . GLY D 1 234 ? -1.153 3.940 -86.300 1.00 12.87 234 GLY D CA 1
ATOM 7213 C C . GLY D 1 234 ? -1.467 3.691 -84.832 1.00 11.92 234 GLY D C 1
ATOM 7214 O O . GLY D 1 234 ? -1.575 4.655 -84.041 1.00 10.21 234 GLY D O 1
ATOM 7215 N N . ARG D 1 235 ? -1.655 2.411 -84.523 1.00 11.25 235 ARG D N 1
ATOM 7216 C CA . ARG D 1 235 ? -1.933 1.935 -83.153 1.00 12.12 235 ARG D CA 1
ATOM 7217 C C . ARG D 1 235 ? -0.975 0.803 -82.847 1.00 13.20 235 ARG D C 1
ATOM 7218 O O . ARG D 1 235 ? -0.760 -0.048 -83.731 1.00 13.97 235 ARG D O 1
ATOM 7226 N N . MET D 1 236 ? -0.439 0.783 -81.626 1.00 11.62 236 MET D N 1
ATOM 7227 C CA . MET D 1 236 ? 0.143 -0.413 -80.987 1.00 12.78 236 MET D CA 1
ATOM 7228 C C . MET D 1 236 ? -0.977 -1.196 -80.325 1.00 12.11 236 MET D C 1
ATOM 7229 O O . MET D 1 236 ? -2.113 -0.724 -80.218 1.00 13.27 236 MET D O 1
ATOM 7234 N N . ALA D 1 237 ? -0.653 -2.378 -79.795 1.00 11.60 237 ALA D N 1
ATOM 7235 C CA . ALA D 1 237 ? -1.523 -3.154 -78.923 1.00 12.50 237 ALA D CA 1
ATOM 7236 C C . ALA D 1 237 ? -0.659 -3.901 -77.897 1.00 10.71 237 ALA D C 1
ATOM 7237 O O . ALA D 1 237 ? 0.579 -4.113 -78.124 1.00 14.17 237 ALA D O 1
ATOM 7239 N N . SER D 1 238 ? -1.275 -4.069 -76.771 1.00 13.05 238 SER D N 1
ATOM 7240 C CA . SER D 1 238 ? -0.728 -4.821 -75.638 1.00 12.65 238 SER D CA 1
ATOM 7241 C C . SER D 1 238 ? -1.616 -6.055 -75.492 1.00 13.43 238 SER D C 1
ATOM 7242 O O . SER D 1 238 ? -2.874 -5.975 -75.505 1.00 12.57 238 SER D O 1
ATOM 7245 N N . PHE D 1 239 ? -0.921 -7.187 -75.301 1.00 14.56 239 PHE D N 1
ATOM 7246 C CA . PHE D 1 239 ? -1.424 -8.570 -75.356 1.00 15.96 239 PHE D CA 1
ATOM 7247 C C . PHE D 1 239 ? -1.015 -9.317 -74.094 1.00 15.75 239 PHE D C 1
ATOM 7248 O O . PHE D 1 239 ? 0.154 -9.215 -73.641 1.00 16.26 239 PHE D O 1
ATOM 7256 N N . ILE D 1 240 ? -1.966 -10.073 -73.596 1.00 15.84 240 ILE D N 1
ATOM 7257 C CA . ILE D 1 240 ? -1.686 -11.059 -72.527 1.00 15.74 240 ILE D CA 1
ATOM 7258 C C . ILE D 1 240 ? -2.518 -12.307 -72.791 1.00 17.28 240 ILE D C 1
ATOM 7259 O O . ILE D 1 240 ? -3.676 -12.207 -73.238 1.00 16.77 240 ILE D O 1
ATOM 7264 N N . TRP D 1 241 ? -1.933 -13.454 -72.457 1.00 19.14 241 TRP D N 1
ATOM 7265 C CA . TRP D 1 241 ? -2.670 -14.732 -72.517 1.00 17.16 241 TRP D CA 1
ATOM 7266 C C . TRP D 1 241 ? -2.137 -15.708 -71.469 1.00 17.61 241 TRP D C 1
ATOM 7267 O O . TRP D 1 241 ? -0.956 -15.595 -71.070 1.00 18.31 241 TRP D O 1
ATOM 7278 N N . LEU D 1 242 ? -2.969 -16.705 -71.186 1.00 18.50 242 LEU D N 1
ATOM 7279 C CA . LEU D 1 242 ? -2.563 -17.950 -70.494 1.00 19.00 242 LEU D CA 1
ATOM 7280 C C . LEU D 1 242 ? -1.928 -18.894 -71.516 1.00 21.01 242 LEU D C 1
ATOM 7281 O O . LEU D 1 242 ? -2.506 -19.094 -72.600 1.00 20.93 242 LEU D O 1
ATOM 7286 N N . ILE D 1 243 ? -0.680 -19.295 -71.304 1.00 20.57 243 ILE D N 1
ATOM 7287 C CA . ILE D 1 243 ? 0.061 -20.066 -72.344 1.00 23.82 243 ILE D CA 1
ATOM 7288 C C . ILE D 1 243 ? -0.587 -21.442 -72.528 1.00 21.96 243 ILE D C 1
ATOM 7289 O O . ILE D 1 243 ? -0.444 -21.923 -73.663 1.00 23.30 243 ILE D O 1
#

Foldseek 3Di:
DQWDWFDAPAAPQKGKIWGWLPDFPWDPPARGLFCDDPLPTDNVRNVRSQVRCCVVRVQLDRADEAPEDLAQAEDECPDPDDPHRHHFKYKYQDFRHKTKHKDAAFKWKKKDFNNLRMIMIGGHRLSHLLNQNPVSRQVVDPDALLRMEMETDEHAALVQQWAACVRLVSNCVRPVVLVVQWDDDPRTTRGGNVVSNVVSSVVRPNDHYHYSPHHSQVPVVIGHHCSNRVRYGIMMMMMGGD/DWDFFPAPAAPQKFKIWAWLPDFPWDPPARALFCDPPLPTDNVRNVRSQVVCCVVRVQLDRADEAPEDLAQAEDECPDPDDPHSHHFKYKYQDFRYKTKHKDAAFKWKWKDFNNLRIIMIGGHDLSHLLNQNVVSRCVVDPDQLQRMAIETDAHAALVQAWAAVVSVVSNCVVPVVQVVQWDDDPRTTRGGNVVSNCVSSVVRPHNNYGYSPHHSQVPVVIGHHCSNPVRYGIMMMMMGGD/DQWDWFDAPADPQKGKIWGWLPDFPWDPPARGLFCDCPLPTDNVRNVRSQVVVCVVRVQLDRAPEAPEDLAQAEDEPPVPRHHFKYKYQDFRHKTKHKDFAFKWKKKDFNVLRMIMIGGHDLSHLLNQNPVSRCVPDPDQLCRMAMETDEHAAQVGQKDAVVSVVSSCVSPVVLVVQWDDDPRITRGGNLVSNVVSSVVRPNDHYHYRDHHSQVPVVIGHHCVNPVRYGIMMMMMGRD/DWAWFDAPADPQKGKIWAWQADFPWDPPARGLFCDPPLPTDVVRNVRSQVVCCVVRVQLDRAPEAQEDLAQAEDECPHFFKYKYQDFRHKTKHKDQAFKWKWKDFNVNRMIMIGGHRLSHLLNQNPVNGCVVDPDQLQRMAMETDEHAAQVGQKAAVVSVVSNCVRPVVLVVQWDDDPNITRGGNLVSNVVSSVVRNNDHYHYSPHHSQVPVVIGHHCVNRVRYGIMMMIMGRD

GO terms:
  GO:0004731 purine-nucleoside phosphorylase activity (F, IDA)
  GO:0016682 oxidoreductase activity, acting on diphenols and related substances as donors, oxygen as acceptor (F, IDA)
  GO:0017061 S-methyl-5-thioadenosine phosphorylase activity (F, IDA)
  GO:0042803 protein homodimerization activity (F, IDA)
  GO:0004000 adenosine deaminase activity (F, IDA)
  GO:0005507 copper ion binding (F, IDA)
  GO:0005829 cytosol (C, IDA)
  GO:0030288 outer membrane-bounded periplasmic space (C, IDA)
  GO:0000270 peptidoglycan metabolic process (P, IMP)

Radius of gyration: 29.84 Å; Cα contacts (8 Å, |Δi|>4): 2627; chains: 4; bounding box: 79×72×81 Å

Secondary structure (DSSP, 8-state):
--EE---S---TTEEEEEE-S-S--PPTTS-S----SSSS--HHHHHHHHHHHHHHHT-SS--B--B--SS--EEE---SS-S--B-SEEEE-STT-EEEEEESSSEEEEEEETTSS-EEEEEE-HHHHHHTHHHHHHHT-SS-GGGEEEEE-S---TTT-EE-HHHHHHHHHH-GGGGGGEEEETTEEEE-HHHHHHHHHHHHT--EEEE----TTT-TTT---HHHHSS---EEEEEEE-/--B---S---TTEEEEE--STTS-PPTTS-S----SSSS--HHHHHHHHHHHHHHTT-SS--B--B--SS--EEE---S--S--B-SEEEE-STTPEEEEEESSSEEEEEEETTSS-EEEEEE-HHHHHHTHHHHHHHT-SS-GGGEEEEE-S---TTT-EE-HHHHHHHHTT-GGGGGGEEEETTEEEE-HHHHHHHHHHHTT--EEEE----TTT-TTT---TTT-SS---EEEEEEE-/--EE---S---TTEEEEEE-S-S--PPTTS-S----SSSS--HHHHHHHHHHHHHHTT-SS--B--B--SS--EEE-----B-SEEEE-STT-EEEEEESSSEEEEEEETTSS-EEEEEE-HHHHHHTHHHHHHHT-SS-GGGEEEEE-S---TTT-EE-HHHHHHHHHH-GGGGGGEEEETTEEEE-HHHHHHHHHHHTT--EEEE----TTT-TTT---TTT-SS---EEEEEEE-/-EE---S---TTEEEEEE-S-S----TTSTTT---SSSS--HHHHHHHHHHHHHHTT-SS--B--B--SS--EEE--B-SEEEE-STT-EEEEEESSSEEEEEEETTSS-EEEEEE-HHHHHHTHHHHHHTT-SS-GGGEEEEE-S---TTT-EE-HHHHHHHHHH-GGGGGGEEEETTEEEE-HHHHHHHHHHHTT--EEEE----TTT-TTT---HHHHSS---EEEEEEE-

Solvent-accessible surface area: 35993 Å² total; per-residue (Å²): 136,81,24,32,83,5,143,20,78,56,19,192,29,3,18,7,5,2,1,5,29,86,26,16,44,5,116,104,56,22,51,26,2,0,0,4,55,184,25,68,21,64,103,95,50,5,114,57,0,56,128,98,1,71,66,43,12,125,10,68,45,162,13,16,30,10,97,42,60,74,20,60,77,31,31,115,5,124,43,149,115,39,123,63,73,140,2,0,0,0,15,1,90,59,97,17,25,0,0,1,0,26,4,8,14,14,0,1,0,0,0,0,1,154,70,8,77,7,0,0,0,0,6,0,5,42,115,0,0,9,29,0,0,0,0,32,0,5,60,30,14,98,51,82,32,109,44,0,4,0,12,1,1,3,0,3,0,2,102,15,11,66,8,22,25,134,8,2,45,30,0,11,22,3,6,26,79,1,12,26,0,7,7,46,72,73,155,95,17,4,0,10,2,4,5,2,0,25,23,2,0,27,12,6,31,0,89,28,13,21,28,9,97,62,11,0,83,70,55,74,149,27,0,0,0,131,77,51,48,134,75,1,0,67,5,0,1,0,0,14,7,130,112,40,27,104,7,84,24,54,65,16,200,30,3,20,7,4,2,0,9,22,98,19,15,46,5,119,99,51,21,50,24,0,0,0,4,48,182,23,70,22,67,99,109,46,6,88,59,0,24,124,83,0,45,75,48,9,119,22,74,50,147,8,17,41,10,106,44,56,76,22,56,78,33,27,111,7,124,37,119,127,34,124,62,67,133,2,0,0,0,17,1,87,60,95,20,27,0,0,1,0,24,2,6,14,13,0,1,0,0,0,0,2,101,76,15,77,10,0,0,0,0,6,0,5,50,127,0,0,12,31,0,0,0,1,29,0,8,69,24,17,100,39,80,41,105,36,0,2,0,4,1,1,4,0,3,0,0,79,18,12,60,7,22,26,119,8,1,33,32,1,15,22,4,5,22,78,2,9,25,0,7,13,94,82,67,144,90,18,8,0,5,2,0,2,2,0,22,22,4,0,17,11,7,36,0,31,6,9,20,18,7,68,63,7,0,83,73,37,76,110,23,0,0,0,100,103,60,60,159,77,1,0,57,4,0,1,0,0,6,6,128,120,60,19,37,97,6,36,2,30,34,9,172,31,3,23,10,4,2,1,9,27,92,21,16,45,5,116,99,63,22,48,25,0,0,0,4,52,183,26,69,22,65,103,100,42,5,124,58,0,56,142,78,0,72,65,47,12,123,9,65,45,160,14,38,32,10,120,43,61,78,22,91,70,32,44,99,15,129,126,131,99,140,3,0,0,0,13,1,90,60,100,16,27,0,0,0,0,29,4,6,14,13,0,1,0,0,0,0,2,136,73,10,77,8,0,0,0,0,6,0,4,69,126,0,0,13,56,8,0,0,38,73,0,7,86,22,14,97,39,83,44,79,33,0,2,0,14,2,1,5,0,4,0,58,125,17,9,60,8,17,30,119,8,53,118,39,2,32,89,77,3,0,2,1,3,10,2,12,84,139,87,79,149,99,35,33,1,34,2,11,30,2,0,29,2,6,0,30,71,49,31,3,80,13,10,2,9,11,34,34,19,0,85,39,12,74,48,19,0,0,0,115,101,63,57,154,70,0,0,59,5,0,1,0,0,10,9,121,136,30,31,70,2,19,1,38,34,26,192,26,3,27,6,2,2,1,9,27,85,50,15,42,4,119,102,58,21,50,24,8,0,0,3,61,164,22,68,24,63,104,99,47,7,121,57,0,60,137,98,5,70,69,51,12,129,9,62,43,157,21,55,70,16,103,47,68,88,21,83,74,14,43,142,53,160,149,0,0,0,0,15,0,89,63,103,15,26,0,0,0,0,24,3,7,14,12,0,1,0,0,0,0,3,142,74,10,79,9,0,0,0,0,7,0,5,67,143,0,0,13,54,9,0,0,38,65,0,7,84,20,15,100,40,87,48,104,34,0,3,0,14,2,1,3,0,5,0,54,113,17,9,54,8,32,27,142,22,35,93,37,2,26,93,79,4,0,1,2,3,10,2,16,94,130,79,78,147,101,43,34,0,29,2,5,23,2,0,31,2,7,0,37,69,48,32,1,130,39,15,3,6,13,34,26,6,0,86,41,6,55,62,14,0,0,0,138,96,58,59,152,79,0,0,59,5,0,1,0,0,10,8,125

Organism: Escherichia coli (strain K12) (NCBI:txid83333)

Sequence (955 aa):
SKLIVPQWPQPKGVAACSSTRIGGVSLPPYDSLNLGAHCGDNPDHVEENRKRLFAAGNLPSKPVWLEQVHGKDVLKLTGEPYASKRADASYSNTPGTVCAVMTADALPVLFCNRAGTEVAAAHAGWRRGLCAGVLEETVSCFADNPENILAWLGPAIGPRAFEVGGEVREAFMAVDAKASAAFIQHGDKYLADIYQLARQRLANVGVEQIFGGDRCTYTENETFFSYRRDKTTGRMASFIWLIKLIVPQWPQPKGVAACSSTRIGGVSLPPYDSLNLGAHCGDNPDHVEENRKRLFAAGNLPSKPVWLEQVHGKDVLKLTGEPYASKRADASYSNTPGTVCAVMTADALPVLFCNRAGTEVAAAHAGWRGLCAGVLEETVSCFADNPENILAWLGPAIGPRAFEVGGEVREAFMAVDAKASAAFIQHGDKYLADIYQLARQRLANVGVEQIFGGDRCTYTENETFFSYRRDKTTGRMASFIWLISKLIVPQWPQPKGVAACSSTRIGGVSLPPYDSLNLGAHCCGDNPDHVEENRKRLFAAGNLPSKPVWLEQVHGKDVLKLTGSKRADASYSNTPGTVCAVMTADALPVLFCNRAGTEVAAAHAGWRGLCAGVLEETVSCFADNPENILAWLGPAIGPRAFEVGGEVREAFMAVDAKASAAFIQHGDKYLADIYQLARQRLANVGVEQIFGGDRCTYTENETFFSYRRDKTTGRMASFIWLIKLIVPQWPQPKGVAACSSTRIGGVSLPPYDSLNLGAHCGDNPDHVEENRKRLFAAGNLPSKPVWLEQVHGKDVLKLKRADASYSNTPGTVCAVMTADALPVLFCNRAGTEVAAAHAGWRGLCAGVLEETVSCFADNPENILAWLGPAIGPRAFEVGGEVREAFMAVDAKASAAFIQHGDKYLADIYQLARQRLANVGVEQIFGGDRCTYTENETFFSYRRDKTTGRMASFIWLI

InterPro domains:
  IPR003730 Multi-copper polyphenol oxidoreductase [PF02578] (20-241)
  IPR003730 Multi-copper polyphenol oxidoreductase [PTHR30616] (4-242)
  IPR003730 Multi-copper polyphenol oxidoreductase [TIGR00726] (25-242)
  IPR003730 Multi-copper polyphenol oxidoreductase [cd16833] (63-241)
  IPR011324 Cytotoxic necrotizing factor-like, catalytic [SSF64438] (4-242)
  IPR038371 Multi-copper polyphenol oxidoreductase superfamily [G3DSA:3.60.140.10] (1-243)

B-factor: mean 17.83, std 8.77, range [6.06, 76.57]